Protein AF-A0A8T5Y2X6-F1 (afdb_monomer_lite)

Sequence (1001 aa):
MSNQKEPKMLKPALDYARRGWSVVPLYGIRKTEDGKLICNCKAGAACKSPGKHPWVSWVDYQKRRATQDEIRKWWFDRPASNIGIITGAISGIIVLDVDGAEGAKTLKNGKYLTPPTVISNTGRGWHYIYKHPGGDCRNFAGKIGETILPSVDFRGDGGLIVAPPSRHYTGNWYEWGMAPDMHPVGNAPEWLISKIREHVAKGQSGGGRTLTQNDWASKITQGARDVELTRRAGSLLVKMPPAEVMPMLMAWNQKHCDPPLTETEVQKIVDSIAKKQAAKPADPRAGNATPAKKVTVSETGAQLEDGERLVKELKSRAESKPKDVVKELLADQKAIGALAMVAHQRQNVIELTWAELRDAGVLSRDVQALQRAVNQEKAKLRHIRLANKDEKRELIKVSQVVQNAPCPESAVIPDGWHLAPHCVAKLKTRASRDGGEDEIVLEDVCSAPVVITGRLRDIADGNEHTRIAWLRDGHWQSYTVERKTLANSRSIVELAALGLPVTSSNAAGQVDYLAAFEAANIEHLPRARVTSQLGWVGKDGSQGFLWGRRLLCPDGETVAALDIDDVPPSEWKDHISFRGADSGDEQIADAFCSAGTLDGWRQAVAPLANYPRAMLAVYAALAPPLLAILGAPNFVADWAYGTSTGKTTVLRVAASCWGNPDERADGSALWSWDVTPVWVEQTCRILNGLPLILDDTKRARRPANVAKILYDVTSGRGRGRGSLKGMRRTGTWSTVLLSSGEASAVSFTQDGGTRARVLTLWGAPFGAANEETGQVVQGIENGVKANYGEPGKVLVQWLLKNRPMWPKIKEAYKNAQADYLDRSSGNSIAGRLAAYFAVLQVVADIADVALKLPWDFQDPVAQVWEQLINEAEEGDRAKSALDNVFSWAVANQRQFCGRAPTGLYGPTSNISYAGRWDSGSDWEWIGFFPHKLKEILENQGYESDPVIRVWRERDWIETDAGENKRMTKRVRCEGNLVRMIIVRRDALDINDDIGNNDILD

Radius of gyration: 41.36 Å; chains: 1; bounding box: 95×81×136 Å

Structure (mmCIF, N/CA/C/O backbone):
data_AF-A0A8T5Y2X6-F1
#
_entry.id   AF-A0A8T5Y2X6-F1
#
loop_
_atom_site.group_PDB
_atom_site.id
_atom_site.type_symbol
_atom_site.label_atom_id
_atom_site.label_alt_id
_atom_site.label_comp_id
_atom_site.label_asym_id
_atom_site.label_entity_id
_atom_site.label_seq_id
_atom_site.pdbx_PDB_ins_code
_atom_site.Cartn_x
_atom_site.Cartn_y
_atom_site.Cartn_z
_atom_site.occupancy
_atom_site.B_iso_or_equiv
_atom_site.auth_seq_id
_atom_site.auth_comp_id
_atom_site.auth_asym_id
_atom_site.auth_atom_id
_atom_site.pdbx_PDB_model_num
ATOM 1 N N . MET A 1 1 ? 59.610 35.024 -30.594 1.00 38.53 1 MET A N 1
ATOM 2 C CA . MET A 1 1 ? 58.550 35.131 -31.618 1.00 38.53 1 MET A CA 1
ATOM 3 C C . MET A 1 1 ? 57.465 36.055 -31.093 1.00 38.53 1 MET A C 1
ATOM 5 O O . MET A 1 1 ? 56.918 35.762 -30.047 1.00 38.53 1 MET A O 1
ATOM 9 N N . SER A 1 2 ? 57.258 37.173 -31.798 1.00 38.03 2 SER A N 1
ATOM 10 C CA . SER A 1 2 ? 56.103 38.087 -31.799 1.00 38.03 2 SER A CA 1
ATOM 11 C C . SER A 1 2 ? 55.364 38.368 -30.477 1.00 38.03 2 SER A C 1
ATOM 13 O O . SER A 1 2 ? 54.677 37.520 -29.922 1.00 38.03 2 SER A O 1
ATOM 15 N N . ASN A 1 3 ? 55.450 39.629 -30.052 1.00 44.84 3 ASN A N 1
ATOM 16 C CA . ASN A 1 3 ? 54.777 40.287 -28.932 1.00 44.84 3 ASN A CA 1
ATOM 17 C C . ASN A 1 3 ? 53.230 40.297 -29.103 1.00 44.84 3 ASN A C 1
ATOM 19 O O . ASN A 1 3 ? 52.620 41.354 -29.280 1.00 44.84 3 ASN A O 1
ATOM 23 N N . GLN A 1 4 ? 52.579 39.127 -29.133 1.00 57.06 4 GLN A N 1
ATOM 24 C CA . GLN A 1 4 ? 51.120 39.030 -29.213 1.00 57.06 4 GLN A CA 1
ATOM 25 C C . GLN A 1 4 ? 50.511 39.464 -27.879 1.00 57.06 4 GLN A C 1
ATOM 27 O O . GLN A 1 4 ? 50.611 38.775 -26.867 1.00 57.06 4 GLN A O 1
ATOM 32 N N . LYS A 1 5 ? 49.882 40.641 -27.890 1.00 70.06 5 LYS A N 1
ATOM 33 C CA . LYS A 1 5 ? 49.141 41.204 -26.758 1.00 70.06 5 LYS A CA 1
ATOM 34 C C . LYS A 1 5 ? 48.097 40.188 -26.279 1.00 70.06 5 LYS A C 1
ATOM 36 O O . LYS A 1 5 ? 47.268 39.753 -27.080 1.00 70.06 5 LYS A O 1
ATOM 41 N N . GLU A 1 6 ? 48.136 39.824 -24.996 1.00 78.81 6 GLU A N 1
ATOM 42 C CA . GLU A 1 6 ? 47.193 38.867 -24.405 1.00 78.81 6 GLU A CA 1
ATOM 43 C C . GLU A 1 6 ? 45.737 39.302 -24.685 1.00 78.81 6 GLU A C 1
ATOM 45 O O . GLU A 1 6 ? 45.404 40.481 -24.492 1.00 78.81 6 GLU A O 1
ATOM 50 N N . PRO A 1 7 ? 44.853 38.399 -25.161 1.00 89.06 7 PRO A N 1
ATOM 51 C CA . PRO A 1 7 ? 43.467 38.749 -25.444 1.00 89.06 7 PRO A CA 1
ATOM 52 C C . PRO A 1 7 ? 42.773 39.335 -24.210 1.00 89.06 7 PRO A C 1
ATOM 54 O O . PRO A 1 7 ? 42.723 38.708 -23.155 1.00 89.06 7 PRO A O 1
ATOM 57 N N . LYS A 1 8 ? 42.160 40.517 -24.353 1.00 86.19 8 LYS A N 1
ATOM 58 C CA . LYS A 1 8 ? 41.546 41.274 -23.240 1.00 86.19 8 LYS A CA 1
ATOM 59 C C . LYS A 1 8 ? 40.550 40.454 -22.399 1.00 86.19 8 LYS A C 1
ATOM 61 O O . LYS A 1 8 ? 40.407 40.696 -21.206 1.00 86.19 8 LYS A O 1
ATOM 66 N N . MET A 1 9 ? 39.858 39.502 -23.024 1.00 91.44 9 MET A N 1
ATOM 67 C CA . MET A 1 9 ? 38.830 38.668 -22.389 1.00 91.44 9 MET A CA 1
ATOM 68 C C . MET A 1 9 ? 39.368 37.366 -21.775 1.00 91.44 9 MET A C 1
ATOM 70 O O . MET A 1 9 ? 38.630 36.696 -21.056 1.00 91.44 9 MET A O 1
ATOM 74 N N . LEU A 1 10 ? 40.636 37.013 -22.015 1.00 94.19 10 LEU A N 1
ATOM 75 C CA . LEU A 1 10 ? 41.219 35.751 -21.553 1.00 94.19 10 LEU A CA 1
ATOM 76 C C . LEU A 1 10 ? 41.370 35.710 -20.028 1.00 94.19 10 LEU A C 1
ATOM 78 O O . LEU A 1 10 ? 40.938 34.749 -19.394 1.00 94.19 10 LEU A O 1
ATOM 82 N N . LYS A 1 11 ? 41.935 36.762 -19.425 1.00 93.75 11 LYS A N 1
ATOM 83 C CA . LYS A 1 11 ? 42.131 36.827 -17.970 1.00 93.75 11 LYS A CA 1
ATOM 84 C C . LYS A 1 11 ? 40.803 36.702 -17.193 1.00 93.75 11 LYS A C 1
ATOM 86 O O . LYS A 1 11 ? 40.722 35.798 -16.361 1.00 93.75 11 LYS A O 1
ATOM 91 N N . PRO A 1 12 ? 39.739 37.474 -17.507 1.00 93.56 12 PRO A N 1
ATOM 92 C CA . PRO A 1 12 ? 38.431 37.282 -16.874 1.00 93.56 12 PRO A CA 1
ATOM 93 C C . PRO A 1 12 ? 37.834 35.882 -17.094 1.00 93.56 12 PRO A C 1
ATOM 95 O O . PRO A 1 12 ? 37.286 35.298 -16.163 1.00 93.56 12 PRO A O 1
ATOM 98 N N . ALA A 1 13 ? 37.971 35.302 -18.294 1.00 95.75 13 ALA A N 1
ATOM 99 C CA . ALA A 1 13 ? 37.489 33.946 -18.576 1.00 95.75 13 ALA A CA 1
ATOM 100 C C . ALA A 1 13 ? 38.180 32.890 -17.690 1.00 95.75 13 ALA A C 1
ATOM 102 O O . ALA A 1 13 ? 37.521 32.009 -17.136 1.00 95.75 13 ALA A O 1
ATOM 103 N N . LEU A 1 14 ? 39.497 33.006 -17.499 1.00 95.56 14 LEU A N 1
ATOM 104 C CA . LEU A 1 14 ? 40.260 32.134 -16.603 1.00 95.56 14 LEU A CA 1
ATOM 105 C C . LEU A 1 14 ? 39.910 32.358 -15.124 1.00 95.56 14 LEU A C 1
ATOM 107 O O . LEU A 1 14 ? 39.895 31.395 -14.357 1.00 95.56 14 LEU A O 1
ATOM 111 N N . ASP A 1 15 ? 39.615 33.597 -14.719 1.00 93.94 15 ASP A N 1
ATOM 112 C CA . ASP A 1 15 ? 39.165 33.907 -13.357 1.00 93.94 15 ASP A CA 1
ATOM 113 C C . ASP A 1 15 ? 37.819 33.228 -13.045 1.00 93.94 15 ASP A C 1
ATOM 115 O O . ASP A 1 15 ? 37.661 32.641 -11.973 1.00 93.94 15 ASP A O 1
ATOM 119 N N . TYR A 1 16 ? 36.867 33.225 -13.986 1.00 95.38 16 TYR A N 1
ATOM 120 C CA . TYR A 1 16 ? 35.595 32.508 -13.816 1.00 95.38 16 TYR A CA 1
ATOM 121 C C . TYR A 1 16 ? 35.780 30.993 -13.745 1.00 95.38 16 TYR A C 1
ATOM 123 O O . TYR A 1 16 ? 35.193 30.343 -12.879 1.00 95.38 16 TYR A O 1
ATOM 131 N N . ALA A 1 17 ? 36.646 30.428 -14.587 1.00 94.50 17 ALA A N 1
ATOM 132 C CA . ALA A 1 17 ? 36.958 29.003 -14.534 1.00 94.50 17 ALA A CA 1
ATOM 133 C C . ALA A 1 17 ? 37.581 28.599 -13.185 1.00 94.50 17 ALA A C 1
ATOM 135 O O . ALA A 1 17 ? 37.192 27.585 -12.605 1.00 94.50 17 ALA A O 1
ATOM 136 N N . ARG A 1 18 ? 38.485 29.424 -12.631 1.00 93.25 18 ARG A N 1
ATOM 137 C CA . ARG A 1 18 ? 39.086 29.209 -11.299 1.00 93.25 18 ARG A CA 1
ATOM 138 C C . ARG A 1 18 ? 38.071 29.264 -10.156 1.00 93.25 18 ARG A C 1
ATOM 140 O O . ARG A 1 18 ? 38.260 28.591 -9.151 1.00 93.25 18 ARG A O 1
ATOM 147 N N . ARG A 1 19 ? 36.972 30.002 -10.326 1.00 88.25 19 ARG A N 1
ATOM 148 C CA . ARG A 1 19 ? 35.841 30.044 -9.381 1.00 88.25 19 ARG A CA 1
ATOM 149 C C . ARG A 1 19 ? 34.905 28.838 -9.501 1.00 88.25 19 ARG A C 1
ATOM 151 O O . ARG A 1 19 ? 33.922 28.754 -8.773 1.00 88.25 19 ARG A O 1
ATOM 158 N N . GLY A 1 20 ? 35.198 27.908 -10.409 1.00 92.12 20 GLY A N 1
ATOM 159 C CA . GLY A 1 20 ? 34.380 26.728 -10.649 1.00 92.12 20 GLY A CA 1
ATOM 160 C C . GLY A 1 20 ? 33.184 26.977 -11.565 1.00 92.12 20 GLY A C 1
ATOM 161 O O . GLY A 1 20 ? 32.261 26.169 -11.581 1.00 92.12 20 GLY A O 1
ATOM 162 N N . TRP A 1 21 ? 33.172 28.062 -12.341 1.00 95.62 21 TRP A N 1
ATOM 163 C CA . TRP A 1 21 ? 32.139 28.287 -13.353 1.00 95.62 21 TRP A CA 1
ATOM 164 C C . TRP A 1 21 ? 32.547 27.670 -14.695 1.00 95.62 21 TRP A C 1
ATOM 166 O O . TRP A 1 21 ? 33.705 27.742 -15.103 1.00 95.62 21 TRP A O 1
ATOM 176 N N . SER A 1 22 ? 31.598 27.039 -15.388 1.00 96.94 22 SER A N 1
ATOM 177 C CA . SER A 1 22 ? 31.816 26.445 -16.709 1.00 96.94 22 SER A CA 1
ATOM 178 C C . SER A 1 22 ? 31.787 27.532 -17.784 1.00 96.94 22 SER A C 1
ATOM 180 O O . SER A 1 22 ? 30.741 28.128 -18.055 1.00 96.94 22 SER A O 1
ATOM 182 N N . VAL A 1 23 ? 32.954 27.811 -18.366 1.00 97.19 23 VAL A N 1
ATOM 183 C CA . VAL A 1 23 ? 33.174 28.913 -19.311 1.00 97.19 23 VAL A CA 1
ATOM 184 C C . VAL A 1 23 ? 33.212 28.400 -20.745 1.00 97.19 23 VAL A C 1
ATOM 186 O O . VAL A 1 23 ? 33.890 27.416 -21.037 1.00 97.19 23 VAL A O 1
ATOM 189 N N . VAL A 1 24 ? 32.537 29.110 -21.650 1.00 97.06 24 VAL A N 1
ATOM 190 C CA . VAL A 1 24 ? 32.565 28.855 -23.098 1.00 97.06 24 VAL A CA 1
ATOM 191 C C . VAL A 1 24 ? 32.713 30.156 -23.898 1.00 97.06 24 VAL A C 1
ATOM 193 O O . VAL A 1 24 ? 32.234 31.209 -23.464 1.00 97.06 24 VAL A O 1
ATOM 196 N N . PRO A 1 25 ? 33.359 30.124 -25.076 1.00 97.00 25 PRO A N 1
ATOM 197 C CA . PRO A 1 25 ? 33.578 31.309 -25.886 1.00 97.00 25 PRO A CA 1
ATOM 198 C C . PRO A 1 25 ? 32.353 31.598 -26.766 1.00 97.00 25 PRO A C 1
ATOM 200 O O . PRO A 1 25 ? 31.837 30.736 -27.488 1.00 97.00 25 PRO A O 1
ATOM 203 N N . LEU A 1 26 ? 31.887 32.843 -26.716 1.00 96.69 26 LEU A N 1
ATOM 204 C CA . LEU A 1 26 ? 30.778 33.339 -27.525 1.00 96.69 26 LEU A CA 1
ATOM 205 C C . LEU A 1 26 ? 31.294 34.173 -28.688 1.00 96.69 26 LEU A C 1
ATOM 207 O O . LEU A 1 26 ? 32.368 34.779 -28.621 1.00 96.69 26 LEU A O 1
ATOM 211 N N . TYR A 1 27 ? 30.513 34.239 -29.766 1.00 95.38 27 TYR A N 1
ATOM 212 C CA . TYR A 1 27 ? 30.795 35.223 -30.806 1.00 95.38 27 TYR A CA 1
ATOM 213 C C . TYR A 1 27 ? 30.770 36.620 -30.178 1.00 95.38 27 TYR A C 1
ATOM 215 O O . TYR A 1 27 ? 29.975 36.899 -29.287 1.00 95.38 27 TYR A O 1
ATOM 223 N N . GLY A 1 28 ? 31.673 37.486 -30.617 1.00 92.44 28 GLY A N 1
ATOM 224 C CA . GLY A 1 28 ? 31.774 38.863 -30.152 1.00 92.44 28 GLY A CA 1
ATOM 225 C C . GLY A 1 28 ? 31.080 39.847 -31.081 1.00 92.44 28 GLY A C 1
ATOM 226 O O . GLY A 1 28 ? 30.419 39.475 -32.057 1.00 92.44 28 GLY A O 1
ATOM 227 N N . ILE A 1 29 ? 31.277 41.129 -30.786 1.00 93.50 29 ILE A N 1
ATOM 228 C CA . ILE A 1 29 ? 30.742 42.247 -31.564 1.00 93.50 29 ILE A CA 1
ATOM 229 C C . ILE A 1 29 ? 31.891 42.975 -32.258 1.00 93.50 29 ILE A C 1
ATOM 231 O O . ILE A 1 29 ? 32.850 43.395 -31.609 1.00 93.50 29 ILE A O 1
ATOM 235 N N . ARG A 1 30 ? 31.774 43.154 -33.576 1.00 89.88 30 ARG A N 1
ATOM 236 C CA . ARG A 1 30 ? 32.701 43.949 -34.391 1.00 89.88 30 ARG A CA 1
ATOM 237 C C . ARG A 1 30 ? 32.007 45.196 -34.928 1.00 89.88 30 ARG A C 1
ATOM 239 O O . ARG A 1 30 ? 30.799 45.182 -35.161 1.00 89.88 30 ARG A O 1
ATOM 246 N N . LYS A 1 31 ? 32.780 46.259 -35.130 1.00 90.31 31 LYS A N 1
ATOM 247 C CA . LYS A 1 31 ? 32.323 47.502 -35.758 1.00 90.31 31 LYS A CA 1
ATOM 248 C C . LYS A 1 31 ? 32.592 47.412 -37.263 1.00 90.31 31 LYS A C 1
ATOM 250 O O . LYS A 1 31 ? 33.694 47.024 -37.640 1.00 90.31 31 LYS A O 1
ATOM 255 N N . THR A 1 32 ? 31.592 47.685 -38.094 1.00 86.94 32 THR A N 1
ATOM 256 C CA . THR A 1 32 ? 31.764 47.815 -39.550 1.00 86.94 32 THR A CA 1
ATOM 257 C C . THR A 1 32 ? 32.385 49.169 -39.892 1.00 86.94 32 THR A C 1
ATOM 259 O O . THR A 1 32 ? 32.432 50.054 -39.036 1.00 86.94 32 THR A O 1
ATOM 262 N N . GLU A 1 33 ? 32.837 49.339 -41.134 1.00 84.00 33 GLU A N 1
ATOM 263 C CA . GLU A 1 33 ? 33.393 50.607 -41.636 1.00 84.00 33 GLU A CA 1
ATOM 264 C C . GLU A 1 33 ? 32.396 51.770 -41.464 1.00 84.00 33 GLU A C 1
ATOM 266 O O . GLU A 1 33 ? 32.763 52.809 -40.925 1.00 84.00 33 GLU A O 1
ATOM 271 N N . ASP A 1 34 ? 31.102 51.528 -41.708 1.00 82.38 34 ASP A N 1
ATOM 272 C CA . ASP A 1 34 ? 30.003 52.492 -41.475 1.00 82.38 34 ASP A CA 1
ATOM 273 C C . ASP A 1 34 ? 29.653 52.729 -39.990 1.00 82.38 34 ASP A C 1
ATOM 275 O O . ASP A 1 34 ? 28.626 53.314 -39.646 1.00 82.38 34 ASP A O 1
ATOM 279 N N . GLY A 1 35 ? 30.443 52.183 -39.069 1.00 83.56 35 GLY A N 1
ATOM 280 C CA . GLY A 1 35 ? 30.279 52.365 -37.634 1.00 83.56 35 GLY A CA 1
ATOM 281 C C . GLY A 1 35 ? 29.201 51.516 -36.951 1.00 83.56 35 GLY A C 1
ATOM 282 O O . GLY A 1 35 ? 29.074 51.600 -35.726 1.00 83.56 35 GLY A O 1
ATOM 283 N N . LYS A 1 36 ? 28.479 50.655 -37.681 1.00 85.94 36 LYS A N 1
ATOM 284 C CA . LYS A 1 36 ? 27.461 49.750 -37.117 1.00 85.94 36 LYS A CA 1
ATOM 285 C C . LYS A 1 36 ? 28.102 48.596 -36.343 1.00 85.94 36 LYS A C 1
ATOM 287 O O . LYS A 1 36 ? 29.113 48.027 -36.751 1.00 85.94 36 LYS A O 1
ATOM 292 N N . LEU A 1 37 ? 27.495 48.220 -35.221 1.00 90.50 37 LEU A N 1
ATOM 293 C CA . LEU A 1 37 ? 27.936 47.094 -34.396 1.00 90.50 37 LEU A CA 1
ATOM 294 C C . LEU A 1 37 ? 27.177 45.824 -34.785 1.00 90.50 37 LEU A C 1
ATOM 296 O O . LEU A 1 37 ? 25.957 45.760 -34.659 1.00 90.50 37 LEU A O 1
ATOM 300 N N . ILE A 1 38 ? 27.905 44.807 -35.245 1.00 91.75 38 ILE A N 1
ATOM 301 C CA . ILE A 1 38 ? 27.337 43.533 -35.704 1.00 91.75 38 ILE A CA 1
ATOM 302 C C . ILE A 1 38 ? 28.049 42.344 -35.060 1.00 91.75 38 ILE A C 1
ATOM 304 O O . ILE A 1 38 ? 29.172 42.458 -34.563 1.00 91.75 38 ILE A O 1
ATOM 308 N N . CYS A 1 39 ? 27.416 41.173 -35.092 1.00 93.31 39 CYS A N 1
ATOM 309 C CA . CYS A 1 39 ? 28.054 39.949 -34.621 1.00 93.31 39 CYS A CA 1
ATOM 310 C C . CYS A 1 39 ? 29.241 39.565 -35.520 1.00 93.31 39 CYS A C 1
ATOM 312 O O . CYS A 1 39 ? 29.193 39.745 -36.736 1.00 93.31 39 CYS A O 1
ATOM 314 N N . ASN A 1 40 ? 30.299 38.997 -34.940 1.00 91.44 40 ASN A N 1
ATOM 315 C CA . ASN A 1 40 ? 31.443 38.481 -35.697 1.00 91.44 40 ASN A CA 1
ATOM 316 C C . ASN A 1 40 ? 31.252 37.031 -36.204 1.00 91.44 40 ASN A C 1
ATOM 318 O O . ASN A 1 40 ? 32.211 36.407 -36.666 1.00 91.44 40 ASN A O 1
ATOM 322 N N . CYS A 1 41 ? 30.031 36.488 -36.134 1.00 91.25 41 CYS A N 1
ATOM 323 C CA . CYS A 1 41 ? 29.665 35.221 -36.767 1.00 91.25 41 CYS A CA 1
ATOM 324 C C . CYS A 1 41 ? 29.423 35.387 -38.278 1.00 91.25 41 CYS A C 1
ATOM 326 O O . CYS A 1 41 ? 29.338 36.503 -38.791 1.00 91.25 41 CYS A O 1
ATOM 328 N N . LYS A 1 42 ? 29.270 34.269 -39.004 1.00 88.25 42 LYS A N 1
ATOM 329 C CA . LYS A 1 42 ? 29.047 34.285 -40.464 1.00 88.25 42 LYS A CA 1
ATOM 330 C C . LYS A 1 42 ? 27.789 35.063 -40.878 1.00 88.25 42 LYS A C 1
ATOM 332 O O . LYS A 1 42 ? 27.779 35.653 -41.948 1.00 88.25 42 LYS A O 1
ATOM 337 N N . ALA A 1 43 ? 26.758 35.093 -40.030 1.00 88.56 43 ALA A N 1
ATOM 338 C CA . ALA A 1 43 ? 25.513 35.812 -40.307 1.00 88.56 43 ALA A CA 1
ATOM 339 C C . ALA A 1 43 ? 25.633 37.341 -40.150 1.00 88.56 43 ALA A C 1
ATOM 341 O O . ALA A 1 43 ? 24.766 38.067 -40.629 1.00 88.56 43 ALA A O 1
ATOM 342 N N . GLY A 1 44 ? 26.683 37.846 -39.487 1.00 89.88 44 GLY A N 1
ATOM 343 C CA . GLY A 1 44 ? 26.954 39.280 -39.376 1.00 89.88 44 GLY A CA 1
ATOM 344 C C . GLY A 1 44 ? 25.756 40.095 -38.873 1.00 89.88 44 GLY A C 1
ATOM 345 O O . GLY A 1 44 ? 25.250 39.865 -37.774 1.00 89.88 44 GLY A O 1
ATOM 346 N N . ALA A 1 45 ? 25.305 41.047 -39.696 1.00 85.81 45 ALA A N 1
ATOM 347 C CA . ALA A 1 45 ? 24.157 41.913 -39.420 1.00 85.81 45 ALA A CA 1
ATOM 348 C C . ALA A 1 45 ? 22.815 41.157 -39.325 1.00 85.81 45 ALA A C 1
ATOM 350 O O . ALA A 1 45 ? 21.914 41.614 -38.633 1.00 85.81 45 ALA A O 1
ATOM 351 N N . ALA A 1 46 ? 22.691 39.989 -39.966 1.00 86.88 46 ALA A N 1
ATOM 352 C CA . ALA A 1 46 ? 21.486 39.155 -39.940 1.00 86.88 46 ALA A CA 1
ATOM 353 C C . ALA A 1 46 ? 21.447 38.177 -38.745 1.00 86.88 46 ALA A C 1
ATOM 355 O O . ALA A 1 46 ? 20.580 37.304 -38.666 1.00 86.88 46 ALA A O 1
ATOM 356 N N . CYS A 1 47 ? 22.404 38.273 -37.815 1.00 87.19 47 CYS A N 1
ATOM 357 C CA . CYS A 1 47 ? 22.448 37.411 -36.641 1.00 87.19 47 CYS A CA 1
ATOM 358 C C . CYS A 1 47 ? 21.253 37.680 -35.708 1.00 87.19 47 CYS A C 1
ATOM 360 O O . CYS A 1 47 ? 21.049 38.801 -35.251 1.00 87.19 47 CYS A O 1
ATOM 362 N N . LYS A 1 48 ? 20.499 36.627 -35.366 1.00 85.31 48 LYS A N 1
ATOM 363 C CA . LYS A 1 48 ? 19.327 36.712 -34.475 1.00 85.31 48 LYS A CA 1
ATOM 364 C C . LYS A 1 48 ? 19.677 36.877 -32.989 1.00 85.31 48 LYS A C 1
ATOM 366 O O . LYS A 1 48 ? 18.821 37.273 -32.205 1.00 85.31 48 LYS A O 1
ATOM 371 N N . SER A 1 49 ? 20.916 36.586 -32.583 1.00 87.62 49 SER A N 1
ATOM 372 C CA . SER A 1 49 ? 21.365 36.727 -31.185 1.00 87.62 49 SER A CA 1
ATOM 373 C C . SER A 1 49 ? 22.783 37.309 -31.091 1.00 87.62 49 SER A C 1
ATOM 375 O O . SER A 1 49 ? 23.690 36.646 -30.582 1.00 87.62 49 SER A O 1
ATOM 377 N N . PRO A 1 50 ? 23.014 38.537 -31.593 1.00 90.12 50 PRO A N 1
ATOM 378 C CA . PRO A 1 50 ? 24.356 39.079 -31.761 1.00 90.12 50 PRO A CA 1
ATOM 379 C C . PRO A 1 50 ? 25.150 39.094 -30.455 1.00 90.12 50 PRO A C 1
ATOM 381 O O . PRO A 1 50 ? 24.748 39.721 -29.477 1.00 90.12 50 PRO A O 1
ATOM 384 N N . GLY A 1 51 ? 26.295 38.413 -30.445 1.00 88.88 51 GLY A N 1
ATOM 385 C CA . GLY A 1 51 ? 27.200 38.418 -29.297 1.00 88.88 51 GLY A CA 1
ATOM 386 C C . GLY A 1 51 ? 26.826 37.469 -28.148 1.00 88.88 51 GLY A C 1
ATOM 387 O O . GLY A 1 51 ? 27.502 37.491 -27.120 1.00 88.88 51 GLY A O 1
ATOM 388 N N . LYS A 1 52 ? 25.743 36.683 -28.290 1.00 90.75 52 LYS A N 1
ATOM 389 C CA . LYS A 1 52 ? 25.137 35.879 -27.206 1.00 90.75 52 LYS A CA 1
ATOM 390 C C . LYS A 1 52 ? 25.101 34.369 -27.474 1.00 90.75 52 LYS A C 1
ATOM 392 O O . LYS A 1 52 ? 24.456 33.641 -26.728 1.00 90.75 52 LYS A O 1
ATOM 397 N N . HIS A 1 53 ? 25.745 33.887 -28.537 1.00 91.50 53 HIS A N 1
ATOM 398 C CA . HIS A 1 53 ? 25.744 32.464 -28.887 1.00 91.50 53 HIS A CA 1
ATOM 399 C C . HIS A 1 53 ? 27.171 31.913 -29.040 1.00 91.50 53 HIS A C 1
ATOM 401 O O . HIS A 1 53 ? 28.057 32.642 -29.502 1.00 91.50 53 HIS A O 1
ATOM 407 N N . PRO A 1 54 ? 27.410 30.649 -28.648 1.00 92.69 54 PRO A N 1
ATOM 408 C CA . PRO A 1 54 ? 28.728 30.034 -28.714 1.00 92.69 54 PRO A CA 1
ATOM 409 C C . PRO A 1 54 ? 29.143 29.740 -30.155 1.00 92.69 54 PRO A C 1
ATOM 411 O O . PRO A 1 54 ? 28.302 29.523 -31.032 1.00 92.69 54 PRO A O 1
ATOM 414 N N . TRP A 1 55 ? 30.453 29.750 -30.396 1.00 89.88 55 TRP A N 1
ATOM 415 C CA . TRP A 1 55 ? 31.045 29.325 -31.672 1.00 89.88 55 TRP A CA 1
ATOM 416 C C . TRP A 1 55 ? 31.714 27.951 -31.606 1.00 89.88 55 TRP A C 1
ATOM 418 O O . TRP A 1 55 ? 32.182 27.447 -32.625 1.00 89.88 55 TRP A O 1
ATOM 428 N N . VAL A 1 56 ? 31.708 27.339 -30.423 1.00 90.38 56 VAL A N 1
ATOM 429 C CA . VAL A 1 56 ? 32.060 25.937 -30.185 1.00 90.38 56 VAL A CA 1
ATOM 430 C C . VAL A 1 56 ? 30.800 25.130 -29.874 1.00 90.38 56 VAL A C 1
ATOM 432 O O . VAL A 1 56 ? 29.790 25.686 -29.432 1.00 90.38 56 VAL A O 1
ATOM 435 N N . SER A 1 57 ? 30.857 23.811 -30.070 1.00 87.94 57 SER A N 1
ATOM 436 C CA . SER A 1 57 ? 29.825 22.924 -29.528 1.00 87.94 57 SER A CA 1
ATOM 437 C C . SER A 1 57 ? 29.885 22.990 -28.005 1.00 87.94 57 SER A C 1
ATOM 439 O O . SER A 1 57 ? 30.867 22.577 -27.396 1.00 87.94 57 SER A O 1
ATOM 441 N N . TRP A 1 58 ? 28.855 23.566 -27.391 1.00 87.56 58 TRP A N 1
ATOM 442 C CA . TRP A 1 58 ? 28.838 23.833 -25.954 1.00 87.56 58 TRP A CA 1
ATOM 443 C C . TRP A 1 58 ? 28.099 22.763 -25.136 1.00 87.56 58 TRP A C 1
ATOM 445 O O . TRP A 1 58 ? 28.109 22.824 -23.910 1.00 87.56 58 TRP A O 1
ATOM 455 N N . VAL A 1 59 ? 27.486 21.777 -25.806 1.00 84.94 59 VAL A N 1
ATOM 456 C CA . VAL A 1 59 ? 26.673 20.713 -25.183 1.00 84.94 59 VAL A CA 1
ATOM 457 C C . VAL A 1 59 ? 27.501 19.883 -24.203 1.00 84.94 59 VAL A C 1
ATOM 459 O O . VAL A 1 59 ? 27.044 19.599 -23.098 1.00 84.94 59 VAL A O 1
ATOM 462 N N . ASP A 1 60 ? 28.743 19.557 -24.559 1.00 84.38 60 ASP A N 1
ATOM 463 C CA . ASP A 1 60 ? 29.639 18.797 -23.681 1.00 84.38 60 ASP A CA 1
ATOM 464 C C . ASP A 1 60 ? 30.016 19.597 -22.431 1.00 84.38 60 ASP A C 1
ATOM 466 O O . ASP A 1 60 ? 30.107 19.044 -21.334 1.00 84.38 60 ASP A O 1
ATOM 470 N N . TYR A 1 61 ? 30.138 20.920 -22.563 1.00 88.69 61 TYR A N 1
ATOM 471 C CA . TYR A 1 61 ? 30.492 21.807 -21.456 1.00 88.69 61 TYR A CA 1
ATOM 472 C C . TYR A 1 61 ? 29.333 22.053 -20.468 1.00 88.69 61 TYR A C 1
ATOM 474 O O . TYR A 1 61 ? 29.519 22.671 -19.416 1.00 88.69 61 TYR A O 1
ATOM 482 N N . GLN A 1 62 ? 28.141 21.521 -20.767 1.00 89.00 62 GLN A N 1
ATOM 483 C CA . GLN A 1 62 ? 27.044 21.398 -19.801 1.00 89.00 62 GLN A CA 1
ATOM 484 C C . GLN A 1 62 ? 27.244 20.213 -18.841 1.00 89.00 62 GLN A C 1
ATOM 486 O O . GLN A 1 62 ? 26.618 20.178 -17.785 1.00 89.00 62 GLN A O 1
ATOM 491 N N . LYS A 1 63 ? 28.110 19.249 -19.192 1.00 86.19 63 LYS A N 1
ATOM 492 C CA . LYS A 1 63 ? 28.404 18.040 -18.400 1.00 86.19 63 LYS A CA 1
ATOM 493 C C . LYS A 1 63 ? 29.814 18.030 -17.805 1.00 86.19 63 LYS A C 1
ATOM 495 O O . LYS A 1 63 ? 30.033 17.383 -16.787 1.00 86.19 63 LYS A O 1
ATOM 500 N N . ARG A 1 64 ? 30.767 18.740 -18.417 1.00 93.31 64 ARG A N 1
ATOM 501 C CA . ARG A 1 64 ? 32.143 18.914 -17.919 1.00 93.31 64 ARG A CA 1
ATOM 502 C C . ARG A 1 64 ? 32.570 20.378 -17.989 1.00 93.31 64 ARG A C 1
ATOM 504 O O . ARG A 1 64 ? 32.058 21.128 -18.807 1.00 93.31 64 ARG A O 1
ATOM 511 N N . ARG A 1 65 ? 33.543 20.796 -17.180 1.00 93.94 65 ARG A N 1
ATOM 512 C CA . ARG A 1 65 ? 34.140 22.140 -17.296 1.00 93.94 65 ARG A CA 1
ATOM 513 C C . ARG A 1 65 ? 35.275 22.129 -18.321 1.00 93.94 65 ARG A C 1
ATOM 515 O O . ARG A 1 65 ? 35.949 21.111 -18.485 1.00 93.94 65 ARG A O 1
ATOM 522 N N . ALA A 1 66 ? 35.467 23.250 -19.010 1.00 93.88 66 ALA A N 1
ATOM 523 C CA . ALA A 1 66 ? 36.604 23.433 -19.905 1.00 93.88 66 ALA A CA 1
ATOM 524 C C . ALA A 1 66 ? 37.913 23.530 -19.110 1.00 93.88 66 ALA A C 1
ATOM 526 O O . ALA A 1 66 ? 37.946 24.133 -18.033 1.00 93.88 66 ALA A O 1
ATOM 527 N N . THR A 1 67 ? 38.993 22.956 -19.636 1.00 94.56 67 THR A N 1
ATOM 528 C CA . THR A 1 67 ? 40.328 23.113 -19.046 1.00 94.56 67 THR A CA 1
ATOM 529 C C . THR A 1 67 ? 40.877 24.515 -19.323 1.00 94.56 67 THR A C 1
ATOM 531 O O . THR A 1 67 ? 40.446 25.204 -20.251 1.00 94.56 67 THR A O 1
ATOM 534 N N . GLN A 1 68 ? 41.858 24.963 -18.532 1.00 93.31 68 GLN A N 1
ATOM 535 C CA . GLN A 1 68 ? 42.492 26.267 -18.770 1.00 93.31 68 GLN A CA 1
ATOM 536 C C . GLN A 1 68 ? 43.156 26.347 -20.151 1.00 93.31 68 GLN A C 1
ATOM 538 O O . GLN A 1 68 ? 43.174 27.420 -20.749 1.00 93.31 68 GLN A O 1
ATOM 543 N N . ASP A 1 69 ? 43.654 25.228 -20.678 1.00 93.69 69 ASP A N 1
ATOM 544 C CA . ASP A 1 69 ? 44.292 25.185 -21.994 1.00 93.69 69 ASP A CA 1
ATOM 545 C C . ASP A 1 69 ? 43.272 25.247 -23.133 1.00 93.69 69 ASP A C 1
ATOM 547 O O . ASP A 1 69 ? 43.507 25.951 -24.114 1.00 93.69 69 ASP A O 1
ATOM 551 N N . GLU A 1 70 ? 42.102 24.612 -22.976 1.00 95.12 70 GLU A N 1
ATOM 552 C CA . GLU A 1 70 ? 40.964 24.805 -23.887 1.00 95.12 70 GLU A CA 1
ATOM 553 C C . GLU A 1 70 ? 40.557 26.289 -23.924 1.00 95.12 70 GLU A C 1
ATOM 555 O O . GLU A 1 70 ? 40.430 26.871 -25.003 1.00 95.12 70 GLU A O 1
ATOM 560 N N . ILE A 1 71 ? 40.444 26.932 -22.753 1.00 96.19 71 ILE A N 1
ATOM 561 C CA . ILE A 1 71 ? 40.090 28.355 -22.638 1.00 96.19 71 ILE A CA 1
ATOM 562 C C . ILE A 1 71 ? 41.151 29.251 -23.283 1.00 96.19 71 ILE A C 1
ATOM 564 O O . ILE A 1 71 ? 40.812 30.127 -24.079 1.00 96.19 71 ILE A O 1
ATOM 568 N N . ARG A 1 72 ? 42.439 29.032 -22.995 1.00 95.25 72 ARG A N 1
ATOM 569 C CA . ARG A 1 72 ? 43.532 29.784 -23.632 1.00 95.25 72 ARG A CA 1
ATOM 570 C C . ARG A 1 72 ? 43.463 29.653 -25.144 1.00 95.25 72 ARG A C 1
ATOM 572 O O . ARG A 1 72 ? 43.433 30.670 -25.834 1.00 95.25 72 ARG A O 1
ATOM 579 N N . LYS A 1 73 ? 43.365 28.421 -25.649 1.00 94.94 73 LYS A N 1
ATOM 580 C CA . LYS A 1 73 ? 43.280 28.144 -27.084 1.00 94.94 73 LYS A CA 1
ATOM 581 C C . LYS A 1 73 ? 42.141 28.925 -27.736 1.00 94.94 73 LYS A C 1
ATOM 583 O O . LYS A 1 73 ? 42.367 29.607 -28.727 1.00 94.94 73 LYS A O 1
ATOM 588 N N . TRP A 1 74 ? 40.949 28.926 -27.143 1.00 96.31 74 TRP A N 1
ATOM 589 C CA . TRP A 1 74 ? 39.803 29.629 -27.721 1.00 96.31 74 TRP A CA 1
ATOM 590 C C . TRP A 1 74 ? 39.996 31.137 -27.868 1.00 96.31 74 TRP A C 1
ATOM 592 O O . TRP A 1 74 ? 39.614 31.710 -28.891 1.00 96.31 74 TRP A O 1
ATOM 602 N N . TRP A 1 75 ? 40.571 31.792 -26.861 1.00 95.00 75 TRP A N 1
ATOM 603 C CA . TRP A 1 75 ? 40.784 33.238 -26.909 1.00 95.00 75 TRP A CA 1
ATOM 604 C C . TRP A 1 75 ? 42.021 33.633 -27.715 1.00 95.00 75 TRP A C 1
ATOM 606 O O . TRP A 1 75 ? 42.041 34.744 -28.235 1.00 95.00 75 TRP A O 1
ATOM 616 N N . PHE A 1 76 ? 42.999 32.747 -27.907 1.00 93.19 76 PHE A N 1
ATOM 617 C CA . PHE A 1 76 ? 44.048 32.964 -28.908 1.00 93.19 76 PHE A CA 1
ATOM 618 C C . PHE A 1 76 ? 43.526 32.768 -30.339 1.00 93.19 76 PHE A C 1
ATOM 620 O O . PHE A 1 76 ? 43.820 33.593 -31.202 1.00 93.19 76 PHE A O 1
ATOM 627 N N . ASP A 1 77 ? 42.674 31.766 -30.577 1.00 91.62 77 ASP A N 1
ATOM 628 C CA . ASP A 1 77 ? 42.049 31.522 -31.884 1.00 91.62 77 ASP A CA 1
ATOM 629 C C . ASP A 1 77 ? 41.104 32.669 -32.284 1.00 91.62 77 ASP A C 1
ATOM 631 O O . ASP A 1 77 ? 41.030 33.071 -33.449 1.00 91.62 77 ASP A O 1
ATOM 635 N N . ARG A 1 78 ? 40.346 33.207 -31.317 1.00 91.94 78 ARG A N 1
ATOM 636 C CA . ARG A 1 78 ? 39.404 34.319 -31.523 1.00 91.94 78 ARG A CA 1
ATOM 637 C C . ARG A 1 78 ? 39.469 35.330 -30.368 1.00 91.94 78 ARG A C 1
ATOM 639 O O . ARG A 1 78 ? 38.586 35.320 -29.503 1.00 91.94 78 ARG A O 1
ATOM 646 N N . PRO A 1 79 ? 40.418 36.287 -30.402 1.00 90.56 79 PRO A N 1
ATOM 647 C CA . PRO A 1 79 ? 40.636 37.260 -29.318 1.00 90.56 79 PRO A CA 1
ATOM 648 C C . PRO A 1 79 ? 39.450 38.171 -29.002 1.00 90.56 79 PRO A C 1
ATOM 650 O O . PRO A 1 79 ? 39.310 38.655 -27.881 1.00 90.56 79 PRO A O 1
ATOM 653 N N . ALA A 1 80 ? 38.575 38.392 -29.983 1.00 88.94 80 ALA A N 1
ATOM 654 C CA . ALA A 1 80 ? 37.382 39.223 -29.850 1.00 88.94 80 ALA A CA 1
ATOM 655 C C . ALA A 1 80 ? 36.142 38.448 -29.358 1.00 88.94 80 ALA A C 1
ATOM 657 O O . ALA A 1 80 ? 35.024 38.905 -29.587 1.00 88.94 80 ALA A O 1
ATOM 658 N N . SER A 1 81 ? 36.301 37.265 -28.757 1.00 95.06 81 SER A N 1
ATOM 659 C CA . SER A 1 81 ? 35.179 36.469 -28.239 1.00 95.06 81 SER A CA 1
ATOM 660 C C . SER A 1 81 ? 34.600 37.066 -26.957 1.00 95.06 81 SER A C 1
ATOM 662 O O . SER A 1 81 ? 35.346 37.465 -26.060 1.00 95.06 81 SER A O 1
ATOM 664 N N . ASN A 1 82 ? 33.270 37.077 -26.859 1.00 96.62 82 ASN A N 1
ATOM 665 C CA . ASN A 1 82 ? 32.568 37.328 -25.601 1.00 96.62 82 ASN A CA 1
ATOM 666 C C . ASN A 1 82 ? 32.665 36.088 -24.692 1.00 96.62 82 ASN A C 1
ATOM 668 O O . ASN A 1 82 ? 32.948 34.982 -25.154 1.00 96.62 82 ASN A O 1
ATOM 672 N N . ILE A 1 83 ? 32.406 36.269 -23.400 1.00 97.56 83 ILE A N 1
ATOM 673 C CA . ILE A 1 83 ? 32.488 35.227 -22.374 1.00 97.56 83 ILE A CA 1
ATOM 674 C C . ILE A 1 83 ? 31.081 34.719 -22.057 1.00 97.56 83 ILE A C 1
ATOM 676 O O . ILE A 1 83 ? 30.201 35.501 -21.693 1.00 97.56 83 ILE A O 1
ATOM 680 N N . GLY A 1 84 ? 30.877 33.410 -22.180 1.00 96.69 84 GLY A N 1
ATOM 681 C CA . GLY A 1 84 ? 29.665 32.723 -21.749 1.00 96.69 84 GLY A CA 1
ATOM 682 C C . GLY A 1 84 ? 29.916 31.895 -20.496 1.00 96.69 84 GLY A C 1
ATOM 683 O O . GLY A 1 84 ? 30.947 31.230 -20.401 1.00 96.69 84 GLY A O 1
ATOM 684 N N . ILE A 1 85 ? 28.969 31.912 -19.558 1.00 97.12 85 ILE A N 1
ATOM 685 C CA . ILE A 1 85 ? 28.950 31.015 -18.397 1.00 97.12 85 ILE A CA 1
ATOM 686 C C . ILE A 1 85 ? 27.723 30.121 -18.500 1.00 97.12 85 ILE A C 1
ATOM 688 O O . ILE A 1 85 ? 26.597 30.615 -18.594 1.00 97.12 85 ILE A O 1
ATOM 692 N N . ILE A 1 86 ? 27.942 28.810 -18.474 1.00 96.12 86 ILE A N 1
ATOM 693 C CA . ILE A 1 86 ? 26.865 27.822 -18.442 1.00 96.12 86 ILE A CA 1
ATOM 694 C C . ILE A 1 86 ? 26.311 27.768 -17.019 1.00 96.12 86 ILE A C 1
ATOM 696 O O . ILE A 1 86 ? 27.067 27.587 -16.068 1.00 96.12 86 ILE A O 1
ATOM 700 N N . THR A 1 87 ? 25.006 27.947 -16.858 1.00 94.25 87 THR A N 1
ATOM 701 C CA . THR A 1 87 ? 24.324 27.930 -15.556 1.00 94.25 87 THR A CA 1
ATOM 702 C C . THR A 1 87 ? 23.897 26.508 -15.177 1.00 94.25 87 THR A C 1
ATOM 704 O O . THR A 1 87 ? 23.921 25.593 -16.003 1.00 94.25 87 THR A O 1
ATOM 707 N N . GLY A 1 88 ? 23.510 26.310 -13.919 1.00 92.75 88 GLY A N 1
ATOM 708 C CA . GLY A 1 88 ? 23.098 25.018 -13.375 1.00 92.75 88 GLY A CA 1
ATOM 709 C C . GLY A 1 88 ? 24.124 24.381 -12.449 1.00 92.75 88 GLY A C 1
ATOM 710 O O . GLY A 1 88 ? 25.138 24.991 -12.087 1.00 92.75 88 GLY A O 1
ATOM 711 N N . ALA A 1 89 ? 23.880 23.116 -12.112 1.00 92.50 89 ALA A N 1
ATOM 712 C CA . ALA A 1 89 ? 24.718 22.313 -11.226 1.00 92.50 89 ALA A CA 1
ATOM 713 C C . ALA A 1 89 ? 26.205 22.315 -11.634 1.00 92.50 89 ALA A C 1
ATOM 715 O O . ALA A 1 89 ? 27.078 22.365 -10.769 1.00 92.50 89 ALA A O 1
ATOM 716 N N . ILE A 1 90 ? 26.511 22.365 -12.940 1.00 94.19 90 ILE A N 1
ATOM 717 C CA . ILE A 1 90 ? 27.894 22.383 -13.449 1.00 94.19 90 ILE A CA 1
ATOM 718 C C . ILE A 1 90 ? 28.702 23.595 -12.964 1.00 94.19 90 ILE A C 1
ATOM 720 O O . ILE A 1 90 ? 29.904 23.469 -12.727 1.00 94.19 90 ILE A O 1
ATOM 724 N N . SER A 1 91 ? 28.057 24.746 -12.770 1.00 94.94 91 SER A N 1
ATOM 725 C CA . SER A 1 91 ? 28.681 25.976 -12.258 1.00 94.94 91 SER A CA 1
ATOM 726 C C . SER A 1 91 ? 28.266 26.297 -10.822 1.00 94.94 91 SER A C 1
ATOM 728 O O . SER A 1 91 ? 28.735 27.283 -10.261 1.00 94.94 91 SER A O 1
ATOM 730 N N . GLY A 1 92 ? 27.377 25.494 -10.225 1.00 94.31 92 GLY A N 1
ATOM 731 C CA . GLY A 1 92 ? 26.834 25.729 -8.888 1.00 94.31 92 GLY A CA 1
ATOM 732 C C . GLY A 1 92 ? 25.998 27.008 -8.767 1.00 94.31 92 GLY A C 1
ATOM 733 O O . GLY A 1 92 ? 25.817 27.501 -7.655 1.00 94.31 92 GLY A O 1
ATOM 734 N N . ILE A 1 93 ? 25.490 27.554 -9.880 1.00 95.81 93 ILE A N 1
ATOM 735 C CA . ILE A 1 93 ? 24.733 28.816 -9.905 1.00 95.81 93 ILE A CA 1
ATOM 736 C C . ILE A 1 93 ? 23.448 28.717 -10.729 1.00 95.81 93 ILE A C 1
ATOM 738 O O . ILE A 1 93 ? 23.396 28.002 -11.727 1.00 95.81 93 ILE A O 1
ATOM 742 N N . ILE A 1 94 ? 22.440 29.496 -10.351 1.00 95.06 94 ILE A N 1
ATOM 743 C CA . ILE A 1 94 ? 21.237 29.794 -11.141 1.00 95.06 94 ILE A CA 1
ATOM 744 C C . ILE A 1 94 ? 21.110 31.309 -11.302 1.00 95.06 94 ILE A C 1
ATOM 746 O O . ILE A 1 94 ? 21.661 32.062 -10.497 1.00 95.06 94 ILE A O 1
ATOM 750 N N . VAL A 1 95 ? 20.419 31.776 -12.342 1.00 93.88 95 VAL A N 1
ATOM 751 C CA . VAL A 1 95 ? 20.355 33.213 -12.648 1.00 93.88 95 VAL A CA 1
ATOM 752 C C . VAL A 1 95 ? 18.928 33.657 -12.923 1.00 93.88 95 VAL A C 1
ATOM 754 O O . VAL A 1 95 ? 18.208 33.024 -13.694 1.00 93.88 95 VAL A O 1
ATOM 757 N N . LEU A 1 96 ? 18.547 34.773 -12.308 1.00 92.06 96 LEU A N 1
ATOM 758 C CA . LEU A 1 96 ? 17.343 35.524 -12.631 1.00 92.06 96 LEU A CA 1
ATOM 759 C C . LEU A 1 96 ? 17.730 36.671 -13.577 1.00 92.06 96 LEU A C 1
ATOM 761 O O . LEU A 1 96 ? 18.489 37.562 -13.192 1.00 92.06 96 LEU A O 1
ATOM 765 N N . ASP A 1 97 ? 17.260 36.609 -14.819 1.00 90.62 97 ASP A N 1
ATOM 766 C CA . ASP A 1 97 ? 17.560 37.554 -15.898 1.00 90.62 97 ASP A CA 1
ATOM 767 C C . ASP A 1 97 ? 16.407 38.559 -16.016 1.00 90.62 97 ASP A C 1
ATOM 769 O O . ASP A 1 97 ? 15.309 38.226 -16.454 1.00 90.62 97 ASP A O 1
ATOM 773 N N . VAL A 1 98 ? 16.622 39.771 -15.510 1.00 88.19 98 VAL A N 1
ATOM 774 C CA . VAL A 1 98 ? 15.597 40.810 -15.369 1.00 88.19 98 VAL A CA 1
ATOM 775 C C . VAL A 1 98 ? 15.711 41.795 -16.530 1.00 88.19 98 VAL A C 1
ATOM 777 O O . VAL A 1 98 ? 16.685 42.553 -16.612 1.00 88.19 98 VAL A O 1
ATOM 780 N N . ASP A 1 99 ? 14.692 41.836 -17.392 1.00 83.31 99 ASP A N 1
ATOM 781 C CA . ASP A 1 99 ? 14.663 42.697 -18.577 1.00 83.31 99 ASP A CA 1
ATOM 782 C C . ASP A 1 99 ? 14.269 44.142 -18.222 1.00 83.31 99 ASP A C 1
ATOM 784 O O . ASP A 1 99 ? 13.105 44.553 -18.278 1.00 83.31 99 ASP A O 1
ATOM 788 N N . GLY A 1 100 ? 15.275 44.943 -17.873 1.00 82.94 100 GLY A N 1
ATOM 789 C CA . GLY A 1 100 ? 15.171 46.397 -17.736 1.00 82.94 100 GLY A CA 1
ATOM 790 C C . GLY A 1 100 ? 14.100 46.875 -16.753 1.00 82.94 100 GLY A C 1
ATOM 791 O O . GLY A 1 100 ? 13.787 46.219 -15.759 1.00 82.94 100 GLY A O 1
ATOM 792 N N . ALA A 1 101 ? 13.543 48.060 -17.017 1.00 80.56 101 ALA A N 1
ATOM 793 C CA . ALA A 1 101 ? 12.597 48.712 -16.109 1.00 80.56 101 ALA A CA 1
ATOM 794 C C . ALA A 1 101 ? 11.293 47.914 -15.906 1.00 80.56 101 ALA A C 1
ATOM 796 O O . ALA A 1 101 ? 10.716 47.963 -14.823 1.00 80.56 101 ALA A O 1
ATOM 797 N N . GLU A 1 102 ? 10.840 47.164 -16.914 1.00 79.69 102 GLU A N 1
ATOM 798 C CA . GLU A 1 102 ? 9.614 46.358 -16.828 1.00 79.69 102 GLU A CA 1
ATOM 799 C C . GLU A 1 102 ? 9.803 45.108 -15.956 1.00 79.69 102 GLU A C 1
ATOM 801 O O . GLU A 1 102 ? 8.950 44.806 -15.116 1.00 79.69 102 GLU A O 1
ATOM 806 N N . GLY A 1 103 ? 10.949 44.426 -16.059 1.00 81.62 103 GLY A N 1
ATOM 807 C CA . GLY A 1 103 ? 11.292 43.335 -15.143 1.00 81.62 103 GLY A CA 1
ATOM 808 C C . GLY A 1 103 ? 11.429 43.821 -13.693 1.00 81.62 103 GLY A C 1
ATOM 809 O O . GLY A 1 103 ? 10.890 43.208 -12.770 1.00 81.62 103 GLY A O 1
ATOM 810 N N . ALA A 1 104 ? 12.057 44.983 -13.484 1.00 81.94 104 ALA A N 1
ATOM 811 C CA . ALA A 1 104 ? 12.189 45.586 -12.156 1.00 81.94 104 ALA A CA 1
ATOM 812 C C . ALA A 1 104 ? 10.830 45.976 -11.541 1.00 81.94 104 ALA A C 1
ATOM 814 O O . ALA A 1 104 ? 10.586 45.718 -10.359 1.00 81.94 104 ALA A O 1
ATOM 815 N N . LYS A 1 105 ? 9.911 46.547 -12.337 1.00 84.25 105 LYS A N 1
ATOM 816 C CA . LYS A 1 105 ? 8.524 46.807 -11.907 1.00 84.25 105 LYS A CA 1
ATOM 817 C C . LYS A 1 105 ? 7.799 45.518 -11.537 1.00 84.25 105 LYS A C 1
ATOM 819 O O . LYS A 1 105 ? 7.084 45.505 -10.542 1.00 84.25 105 LYS A O 1
ATOM 824 N N . THR A 1 106 ? 8.001 44.444 -12.297 1.00 84.81 106 THR A N 1
ATOM 825 C CA . THR A 1 106 ? 7.369 43.145 -12.029 1.00 84.81 106 THR A CA 1
ATOM 826 C C . THR A 1 106 ? 7.795 42.585 -10.674 1.00 84.81 106 THR A C 1
ATOM 828 O O . THR A 1 106 ? 6.941 42.187 -9.880 1.00 84.81 106 THR A O 1
ATOM 831 N N . LEU A 1 107 ? 9.093 42.634 -10.355 1.00 83.88 107 LEU A N 1
ATOM 832 C CA . LEU A 1 107 ? 9.595 42.222 -9.041 1.00 83.88 107 LEU A CA 1
ATOM 833 C C . LEU A 1 107 ? 9.039 43.103 -7.913 1.00 83.88 107 LEU A C 1
ATOM 835 O O . LEU A 1 107 ? 8.584 42.586 -6.892 1.00 83.88 107 LEU A O 1
ATOM 839 N N . LYS A 1 108 ? 8.999 44.426 -8.120 1.00 80.88 108 LYS A N 1
ATOM 840 C CA . LYS A 1 108 ? 8.495 45.384 -7.126 1.00 80.88 108 LYS A CA 1
ATOM 841 C C . LYS A 1 108 ? 6.992 45.228 -6.859 1.00 80.88 108 LYS A C 1
ATOM 843 O O . LYS A 1 108 ? 6.587 45.169 -5.701 1.00 80.88 108 LYS A O 1
ATOM 848 N N . ASN A 1 109 ? 6.172 45.130 -7.905 1.00 81.44 109 ASN A N 1
ATOM 849 C CA . ASN A 1 109 ? 4.713 45.026 -7.796 1.00 81.44 109 ASN A CA 1
ATOM 850 C C . ASN A 1 109 ? 4.275 43.687 -7.193 1.00 81.44 109 ASN A C 1
ATOM 852 O O . ASN A 1 109 ? 3.337 43.648 -6.402 1.00 81.44 109 ASN A O 1
ATOM 856 N N . GLY A 1 110 ? 4.977 42.601 -7.528 1.00 71.06 110 GLY A N 1
ATOM 857 C CA . GLY A 1 110 ? 4.746 41.284 -6.935 1.00 71.06 110 GLY A CA 1
ATOM 858 C C . GLY A 1 110 ? 5.323 41.117 -5.527 1.00 71.06 110 GLY A C 1
ATOM 859 O O . GLY A 1 110 ? 5.189 40.039 -4.955 1.00 71.06 110 GLY A O 1
ATOM 860 N N . LYS A 1 111 ? 5.976 42.153 -4.972 1.00 80.38 111 LYS A N 1
ATOM 861 C CA . LYS A 1 111 ? 6.705 42.114 -3.691 1.00 80.38 111 LYS A CA 1
ATOM 862 C C . LYS A 1 111 ? 7.737 40.970 -3.625 1.00 80.38 111 LYS A C 1
ATOM 864 O O . LYS A 1 111 ? 7.998 40.416 -2.559 1.00 80.38 111 LYS A O 1
ATOM 869 N N . TYR A 1 112 ? 8.344 40.621 -4.761 1.00 83.69 112 TYR A N 1
ATOM 870 C CA . TYR A 1 112 ? 9.358 39.571 -4.856 1.00 83.69 112 TYR A CA 1
ATOM 871 C C . TYR A 1 112 ? 10.715 40.107 -4.402 1.00 83.69 112 TYR A C 1
ATOM 873 O O . TYR A 1 112 ? 11.420 40.787 -5.149 1.00 83.69 112 TYR A O 1
ATOM 881 N N . LEU A 1 113 ? 11.085 39.803 -3.160 1.00 80.81 113 LEU A N 1
ATOM 882 C CA . LEU A 1 113 ? 12.361 40.227 -2.589 1.00 80.81 113 LEU A CA 1
ATOM 883 C C . LEU A 1 113 ? 13.532 39.508 -3.273 1.00 80.81 113 LEU A C 1
ATOM 885 O O . LEU A 1 113 ? 13.583 38.277 -3.318 1.00 80.81 113 LEU A O 1
ATOM 889 N N . THR A 1 114 ? 14.498 40.277 -3.770 1.00 82.06 114 THR A N 1
ATOM 890 C CA . THR A 1 114 ? 15.782 39.773 -4.273 1.00 82.06 114 THR A CA 1
ATOM 891 C C . THR A 1 114 ? 16.853 40.017 -3.209 1.00 82.06 114 THR A C 1
ATOM 893 O O . THR A 1 114 ? 17.393 41.126 -3.151 1.00 82.06 114 THR A O 1
ATOM 896 N N . PRO A 1 115 ? 17.148 39.041 -2.329 1.00 80.44 115 PRO A N 1
ATOM 897 C CA . PRO A 1 115 ? 18.175 39.210 -1.308 1.00 80.44 115 PRO A CA 1
ATOM 898 C C . PRO A 1 115 ? 19.546 39.489 -1.952 1.00 80.44 115 PRO A C 1
ATOM 900 O O . PRO A 1 115 ? 19.761 39.082 -3.104 1.00 80.44 115 PRO A O 1
ATOM 903 N N . PRO A 1 116 ? 20.467 40.164 -1.232 1.00 82.62 116 PRO A N 1
ATOM 904 C CA . PRO A 1 116 ? 21.773 40.553 -1.760 1.00 82.62 116 PRO A CA 1
ATOM 905 C C . PRO A 1 116 ? 22.547 39.375 -2.355 1.00 82.62 116 PRO A C 1
ATOM 907 O O . PRO A 1 116 ? 22.701 38.324 -1.730 1.00 82.62 116 PRO A O 1
ATOM 910 N N . THR A 1 117 ? 23.046 39.556 -3.575 1.00 91.31 117 THR A N 1
ATOM 911 C CA . THR A 1 117 ? 23.849 38.558 -4.281 1.00 91.31 117 THR A CA 1
ATOM 912 C C . THR A 1 117 ? 24.739 39.220 -5.337 1.00 91.31 117 THR A C 1
ATOM 914 O O . THR A 1 117 ? 24.731 40.437 -5.495 1.00 91.31 117 THR A O 1
ATOM 917 N N . VAL A 1 118 ? 25.510 38.423 -6.075 1.00 91.56 118 VAL A N 1
ATOM 918 C CA . VAL A 1 118 ? 26.302 38.876 -7.223 1.00 91.56 118 VAL A CA 1
ATOM 919 C C . VAL A 1 118 ? 25.372 39.320 -8.357 1.00 91.56 118 VAL A C 1
ATOM 921 O O . VAL A 1 118 ? 24.484 38.570 -8.769 1.00 91.56 118 VAL A O 1
ATOM 924 N N . ILE A 1 119 ? 25.597 40.526 -8.886 1.00 90.88 119 ILE A N 1
ATOM 925 C CA . ILE A 1 119 ? 24.749 41.142 -9.915 1.00 90.88 119 ILE A CA 1
ATOM 926 C C . ILE A 1 119 ? 25.604 41.607 -11.088 1.00 90.88 119 ILE A C 1
ATOM 928 O O . ILE A 1 119 ? 26.532 42.396 -10.910 1.00 90.88 119 ILE A O 1
ATOM 932 N N . SER A 1 120 ? 25.256 41.178 -12.303 1.00 91.50 120 SER A N 1
ATOM 933 C CA . SER A 1 120 ? 25.823 41.738 -13.534 1.00 91.50 120 SER A CA 1
ATOM 934 C C . SER A 1 120 ? 24.817 42.645 -14.235 1.00 91.50 120 SER A C 1
ATOM 936 O O . SER A 1 120 ? 23.685 42.245 -14.496 1.00 91.50 120 SER A O 1
ATOM 938 N N . ASN A 1 121 ? 25.257 43.851 -14.584 1.00 88.31 121 ASN A N 1
ATOM 939 C CA . ASN A 1 121 ? 24.542 44.765 -15.462 1.00 88.31 121 ASN A CA 1
ATOM 940 C C . ASN A 1 121 ? 24.662 44.253 -16.902 1.00 88.31 121 ASN A C 1
ATOM 942 O O . ASN A 1 121 ? 25.766 44.058 -17.420 1.00 88.31 121 ASN A O 1
ATOM 946 N N . THR A 1 122 ? 23.524 44.026 -17.550 1.00 84.31 122 THR A N 1
ATOM 947 C CA . THR A 1 122 ? 23.454 43.618 -18.954 1.00 84.31 122 THR A CA 1
ATOM 948 C C . THR A 1 122 ? 23.274 44.841 -19.849 1.00 84.31 122 THR A C 1
ATOM 950 O O . THR A 1 122 ? 23.085 45.962 -19.384 1.00 84.31 122 THR A O 1
ATOM 953 N N . GLY A 1 123 ? 23.271 44.647 -21.170 1.00 72.75 123 GLY A N 1
ATOM 954 C CA . GLY A 1 123 ? 23.041 45.753 -22.102 1.00 72.75 123 GLY A CA 1
ATOM 955 C C . GLY A 1 123 ? 21.694 46.478 -21.932 1.00 72.75 123 GLY A C 1
ATOM 956 O O . GLY A 1 123 ? 21.564 47.577 -22.475 1.00 72.75 123 GLY A O 1
ATOM 957 N N . ARG A 1 124 ? 20.707 45.875 -21.244 1.00 75.69 124 ARG A N 1
ATOM 958 C CA . ARG A 1 124 ? 19.349 46.424 -21.043 1.00 75.69 124 ARG A CA 1
ATOM 959 C C . ARG A 1 124 ? 18.707 46.106 -19.677 1.00 75.69 124 ARG A C 1
ATOM 961 O O . ARG A 1 124 ? 17.572 46.515 -19.474 1.00 75.69 124 ARG A O 1
ATOM 968 N N . GLY A 1 125 ? 19.379 45.399 -18.770 1.00 86.69 125 GLY A N 1
ATOM 969 C CA . GLY A 1 125 ? 18.788 44.856 -17.539 1.00 86.69 125 GLY A CA 1
ATOM 970 C C . GLY A 1 125 ? 19.832 44.296 -16.569 1.00 86.69 125 GLY A C 1
ATOM 971 O O . GLY A 1 125 ? 20.976 44.752 -16.578 1.00 86.69 125 GLY A O 1
ATOM 972 N N . TRP A 1 126 ? 19.465 43.296 -15.762 1.00 90.88 126 TRP A N 1
ATOM 973 C CA . TRP A 1 126 ? 20.327 42.749 -14.703 1.00 90.88 126 TRP A CA 1
ATOM 974 C C . TRP A 1 126 ? 20.253 41.226 -14.604 1.00 90.88 126 TRP A C 1
ATOM 976 O O . TRP A 1 126 ? 19.176 40.645 -14.657 1.00 90.88 126 TRP A O 1
ATOM 986 N N . HIS A 1 127 ? 21.396 40.585 -14.375 1.00 93.44 127 HIS A N 1
ATOM 987 C CA . HIS A 1 127 ? 21.477 39.191 -13.951 1.00 93.44 127 HIS A CA 1
ATOM 988 C C . HIS A 1 127 ? 21.687 39.131 -12.436 1.00 93.44 127 HIS A C 1
ATOM 990 O O . HIS A 1 127 ? 22.752 39.533 -11.966 1.00 93.44 127 HIS A O 1
ATOM 996 N N . TYR A 1 128 ? 20.732 38.579 -11.688 1.00 93.56 128 TYR A N 1
ATOM 997 C CA . TYR A 1 128 ? 20.919 38.222 -10.277 1.00 93.56 128 TYR A CA 1
ATOM 998 C C . TYR A 1 128 ? 21.365 36.765 -10.195 1.00 93.56 128 TYR A C 1
ATOM 1000 O O . TYR A 1 128 ? 20.623 35.860 -10.581 1.00 93.56 128 TYR A O 1
ATOM 1008 N N . ILE A 1 129 ? 22.589 36.532 -9.728 1.00 94.62 129 ILE A N 1
ATOM 1009 C CA . ILE A 1 129 ? 23.215 35.208 -9.722 1.00 94.62 129 ILE A CA 1
ATOM 1010 C C . ILE A 1 129 ? 23.099 34.622 -8.319 1.00 94.62 129 ILE A C 1
ATOM 1012 O O . ILE A 1 129 ? 23.653 35.191 -7.390 1.00 94.62 129 ILE A O 1
ATOM 1016 N N . TYR A 1 130 ? 22.430 33.485 -8.155 1.00 95.38 130 TYR A N 1
ATOM 1017 C CA . TYR A 1 130 ? 22.264 32.794 -6.873 1.00 95.38 130 TYR A CA 1
ATOM 1018 C C . TYR A 1 130 ? 22.945 31.426 -6.883 1.00 95.38 130 TYR A C 1
ATOM 1020 O O . TYR A 1 130 ? 23.196 30.850 -7.943 1.00 95.38 130 TYR A O 1
ATOM 1028 N N . LYS A 1 131 ? 23.229 30.881 -5.698 1.00 94.06 131 LYS A N 1
ATOM 1029 C CA . LYS A 1 131 ? 23.703 29.505 -5.543 1.00 94.06 131 LYS A CA 1
ATOM 1030 C C . LYS A 1 131 ? 22.636 28.544 -6.047 1.00 94.06 131 LYS A C 1
ATOM 1032 O O . LYS A 1 131 ? 21.446 28.729 -5.796 1.00 94.06 131 LYS A O 1
ATOM 1037 N N . HIS A 1 132 ? 23.079 27.501 -6.732 1.00 94.12 132 HIS A N 1
ATOM 1038 C CA . HIS A 1 132 ? 22.208 26.415 -7.142 1.00 94.12 132 HIS A CA 1
ATOM 1039 C C . HIS A 1 132 ? 21.664 25.688 -5.896 1.00 94.12 132 HIS A C 1
ATOM 1041 O O . HIS A 1 132 ? 22.469 25.179 -5.116 1.00 94.12 132 HIS A O 1
ATOM 1047 N N . PRO A 1 133 ? 20.335 25.604 -5.689 1.00 88.00 133 PRO A N 1
ATOM 1048 C CA . PRO A 1 133 ? 19.748 25.069 -4.453 1.00 88.00 133 PRO A CA 1
ATOM 1049 C C . PRO A 1 133 ? 19.822 23.534 -4.338 1.00 88.00 133 PRO A C 1
ATOM 1051 O O . PRO A 1 133 ? 19.425 22.970 -3.323 1.00 88.00 133 PRO A O 1
ATOM 1054 N N . GLY A 1 134 ? 20.323 22.857 -5.374 1.00 81.06 134 GLY A N 1
ATOM 1055 C CA . GLY A 1 134 ? 20.272 21.399 -5.499 1.00 81.06 134 GLY A CA 1
ATOM 1056 C C . GLY A 1 134 ? 18.938 20.930 -6.089 1.00 81.06 134 GLY A C 1
ATOM 1057 O O . GLY A 1 134 ? 17.999 21.712 -6.232 1.00 81.06 134 GLY A O 1
ATOM 1058 N N . GLY A 1 135 ? 18.858 19.656 -6.475 1.00 79.94 135 GLY A N 1
ATOM 1059 C CA . GLY A 1 135 ? 17.682 19.111 -7.161 1.00 79.94 135 GLY A CA 1
ATOM 1060 C C . GLY A 1 135 ? 17.551 19.562 -8.623 1.00 79.94 135 GLY A C 1
ATOM 1061 O O . GLY A 1 135 ? 18.504 20.056 -9.218 1.00 79.94 135 GLY A O 1
ATOM 1062 N N . ASP A 1 136 ? 16.373 19.344 -9.211 1.00 78.19 136 ASP A N 1
ATOM 1063 C CA . ASP A 1 136 ? 16.076 19.649 -10.617 1.00 78.19 136 ASP A CA 1
ATOM 1064 C C . ASP A 1 136 ? 15.799 21.150 -10.793 1.00 78.19 136 ASP A C 1
ATOM 1066 O O . ASP A 1 136 ? 14.767 21.648 -10.347 1.00 78.19 136 ASP A O 1
ATOM 1070 N N . CYS A 1 137 ? 16.722 21.871 -11.431 1.00 84.00 137 CYS A N 1
ATOM 1071 C CA . CYS A 1 137 ? 16.573 23.286 -11.761 1.00 84.00 137 CYS A CA 1
ATOM 1072 C C . CYS A 1 137 ? 16.649 23.493 -13.277 1.00 84.00 137 CYS A C 1
ATOM 1074 O O . CYS A 1 137 ? 17.288 24.440 -13.730 1.00 84.00 137 CYS A O 1
ATOM 1076 N N . ARG A 1 138 ? 16.034 22.617 -14.085 1.00 83.44 138 ARG A N 1
ATOM 1077 C CA . ARG A 1 138 ? 16.048 22.705 -15.560 1.00 83.44 138 ARG A CA 1
ATOM 1078 C C . ARG A 1 138 ? 15.770 24.119 -16.088 1.00 83.44 138 ARG A C 1
ATOM 1080 O O . ARG A 1 138 ? 14.833 24.782 -15.660 1.00 83.44 138 ARG A O 1
ATOM 1087 N N . ASN A 1 139 ? 16.572 24.574 -17.052 1.00 78.38 139 ASN A N 1
ATOM 1088 C CA . ASN A 1 139 ? 16.395 25.877 -17.696 1.00 78.38 139 ASN A CA 1
ATOM 1089 C C . ASN A 1 139 ? 15.087 25.940 -18.512 1.00 78.38 139 ASN A C 1
ATOM 1091 O O . ASN A 1 139 ? 14.862 25.085 -19.370 1.00 78.38 139 ASN A O 1
ATOM 1095 N N . PHE A 1 140 ? 14.280 26.992 -18.327 1.00 70.06 140 PHE A N 1
ATOM 1096 C CA . PHE A 1 140 ? 13.031 27.191 -19.084 1.00 70.06 140 PHE A CA 1
ATOM 1097 C C . PHE A 1 140 ? 12.869 28.566 -19.758 1.00 70.06 140 PHE A C 1
ATOM 1099 O O . PHE A 1 140 ? 11.869 28.793 -20.431 1.00 70.06 140 PHE A O 1
ATOM 1106 N N . ALA A 1 141 ? 13.876 29.444 -19.711 1.00 55.62 141 ALA A N 1
ATOM 1107 C CA . ALA A 1 141 ? 13.869 30.684 -20.495 1.00 55.62 141 ALA A CA 1
ATOM 1108 C C . ALA A 1 141 ? 13.970 30.433 -22.016 1.00 55.62 141 ALA A C 1
ATOM 1110 O O . ALA A 1 141 ? 14.825 29.664 -22.473 1.00 55.62 141 ALA A O 1
ATOM 1111 N N . GLY A 1 142 ? 13.153 31.144 -22.806 1.00 47.66 142 GLY A N 1
ATOM 1112 C CA . GLY A 1 142 ? 13.237 31.185 -24.276 1.00 47.66 142 GLY A CA 1
ATOM 1113 C C . GLY A 1 142 ? 12.146 30.439 -25.061 1.00 47.66 142 GLY A C 1
ATOM 1114 O O . GLY A 1 142 ? 12.263 30.323 -26.282 1.00 47.66 142 GLY A O 1
ATOM 1115 N N . LYS A 1 143 ? 11.080 29.954 -24.410 1.00 40.09 143 LYS A N 1
ATOM 1116 C CA . LYS A 1 143 ? 9.843 29.506 -25.081 1.00 40.09 143 LYS A CA 1
ATOM 1117 C C . LYS A 1 143 ? 8.784 30.608 -24.990 1.00 40.09 143 LYS A C 1
ATOM 1119 O O . LYS A 1 143 ? 8.611 31.209 -23.935 1.00 40.09 143 LYS A O 1
ATOM 1124 N N . ILE A 1 144 ? 8.078 30.884 -26.091 1.00 33.28 144 ILE A N 1
ATOM 1125 C CA . ILE A 1 144 ? 7.007 31.896 -26.127 1.00 33.28 144 ILE A CA 1
ATOM 1126 C C . ILE A 1 144 ? 5.956 31.533 -25.065 1.00 33.28 144 ILE A C 1
ATOM 1128 O O . ILE A 1 144 ? 5.29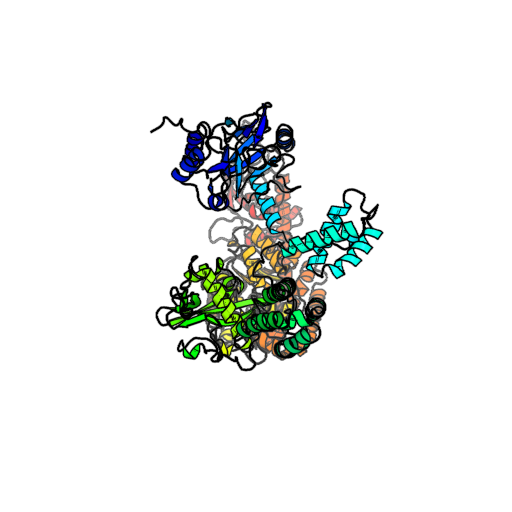8 30.504 -25.192 1.00 33.28 144 ILE A O 1
ATOM 1132 N N . GLY A 1 145 ? 5.822 32.373 -24.033 1.00 41.53 145 GLY A N 1
ATOM 1133 C CA . GLY A 1 145 ? 4.827 32.229 -22.963 1.00 41.53 145 GLY A CA 1
ATOM 1134 C C . GLY A 1 145 ? 5.297 31.569 -21.657 1.00 41.53 145 GLY A C 1
ATOM 1135 O O . GLY A 1 145 ? 4.476 31.426 -20.757 1.00 41.53 145 GLY A O 1
ATOM 1136 N N . GLU A 1 146 ? 6.575 31.191 -21.512 1.00 54.09 146 GLU A N 1
ATOM 1137 C CA . GLU A 1 146 ? 7.108 30.538 -20.295 1.00 54.09 146 GLU A CA 1
ATOM 1138 C C . GLU A 1 146 ? 8.255 31.347 -19.650 1.00 54.09 146 GLU A C 1
ATOM 1140 O O . GLU A 1 146 ? 9.367 30.850 -19.483 1.00 54.09 146 GLU A O 1
ATOM 1145 N N . THR A 1 147 ? 8.013 32.610 -19.292 1.00 64.50 147 THR A N 1
ATOM 1146 C CA . THR A 1 147 ? 8.925 33.368 -18.412 1.00 64.50 147 THR A CA 1
ATOM 1147 C C . THR A 1 147 ? 8.598 33.062 -16.942 1.00 64.50 147 THR A C 1
ATOM 1149 O O . THR A 1 147 ? 7.473 32.659 -16.631 1.00 64.50 147 THR A O 1
ATOM 1152 N N . ILE A 1 148 ? 9.557 33.202 -16.013 1.00 73.19 148 ILE A N 1
ATOM 1153 C CA . ILE A 1 148 ? 9.278 32.903 -14.591 1.00 73.19 148 ILE A CA 1
ATOM 1154 C C . ILE A 1 148 ? 8.321 33.936 -13.988 1.00 73.19 148 ILE A C 1
ATOM 1156 O O . ILE A 1 148 ? 7.453 33.591 -13.186 1.00 73.19 148 ILE A O 1
ATOM 1160 N N . LEU A 1 149 ? 8.454 35.186 -14.434 1.00 79.94 149 LEU A N 1
ATOM 1161 C CA . LEU A 1 149 ? 7.513 36.288 -14.254 1.00 79.94 149 LEU A CA 1
ATOM 1162 C C . LEU A 1 149 ? 7.500 37.122 -15.553 1.00 79.94 149 LEU A C 1
ATOM 1164 O O . LEU A 1 149 ? 8.411 36.980 -16.373 1.00 79.94 149 LEU A O 1
ATOM 1168 N N . PRO A 1 150 ? 6.501 37.985 -15.797 1.00 79.94 150 PRO A N 1
ATOM 1169 C CA . PRO A 1 150 ? 6.532 38.903 -16.938 1.00 79.94 150 PRO A CA 1
ATOM 1170 C C . PRO A 1 150 ? 7.851 39.695 -17.002 1.00 79.94 150 PRO A C 1
ATOM 1172 O O . PRO A 1 150 ? 8.264 40.289 -16.011 1.00 79.94 150 PRO A O 1
ATOM 1175 N N . SER A 1 151 ? 8.536 39.679 -18.150 1.00 81.06 151 SER A N 1
ATOM 1176 C CA . SER A 1 151 ? 9.832 40.364 -18.348 1.00 81.06 151 SER A CA 1
ATOM 1177 C C . SER A 1 151 ? 10.946 39.950 -17.363 1.00 81.06 151 SER A C 1
ATOM 1179 O O . SER A 1 151 ? 11.874 40.720 -17.102 1.00 81.06 151 SER A O 1
ATOM 1181 N N . VAL A 1 152 ? 10.855 38.743 -16.793 1.00 84.44 152 VAL A N 1
ATOM 1182 C CA . VAL A 1 152 ? 11.899 38.131 -15.964 1.00 84.44 152 VAL A CA 1
ATOM 1183 C C . VAL A 1 152 ? 12.076 36.673 -16.379 1.00 84.44 152 VAL A C 1
ATOM 1185 O O . VAL A 1 152 ? 11.148 35.865 -16.293 1.00 84.44 152 VAL A O 1
ATOM 1188 N N . ASP A 1 153 ? 13.287 36.329 -16.796 1.00 86.25 153 ASP A N 1
ATOM 1189 C CA . ASP A 1 153 ? 13.679 35.008 -17.271 1.00 86.25 153 ASP A CA 1
ATOM 1190 C C . ASP A 1 153 ? 14.471 34.231 -16.210 1.00 86.25 153 ASP A C 1
ATOM 1192 O O . ASP A 1 153 ? 15.164 34.795 -15.363 1.00 86.25 153 ASP A O 1
ATOM 1196 N N . PHE A 1 154 ? 14.392 32.900 -16.270 1.00 90.25 154 PHE A N 1
ATOM 1197 C CA . PHE A 1 154 ? 15.145 32.005 -15.393 1.00 90.25 154 PHE A CA 1
ATOM 1198 C C . PHE A 1 154 ? 16.175 31.181 -16.171 1.00 90.25 154 PHE A C 1
ATOM 1200 O O . PHE A 1 154 ? 15.831 30.472 -17.124 1.00 90.25 154 PHE A O 1
ATOM 1207 N N . ARG A 1 155 ? 17.436 31.229 -15.724 1.00 91.50 155 ARG A N 1
ATOM 1208 C CA . ARG A 1 155 ? 18.537 30.413 -16.246 1.00 91.50 155 ARG A CA 1
ATOM 1209 C C . ARG A 1 155 ? 18.973 29.372 -15.221 1.00 91.50 155 ARG A C 1
ATOM 1211 O O . ARG A 1 155 ? 19.586 29.695 -14.203 1.00 91.50 155 ARG A O 1
ATOM 1218 N N . GLY A 1 156 ? 18.653 28.121 -15.528 1.00 89.69 156 GLY A N 1
ATOM 1219 C CA . GLY A 1 156 ? 18.908 26.951 -14.690 1.00 89.69 156 GLY A CA 1
ATOM 1220 C C . GLY A 1 156 ? 19.870 25.954 -15.340 1.00 89.69 156 GLY A C 1
ATOM 1221 O O . GLY A 1 156 ? 20.767 26.358 -16.084 1.00 89.69 156 GLY A O 1
ATOM 1222 N N . ASP A 1 157 ? 19.678 24.657 -15.105 1.00 88.44 157 ASP A N 1
ATOM 1223 C CA . ASP A 1 157 ? 20.488 23.582 -15.686 1.00 88.44 157 ASP A CA 1
ATOM 1224 C C . ASP A 1 157 ? 20.460 23.601 -17.214 1.00 88.44 157 ASP A C 1
ATOM 1226 O O . ASP A 1 157 ? 19.393 23.596 -17.836 1.00 88.44 157 ASP A O 1
ATOM 1230 N N . GLY A 1 158 ? 21.653 23.635 -17.815 1.00 85.31 158 GLY A N 1
ATOM 1231 C CA . GLY A 1 158 ? 21.831 23.728 -19.265 1.00 85.31 158 GLY A CA 1
ATOM 1232 C C . GLY A 1 158 ? 21.551 25.121 -19.841 1.00 85.31 158 GLY A C 1
ATOM 1233 O O . GLY A 1 158 ? 21.493 25.267 -21.060 1.00 85.31 158 GLY A O 1
ATOM 1234 N N . GLY A 1 159 ? 21.363 26.140 -18.995 1.00 89.69 159 GLY A N 1
ATOM 1235 C CA . GLY A 1 159 ? 21.256 27.543 -19.400 1.00 89.69 159 GLY A CA 1
ATOM 1236 C C . GLY A 1 159 ? 22.619 28.197 -19.657 1.00 89.69 159 GLY A C 1
ATOM 1237 O O . GLY A 1 159 ? 23.673 27.621 -19.391 1.00 89.69 159 GLY A O 1
ATOM 1238 N N . LEU A 1 160 ? 22.607 29.415 -20.202 1.00 92.44 160 LEU A N 1
ATOM 1239 C CA . LEU A 1 160 ? 23.809 30.179 -20.545 1.00 92.44 160 LEU A CA 1
ATOM 1240 C C . LEU A 1 160 ? 23.557 31.672 -20.311 1.00 92.44 160 LEU A C 1
ATOM 1242 O O . LEU A 1 160 ? 22.534 32.194 -20.759 1.00 92.44 160 LEU A O 1
ATOM 1246 N N . ILE A 1 161 ? 24.510 32.358 -19.680 1.00 94.12 161 ILE A N 1
ATOM 1247 C CA . ILE A 1 161 ? 24.535 33.824 -19.571 1.00 94.12 161 ILE A CA 1
ATOM 1248 C C . ILE A 1 161 ? 25.789 34.409 -20.225 1.00 94.12 161 ILE A C 1
ATOM 1250 O O . ILE A 1 161 ? 26.826 33.751 -20.317 1.00 94.12 161 ILE A O 1
ATOM 1254 N N . VAL A 1 162 ? 25.703 35.669 -20.653 1.00 95.00 162 VAL A N 1
ATOM 1255 C CA . VAL A 1 162 ? 26.865 36.458 -21.089 1.00 95.00 162 VAL A CA 1
ATOM 1256 C C . VAL A 1 162 ? 27.471 37.155 -19.870 1.00 95.00 162 VAL A C 1
ATOM 1258 O O . VAL A 1 162 ? 26.750 37.824 -19.131 1.00 95.00 162 VAL A O 1
ATOM 1261 N N . ALA A 1 163 ? 28.778 36.997 -19.661 1.00 94.50 163 ALA A N 1
ATOM 1262 C CA . ALA A 1 163 ? 29.478 37.471 -18.467 1.00 94.50 163 ALA A CA 1
ATOM 1263 C C . ALA A 1 163 ? 30.296 38.753 -18.724 1.00 94.50 163 ALA A C 1
ATOM 1265 O O . ALA A 1 163 ? 30.841 38.918 -19.823 1.00 94.50 163 ALA A O 1
ATOM 1266 N N . PRO A 1 164 ? 30.459 39.646 -17.732 1.00 94.19 164 PRO A N 1
ATOM 1267 C CA . PRO A 1 164 ? 31.396 40.767 -17.814 1.00 94.19 164 PRO A CA 1
ATOM 1268 C C . PRO A 1 164 ? 32.845 40.316 -18.089 1.00 94.19 164 PRO A C 1
ATOM 1270 O O . PRO A 1 164 ? 33.239 39.253 -17.614 1.00 94.19 164 PRO A O 1
ATOM 1273 N N . PRO A 1 165 ? 33.678 41.085 -18.811 1.00 93.44 165 PRO A N 1
ATOM 1274 C CA . PRO A 1 165 ? 33.385 42.362 -19.449 1.00 93.44 165 PRO A CA 1
ATOM 1275 C C . PRO A 1 165 ? 32.997 42.199 -20.933 1.00 93.44 165 PRO A C 1
ATOM 1277 O O . PRO A 1 165 ? 33.561 42.861 -21.796 1.00 93.44 165 PRO A O 1
ATOM 1280 N N . SER A 1 166 ? 32.079 41.287 -21.276 1.00 94.50 166 SER A N 1
ATOM 1281 C CA . SER A 1 166 ? 31.626 41.083 -22.668 1.00 94.50 166 SER A CA 1
ATOM 1282 C C . SER A 1 166 ? 30.939 42.314 -23.268 1.00 94.50 166 SER A C 1
ATOM 1284 O O . SER A 1 166 ? 30.455 43.185 -22.550 1.00 94.50 166 SER A O 1
ATOM 1286 N N . ARG A 1 167 ? 30.830 42.381 -24.600 1.00 91.69 167 ARG A N 1
ATOM 1287 C CA . ARG A 1 167 ? 30.205 43.512 -25.306 1.00 91.69 167 ARG A CA 1
ATOM 1288 C C . ARG A 1 167 ? 28.828 43.165 -25.871 1.00 91.69 167 ARG A C 1
ATOM 1290 O O . ARG A 1 167 ? 28.679 42.165 -26.574 1.00 91.69 167 ARG A O 1
ATOM 1297 N N . HIS A 1 168 ? 27.837 44.019 -25.625 1.00 89.94 168 HIS A N 1
ATOM 1298 C CA . HIS A 1 168 ? 26.506 43.930 -26.224 1.00 89.94 168 HIS A CA 1
ATOM 1299 C C . HIS A 1 168 ? 26.463 44.619 -27.599 1.00 89.94 168 HIS A C 1
ATOM 1301 O O . HIS A 1 168 ? 27.219 45.553 -27.869 1.00 89.94 168 HIS A O 1
ATOM 1307 N N . TYR A 1 169 ? 25.555 44.198 -28.485 1.00 85.50 169 TYR A N 1
ATOM 1308 C CA . TYR A 1 169 ? 25.454 44.759 -29.843 1.00 85.50 169 TYR A CA 1
ATOM 1309 C C . TYR A 1 169 ? 25.015 46.228 -29.877 1.00 85.50 169 TYR A C 1
ATOM 1311 O O . TYR A 1 169 ? 25.260 46.915 -30.859 1.00 85.50 169 TYR A O 1
ATOM 1319 N N . THR A 1 170 ? 24.408 46.726 -28.795 1.00 83.88 170 THR A N 1
ATOM 1320 C CA . THR A 1 170 ? 24.078 48.152 -28.634 1.00 83.88 170 THR A CA 1
ATOM 1321 C C . THR A 1 170 ? 25.304 49.015 -28.334 1.00 83.88 170 THR A C 1
ATOM 1323 O O . THR A 1 170 ? 25.197 50.232 -28.342 1.00 83.88 170 THR A O 1
ATOM 1326 N N . GLY A 1 171 ? 26.463 48.408 -28.061 1.00 82.19 171 GLY A N 1
ATOM 1327 C CA . GLY A 1 171 ? 27.699 49.106 -27.704 1.00 82.19 171 GLY A CA 1
ATOM 1328 C C . GLY A 1 171 ? 28.011 49.105 -26.212 1.00 82.19 171 GLY A C 1
ATOM 1329 O O . GLY A 1 171 ? 29.183 49.257 -25.874 1.00 82.19 171 GLY A O 1
ATOM 1330 N N . ASN A 1 172 ? 27.013 48.843 -25.363 1.00 87.44 172 ASN A N 1
ATOM 1331 C CA . ASN A 1 172 ? 27.166 48.729 -23.912 1.00 87.44 172 ASN A CA 1
ATOM 1332 C C . ASN A 1 172 ? 28.023 47.516 -23.531 1.00 87.44 172 ASN A C 1
ATOM 1334 O O . ASN A 1 172 ? 27.981 46.471 -24.193 1.00 87.44 172 ASN A O 1
ATOM 1338 N N . TRP A 1 173 ? 28.771 47.649 -22.441 1.00 88.94 173 TRP A N 1
ATOM 1339 C CA . TRP A 1 173 ? 29.537 46.561 -21.847 1.00 88.94 173 TRP A CA 1
ATOM 1340 C C . TRP A 1 173 ? 28.709 45.861 -20.773 1.00 88.94 173 TRP A C 1
ATOM 1342 O O . TRP A 1 173 ? 27.906 46.486 -20.087 1.00 88.94 173 TRP A O 1
ATOM 1352 N N . TYR A 1 174 ? 28.885 44.548 -20.662 1.00 90.62 174 TYR A N 1
ATOM 1353 C CA . TYR A 1 174 ? 28.448 43.811 -19.487 1.00 90.62 174 TYR A CA 1
ATOM 1354 C C . TYR A 1 174 ? 29.399 44.165 -18.353 1.00 90.62 174 TYR A C 1
ATOM 1356 O O . TYR A 1 174 ? 30.610 43.999 -18.495 1.00 90.62 174 TYR A O 1
ATOM 1364 N N . GLU A 1 175 ? 28.861 44.634 -17.238 1.00 91.31 175 GLU A N 1
ATOM 1365 C CA . GLU A 1 175 ? 29.645 45.095 -16.092 1.00 91.31 175 GLU A CA 1
ATOM 1366 C C . GLU A 1 175 ? 29.133 44.436 -14.814 1.00 91.31 175 GLU A C 1
ATOM 1368 O O . GLU A 1 175 ? 28.008 43.932 -14.762 1.00 91.31 175 GLU A O 1
ATOM 1373 N N . TRP A 1 176 ? 29.968 44.382 -13.782 1.00 91.62 176 TRP A N 1
ATOM 1374 C CA . TRP A 1 176 ? 29.525 43.934 -12.467 1.00 91.62 176 TRP A CA 1
ATOM 1375 C C . TRP A 1 176 ? 28.870 45.109 -11.738 1.00 91.62 176 TRP A C 1
ATOM 1377 O O . TRP A 1 176 ? 29.521 46.120 -11.504 1.00 91.62 176 TRP A O 1
ATOM 1387 N N . GLY A 1 177 ? 27.592 44.970 -11.381 1.00 85.62 177 GLY A N 1
ATOM 1388 C CA . GLY A 1 177 ? 26.931 45.864 -10.424 1.00 85.62 177 GLY A CA 1
ATOM 1389 C C . GLY A 1 177 ? 27.300 45.496 -8.984 1.00 85.62 177 GLY A C 1
ATOM 1390 O O . GLY A 1 177 ? 27.560 46.367 -8.164 1.00 85.62 177 GLY A O 1
ATOM 1391 N N . MET A 1 178 ? 27.405 44.193 -8.707 1.00 86.88 178 MET A N 1
ATOM 1392 C CA . MET A 1 178 ? 28.012 43.629 -7.499 1.00 86.88 178 MET A CA 1
ATOM 1393 C C . MET A 1 178 ? 28.891 42.455 -7.920 1.00 86.88 178 MET A C 1
ATOM 1395 O O . MET A 1 178 ? 28.385 41.440 -8.399 1.00 86.88 178 MET A O 1
ATOM 1399 N N . ALA A 1 179 ? 30.205 42.620 -7.808 1.00 86.12 179 ALA A N 1
ATOM 1400 C CA . ALA A 1 179 ? 31.177 41.682 -8.354 1.00 86.12 179 ALA A CA 1
ATOM 1401 C C . ALA A 1 179 ? 31.405 40.462 -7.430 1.00 86.12 179 ALA A C 1
ATOM 1403 O O . ALA A 1 179 ? 31.304 40.587 -6.208 1.00 86.12 179 ALA A O 1
ATOM 1404 N N . PRO A 1 180 ? 31.721 39.274 -7.985 1.00 84.88 180 PRO A N 1
ATOM 1405 C CA . PRO A 1 180 ? 31.885 38.034 -7.213 1.00 84.88 180 PRO A CA 1
ATOM 1406 C C . PRO A 1 180 ? 33.160 37.972 -6.349 1.00 84.88 180 PRO A C 1
ATOM 1408 O O . PRO A 1 180 ? 33.371 37.002 -5.624 1.00 84.88 180 PRO A O 1
ATOM 1411 N N . ASP A 1 181 ? 34.070 38.935 -6.470 1.00 79.94 181 ASP A N 1
ATOM 1412 C CA . ASP A 1 181 ? 35.187 39.189 -5.547 1.00 79.94 181 ASP A CA 1
ATOM 1413 C C . ASP A 1 181 ? 34.785 40.054 -4.345 1.00 79.94 181 ASP A C 1
ATOM 1415 O O . ASP A 1 181 ? 35.351 39.879 -3.271 1.00 79.94 181 ASP A O 1
ATOM 1419 N N . MET A 1 182 ? 33.800 40.938 -4.509 1.00 77.88 182 MET A N 1
ATOM 1420 C CA . MET A 1 182 ? 33.347 41.872 -3.473 1.00 77.88 182 MET A CA 1
ATOM 1421 C C . MET A 1 182 ? 32.126 41.374 -2.692 1.00 77.88 182 MET A C 1
ATOM 1423 O O . MET A 1 182 ? 31.879 41.840 -1.582 1.00 77.88 182 MET A O 1
ATOM 1427 N N . HIS A 1 183 ? 31.350 40.441 -3.250 1.00 79.62 183 HIS A N 1
ATOM 1428 C CA . HIS A 1 183 ? 30.167 39.882 -2.599 1.00 79.62 183 HIS A CA 1
ATOM 1429 C C . HIS A 1 183 ? 30.038 38.375 -2.877 1.00 79.62 183 HIS A C 1
ATOM 1431 O O . HIS A 1 183 ? 30.228 37.945 -4.020 1.00 79.62 183 HIS A O 1
ATOM 1437 N N . PRO A 1 184 ? 29.686 37.543 -1.879 1.00 85.62 184 PRO A N 1
ATOM 1438 C CA . PRO A 1 184 ? 29.438 36.127 -2.115 1.00 85.62 184 PRO A CA 1
ATOM 1439 C C . PRO A 1 184 ? 28.186 35.917 -2.975 1.00 85.62 184 PRO A C 1
ATOM 1441 O O . PRO A 1 184 ? 27.229 36.693 -2.922 1.00 85.62 184 PRO A O 1
ATOM 1444 N N . VAL A 1 185 ? 28.163 34.819 -3.735 1.00 90.81 185 VAL A N 1
ATOM 1445 C CA . VAL A 1 185 ? 26.932 34.347 -4.384 1.00 90.81 185 VAL A CA 1
ATOM 1446 C C . VAL A 1 185 ? 25.953 33.932 -3.278 1.00 90.81 185 VAL A C 1
ATOM 1448 O O . VAL A 1 185 ? 26.241 33.016 -2.507 1.00 90.81 185 VAL A O 1
ATOM 1451 N N . GLY A 1 186 ? 24.827 34.633 -3.170 1.00 88.56 186 GLY A N 1
ATOM 1452 C CA . GLY A 1 186 ? 23.804 34.417 -2.150 1.00 88.56 186 GLY A CA 1
ATOM 1453 C C . GLY A 1 186 ? 22.932 33.193 -2.430 1.00 88.56 186 GLY A C 1
ATOM 1454 O O . GLY A 1 186 ? 22.916 32.657 -3.539 1.00 88.56 186 GLY A O 1
ATOM 1455 N N . ASN A 1 187 ? 22.184 32.747 -1.422 1.00 92.75 187 ASN A N 1
ATOM 1456 C CA . ASN A 1 187 ? 21.169 31.707 -1.603 1.00 92.75 187 ASN A CA 1
ATOM 1457 C C . ASN A 1 187 ? 19.974 32.266 -2.384 1.00 92.75 187 ASN A C 1
ATOM 1459 O O . ASN A 1 187 ? 19.619 33.436 -2.231 1.00 92.75 187 ASN A O 1
ATOM 1463 N N . ALA A 1 188 ? 19.352 31.427 -3.212 1.00 89.25 188 ALA A N 1
ATOM 1464 C CA . ALA A 1 188 ? 18.144 31.811 -3.928 1.00 89.25 188 ALA A CA 1
ATOM 1465 C C . ALA A 1 188 ? 16.992 32.082 -2.941 1.00 89.25 188 ALA A C 1
ATOM 1467 O O . ALA A 1 188 ? 16.845 31.329 -1.976 1.00 89.25 188 ALA A O 1
ATOM 1468 N N . PRO A 1 189 ? 16.173 33.127 -3.155 1.00 89.25 189 PRO A N 1
ATOM 1469 C CA . PRO A 1 189 ? 15.026 33.391 -2.295 1.00 89.25 189 PRO A CA 1
ATOM 1470 C C . PRO A 1 189 ? 13.965 32.292 -2.421 1.00 89.25 189 PRO A C 1
ATOM 1472 O O . PRO A 1 189 ? 13.783 31.711 -3.492 1.00 89.25 189 PRO A O 1
ATOM 1475 N N . GLU A 1 190 ? 13.209 32.055 -1.347 1.00 87.12 190 GLU A N 1
ATOM 1476 C CA . GLU A 1 190 ? 12.234 30.955 -1.288 1.00 87.12 190 GLU A CA 1
ATOM 1477 C C . GLU A 1 190 ? 11.162 31.053 -2.382 1.00 87.12 190 GLU A C 1
ATOM 1479 O O . GLU A 1 190 ? 10.775 30.046 -2.970 1.00 87.12 190 GLU A O 1
ATOM 1484 N N . TRP A 1 191 ? 10.734 32.268 -2.748 1.00 90.44 191 TRP A N 1
ATOM 1485 C CA . TRP A 1 191 ? 9.772 32.453 -3.840 1.00 90.44 191 TRP A CA 1
ATOM 1486 C C . TRP A 1 191 ? 10.321 31.950 -5.185 1.00 90.44 191 TRP A C 1
ATOM 1488 O O . TRP A 1 191 ? 9.572 31.378 -5.978 1.00 90.44 191 TRP A O 1
ATOM 1498 N N . LEU A 1 192 ? 11.624 32.127 -5.435 1.00 87.19 192 LEU A N 1
ATOM 1499 C CA . LEU A 1 192 ? 12.283 31.671 -6.656 1.00 87.19 192 LEU A CA 1
ATOM 1500 C C . LEU A 1 192 ? 12.391 30.143 -6.646 1.00 87.19 192 LEU A C 1
ATOM 1502 O O . LEU A 1 192 ? 12.055 29.505 -7.641 1.00 87.19 192 LEU A O 1
ATOM 1506 N N . ILE A 1 193 ? 12.766 29.547 -5.509 1.00 86.88 193 ILE A N 1
ATOM 1507 C CA . ILE A 1 193 ? 12.808 28.086 -5.321 1.00 86.88 193 ILE A CA 1
ATOM 1508 C C . ILE A 1 193 ? 11.418 27.472 -5.531 1.00 86.88 193 ILE A C 1
ATOM 1510 O O . ILE A 1 193 ? 11.278 26.484 -6.254 1.00 86.88 193 ILE A O 1
ATOM 1514 N N . SER A 1 194 ? 10.381 28.080 -4.956 1.00 83.31 194 SER A N 1
ATOM 1515 C CA . SER A 1 194 ? 8.992 27.658 -5.124 1.00 83.31 194 SER A CA 1
ATOM 1516 C C . SER A 1 194 ? 8.562 27.705 -6.594 1.00 83.31 194 SER A C 1
ATOM 1518 O O . SER A 1 194 ? 8.074 26.709 -7.126 1.00 83.31 194 SER A O 1
ATOM 1520 N N . LYS A 1 195 ? 8.853 28.800 -7.312 1.00 83.38 195 LYS A N 1
ATOM 1521 C CA . LYS A 1 195 ? 8.547 28.922 -8.748 1.00 83.38 195 LYS A CA 1
ATOM 1522 C C . LYS A 1 195 ? 9.304 27.911 -9.611 1.00 83.38 195 LYS A C 1
ATOM 1524 O O . LYS A 1 195 ? 8.724 27.376 -10.556 1.00 83.38 195 LYS A O 1
ATOM 1529 N N . ILE A 1 196 ? 10.559 27.603 -9.275 1.00 82.19 196 ILE A N 1
ATOM 1530 C CA . ILE A 1 196 ? 11.335 26.545 -9.940 1.00 82.19 196 ILE A CA 1
ATOM 1531 C C . ILE A 1 196 ? 10.659 25.185 -9.718 1.00 82.19 196 ILE A C 1
ATOM 1533 O O . ILE A 1 196 ? 10.412 24.468 -10.686 1.00 82.19 196 ILE A O 1
ATOM 1537 N N . ARG A 1 197 ? 10.275 24.851 -8.479 1.00 80.81 197 ARG A N 1
ATOM 1538 C CA . ARG A 1 197 ? 9.573 23.594 -8.152 1.00 80.81 197 ARG A CA 1
ATOM 1539 C C . ARG A 1 197 ? 8.211 23.491 -8.839 1.00 80.81 197 ARG A C 1
ATOM 1541 O O . ARG A 1 197 ? 7.896 22.444 -9.402 1.00 80.81 197 ARG A O 1
ATOM 1548 N N . GLU A 1 198 ? 7.429 24.570 -8.852 1.00 77.81 198 GLU A N 1
ATOM 1549 C CA . GLU A 1 198 ? 6.159 24.653 -9.586 1.00 77.81 198 GLU A CA 1
ATOM 1550 C C . GLU A 1 198 ? 6.365 24.392 -11.082 1.00 77.81 198 GLU A C 1
ATOM 1552 O O . GLU A 1 198 ? 5.604 23.639 -11.693 1.00 77.81 198 GLU A O 1
ATOM 1557 N N . HIS A 1 199 ? 7.387 25.006 -11.687 1.00 70.69 199 HIS A N 1
ATOM 1558 C CA . HIS A 1 199 ? 7.681 24.817 -13.103 1.00 70.69 199 HIS A CA 1
ATOM 1559 C C . HIS A 1 199 ? 8.150 23.386 -13.393 1.00 70.69 199 HIS A C 1
ATOM 1561 O O . HIS A 1 199 ? 7.701 22.786 -14.366 1.00 70.69 199 HIS A O 1
ATOM 1567 N N . VAL A 1 200 ? 8.981 22.790 -12.535 1.00 64.88 200 VAL A N 1
ATOM 1568 C CA . VAL A 1 200 ? 9.410 21.386 -12.661 1.00 64.88 200 VAL A CA 1
ATOM 1569 C C . VAL A 1 200 ? 8.220 20.430 -12.534 1.00 64.88 200 VAL A C 1
ATOM 1571 O O . VAL A 1 200 ? 8.098 19.501 -13.335 1.00 64.88 200 VAL A O 1
ATOM 1574 N N . ALA A 1 201 ? 7.284 20.694 -11.618 1.00 60.16 201 ALA A N 1
ATOM 1575 C CA . ALA A 1 201 ? 6.047 19.924 -11.483 1.00 60.16 201 ALA A CA 1
ATOM 1576 C C . ALA A 1 201 ? 5.134 20.050 -12.724 1.00 60.16 201 ALA A C 1
ATOM 1578 O O . ALA A 1 201 ? 4.551 19.061 -13.177 1.00 60.16 201 ALA A O 1
ATOM 1579 N N . LYS A 1 202 ? 5.061 21.244 -13.332 1.00 56.28 202 LYS A N 1
ATOM 1580 C CA . LYS A 1 202 ? 4.342 21.495 -14.599 1.00 56.28 202 LYS A CA 1
ATOM 1581 C C . LYS A 1 202 ? 5.049 20.875 -15.816 1.00 56.28 202 LYS A C 1
ATOM 1583 O O . LYS A 1 202 ? 4.399 20.364 -16.721 1.00 56.28 202 LYS A O 1
ATOM 1588 N N . GLY A 1 203 ? 6.380 20.849 -15.834 1.00 42.62 203 GLY A N 1
ATOM 1589 C CA . GLY A 1 203 ? 7.186 20.228 -16.892 1.00 42.62 203 GLY A CA 1
ATOM 1590 C C . GLY A 1 203 ? 7.156 18.696 -16.867 1.00 42.62 203 GLY A C 1
ATOM 1591 O O . GLY A 1 203 ? 7.346 18.057 -17.901 1.00 42.62 203 GLY A O 1
ATOM 1592 N N . GLN A 1 204 ? 6.865 18.090 -15.712 1.00 37.03 204 GLN A N 1
ATOM 1593 C CA . GLN A 1 204 ? 6.636 16.646 -15.580 1.00 37.03 204 GLN A CA 1
ATOM 1594 C C . GLN A 1 204 ? 5.247 16.200 -16.085 1.00 37.03 204 GLN A C 1
ATOM 1596 O O . GLN A 1 204 ? 5.025 15.005 -16.267 1.00 37.03 204 GLN A O 1
ATOM 1601 N N . SER A 1 205 ? 4.332 17.134 -16.383 1.00 34.28 205 SER A N 1
ATOM 1602 C CA . SER A 1 205 ? 2.997 16.874 -16.958 1.00 34.28 205 SER A CA 1
ATOM 1603 C C . SER A 1 205 ? 2.922 17.088 -18.485 1.00 34.28 205 SER A C 1
ATOM 1605 O O . SER A 1 205 ? 1.839 17.157 -19.061 1.00 34.28 205 SER A O 1
ATOM 1607 N N . GLY A 1 206 ? 4.066 17.129 -19.179 1.00 28.67 206 GLY A N 1
ATOM 1608 C CA . GLY A 1 206 ? 4.176 17.320 -20.632 1.00 28.67 206 GLY A CA 1
ATOM 1609 C C . GLY A 1 206 ? 3.779 16.119 -21.507 1.00 28.67 206 GLY A C 1
ATOM 1610 O O . GLY A 1 206 ? 4.544 15.727 -22.385 1.00 28.67 206 GLY A O 1
ATOM 1611 N N . GLY A 1 207 ? 2.592 15.547 -21.301 1.00 28.64 207 GLY A N 1
ATOM 1612 C CA . GLY A 1 207 ? 1.846 14.837 -22.344 1.00 28.64 207 GLY A CA 1
ATOM 1613 C C . GLY A 1 207 ? 0.804 15.797 -22.920 1.00 28.64 207 GLY A C 1
ATOM 1614 O O . GLY A 1 207 ? 0.088 16.437 -22.157 1.00 28.64 207 GLY A O 1
ATOM 1615 N N . GLY A 1 208 ? 0.750 15.964 -24.244 1.00 32.34 208 GLY A N 1
ATOM 1616 C CA . GLY A 1 208 ? -0.097 16.968 -24.902 1.00 32.34 208 GLY A CA 1
ATOM 1617 C C . GLY A 1 208 ? -1.541 17.002 -24.377 1.00 32.34 208 GLY A C 1
ATOM 1618 O O . GLY A 1 208 ? -2.199 15.969 -24.268 1.00 32.34 208 GLY A O 1
ATOM 1619 N N . ARG A 1 209 ? -2.039 18.204 -24.055 1.00 38.00 209 ARG A N 1
ATOM 1620 C CA . ARG A 1 209 ? -3.418 18.435 -23.597 1.00 38.00 209 ARG A CA 1
ATOM 1621 C C . ARG A 1 209 ? -4.405 17.879 -24.633 1.00 38.00 209 ARG A C 1
ATOM 1623 O O . ARG A 1 209 ? -4.409 18.329 -25.778 1.00 38.00 209 ARG A O 1
ATOM 1630 N N . THR A 1 210 ? -5.235 16.913 -24.236 1.00 40.22 210 THR A N 1
ATOM 1631 C CA . THR A 1 210 ? -6.307 16.376 -25.090 1.00 40.22 210 THR A CA 1
ATOM 1632 C C . THR A 1 210 ? -7.440 17.400 -25.173 1.00 40.22 210 THR A C 1
ATOM 1634 O O . THR A 1 210 ? -7.884 17.912 -24.148 1.00 40.22 210 THR A O 1
ATOM 1637 N N . LEU A 1 211 ? -7.865 17.720 -26.397 1.00 45.62 211 LEU A N 1
ATOM 1638 C CA . LEU A 1 211 ? -9.013 18.581 -26.697 1.00 45.62 211 LEU A CA 1
ATOM 1639 C C . LEU A 1 211 ? -10.291 18.029 -26.043 1.00 45.62 211 LEU A C 1
ATOM 1641 O O . LEU A 1 211 ? -10.653 16.881 -26.294 1.00 45.62 211 LEU A O 1
ATOM 1645 N N . THR A 1 212 ? -10.969 18.835 -25.228 1.00 48.19 212 THR A N 1
ATOM 1646 C CA . THR A 1 212 ? -12.263 18.502 -24.607 1.00 48.19 212 THR A CA 1
ATOM 1647 C C . THR A 1 212 ? -13.419 18.787 -25.566 1.00 48.19 212 THR A C 1
ATOM 1649 O O . THR A 1 212 ? -13.250 19.529 -26.528 1.00 48.19 212 THR A O 1
ATOM 1652 N N . GLN A 1 213 ? -14.614 18.242 -25.314 1.00 49.94 213 GLN A N 1
ATOM 1653 C CA . GLN A 1 213 ? -15.795 18.445 -26.171 1.00 49.94 213 GLN A CA 1
ATOM 1654 C C . GLN A 1 213 ? -16.217 19.929 -26.270 1.00 49.94 213 GLN A C 1
ATOM 1656 O O . GLN A 1 213 ? -16.624 20.376 -27.340 1.00 49.94 213 GLN A O 1
ATOM 1661 N N . ASN A 1 214 ? -16.007 20.717 -25.206 1.00 48.69 214 ASN A N 1
ATOM 1662 C CA . ASN A 1 214 ? -16.266 22.163 -25.190 1.00 48.69 214 ASN A CA 1
ATOM 1663 C C . ASN A 1 214 ? -15.266 22.973 -26.034 1.00 48.69 214 ASN A C 1
ATOM 1665 O O . ASN A 1 214 ? -15.618 24.040 -26.530 1.00 48.69 214 ASN A O 1
ATOM 1669 N N . ASP A 1 215 ? -14.056 22.456 -26.280 1.00 51.75 215 ASP A N 1
ATOM 1670 C CA . ASP A 1 215 ? -13.072 23.119 -27.148 1.00 51.75 215 ASP A CA 1
ATOM 1671 C C . ASP A 1 215 ? -13.488 23.090 -28.635 1.00 51.75 215 ASP A C 1
ATOM 1673 O O . ASP A 1 215 ? -12.901 23.796 -29.453 1.00 51.75 215 ASP A O 1
ATOM 1677 N N . TRP A 1 216 ? -14.479 22.280 -29.032 1.00 53.09 216 TRP A N 1
ATOM 1678 C CA . TRP A 1 216 ? -14.909 22.141 -30.433 1.00 53.09 216 TRP A CA 1
ATOM 1679 C C . TRP A 1 216 ? -15.985 23.143 -30.878 1.00 53.09 216 TRP A C 1
ATOM 1681 O O . TRP A 1 216 ? -16.301 23.173 -32.066 1.00 53.09 216 TRP A O 1
ATOM 1691 N N . ALA A 1 217 ? -16.528 23.967 -29.974 1.00 53.31 217 ALA A N 1
ATOM 1692 C CA . ALA A 1 217 ? -17.713 24.791 -30.244 1.00 53.31 217 ALA A CA 1
ATOM 1693 C C . ALA A 1 217 ? -17.440 26.281 -30.566 1.00 53.31 217 ALA A C 1
ATOM 1695 O O . ALA A 1 217 ? -18.337 26.968 -31.053 1.00 53.31 217 ALA A O 1
ATOM 1696 N N . SER A 1 218 ? -16.231 26.801 -30.332 1.00 55.25 218 SER A N 1
ATOM 1697 C CA . SER A 1 218 ? -15.939 28.249 -30.371 1.00 55.25 218 SER A CA 1
ATOM 1698 C C . SER A 1 218 ? -15.603 28.784 -31.776 1.00 55.25 218 SER A C 1
ATOM 1700 O O . SER A 1 218 ? -14.862 28.136 -32.515 1.00 55.25 218 SER A O 1
ATOM 1702 N N . LYS A 1 219 ? -16.087 29.987 -32.138 1.00 66.56 219 LYS A N 1
ATOM 1703 C CA . LYS A 1 219 ? -15.641 30.730 -33.341 1.00 66.56 219 LYS A CA 1
ATOM 1704 C C . LYS A 1 219 ? -14.289 31.410 -33.092 1.00 66.56 219 LYS A C 1
ATOM 1706 O O . LYS A 1 219 ? -14.088 32.000 -32.033 1.00 66.56 219 LYS A O 1
ATOM 1711 N N . ILE A 1 220 ? -13.384 31.358 -34.068 1.00 72.75 220 ILE A N 1
ATOM 1712 C CA . ILE A 1 220 ? -12.011 31.872 -33.970 1.00 72.75 220 ILE A CA 1
ATOM 1713 C C . ILE A 1 220 ? -11.774 32.968 -35.002 1.00 72.75 220 ILE A C 1
ATOM 1715 O O . ILE A 1 220 ? -11.908 32.748 -36.204 1.00 72.75 220 ILE A O 1
ATOM 1719 N N . THR A 1 221 ? -11.374 34.138 -34.514 1.00 68.94 221 THR A N 1
ATOM 1720 C CA . THR A 1 221 ? -11.113 35.339 -35.310 1.00 68.94 221 THR A CA 1
ATOM 1721 C C . THR A 1 221 ? -9.683 35.381 -35.865 1.00 68.94 221 THR A C 1
ATOM 1723 O O . THR A 1 221 ? -8.782 34.636 -35.452 1.00 68.94 221 THR A O 1
ATOM 1726 N N . GLN A 1 222 ? -9.469 36.265 -36.840 1.00 55.47 222 GLN A N 1
ATOM 1727 C CA . GLN A 1 222 ? -8.190 36.471 -37.515 1.00 55.47 222 GLN A CA 1
ATOM 1728 C C . GLN A 1 222 ? -7.046 36.769 -36.518 1.00 55.47 222 GLN A C 1
ATOM 1730 O O . GLN A 1 222 ? -7.127 37.696 -35.719 1.00 55.47 222 GLN A O 1
ATOM 1735 N N . GLY A 1 223 ? -5.976 35.963 -36.566 1.00 54.66 223 GLY A N 1
ATOM 1736 C CA . GLY A 1 223 ? -4.788 36.071 -35.697 1.00 54.66 223 GLY A CA 1
ATOM 1737 C C . GLY A 1 223 ? -4.531 34.849 -34.802 1.00 54.66 223 GLY A C 1
ATOM 1738 O O . GLY A 1 223 ? -3.377 34.529 -34.532 1.00 54.66 223 GLY A O 1
ATOM 1739 N N . ALA A 1 224 ? -5.578 34.111 -34.411 1.00 60.00 224 ALA A N 1
ATOM 1740 C CA . ALA A 1 224 ? -5.454 32.887 -33.601 1.00 60.00 224 ALA A CA 1
ATOM 1741 C C . ALA A 1 224 ? -5.663 31.584 -34.405 1.00 60.00 224 ALA A C 1
ATOM 1743 O O . ALA A 1 224 ? -5.321 30.495 -33.940 1.00 60.00 224 ALA A O 1
ATOM 1744 N N . ARG A 1 225 ? -6.192 31.699 -35.631 1.00 73.44 225 ARG A N 1
ATOM 1745 C CA . ARG A 1 225 ? -6.564 30.576 -36.511 1.00 73.44 225 ARG A CA 1
ATOM 1746 C C . ARG A 1 225 ? -5.404 29.640 -36.866 1.00 73.44 225 ARG A C 1
ATOM 1748 O O . ARG A 1 225 ? -5.560 28.430 -36.746 1.00 73.44 225 ARG A O 1
ATOM 1755 N N . ASP A 1 226 ? -4.233 30.175 -37.219 1.00 68.94 226 ASP A N 1
ATOM 1756 C CA . ASP A 1 226 ? -3.070 29.366 -37.619 1.00 68.94 226 ASP A CA 1
ATOM 1757 C C . ASP A 1 226 ? -2.531 28.539 -36.453 1.00 68.94 226 ASP A C 1
ATOM 1759 O O . ASP A 1 226 ? -2.187 27.368 -36.611 1.00 68.94 226 ASP A O 1
ATOM 1763 N N . VAL A 1 227 ? -2.501 29.134 -35.258 1.00 65.44 227 VAL A N 1
ATOM 1764 C CA . VAL A 1 227 ? -2.056 28.476 -34.024 1.00 65.44 227 VAL A CA 1
ATOM 1765 C C . VAL A 1 227 ? -3.017 27.355 -33.649 1.00 65.44 227 VAL A C 1
ATOM 1767 O O . VAL A 1 227 ? -2.579 26.250 -33.326 1.00 65.44 227 VAL A O 1
ATOM 1770 N N . GLU A 1 228 ? -4.322 27.607 -33.738 1.00 72.50 228 GLU A N 1
ATOM 1771 C CA . GLU A 1 228 ? -5.320 26.610 -33.374 1.00 72.50 228 GLU A CA 1
ATOM 1772 C C . GLU A 1 228 ? -5.397 25.463 -34.392 1.00 72.50 228 GLU A C 1
ATOM 1774 O O . GLU A 1 228 ? -5.425 24.297 -33.993 1.00 72.50 228 GLU A O 1
ATOM 1779 N N . LEU A 1 229 ? -5.355 25.757 -35.696 1.00 78.31 229 LEU A N 1
ATOM 1780 C CA . LEU A 1 229 ? -5.304 24.727 -36.737 1.00 78.31 229 LEU A CA 1
ATOM 1781 C C . LEU A 1 229 ? -4.004 23.923 -36.659 1.00 78.31 229 LEU A C 1
ATOM 1783 O O . LEU A 1 229 ? -4.045 22.702 -36.776 1.00 78.31 229 LEU A O 1
ATOM 1787 N N . THR A 1 230 ? -2.877 24.557 -36.324 1.00 73.88 230 THR A N 1
ATOM 1788 C CA . THR A 1 230 ? -1.614 23.859 -36.029 1.00 73.88 230 THR A CA 1
ATOM 1789 C C . THR A 1 230 ? -1.764 22.922 -34.830 1.00 73.88 230 THR A C 1
ATOM 1791 O O . THR A 1 230 ? -1.360 21.761 -34.877 1.00 73.88 230 THR A O 1
ATOM 1794 N N . ARG A 1 231 ? -2.393 23.376 -33.744 1.00 67.62 231 ARG A N 1
ATOM 1795 C CA . ARG A 1 231 ? -2.604 22.553 -32.546 1.00 67.62 231 ARG A CA 1
ATOM 1796 C C . ARG A 1 231 ? -3.514 21.353 -32.822 1.00 67.62 231 ARG A C 1
ATOM 1798 O O . ARG A 1 231 ? -3.219 20.242 -32.375 1.00 67.62 231 ARG A O 1
ATOM 1805 N N . ARG A 1 232 ? -4.595 21.560 -33.578 1.00 76.56 232 ARG A N 1
ATOM 1806 C CA . ARG A 1 232 ? -5.551 20.510 -33.968 1.00 76.56 232 ARG A CA 1
ATOM 1807 C C . ARG A 1 232 ? -4.934 19.515 -34.941 1.00 76.56 232 ARG A C 1
ATOM 1809 O O . ARG A 1 232 ? -5.040 18.315 -34.697 1.00 76.56 232 ARG A O 1
ATOM 1816 N N . ALA A 1 233 ? -4.215 19.995 -35.957 1.00 79.56 233 ALA A N 1
ATOM 1817 C CA . ALA A 1 233 ? -3.443 19.150 -36.862 1.00 79.56 233 ALA A CA 1
ATOM 1818 C C . ALA A 1 233 ? -2.455 18.283 -36.073 1.00 79.56 233 ALA A C 1
ATOM 1820 O O . ALA A 1 233 ? -2.439 17.072 -36.248 1.00 79.56 233 ALA A O 1
ATOM 1821 N N . GLY A 1 234 ? -1.718 18.858 -35.117 1.00 65.88 234 GLY A N 1
ATOM 1822 C CA . GLY A 1 234 ? -0.813 18.100 -34.250 1.00 65.88 234 GLY A CA 1
ATOM 1823 C C . GLY A 1 234 ? -1.497 17.034 -33.392 1.00 65.88 234 GLY A C 1
ATOM 1824 O O . GLY A 1 234 ? -0.940 15.953 -33.232 1.00 65.88 234 GLY A O 1
ATOM 1825 N N . SER A 1 235 ? -2.700 17.294 -32.871 1.00 74.25 235 SER A N 1
ATOM 1826 C CA . SER A 1 235 ? -3.463 16.305 -32.095 1.00 74.25 235 SER A CA 1
ATOM 1827 C C . SER A 1 235 ? -4.035 15.171 -32.952 1.00 74.25 235 SER A C 1
ATOM 1829 O O . SER A 1 235 ? -4.167 14.056 -32.447 1.00 74.25 235 SER A O 1
ATOM 1831 N N . LEU A 1 236 ? -4.431 15.451 -34.196 1.00 72.94 236 LEU A N 1
ATOM 1832 C CA . LEU A 1 236 ? -5.024 14.460 -35.099 1.00 72.94 236 LEU A CA 1
ATOM 1833 C C . LEU A 1 236 ? -3.946 13.624 -35.793 1.00 72.94 236 LEU A C 1
ATOM 1835 O O . LEU A 1 236 ? -4.071 12.406 -35.836 1.00 72.94 236 LEU A O 1
ATOM 1839 N N . LEU A 1 237 ? -2.835 14.240 -36.206 1.00 75.62 237 LEU A N 1
ATOM 1840 C CA . LEU A 1 237 ? -1.702 13.566 -36.854 1.00 75.62 237 LEU A CA 1
ATOM 1841 C C . LEU A 1 237 ? -1.003 12.520 -35.968 1.00 75.62 237 LEU A C 1
ATOM 1843 O O . LEU A 1 237 ? -0.297 11.657 -36.474 1.00 75.62 237 LEU A O 1
ATOM 1847 N N . VAL A 1 238 ? -1.221 12.559 -34.647 1.00 64.56 238 VAL A N 1
ATOM 1848 C CA . VAL A 1 238 ? -0.779 11.497 -33.719 1.00 64.56 238 VAL A CA 1
ATOM 1849 C C . VAL A 1 238 ? -1.615 10.217 -33.865 1.00 64.56 238 VAL A C 1
ATOM 1851 O O . VAL A 1 238 ? -1.149 9.140 -33.507 1.00 64.56 238 VAL A O 1
ATOM 1854 N N . LYS A 1 239 ? -2.856 10.329 -34.347 1.00 66.75 239 LYS A N 1
ATOM 1855 C CA . LYS A 1 239 ? -3.852 9.247 -34.359 1.00 66.75 239 LYS A CA 1
ATOM 1856 C C . LYS A 1 239 ? -4.176 8.735 -35.762 1.00 66.75 239 LYS A C 1
ATOM 1858 O O . LYS A 1 239 ? -4.647 7.612 -35.878 1.00 66.75 239 LYS A O 1
ATOM 1863 N N . MET A 1 240 ? -3.969 9.550 -36.796 1.00 77.12 240 MET A N 1
ATOM 1864 C CA . MET A 1 240 ? -4.352 9.240 -38.177 1.00 77.12 240 MET A CA 1
ATOM 1865 C C . MET A 1 240 ? -3.414 9.931 -39.185 1.00 77.12 240 MET A C 1
ATOM 1867 O O . MET A 1 240 ? -2.807 10.956 -38.853 1.00 77.12 240 MET A O 1
ATOM 1871 N N . PRO A 1 241 ? -3.259 9.383 -40.403 1.00 78.69 241 PRO A N 1
ATOM 1872 C CA . PRO A 1 241 ? -2.323 9.906 -41.393 1.00 78.69 241 PRO A CA 1
ATOM 1873 C C . PRO A 1 241 ? -2.744 11.284 -41.944 1.00 78.69 241 PRO A C 1
ATOM 1875 O O . PRO A 1 241 ? -3.933 11.608 -41.961 1.00 78.69 241 PRO A O 1
ATOM 1878 N N . PRO A 1 242 ? -1.796 12.093 -42.468 1.00 81.19 242 PRO A N 1
ATOM 1879 C CA . PRO A 1 242 ? -2.069 13.437 -42.994 1.00 81.19 242 PRO A CA 1
ATOM 1880 C C . PRO A 1 242 ? -3.221 13.524 -44.000 1.00 81.19 242 PRO A C 1
ATOM 1882 O O . PRO A 1 242 ? -3.984 14.486 -43.968 1.00 81.19 242 PRO A O 1
ATOM 1885 N N . ALA A 1 243 ? -3.370 12.502 -44.849 1.00 79.12 243 ALA A N 1
ATOM 1886 C CA . ALA A 1 243 ? -4.425 12.427 -45.857 1.00 79.12 243 ALA A CA 1
ATOM 1887 C C . ALA A 1 243 ? -5.841 12.357 -45.252 1.00 79.12 243 ALA A C 1
ATOM 1889 O O . ALA A 1 243 ? -6.775 12.884 -45.845 1.00 79.12 243 ALA A O 1
ATOM 1890 N N . GLU A 1 244 ? -5.997 11.763 -44.065 1.00 76.06 244 GLU A N 1
ATOM 1891 C CA . GLU A 1 244 ? -7.277 11.697 -43.342 1.00 76.06 244 GLU A CA 1
ATOM 1892 C C . GLU A 1 244 ? -7.509 12.943 -42.476 1.00 76.06 244 GLU A C 1
ATOM 1894 O O . GLU A 1 244 ? -8.637 13.420 -42.348 1.00 76.06 244 GLU A O 1
ATOM 1899 N N . VAL A 1 245 ? -6.435 13.529 -41.930 1.00 85.56 245 VAL A N 1
ATOM 1900 C CA . VAL A 1 245 ? -6.517 14.774 -41.147 1.00 85.56 245 VAL A CA 1
ATOM 1901 C C . VAL A 1 245 ? -6.980 15.945 -42.008 1.00 85.56 245 VAL A C 1
ATOM 1903 O O . VAL A 1 245 ? -7.768 16.767 -41.543 1.00 85.56 245 VAL A O 1
ATOM 1906 N N . MET A 1 246 ? -6.497 16.029 -43.249 1.00 88.62 246 MET A N 1
ATOM 1907 C CA . MET A 1 246 ? -6.734 17.163 -44.140 1.00 88.62 246 MET A CA 1
ATOM 1908 C C . MET A 1 246 ? -8.228 17.497 -44.347 1.00 88.62 246 MET A C 1
ATOM 1910 O O . MET A 1 246 ? -8.617 18.627 -44.034 1.00 88.62 246 MET A O 1
ATOM 1914 N N . PRO A 1 247 ? -9.105 16.565 -44.776 1.00 83.06 247 PRO A N 1
ATOM 1915 C CA . PRO A 1 247 ? -10.528 16.863 -44.954 1.00 83.06 247 PRO A CA 1
ATOM 1916 C C . PRO A 1 247 ? -11.231 17.232 -43.638 1.00 83.06 247 PRO A C 1
ATOM 1918 O O . PRO A 1 247 ? -12.078 18.125 -43.623 1.00 83.06 247 PRO A O 1
ATOM 1921 N N . MET A 1 248 ? -10.850 16.618 -42.511 1.00 81.81 248 MET A N 1
ATOM 1922 C CA . MET A 1 248 ? -11.428 16.933 -41.197 1.00 81.81 248 MET A CA 1
ATOM 1923 C C . MET A 1 248 ? -11.050 18.339 -40.722 1.00 81.81 248 MET A C 1
ATOM 1925 O O . MET A 1 248 ? -11.890 19.075 -40.198 1.00 81.81 248 MET A O 1
ATOM 1929 N N . LEU A 1 249 ? -9.786 18.725 -40.912 1.00 88.56 249 LEU A N 1
ATOM 1930 C CA . LEU A 1 249 ? -9.302 20.047 -40.537 1.00 88.56 249 LEU A CA 1
ATOM 1931 C C . LEU A 1 249 ? -9.913 21.135 -41.421 1.00 88.56 249 LEU A C 1
ATOM 1933 O O . LEU A 1 249 ? -10.250 22.203 -40.914 1.00 88.56 249 LEU A O 1
ATOM 1937 N N . MET A 1 250 ? -10.101 20.850 -42.713 1.00 91.19 250 MET A N 1
ATOM 1938 C CA . MET A 1 250 ? -10.745 21.759 -43.662 1.00 91.19 250 MET A CA 1
ATOM 1939 C C . MET A 1 250 ? -12.221 21.982 -43.338 1.00 91.19 250 MET A C 1
ATOM 1941 O O . MET A 1 250 ? -12.654 23.132 -43.265 1.00 91.19 250 MET A O 1
ATOM 1945 N N . ALA A 1 251 ? -12.969 20.913 -43.051 1.00 83.50 251 ALA A N 1
ATOM 1946 C CA . ALA A 1 251 ? -14.364 21.017 -42.628 1.00 83.50 251 ALA A CA 1
ATOM 1947 C C . ALA A 1 251 ? -14.509 21.828 -41.328 1.00 83.50 251 ALA A C 1
ATOM 1949 O O . ALA A 1 251 ? -15.425 22.641 -41.186 1.00 83.50 251 ALA A O 1
ATOM 1950 N N . TRP A 1 252 ? -13.579 21.654 -40.383 1.00 85.62 252 TRP A N 1
ATOM 1951 C CA . TRP A 1 252 ? -13.582 22.421 -39.139 1.00 85.62 252 TRP A CA 1
ATOM 1952 C C . TRP A 1 252 ? -13.202 23.895 -39.357 1.00 85.62 252 TRP A C 1
ATOM 1954 O O . TRP A 1 252 ? -13.901 24.783 -38.875 1.00 85.62 252 TRP A O 1
ATOM 1964 N N . ASN A 1 253 ? -12.145 24.168 -40.127 1.00 89.69 253 ASN A N 1
ATOM 1965 C CA . ASN A 1 253 ? -11.701 25.516 -40.494 1.00 89.69 253 ASN A CA 1
ATOM 1966 C C . ASN A 1 253 ? -12.821 26.325 -41.172 1.00 89.69 253 ASN A C 1
ATOM 1968 O O . ASN A 1 253 ? -13.068 27.462 -40.781 1.00 89.69 253 ASN A O 1
ATOM 1972 N N . GLN A 1 254 ? -13.556 25.724 -42.116 1.00 85.56 254 GLN A N 1
ATOM 1973 C CA . GLN A 1 254 ? -14.692 26.374 -42.786 1.00 85.56 254 GLN A CA 1
ATOM 1974 C C . GLN A 1 254 ? -15.832 26.738 -41.829 1.00 85.56 254 GLN A C 1
ATOM 1976 O O . GLN A 1 254 ? -16.509 27.743 -42.024 1.00 85.56 254 GLN A O 1
ATOM 1981 N N . LYS A 1 255 ? -16.057 25.921 -40.797 1.00 80.50 255 LYS A N 1
ATOM 1982 C CA . LYS A 1 255 ? -17.170 26.098 -39.861 1.00 80.50 255 LYS A CA 1
ATOM 1983 C C . LYS A 1 255 ? -16.835 27.029 -38.689 1.00 80.50 255 LYS A C 1
ATOM 1985 O O . LYS A 1 255 ? -17.745 27.645 -38.133 1.00 80.50 255 LYS A O 1
ATOM 1990 N N . HIS A 1 256 ? -15.562 27.125 -38.298 1.00 80.38 256 HIS A N 1
ATOM 1991 C CA . HIS A 1 256 ? -15.160 27.744 -37.030 1.00 80.38 256 HIS A CA 1
ATOM 1992 C C . HIS A 1 256 ? -14.142 28.888 -37.144 1.00 80.38 256 HIS A C 1
ATOM 1994 O O . HIS A 1 256 ? -13.993 29.624 -36.169 1.00 80.38 256 HIS A O 1
ATOM 2000 N N . CYS A 1 257 ? -13.469 29.092 -38.280 1.00 81.88 257 CYS A N 1
ATOM 2001 C CA . CYS A 1 257 ? -12.546 30.217 -38.475 1.00 81.88 257 CYS A CA 1
ATOM 2002 C C . CYS A 1 257 ? -13.185 31.338 -39.307 1.00 81.88 257 CYS A C 1
ATOM 2004 O O . CYS A 1 257 ? -13.859 31.063 -40.295 1.00 81.88 257 CYS A O 1
ATOM 2006 N N . ASP A 1 258 ? -12.941 32.597 -38.930 1.00 76.25 258 ASP A N 1
ATOM 2007 C CA . ASP A 1 258 ? -13.474 33.776 -39.624 1.00 76.25 258 ASP A CA 1
ATOM 2008 C C . ASP A 1 258 ? -12.383 34.851 -39.875 1.00 76.25 258 ASP A C 1
ATOM 2010 O O . ASP A 1 258 ? -11.889 35.456 -38.913 1.00 76.25 258 ASP A O 1
ATOM 2014 N N . PRO A 1 259 ? -11.958 35.077 -41.138 1.00 78.31 259 PRO A N 1
ATOM 2015 C CA . PRO A 1 259 ? -12.263 34.252 -42.309 1.00 78.31 259 PRO A CA 1
ATOM 2016 C C . PRO A 1 259 ? -11.516 32.898 -42.256 1.00 78.31 259 PRO A C 1
ATOM 2018 O O . PRO A 1 259 ? -10.423 32.826 -41.667 1.00 78.31 259 PRO A O 1
ATOM 2021 N N . PRO A 1 260 ? -12.042 31.831 -42.890 1.00 86.12 260 PRO A N 1
ATOM 2022 C CA . PRO A 1 260 ? -11.359 30.540 -42.978 1.00 86.12 260 PRO A CA 1
ATOM 2023 C C . PRO A 1 260 ? -9.992 30.643 -43.667 1.00 86.12 260 PRO A C 1
ATOM 2025 O O . PRO A 1 260 ? -9.788 31.482 -44.546 1.00 86.12 260 PRO A O 1
ATOM 2028 N N . LEU A 1 261 ? -9.052 29.773 -43.289 1.00 87.00 261 LEU A N 1
ATOM 2029 C CA . LEU A 1 261 ? -7.811 29.584 -44.051 1.00 87.00 261 LEU A CA 1
ATOM 2030 C C . LEU A 1 261 ? -8.083 28.877 -45.385 1.00 87.00 261 LEU A C 1
ATOM 2032 O O . LEU A 1 261 ? -9.022 28.090 -45.504 1.00 87.00 261 LEU A O 1
ATOM 2036 N N . THR A 1 262 ? -7.242 29.128 -46.382 1.00 88.38 262 THR A N 1
ATOM 2037 C CA . THR A 1 262 ? -7.306 28.433 -47.674 1.00 88.38 262 THR A CA 1
ATOM 2038 C C . THR A 1 262 ? -6.786 26.997 -47.565 1.00 88.38 262 THR A C 1
ATOM 2040 O O . THR A 1 262 ? -6.018 26.658 -46.662 1.00 88.38 262 THR A O 1
ATOM 2043 N N . GLU A 1 263 ? -7.164 26.137 -48.513 1.00 87.31 263 GLU A N 1
ATOM 2044 C CA . GLU A 1 263 ? -6.709 24.739 -48.564 1.00 87.31 263 GLU A CA 1
ATOM 2045 C C . GLU A 1 263 ? -5.187 24.616 -48.573 1.00 87.31 263 GLU A C 1
ATOM 2047 O O . GLU A 1 263 ? -4.608 23.827 -47.832 1.00 87.31 263 GLU A O 1
ATOM 2052 N N . THR A 1 264 ? -4.518 25.472 -49.337 1.00 85.25 264 THR A N 1
ATOM 2053 C CA . THR A 1 264 ? -3.060 25.519 -49.427 1.00 85.25 264 THR A CA 1
ATOM 2054 C C . THR A 1 264 ? -2.398 25.944 -48.115 1.00 85.25 264 THR A C 1
ATOM 2056 O O . THR A 1 264 ? -1.290 25.496 -47.820 1.00 85.25 264 THR A O 1
ATOM 2059 N N . GLU A 1 265 ? -3.038 26.798 -47.314 1.00 84.94 265 GLU A N 1
ATOM 2060 C CA . GLU A 1 265 ? -2.539 27.199 -45.991 1.00 84.94 265 GLU A CA 1
ATOM 2061 C C . GLU A 1 265 ? -2.712 26.076 -44.964 1.00 84.94 265 GLU A C 1
ATOM 2063 O O . GLU A 1 265 ? -1.773 25.767 -44.227 1.00 84.94 265 GLU A O 1
ATOM 2068 N N . VAL A 1 266 ? -3.864 25.401 -44.965 1.00 87.06 266 VAL A N 1
ATOM 2069 C CA . VAL A 1 266 ? -4.121 24.255 -44.082 1.00 87.06 266 VAL A CA 1
ATOM 2070 C C . VAL A 1 266 ? -3.217 23.068 -44.436 1.00 87.06 266 VAL A C 1
ATOM 2072 O O . VAL A 1 266 ? -2.628 22.467 -43.535 1.00 87.06 266 VAL A O 1
ATOM 2075 N N . GLN A 1 267 ? -3.002 22.791 -45.726 1.00 86.69 267 GLN A N 1
ATOM 2076 C CA . GLN A 1 267 ? -2.086 21.742 -46.185 1.00 86.69 267 GLN A CA 1
ATOM 2077 C C . GLN A 1 267 ? -0.657 22.018 -45.711 1.00 86.69 267 GLN A C 1
ATOM 2079 O O . GLN A 1 267 ? 0.002 21.132 -45.173 1.00 86.69 267 GLN A O 1
ATOM 2084 N N . LYS A 1 268 ? -0.189 23.272 -45.809 1.00 85.94 268 LYS A N 1
ATOM 2085 C CA . LYS A 1 268 ? 1.131 23.667 -45.290 1.00 85.94 268 LYS A CA 1
ATOM 2086 C C . LYS A 1 268 ? 1.256 23.439 -43.785 1.00 85.94 268 LYS A C 1
ATOM 2088 O O . LYS A 1 268 ? 2.333 23.053 -43.330 1.00 85.94 268 LYS A O 1
ATOM 2093 N N . ILE A 1 269 ? 0.195 23.675 -43.011 1.00 82.88 269 ILE A N 1
ATOM 2094 C CA . ILE A 1 269 ? 0.178 23.407 -41.566 1.00 82.88 269 ILE A CA 1
ATOM 2095 C C . ILE A 1 269 ? 0.307 21.900 -41.305 1.00 82.88 269 ILE A C 1
ATOM 2097 O O . ILE A 1 269 ? 1.175 21.488 -40.532 1.00 82.88 269 ILE A O 1
ATOM 2101 N N . VAL A 1 270 ? -0.507 21.083 -41.977 1.00 86.19 270 VAL A N 1
ATOM 2102 C CA . VAL A 1 270 ? -0.496 19.617 -41.850 1.00 86.19 270 VAL A CA 1
ATOM 2103 C C . VAL A 1 270 ? 0.870 19.045 -42.246 1.00 86.19 270 VAL A C 1
ATOM 2105 O O . VAL A 1 270 ? 1.481 18.320 -41.459 1.00 86.19 270 VAL A O 1
ATOM 2108 N N . ASP A 1 271 ? 1.408 19.450 -43.396 1.00 82.44 271 ASP A N 1
ATOM 2109 C CA . ASP A 1 271 ? 2.705 18.996 -43.903 1.00 82.44 271 ASP A CA 1
ATOM 2110 C C . ASP A 1 271 ? 3.856 19.426 -42.992 1.00 82.44 271 ASP A C 1
ATOM 2112 O O . ASP A 1 271 ? 4.754 18.638 -42.696 1.00 82.44 271 ASP A O 1
ATOM 2116 N N . SER A 1 272 ? 3.837 20.670 -42.504 1.00 73.56 272 SER A N 1
ATOM 2117 C CA . SER A 1 272 ? 4.855 21.205 -41.592 1.00 73.56 272 SER A CA 1
ATOM 2118 C C . SER A 1 272 ? 4.927 20.407 -40.289 1.00 73.56 272 SER A C 1
ATOM 2120 O O . SER A 1 272 ? 6.019 20.102 -39.797 1.00 73.56 272 SER A O 1
ATOM 2122 N N . ILE A 1 273 ? 3.773 20.022 -39.736 1.00 74.62 273 ILE A N 1
ATOM 2123 C CA . ILE A 1 273 ? 3.706 19.238 -38.501 1.00 74.62 273 ILE A CA 1
ATOM 2124 C C . ILE A 1 273 ? 4.055 17.776 -38.751 1.00 74.62 273 ILE A C 1
ATOM 2126 O O . ILE A 1 273 ? 4.853 17.229 -37.989 1.00 74.62 273 ILE A O 1
ATOM 2130 N N . ALA A 1 274 ? 3.541 17.167 -39.819 1.00 75.81 274 ALA A N 1
ATOM 2131 C CA . ALA A 1 274 ? 3.881 15.798 -40.200 1.00 75.81 274 ALA A CA 1
ATOM 2132 C C . ALA A 1 274 ? 5.396 15.652 -40.421 1.00 75.81 274 ALA A C 1
ATOM 2134 O O . ALA A 1 274 ? 6.028 14.732 -39.904 1.00 75.81 274 ALA A O 1
ATOM 2135 N N . LYS A 1 275 ? 6.019 16.635 -41.085 1.00 72.50 275 LYS A N 1
ATOM 2136 C CA . LYS A 1 275 ? 7.468 16.685 -41.317 1.00 72.50 275 LYS A CA 1
ATOM 2137 C C . LYS A 1 275 ? 8.261 16.901 -40.023 1.00 72.50 275 LYS A C 1
ATOM 2139 O O . LYS A 1 275 ? 9.318 16.302 -39.859 1.00 72.50 275 LYS A O 1
ATOM 2144 N N . LYS A 1 276 ? 7.754 17.701 -39.073 1.00 61.97 276 LYS A N 1
ATOM 2145 C CA . LYS A 1 276 ? 8.354 17.857 -37.729 1.00 61.97 276 LYS A CA 1
ATOM 2146 C C . LYS A 1 276 ? 8.212 16.608 -36.855 1.00 61.97 276 LYS A C 1
ATOM 2148 O O . LYS A 1 276 ? 9.119 16.328 -36.077 1.00 61.97 276 LYS A O 1
ATOM 2153 N N . GLN A 1 277 ? 7.104 15.876 -36.959 1.00 60.47 277 GLN A N 1
ATOM 2154 C CA . GLN A 1 277 ? 6.909 14.604 -36.256 1.00 60.47 277 GLN A CA 1
ATOM 2155 C C . GLN A 1 277 ? 7.815 13.511 -36.834 1.00 60.47 277 GLN A C 1
ATOM 2157 O O . GLN A 1 277 ? 8.443 12.794 -36.063 1.00 60.47 277 GLN A O 1
ATOM 2162 N N . ALA A 1 278 ? 7.984 13.470 -38.159 1.00 54.69 278 ALA A N 1
ATOM 2163 C CA . ALA A 1 278 ? 8.927 12.577 -38.835 1.00 54.69 278 ALA A CA 1
ATOM 2164 C C . ALA A 1 278 ? 10.411 12.913 -38.564 1.00 54.69 278 ALA A C 1
ATOM 2166 O O . ALA A 1 278 ? 11.270 12.050 -38.712 1.00 54.69 278 ALA A O 1
ATOM 2167 N N . ALA A 1 279 ? 10.725 14.155 -38.170 1.00 43.66 279 ALA A N 1
ATOM 2168 C CA . ALA A 1 279 ? 12.091 14.628 -37.918 1.00 43.66 279 ALA A CA 1
ATOM 2169 C C . ALA A 1 279 ? 12.549 14.546 -36.445 1.00 43.66 279 ALA A C 1
ATOM 2171 O O . ALA A 1 279 ? 13.695 14.893 -36.149 1.00 43.66 279 ALA A O 1
ATOM 2172 N N . LYS A 1 280 ? 11.696 14.115 -35.502 1.00 35.91 280 LYS A N 1
ATOM 2173 C CA . LYS A 1 280 ? 12.153 13.790 -34.139 1.00 35.91 280 LYS A CA 1
ATOM 2174 C C . LYS A 1 280 ? 12.925 12.459 -34.169 1.00 35.91 280 LYS A C 1
ATOM 2176 O O . LYS A 1 280 ? 12.399 11.498 -34.726 1.00 35.91 280 LYS A O 1
ATOM 2181 N N . PRO A 1 281 ? 14.120 12.354 -33.552 1.00 31.72 281 PRO A N 1
ATOM 2182 C CA . PRO A 1 281 ? 14.739 11.054 -33.323 1.00 31.72 281 PRO A CA 1
ATOM 2183 C C . PRO A 1 281 ? 13.812 10.230 -32.426 1.00 31.72 281 PRO A C 1
ATOM 2185 O O . PRO A 1 281 ? 13.302 10.746 -31.428 1.00 31.72 281 PRO A O 1
ATOM 2188 N N . ALA A 1 282 ? 13.567 8.981 -32.807 1.00 28.36 282 ALA A N 1
ATOM 2189 C CA . ALA A 1 282 ? 12.689 8.084 -32.074 1.00 28.36 282 ALA A CA 1
ATOM 2190 C C . ALA A 1 282 ? 13.184 7.869 -30.631 1.00 28.36 282 ALA A C 1
ATOM 2192 O O . ALA A 1 282 ? 14.350 7.551 -30.400 1.00 28.36 282 ALA A O 1
ATOM 2193 N N . ASP A 1 283 ? 12.271 8.022 -29.671 1.00 30.44 283 ASP A N 1
ATOM 2194 C CA . ASP A 1 283 ? 12.348 7.354 -28.372 1.00 30.44 283 ASP A CA 1
ATOM 2195 C C . ASP A 1 283 ? 12.182 5.840 -28.625 1.00 30.44 283 ASP A C 1
ATOM 2197 O O . ASP A 1 283 ? 11.178 5.454 -29.231 1.00 30.44 283 ASP A O 1
ATOM 2201 N N . PRO A 1 284 ? 13.119 4.966 -28.212 1.00 31.12 284 PRO A N 1
ATOM 2202 C CA . PRO A 1 284 ? 13.044 3.535 -28.507 1.00 31.12 284 PRO A CA 1
ATOM 2203 C C . PRO A 1 284 ? 11.903 2.779 -27.796 1.00 31.12 284 PRO A C 1
ATOM 2205 O O . PRO A 1 284 ? 11.811 1.565 -27.961 1.00 31.12 284 PRO A O 1
ATOM 2208 N N . ARG A 1 285 ? 11.058 3.425 -26.968 1.00 33.94 285 ARG A N 1
ATOM 2209 C CA . ARG A 1 285 ? 10.155 2.729 -26.020 1.00 33.94 285 ARG A CA 1
ATOM 2210 C C . ARG A 1 285 ? 8.652 3.025 -26.102 1.00 33.94 285 ARG A C 1
ATOM 2212 O O . ARG A 1 285 ? 7.950 2.852 -25.109 1.00 33.94 285 ARG A O 1
ATOM 2219 N N . ALA A 1 286 ? 8.099 3.382 -27.256 1.00 30.14 286 ALA A N 1
ATOM 2220 C CA . ALA A 1 286 ? 6.640 3.410 -27.410 1.00 30.14 286 ALA A CA 1
ATOM 2221 C C . ALA A 1 286 ? 6.206 2.732 -28.710 1.00 30.14 286 ALA A C 1
ATOM 2223 O O . ALA A 1 286 ? 6.060 3.367 -29.752 1.00 30.14 286 ALA A O 1
ATOM 2224 N N . GLY A 1 287 ? 5.995 1.417 -28.637 1.00 30.17 287 GLY A N 1
ATOM 2225 C CA . GLY A 1 287 ? 5.308 0.673 -29.680 1.00 30.17 287 GLY A CA 1
ATOM 2226 C C . GLY A 1 287 ? 3.837 1.075 -29.730 1.00 30.17 287 GLY A C 1
ATOM 2227 O O . GLY A 1 287 ? 3.068 0.709 -28.849 1.00 30.17 287 GLY A O 1
ATOM 2228 N N . ASN A 1 288 ? 3.445 1.783 -30.786 1.00 28.00 288 ASN A N 1
ATOM 2229 C CA . ASN A 1 288 ? 2.138 1.577 -31.389 1.00 28.00 288 ASN A CA 1
ATOM 2230 C C . ASN A 1 288 ? 2.375 0.785 -32.667 1.00 28.00 288 ASN A C 1
ATOM 2232 O O . ASN A 1 288 ? 3.031 1.260 -33.596 1.00 28.00 288 ASN A O 1
ATOM 2236 N N . ALA A 1 289 ? 1.851 -0.436 -32.678 1.00 32.84 289 ALA A N 1
ATOM 2237 C CA . ALA A 1 289 ? 1.726 -1.258 -33.862 1.00 32.84 289 ALA A CA 1
ATOM 2238 C C . ALA A 1 289 ? 0.955 -0.475 -34.936 1.00 32.84 289 ALA A C 1
ATOM 2240 O O . ALA A 1 289 ? -0.269 -0.421 -34.944 1.00 32.84 289 ALA A O 1
ATOM 2241 N N . THR A 1 290 ? 1.696 0.143 -35.847 1.00 25.05 290 THR A N 1
ATOM 2242 C CA . THR A 1 290 ? 1.270 0.225 -37.243 1.00 25.05 290 THR A CA 1
ATOM 2243 C C . THR A 1 290 ? 1.779 -1.078 -37.853 1.00 25.05 290 THR A C 1
ATOM 2245 O O . THR A 1 290 ? 2.901 -1.469 -37.505 1.00 25.05 290 THR A O 1
ATOM 2248 N N . PRO A 1 291 ? 0.995 -1.803 -38.671 1.00 25.08 291 PRO A N 1
ATOM 2249 C CA . PRO A 1 291 ? 1.449 -3.066 -39.233 1.00 25.08 291 PRO A CA 1
ATOM 2250 C C . PRO A 1 291 ? 2.810 -2.812 -39.856 1.00 25.08 291 PRO A C 1
ATOM 2252 O O . PRO A 1 291 ? 2.993 -1.764 -40.486 1.00 25.08 291 PRO A O 1
ATOM 2255 N N . ALA A 1 292 ? 3.761 -3.729 -39.662 1.00 24.28 292 ALA A N 1
ATOM 2256 C CA . ALA A 1 292 ? 4.964 -3.723 -40.469 1.00 24.28 292 ALA A CA 1
ATOM 2257 C C . ALA A 1 292 ? 4.514 -3.417 -41.898 1.00 24.28 292 ALA A C 1
ATOM 2259 O O . ALA A 1 292 ? 3.689 -4.160 -42.446 1.00 24.28 292 ALA A O 1
ATOM 2260 N N . LYS A 1 293 ? 4.993 -2.313 -42.489 1.00 27.62 293 LYS A N 1
ATOM 2261 C CA . LYS A 1 293 ? 5.026 -2.244 -43.941 1.00 27.62 293 LYS A CA 1
ATOM 2262 C C . LYS A 1 293 ? 5.944 -3.399 -44.302 1.00 27.62 293 LYS A C 1
ATOM 2264 O O . LYS A 1 293 ? 7.163 -3.269 -44.340 1.00 27.62 293 LYS A O 1
ATOM 2269 N N . LYS A 1 294 ? 5.331 -4.570 -44.483 1.00 27.33 294 LYS A N 1
ATOM 2270 C CA . LYS A 1 294 ? 5.799 -5.586 -45.388 1.00 27.33 294 LYS A CA 1
ATOM 2271 C C . LYS A 1 294 ? 5.968 -4.816 -46.683 1.00 27.33 294 LYS A C 1
ATOM 2273 O O . LYS A 1 294 ? 5.043 -4.743 -47.486 1.00 27.33 294 LYS A O 1
ATOM 2278 N N . VAL A 1 295 ? 7.164 -4.288 -46.907 1.00 29.97 295 VAL A N 1
ATOM 2279 C CA . VAL A 1 295 ? 7.693 -4.266 -48.258 1.00 29.97 295 VAL A CA 1
ATOM 2280 C C . VAL A 1 295 ? 7.904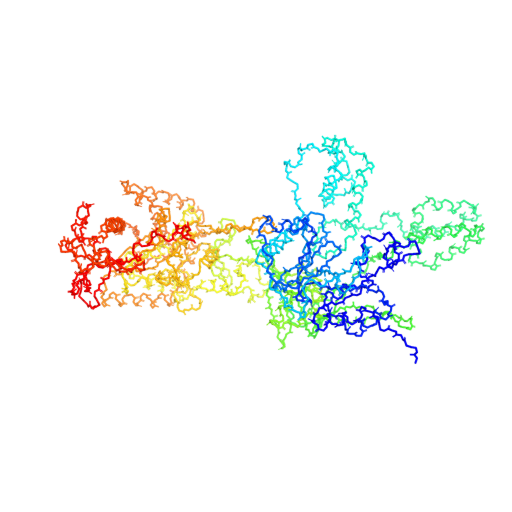 -5.741 -48.585 1.00 29.97 295 VAL A C 1
ATOM 2282 O O . VAL A 1 295 ? 8.990 -6.300 -48.516 1.00 29.97 295 VAL A O 1
ATOM 2285 N N . THR A 1 296 ? 6.780 -6.415 -48.830 1.00 29.08 296 THR A N 1
ATOM 2286 C CA . THR A 1 296 ? 6.768 -7.524 -49.753 1.00 29.08 296 THR A CA 1
ATOM 2287 C C . THR A 1 296 ? 7.289 -6.945 -51.057 1.00 29.08 296 THR A C 1
ATOM 2289 O O . THR A 1 296 ? 7.098 -5.765 -51.352 1.00 29.08 296 THR A O 1
ATOM 2292 N N . VAL A 1 297 ? 7.896 -7.800 -51.859 1.00 35.41 297 VAL A N 1
ATOM 2293 C CA . VAL A 1 297 ? 8.331 -7.579 -53.248 1.00 35.41 297 VAL A CA 1
ATOM 2294 C C . VAL A 1 297 ? 7.233 -6.957 -54.153 1.00 35.41 297 VAL A C 1
ATOM 2296 O O . VAL A 1 297 ? 7.440 -6.712 -55.331 1.00 35.41 297 VAL A O 1
ATOM 2299 N N . SER A 1 298 ? 6.044 -6.672 -53.616 1.00 39.75 298 SER A N 1
ATOM 2300 C CA . SER A 1 298 ? 4.843 -6.246 -54.314 1.00 39.75 298 SER A CA 1
ATOM 2301 C C . SER A 1 298 ? 4.709 -4.739 -54.571 1.00 39.75 298 SER A C 1
ATOM 2303 O O . SER A 1 298 ? 4.004 -4.400 -55.514 1.00 39.75 298 SER A O 1
ATOM 2305 N N . GLU A 1 299 ? 5.362 -3.819 -53.838 1.00 38.84 299 GLU A N 1
ATOM 2306 C CA . GLU A 1 299 ? 5.104 -2.372 -54.060 1.00 38.84 299 GLU A CA 1
ATOM 2307 C C . GLU A 1 299 ? 5.736 -1.807 -55.356 1.00 38.84 299 GLU A C 1
ATOM 2309 O O . GLU A 1 299 ? 5.279 -0.776 -55.841 1.00 38.84 299 GLU A O 1
ATOM 2314 N N . THR A 1 300 ? 6.700 -2.490 -55.989 1.00 46.34 300 THR A N 1
ATOM 2315 C CA . THR A 1 300 ? 7.105 -2.214 -57.391 1.00 46.34 300 THR A CA 1
ATOM 2316 C C . THR A 1 300 ? 6.583 -3.255 -58.383 1.00 46.34 300 THR A C 1
ATOM 2318 O O . THR A 1 300 ? 6.745 -3.088 -59.589 1.00 46.34 300 THR A O 1
ATOM 2321 N N . GLY A 1 301 ? 5.948 -4.331 -57.902 1.00 44.41 301 GLY A N 1
ATOM 2322 C CA . GLY A 1 301 ? 5.475 -5.449 -58.721 1.00 44.41 301 GLY A CA 1
ATOM 2323 C C . GLY A 1 301 ? 6.551 -6.102 -59.595 1.00 44.41 301 GLY A C 1
ATOM 2324 O O . GLY A 1 301 ? 6.190 -6.791 -60.544 1.00 44.41 301 GLY A O 1
ATOM 2325 N N . ALA A 1 302 ? 7.830 -5.847 -59.319 1.00 55.81 302 ALA A N 1
ATOM 2326 C CA . ALA A 1 302 ? 8.957 -6.325 -60.097 1.00 55.81 302 ALA A CA 1
ATOM 2327 C C . ALA A 1 302 ? 9.593 -7.506 -59.366 1.00 55.81 302 ALA A C 1
ATOM 2329 O O . ALA A 1 302 ? 9.879 -7.415 -58.173 1.00 55.81 302 ALA A O 1
ATOM 2330 N N . GLN A 1 303 ? 9.786 -8.617 -60.067 1.00 60.94 303 GLN A N 1
ATOM 2331 C CA . GLN A 1 303 ? 10.530 -9.766 -59.563 1.00 60.94 303 GLN A CA 1
ATOM 2332 C C . GLN A 1 303 ? 11.935 -9.798 -60.178 1.00 60.94 303 GLN A C 1
ATOM 2334 O O . GLN A 1 303 ? 12.175 -9.236 -61.248 1.00 60.94 303 GLN A O 1
ATOM 2339 N N . LEU A 1 304 ? 12.885 -10.467 -59.512 1.00 67.75 304 LEU A N 1
ATOM 2340 C CA . LEU A 1 304 ? 14.230 -10.666 -60.072 1.00 67.75 304 LEU A CA 1
ATOM 2341 C C . LEU A 1 304 ? 14.152 -11.402 -61.423 1.00 67.75 304 LEU A C 1
ATOM 2343 O O . LEU A 1 304 ? 14.871 -11.051 -62.353 1.00 67.75 304 LEU A O 1
ATOM 2347 N N . GLU A 1 305 ? 13.221 -12.350 -61.544 1.00 73.00 305 GLU A N 1
ATOM 2348 C CA . GLU A 1 305 ? 12.935 -13.096 -62.775 1.00 73.00 305 GLU A CA 1
ATOM 2349 C C . GLU A 1 305 ? 12.445 -12.185 -63.915 1.00 73.00 305 GLU A C 1
ATOM 2351 O O . GLU A 1 305 ? 12.900 -12.335 -65.050 1.00 73.00 305 GLU A O 1
ATOM 2356 N N . ASP A 1 306 ? 11.601 -11.187 -63.619 1.00 76.12 306 ASP A N 1
ATOM 2357 C CA . ASP A 1 306 ? 11.147 -10.191 -64.603 1.00 76.12 306 ASP A CA 1
ATOM 2358 C C . ASP A 1 306 ? 12.318 -9.349 -65.119 1.00 76.12 306 ASP A C 1
ATOM 2360 O O . ASP A 1 306 ? 12.413 -9.058 -66.312 1.00 76.12 306 ASP A O 1
ATOM 2364 N N . GLY A 1 307 ? 13.238 -8.976 -64.225 1.00 80.00 307 GLY A N 1
ATOM 2365 C CA . GLY A 1 307 ? 14.433 -8.218 -64.581 1.00 80.00 307 GLY A CA 1
ATOM 2366 C C . GLY A 1 307 ? 15.416 -9.036 -65.415 1.00 80.00 307 GLY A C 1
ATOM 2367 O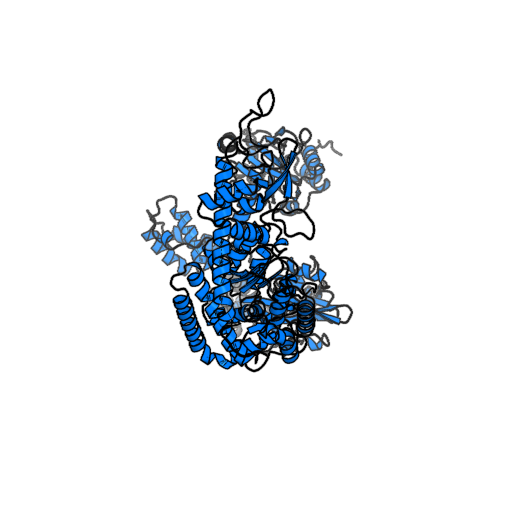 O . GLY A 1 307 ? 15.965 -8.528 -66.389 1.00 80.00 307 GLY A O 1
ATOM 2368 N N . GLU A 1 308 ? 15.618 -10.310 -65.080 1.00 80.56 308 GLU A N 1
ATOM 2369 C CA . GLU A 1 308 ? 16.474 -11.220 -65.849 1.00 80.56 308 GLU A CA 1
ATOM 2370 C C . GLU A 1 308 ? 15.892 -11.526 -67.233 1.00 80.56 308 GLU A C 1
ATOM 2372 O O . GLU A 1 308 ? 16.636 -11.606 -68.215 1.00 80.56 308 GLU A O 1
ATOM 2377 N N . ARG A 1 309 ? 14.564 -11.654 -67.336 1.00 83.81 309 ARG A N 1
ATOM 2378 C CA . ARG A 1 309 ? 13.866 -11.767 -68.619 1.00 83.81 309 ARG A CA 1
ATOM 2379 C C . ARG A 1 309 ? 14.034 -10.498 -69.449 1.00 83.81 309 ARG A C 1
ATOM 2381 O O . ARG A 1 309 ? 14.392 -10.585 -70.620 1.00 83.81 309 ARG A O 1
ATOM 2388 N N . LEU A 1 310 ? 13.847 -9.333 -68.831 1.00 85.81 310 LEU A N 1
ATOM 2389 C CA . LEU A 1 310 ? 14.001 -8.047 -69.499 1.00 85.81 310 LEU A CA 1
ATOM 2390 C C . LEU A 1 310 ? 15.432 -7.863 -70.019 1.00 85.81 310 LEU A C 1
ATOM 2392 O O . LEU A 1 310 ? 15.599 -7.552 -71.191 1.00 85.81 310 LEU A O 1
ATOM 2396 N N . VAL A 1 311 ? 16.459 -8.146 -69.209 1.00 86.00 311 VAL A N 1
ATOM 2397 C CA . VAL A 1 311 ? 17.870 -8.102 -69.638 1.00 86.00 311 VAL A CA 1
ATOM 2398 C C . VAL A 1 311 ? 18.122 -8.964 -70.880 1.00 86.00 311 VAL A C 1
ATOM 2400 O O . VAL A 1 311 ? 18.764 -8.496 -71.817 1.00 86.00 311 VAL A O 1
ATOM 2403 N N . LYS A 1 312 ? 17.564 -10.181 -70.943 1.00 84.00 312 LYS A N 1
ATOM 2404 C CA . LYS A 1 312 ? 17.704 -11.067 -72.114 1.00 84.00 312 LYS A CA 1
ATOM 2405 C C . LYS A 1 312 ? 17.015 -10.525 -73.372 1.00 84.00 312 LYS A C 1
ATOM 2407 O O . LYS A 1 312 ? 17.494 -10.759 -74.477 1.00 84.00 312 LYS A O 1
ATOM 2412 N N . GLU A 1 313 ? 15.900 -9.814 -73.218 1.00 83.31 313 GLU A N 1
ATOM 2413 C CA . GLU A 1 313 ? 15.118 -9.245 -74.325 1.00 83.31 313 GLU A CA 1
ATOM 2414 C C . GLU A 1 313 ? 15.635 -7.862 -74.781 1.00 83.31 313 GLU A C 1
ATOM 2416 O O . GLU A 1 313 ? 15.326 -7.411 -75.885 1.00 83.31 313 GLU A O 1
ATOM 2421 N N . LEU A 1 314 ? 16.435 -7.171 -73.958 1.00 84.25 314 LEU A N 1
ATOM 2422 C CA . LEU A 1 314 ? 16.874 -5.797 -74.224 1.00 84.25 314 LEU A CA 1
ATOM 2423 C C . LEU A 1 314 ? 17.764 -5.667 -75.459 1.00 84.25 314 LEU A C 1
ATOM 2425 O O . LEU A 1 314 ? 17.624 -4.695 -76.201 1.00 84.25 314 LEU A O 1
ATOM 2429 N N . LYS A 1 315 ? 18.635 -6.647 -75.710 1.00 78.56 315 LYS A N 1
ATOM 2430 C CA . LYS A 1 315 ? 19.536 -6.630 -76.866 1.00 78.56 315 LYS A CA 1
ATOM 2431 C C . LYS A 1 315 ? 18.767 -6.658 -78.192 1.00 78.56 315 LYS A C 1
ATOM 2433 O O . LYS A 1 315 ? 18.960 -5.781 -79.028 1.00 78.56 315 LYS A O 1
ATOM 2438 N N . SER A 1 316 ? 17.821 -7.584 -78.351 1.00 79.44 316 SER A N 1
ATOM 2439 C CA . SER A 1 316 ? 17.025 -7.707 -79.585 1.00 79.44 316 SER A CA 1
ATOM 2440 C C . SER A 1 316 ? 16.074 -6.519 -79.803 1.00 79.44 316 SER A C 1
ATOM 2442 O O . SER A 1 316 ? 15.842 -6.083 -80.936 1.00 79.44 316 SER A O 1
ATOM 2444 N N . ARG A 1 317 ? 15.547 -5.928 -78.720 1.00 83.88 317 ARG A N 1
ATOM 2445 C CA . ARG A 1 317 ? 14.752 -4.687 -78.787 1.00 83.88 317 ARG A CA 1
ATOM 2446 C C . ARG A 1 317 ? 15.605 -3.479 -79.179 1.00 83.88 317 ARG A C 1
ATOM 2448 O O . ARG A 1 317 ? 15.144 -2.634 -79.945 1.00 83.88 317 ARG A O 1
ATOM 2455 N N . ALA A 1 318 ? 16.841 -3.407 -78.692 1.00 81.00 318 ALA A N 1
ATOM 2456 C CA . ALA A 1 318 ? 17.768 -2.335 -79.034 1.00 81.00 318 ALA A CA 1
ATOM 2457 C C . ALA A 1 318 ? 18.261 -2.424 -80.485 1.00 81.00 318 ALA A C 1
ATOM 2459 O O . ALA A 1 318 ? 18.323 -1.396 -81.146 1.00 81.00 318 ALA A O 1
ATOM 2460 N N . GLU A 1 319 ? 18.513 -3.626 -81.012 1.00 80.44 319 GLU A N 1
ATOM 2461 C CA . GLU A 1 319 ? 18.929 -3.831 -82.410 1.00 80.44 319 GLU A CA 1
ATOM 2462 C C . GLU A 1 319 ? 17.833 -3.440 -83.423 1.00 80.44 319 GLU A C 1
ATOM 2464 O O . GLU A 1 319 ? 18.133 -2.979 -84.523 1.00 80.44 319 GLU A O 1
ATOM 2469 N N . SER A 1 320 ? 16.553 -3.574 -83.054 1.00 80.38 320 SER A N 1
ATOM 2470 C CA . SER A 1 320 ? 15.418 -3.239 -83.930 1.00 80.38 320 SER A CA 1
ATOM 2471 C C . SER A 1 320 ? 14.954 -1.779 -83.828 1.00 80.38 320 SER A C 1
ATOM 2473 O O . SER A 1 320 ? 14.550 -1.199 -84.838 1.00 80.38 320 SER A O 1
ATOM 2475 N N . LYS A 1 321 ? 14.998 -1.162 -82.635 1.00 81.06 321 LYS A N 1
ATOM 2476 C CA . LYS A 1 321 ? 14.594 0.242 -82.399 1.00 81.06 321 LYS A CA 1
ATOM 2477 C C . LYS A 1 321 ? 15.496 0.950 -81.369 1.00 81.06 321 LYS A C 1
ATOM 2479 O O . LYS A 1 321 ? 15.042 1.302 -80.275 1.00 81.06 321 LYS A O 1
ATOM 2484 N N . PRO A 1 322 ? 16.759 1.255 -81.716 1.00 75.62 322 PRO A N 1
ATOM 2485 C CA . PRO A 1 322 ? 17.750 1.762 -80.758 1.00 75.62 322 PRO A CA 1
ATOM 2486 C C . PRO A 1 322 ? 17.419 3.148 -80.181 1.00 75.62 322 PRO A C 1
ATOM 2488 O O . PRO A 1 322 ? 17.842 3.482 -79.077 1.00 75.62 322 PRO A O 1
ATOM 2491 N N . LYS A 1 323 ? 16.640 3.968 -80.900 1.00 71.31 323 LYS A N 1
ATOM 2492 C CA . LYS A 1 323 ? 16.257 5.320 -80.451 1.00 71.31 323 LYS A CA 1
ATOM 2493 C C . LYS A 1 323 ? 15.086 5.332 -79.463 1.00 71.31 323 LYS A C 1
ATOM 2495 O O . LYS A 1 323 ? 14.984 6.266 -78.671 1.00 71.31 323 LYS A O 1
ATOM 2500 N N . ASP A 1 324 ? 14.235 4.307 -79.493 1.00 78.00 324 ASP A N 1
ATOM 2501 C CA . ASP A 1 324 ? 12.984 4.280 -78.725 1.00 78.00 324 ASP A CA 1
ATOM 2502 C C . ASP A 1 324 ? 13.073 3.380 -77.487 1.00 78.00 324 ASP A C 1
ATOM 2504 O O . ASP A 1 324 ? 12.435 3.676 -76.477 1.00 78.00 324 ASP A O 1
ATOM 2508 N N . VAL A 1 325 ? 13.926 2.345 -77.511 1.00 84.25 325 VAL A N 1
ATOM 2509 C CA . VAL A 1 325 ? 14.026 1.338 -76.438 1.00 84.25 325 VAL A CA 1
ATOM 2510 C C . VAL A 1 325 ? 14.291 1.953 -75.058 1.00 84.25 325 VAL A C 1
ATOM 2512 O O . VAL A 1 325 ? 13.630 1.607 -74.084 1.00 84.25 325 VAL A O 1
ATOM 2515 N N . VAL A 1 326 ? 15.195 2.934 -74.960 1.00 83.38 326 VAL A N 1
ATOM 2516 C CA . VAL A 1 326 ? 15.491 3.607 -73.684 1.00 83.38 326 VAL A CA 1
ATOM 2517 C C . VAL A 1 326 ? 14.340 4.505 -73.241 1.00 83.38 326 VAL A C 1
ATOM 2519 O O . VAL A 1 326 ? 14.056 4.596 -72.049 1.00 83.38 326 VAL A O 1
ATOM 2522 N N . LYS A 1 327 ? 13.662 5.162 -74.184 1.00 84.06 327 LYS A N 1
ATOM 2523 C CA . LYS A 1 327 ? 12.548 6.064 -73.886 1.00 84.06 327 LYS A CA 1
ATOM 2524 C C . LYS A 1 327 ? 11.332 5.289 -73.373 1.00 84.06 327 LYS A C 1
ATOM 2526 O O . LYS A 1 327 ? 10.689 5.747 -72.433 1.00 84.06 327 LYS A O 1
ATOM 2531 N N . GLU A 1 328 ? 11.066 4.114 -73.943 1.00 86.00 328 GLU A N 1
ATOM 2532 C CA . GLU A 1 328 ? 10.045 3.176 -73.462 1.00 86.00 328 GLU A CA 1
ATOM 2533 C C . GLU A 1 328 ? 10.369 2.679 -72.045 1.00 86.00 328 GLU A C 1
ATOM 2535 O O . GLU A 1 328 ? 9.520 2.755 -71.161 1.00 86.00 328 GLU A O 1
ATOM 2540 N N . LEU A 1 329 ? 11.611 2.250 -71.794 1.00 84.38 329 LEU A N 1
ATOM 2541 C CA . LEU A 1 329 ? 12.034 1.765 -70.473 1.00 84.38 329 LEU A CA 1
ATOM 2542 C C . LEU A 1 329 ? 12.003 2.855 -69.405 1.00 84.38 329 LEU A C 1
ATOM 2544 O O . LEU A 1 329 ? 11.618 2.591 -68.274 1.00 84.38 329 LEU A O 1
ATOM 2548 N N . LEU A 1 330 ? 12.394 4.083 -69.751 1.00 83.88 330 LEU A N 1
ATOM 2549 C CA . LEU A 1 330 ? 12.355 5.211 -68.821 1.00 83.88 330 LEU A CA 1
ATOM 2550 C C . LEU A 1 330 ? 10.921 5.626 -68.450 1.00 83.88 330 LEU A C 1
ATOM 2552 O O . LEU A 1 330 ? 10.717 6.214 -67.388 1.00 83.88 330 LEU A O 1
ATOM 2556 N N . ALA A 1 331 ? 9.942 5.331 -69.309 1.00 82.12 331 ALA A N 1
ATOM 2557 C CA . ALA A 1 331 ? 8.525 5.558 -69.038 1.00 82.12 331 ALA A CA 1
ATOM 2558 C C . ALA A 1 331 ? 7.884 4.417 -68.225 1.00 82.12 331 ALA A C 1
ATOM 2560 O O . ALA A 1 331 ? 6.868 4.639 -67.563 1.00 82.12 331 ALA A O 1
ATOM 2561 N N . ASP A 1 332 ? 8.479 3.221 -68.237 1.00 84.50 332 ASP A N 1
ATOM 2562 C CA . ASP A 1 332 ? 8.004 2.055 -67.498 1.00 84.50 332 ASP A CA 1
ATOM 2563 C C . ASP A 1 332 ? 8.720 1.917 -66.145 1.00 84.50 332 ASP A C 1
ATOM 2565 O O . ASP A 1 332 ? 9.793 1.325 -66.005 1.00 84.50 332 ASP A O 1
ATOM 2569 N N . GLN A 1 333 ? 8.077 2.439 -65.101 1.00 78.88 333 GLN A N 1
ATOM 2570 C CA . GLN A 1 333 ? 8.570 2.318 -63.727 1.00 78.88 333 GLN A CA 1
ATOM 2571 C C . GLN A 1 333 ? 8.720 0.868 -63.256 1.00 78.88 333 GLN A C 1
ATOM 2573 O O . GLN A 1 333 ? 9.580 0.579 -62.422 1.00 78.88 333 GLN A O 1
ATOM 2578 N N . LYS A 1 334 ? 7.932 -0.061 -63.805 1.00 77.94 334 LYS A N 1
ATOM 2579 C CA . LYS A 1 334 ? 8.018 -1.483 -63.475 1.00 77.94 334 LYS A CA 1
ATOM 2580 C C . LYS A 1 334 ? 9.292 -2.092 -64.064 1.00 77.94 334 LYS A C 1
ATOM 2582 O O . LYS A 1 334 ? 9.999 -2.820 -63.369 1.00 77.94 334 LYS A O 1
ATOM 2587 N N . ALA A 1 335 ? 9.636 -1.716 -65.296 1.00 81.88 335 ALA A N 1
ATOM 2588 C CA . ALA A 1 335 ? 10.884 -2.106 -65.949 1.00 81.88 335 ALA A CA 1
ATOM 2589 C C . ALA A 1 335 ? 12.122 -1.525 -65.243 1.00 81.88 335 ALA A C 1
ATOM 2591 O O . ALA A 1 335 ? 13.089 -2.252 -65.007 1.00 81.88 335 ALA A O 1
ATOM 2592 N N . ILE A 1 336 ? 12.089 -0.247 -64.836 1.00 86.12 336 ILE A N 1
ATOM 2593 C CA . ILE A 1 336 ? 13.174 0.361 -64.042 1.00 86.12 336 ILE A CA 1
ATOM 2594 C C . ILE A 1 336 ? 13.330 -0.375 -62.706 1.00 86.12 336 ILE A C 1
ATOM 2596 O O . ILE A 1 336 ? 14.454 -0.697 -62.317 1.00 86.12 336 ILE A O 1
ATOM 2600 N N . GLY A 1 337 ? 12.221 -0.682 -62.024 1.00 76.75 337 GLY A N 1
ATOM 2601 C CA . GLY A 1 337 ? 12.223 -1.457 -60.783 1.00 76.75 337 GLY A CA 1
ATOM 2602 C C . GLY A 1 337 ? 12.832 -2.853 -60.953 1.00 76.75 337 GLY A C 1
ATOM 2603 O O . GLY A 1 337 ? 13.664 -3.263 -60.144 1.00 76.75 337 GLY A O 1
ATOM 2604 N N . ALA A 1 338 ? 12.493 -3.553 -62.038 1.00 83.12 338 ALA A N 1
ATOM 2605 C CA . ALA A 1 338 ? 13.025 -4.878 -62.353 1.00 83.12 338 ALA A CA 1
ATOM 2606 C C . ALA A 1 338 ? 14.531 -4.848 -62.676 1.00 83.12 338 ALA A C 1
ATOM 2608 O O . ALA A 1 338 ? 15.303 -5.639 -62.129 1.00 83.12 338 ALA A O 1
ATOM 2609 N N . LEU A 1 339 ? 14.987 -3.883 -63.484 1.00 86.69 339 LEU A N 1
ATOM 2610 C CA . LEU A 1 339 ? 16.416 -3.680 -63.757 1.00 86.69 339 LEU A CA 1
ATOM 2611 C C . LEU A 1 339 ? 17.189 -3.263 -62.500 1.00 86.69 339 LEU A C 1
ATOM 2613 O O . LEU A 1 339 ? 18.333 -3.675 -62.321 1.00 86.69 339 LEU A O 1
ATOM 2617 N N . ALA A 1 340 ? 16.574 -2.492 -61.600 1.00 84.50 340 ALA A N 1
ATOM 2618 C CA . ALA A 1 340 ? 17.172 -2.120 -60.321 1.00 84.50 340 ALA A CA 1
ATOM 2619 C C . ALA A 1 340 ? 17.355 -3.322 -59.388 1.00 84.50 340 ALA A C 1
ATOM 2621 O O . ALA A 1 340 ? 18.363 -3.384 -58.682 1.00 84.50 340 ALA A O 1
ATOM 2622 N N . MET A 1 341 ? 16.445 -4.300 -59.422 1.00 76.00 341 MET A N 1
ATOM 2623 C CA . MET A 1 341 ? 16.615 -5.567 -58.705 1.00 76.00 341 MET A CA 1
ATOM 2624 C C . MET A 1 341 ? 17.782 -6.388 -59.253 1.00 76.00 341 MET A C 1
ATOM 2626 O O . MET A 1 341 ? 18.601 -6.861 -58.464 1.00 76.00 341 MET A O 1
ATOM 2630 N N . VAL A 1 342 ? 17.918 -6.497 -60.580 1.00 82.44 342 VAL A N 1
ATOM 2631 C CA . VAL A 1 342 ? 19.078 -7.162 -61.204 1.00 82.44 342 VAL A CA 1
ATOM 2632 C C . VAL A 1 342 ? 20.364 -6.414 -60.870 1.00 82.44 342 VAL A C 1
ATOM 2634 O O . VAL A 1 342 ? 21.336 -7.029 -60.454 1.00 82.44 342 VAL A O 1
ATOM 2637 N N . ALA A 1 343 ? 20.370 -5.084 -60.948 1.00 83.75 343 ALA A N 1
ATOM 2638 C CA . ALA A 1 343 ? 21.525 -4.277 -60.568 1.00 83.75 343 ALA A CA 1
ATOM 2639 C C . ALA A 1 343 ? 21.878 -4.413 -59.077 1.00 83.75 343 ALA A C 1
ATOM 2641 O O . ALA A 1 343 ? 23.037 -4.261 -58.697 1.00 83.75 343 ALA A O 1
ATOM 2642 N N . HIS A 1 344 ? 20.900 -4.662 -58.206 1.00 77.69 344 HIS A N 1
ATOM 2643 C CA . HIS A 1 344 ? 21.136 -4.881 -56.782 1.00 77.69 344 HIS A CA 1
ATOM 2644 C C . HIS A 1 344 ? 21.721 -6.269 -56.490 1.00 77.69 344 HIS A C 1
ATOM 2646 O O . HIS A 1 344 ? 22.647 -6.363 -55.691 1.00 77.69 344 HIS A O 1
ATOM 2652 N N . GLN A 1 345 ? 21.213 -7.312 -57.152 1.00 68.31 345 GLN A N 1
ATOM 2653 C CA . GLN A 1 345 ? 21.535 -8.714 -56.852 1.00 68.31 345 GLN A CA 1
ATOM 2654 C C . GLN A 1 345 ? 22.631 -9.315 -57.757 1.00 68.31 345 GLN A C 1
ATOM 2656 O O . GLN A 1 345 ? 23.345 -10.220 -57.340 1.00 68.31 345 GLN A O 1
ATOM 2661 N N . ARG A 1 346 ? 22.785 -8.826 -58.995 1.00 79.38 346 ARG A N 1
ATOM 2662 C CA . ARG A 1 346 ? 23.710 -9.333 -60.029 1.00 79.38 346 ARG A CA 1
ATOM 2663 C C . ARG A 1 346 ? 24.371 -8.188 -60.812 1.00 79.38 346 ARG A C 1
ATOM 2665 O O . ARG A 1 346 ? 24.074 -7.941 -61.982 1.00 79.38 346 ARG A O 1
ATOM 2672 N N . GLN A 1 347 ? 25.293 -7.473 -60.165 1.00 79.31 347 GLN A N 1
ATOM 2673 C CA . GLN A 1 347 ? 25.950 -6.294 -60.753 1.00 79.31 347 GLN A CA 1
ATOM 2674 C C . GLN A 1 347 ? 26.705 -6.600 -62.061 1.00 79.31 347 GLN A C 1
ATOM 2676 O O . GLN A 1 347 ? 26.722 -5.787 -62.976 1.00 79.31 347 GLN A O 1
ATOM 2681 N N . ASN A 1 348 ? 27.308 -7.778 -62.178 1.00 70.81 348 ASN A N 1
ATOM 2682 C CA . ASN A 1 348 ? 27.989 -8.213 -63.397 1.00 70.81 348 ASN A CA 1
ATOM 2683 C C . ASN A 1 348 ? 27.038 -8.303 -64.605 1.00 70.81 348 ASN A C 1
ATOM 2685 O O . ASN A 1 348 ? 27.391 -7.859 -65.694 1.00 70.81 348 ASN A O 1
ATOM 2689 N N . VAL A 1 349 ? 25.824 -8.825 -64.404 1.00 79.50 349 VAL A N 1
ATOM 2690 C CA . VAL A 1 349 ? 24.812 -8.981 -65.462 1.00 79.50 349 VAL A CA 1
ATOM 2691 C C . VAL A 1 349 ? 24.347 -7.618 -65.978 1.00 79.50 349 VAL A C 1
ATOM 2693 O O . VAL A 1 349 ? 24.235 -7.417 -67.188 1.00 79.50 349 VAL A O 1
ATOM 2696 N N . ILE A 1 350 ? 24.129 -6.652 -65.081 1.00 85.94 350 ILE A N 1
ATOM 2697 C CA . ILE A 1 350 ? 23.652 -5.328 -65.493 1.00 85.94 350 ILE A CA 1
ATOM 2698 C C . ILE A 1 350 ? 24.734 -4.509 -66.221 1.00 85.94 350 ILE A C 1
ATOM 2700 O O . ILE A 1 350 ? 24.419 -3.801 -67.172 1.00 85.94 350 ILE A O 1
ATOM 2704 N N . GLU A 1 351 ? 26.011 -4.627 -65.839 1.00 83.94 351 GLU A N 1
ATOM 2705 C CA . GLU A 1 351 ? 27.108 -3.921 -66.526 1.00 83.94 351 GLU A CA 1
ATOM 2706 C C . GLU A 1 351 ? 27.313 -4.430 -67.961 1.00 83.94 351 GLU A C 1
ATOM 2708 O O . GLU A 1 351 ? 27.500 -3.629 -68.881 1.00 83.94 351 GLU A O 1
ATOM 2713 N N . LEU A 1 352 ? 27.197 -5.748 -68.166 1.00 83.06 352 LEU A N 1
ATOM 2714 C CA . LEU A 1 352 ? 27.168 -6.365 -69.497 1.00 83.06 352 LEU A CA 1
ATOM 2715 C C . LEU A 1 352 ? 26.002 -5.825 -70.333 1.00 83.06 352 LEU A C 1
ATOM 2717 O O . LEU A 1 352 ? 26.205 -5.413 -71.472 1.00 83.06 352 LEU A O 1
ATOM 2721 N N . THR A 1 353 ? 24.814 -5.713 -69.736 1.00 87.25 353 THR A N 1
ATOM 2722 C CA . THR A 1 353 ? 23.619 -5.173 -70.410 1.00 87.25 353 THR A CA 1
ATOM 2723 C C . THR A 1 353 ? 23.851 -3.742 -70.914 1.00 87.25 353 THR A C 1
ATOM 2725 O O . THR A 1 353 ? 23.453 -3.388 -72.023 1.00 87.25 353 THR A O 1
ATOM 2728 N N . TRP A 1 354 ? 24.536 -2.894 -70.136 1.00 91.69 354 TRP A N 1
ATOM 2729 C CA . TRP A 1 354 ? 24.870 -1.531 -70.568 1.00 91.69 354 TRP A CA 1
ATOM 2730 C C . TRP A 1 354 ? 25.835 -1.493 -71.749 1.00 91.69 354 TRP A C 1
ATOM 2732 O O . TRP A 1 354 ? 25.742 -0.576 -72.567 1.00 91.69 354 TRP A O 1
ATOM 2742 N N . ALA A 1 355 ? 26.769 -2.442 -71.824 1.00 84.25 355 ALA A N 1
ATOM 2743 C CA . ALA A 1 355 ? 27.667 -2.577 -72.965 1.00 84.25 355 ALA A CA 1
ATOM 2744 C C . ALA A 1 355 ? 26.900 -3.032 -74.214 1.00 84.25 355 ALA A C 1
ATOM 2746 O O . ALA A 1 355 ? 26.992 -2.371 -75.243 1.00 84.25 355 ALA A O 1
ATOM 2747 N N . GLU A 1 356 ? 26.046 -4.048 -74.086 1.00 86.44 356 GLU A N 1
ATOM 2748 C CA . GLU A 1 356 ? 25.249 -4.576 -75.199 1.00 86.44 356 GLU A CA 1
ATOM 2749 C C . GLU A 1 356 ? 24.297 -3.534 -75.803 1.00 86.44 356 GLU A C 1
ATOM 2751 O O . GLU A 1 356 ? 24.148 -3.470 -77.021 1.00 86.44 356 GLU A O 1
ATOM 2756 N N . LEU A 1 357 ? 23.695 -2.661 -74.985 1.00 87.69 357 LEU A N 1
ATOM 2757 C CA . LEU A 1 357 ? 22.867 -1.561 -75.497 1.00 87.69 357 LEU A CA 1
ATOM 2758 C C . LEU A 1 357 ? 23.679 -0.549 -76.320 1.00 87.69 357 LEU A C 1
ATOM 2760 O O . LEU A 1 357 ? 23.176 -0.022 -77.312 1.00 87.69 357 LEU A O 1
ATOM 2764 N N . ARG A 1 358 ? 24.928 -0.266 -75.926 1.00 87.69 358 ARG A N 1
ATOM 2765 C CA . ARG A 1 358 ? 25.811 0.628 -76.694 1.00 87.69 358 ARG A CA 1
ATOM 2766 C C . ARG A 1 358 ? 26.209 -0.007 -78.023 1.00 87.69 358 ARG A C 1
ATOM 2768 O O . ARG A 1 358 ? 26.146 0.671 -79.045 1.00 87.69 358 ARG A O 1
ATOM 2775 N N . ASP A 1 359 ? 26.543 -1.295 -78.011 1.00 84.75 359 ASP A N 1
ATOM 2776 C CA . ASP A 1 359 ? 26.914 -2.048 -79.214 1.00 84.75 359 ASP A CA 1
ATOM 2777 C C . ASP A 1 359 ? 25.740 -2.165 -80.202 1.00 84.75 359 ASP A C 1
ATOM 2779 O O . ASP A 1 359 ? 25.940 -2.118 -81.413 1.00 84.75 359 ASP A O 1
ATOM 2783 N N . ALA A 1 360 ? 24.503 -2.205 -79.696 1.00 83.50 360 ALA A N 1
ATOM 2784 C CA . ALA A 1 360 ? 23.274 -2.174 -80.492 1.00 83.50 360 ALA A CA 1
ATOM 2785 C C . ALA A 1 360 ? 22.905 -0.777 -81.051 1.00 83.50 360 ALA A C 1
ATOM 2787 O O . ALA A 1 360 ? 21.848 -0.611 -81.660 1.00 83.50 360 ALA A O 1
ATOM 2788 N N . GLY A 1 361 ? 23.749 0.247 -80.864 1.00 81.44 361 GLY A N 1
ATOM 2789 C CA . GLY A 1 361 ? 23.570 1.576 -81.463 1.00 81.44 361 GLY A CA 1
ATOM 2790 C C . GLY A 1 361 ? 22.748 2.575 -80.637 1.00 81.44 361 GLY A C 1
ATOM 2791 O O . GLY A 1 361 ? 22.360 3.626 -81.158 1.00 81.44 361 GLY A O 1
ATOM 2792 N N . VAL A 1 362 ? 22.486 2.296 -79.354 1.00 87.75 362 VAL A N 1
ATOM 2793 C CA . VAL A 1 362 ? 21.857 3.255 -78.428 1.00 87.75 362 VAL A CA 1
ATOM 2794 C C . VAL A 1 362 ? 22.870 4.338 -78.034 1.00 87.75 362 VAL A C 1
ATOM 2796 O O . VAL A 1 362 ? 23.999 4.043 -77.642 1.00 87.75 362 VAL A O 1
ATOM 2799 N N . LEU A 1 363 ? 22.474 5.615 -78.092 1.00 87.56 363 LEU A N 1
ATOM 2800 C CA . LEU A 1 363 ? 23.372 6.727 -77.760 1.00 87.56 363 LEU A CA 1
ATOM 2801 C C . LEU A 1 363 ? 23.838 6.652 -76.298 1.00 87.56 363 LEU A C 1
ATOM 2803 O O . LEU A 1 363 ? 23.034 6.495 -75.377 1.00 87.56 363 LEU A O 1
ATOM 2807 N N . SER A 1 364 ? 25.130 6.895 -76.058 1.00 85.62 364 SER A N 1
ATOM 2808 C CA . SER A 1 364 ? 25.730 6.845 -74.714 1.00 85.62 364 SER A CA 1
ATOM 2809 C C . SER A 1 364 ? 25.013 7.724 -73.684 1.00 85.62 364 SER A C 1
ATOM 2811 O O . SER A 1 364 ? 24.905 7.346 -72.518 1.00 85.62 364 SER A O 1
ATOM 2813 N N . ARG A 1 365 ? 24.481 8.880 -74.106 1.00 84.94 365 ARG A N 1
ATOM 2814 C CA . ARG A 1 365 ? 23.713 9.785 -73.232 1.00 84.94 365 ARG A CA 1
ATOM 2815 C C . ARG A 1 365 ? 22.408 9.160 -72.722 1.00 84.94 365 ARG A C 1
ATOM 2817 O O . ARG A 1 365 ? 22.006 9.437 -71.594 1.00 84.94 365 ARG A O 1
ATOM 2824 N N . ASP A 1 366 ? 21.780 8.310 -73.532 1.00 85.81 366 ASP A N 1
ATOM 2825 C CA . ASP A 1 366 ? 20.499 7.675 -73.228 1.00 85.81 366 ASP A CA 1
ATOM 2826 C C . ASP A 1 366 ? 20.731 6.457 -72.320 1.00 85.81 366 ASP A C 1
ATOM 2828 O O . ASP A 1 366 ? 20.064 6.313 -71.296 1.00 85.81 366 ASP A O 1
ATOM 2832 N N . VAL A 1 367 ? 21.787 5.672 -72.575 1.00 86.94 367 VAL A N 1
ATOM 2833 C CA . VAL A 1 367 ? 22.235 4.611 -71.650 1.00 86.94 367 VAL A CA 1
ATOM 2834 C C . VAL A 1 367 ? 22.580 5.187 -70.269 1.00 86.94 367 VAL A C 1
ATOM 2836 O O . VAL A 1 367 ? 22.162 4.643 -69.250 1.00 86.94 367 VAL A O 1
ATOM 2839 N N . GLN A 1 368 ? 23.259 6.338 -70.207 1.00 87.12 368 GLN A N 1
ATOM 2840 C CA . GLN A 1 368 ? 23.538 7.032 -68.940 1.00 87.12 368 GLN A CA 1
ATOM 2841 C C . GLN A 1 368 ? 22.272 7.559 -68.243 1.00 87.12 368 GLN A C 1
ATOM 2843 O O . GLN A 1 368 ? 22.239 7.670 -67.014 1.00 87.12 368 GLN A O 1
ATOM 2848 N N . ALA A 1 369 ? 21.228 7.928 -68.990 1.00 85.88 369 ALA A N 1
ATOM 2849 C CA . ALA A 1 369 ? 19.945 8.316 -68.409 1.00 85.88 369 ALA A CA 1
ATOM 2850 C C . ALA A 1 369 ? 19.243 7.109 -67.764 1.00 85.88 369 ALA A C 1
ATOM 2852 O O . ALA A 1 369 ? 18.834 7.198 -66.605 1.00 85.88 369 ALA A O 1
ATOM 2853 N N . LEU A 1 370 ? 19.205 5.967 -68.459 1.00 88.81 370 LEU A N 1
ATOM 2854 C CA . LEU A 1 370 ? 18.660 4.714 -67.930 1.00 88.81 370 LEU A CA 1
ATOM 2855 C C . LEU A 1 370 ? 19.442 4.218 -66.707 1.00 88.81 370 LEU A C 1
ATOM 2857 O O . LEU A 1 370 ? 18.846 3.903 -65.680 1.00 88.81 370 LEU A O 1
ATOM 2861 N N . GLN A 1 371 ? 20.775 4.246 -66.763 1.00 91.06 371 GLN A N 1
ATOM 2862 C CA . GLN A 1 371 ? 21.636 3.842 -65.650 1.00 91.06 371 GLN A CA 1
ATOM 2863 C C . GLN A 1 371 ? 21.408 4.708 -64.402 1.00 91.06 371 GLN A C 1
ATOM 2865 O O . GLN A 1 371 ? 21.410 4.196 -63.282 1.00 91.06 371 GLN A O 1
ATOM 2870 N N . ARG A 1 372 ? 21.168 6.017 -64.567 1.00 86.19 372 ARG A N 1
ATOM 2871 C CA . ARG A 1 372 ? 20.822 6.911 -63.449 1.00 86.19 372 ARG A CA 1
ATOM 2872 C C . ARG A 1 372 ? 19.469 6.564 -62.833 1.00 86.19 372 ARG A C 1
ATOM 2874 O O . ARG A 1 372 ? 19.395 6.483 -61.609 1.00 86.19 372 ARG A O 1
ATOM 2881 N N . ALA A 1 373 ? 18.446 6.315 -63.650 1.00 86.00 373 ALA A N 1
ATOM 2882 C CA . ALA A 1 373 ? 17.123 5.915 -63.167 1.00 86.00 373 ALA A CA 1
ATOM 2883 C C . ALA A 1 373 ? 17.179 4.581 -62.397 1.00 86.00 373 ALA A C 1
ATOM 2885 O O . ALA A 1 373 ? 16.695 4.489 -61.269 1.00 86.00 373 ALA A O 1
ATOM 2886 N N . VAL A 1 374 ? 17.873 3.583 -62.950 1.00 86.94 374 VAL A N 1
ATOM 2887 C CA . VAL A 1 374 ? 18.076 2.273 -62.312 1.00 86.94 374 VAL A CA 1
ATOM 2888 C C . VAL A 1 374 ? 18.876 2.396 -61.011 1.00 86.94 374 VAL A C 1
ATOM 2890 O O . VAL A 1 374 ? 18.513 1.788 -60.007 1.00 86.94 374 VAL A O 1
ATOM 2893 N N . ASN A 1 375 ? 19.926 3.223 -60.972 1.00 81.19 375 ASN A N 1
ATOM 2894 C CA . ASN A 1 375 ? 20.709 3.449 -59.752 1.00 81.19 375 ASN A CA 1
ATOM 2895 C C . ASN A 1 375 ? 19.924 4.191 -58.659 1.00 81.19 375 ASN A C 1
ATOM 2897 O O . ASN A 1 375 ? 20.137 3.932 -57.471 1.00 81.19 375 ASN A O 1
ATOM 2901 N N . GLN A 1 376 ? 19.019 5.093 -59.043 1.00 79.62 376 GLN A N 1
ATOM 2902 C CA . GLN A 1 376 ? 18.145 5.803 -58.113 1.00 79.62 376 GLN A CA 1
ATOM 2903 C C . GLN A 1 376 ? 17.132 4.852 -57.456 1.00 79.62 376 GLN A C 1
ATOM 2905 O O . GLN A 1 376 ? 16.926 4.939 -56.246 1.00 79.62 376 GLN A O 1
ATOM 2910 N N . GLU A 1 377 ? 16.574 3.897 -58.207 1.00 80.38 377 GLU A N 1
ATOM 2911 C CA . GLU A 1 377 ? 15.722 2.837 -57.647 1.00 80.38 377 GLU A CA 1
ATOM 2912 C C . GLU A 1 377 ? 16.524 1.802 -56.844 1.00 80.38 377 GLU A C 1
ATOM 2914 O O . GLU A 1 377 ? 16.146 1.456 -55.726 1.00 80.38 377 GLU A O 1
ATOM 2919 N N . LYS A 1 378 ? 17.705 1.388 -57.323 1.00 77.88 378 LYS A N 1
ATOM 2920 C CA . LYS A 1 378 ? 18.618 0.491 -56.591 1.00 77.88 378 LYS A CA 1
ATOM 2921 C C . LYS A 1 378 ? 19.010 1.059 -55.226 1.00 77.88 378 LYS A C 1
ATOM 2923 O O . LYS A 1 378 ? 19.177 0.308 -54.266 1.00 77.88 378 LYS A O 1
ATOM 2928 N N . ALA A 1 379 ? 19.150 2.381 -55.101 1.00 67.69 379 ALA A N 1
ATOM 2929 C CA . ALA A 1 379 ? 19.451 3.027 -53.825 1.00 67.69 379 ALA A CA 1
ATOM 2930 C C . ALA A 1 379 ? 18.368 2.784 -52.757 1.00 67.69 379 ALA A C 1
ATOM 2932 O O . ALA A 1 379 ? 18.699 2.735 -51.573 1.00 67.69 379 ALA A O 1
ATOM 2933 N N . LYS A 1 380 ? 17.110 2.563 -53.162 1.00 69.25 380 LYS A N 1
ATOM 2934 C CA . LYS A 1 380 ? 15.999 2.234 -52.256 1.00 69.25 380 LYS A CA 1
ATOM 2935 C C . LYS A 1 380 ? 16.047 0.786 -51.752 1.00 69.25 380 LYS A C 1
ATOM 2937 O O . LYS A 1 380 ? 15.475 0.491 -50.709 1.00 69.25 380 LYS A O 1
ATOM 2942 N N . LEU A 1 381 ? 16.771 -0.097 -52.444 1.00 59.03 381 LEU A N 1
ATOM 2943 C CA . LEU A 1 381 ? 16.911 -1.520 -52.104 1.00 59.03 381 LEU A CA 1
ATOM 2944 C C . LEU A 1 381 ? 18.048 -1.801 -51.101 1.00 59.03 381 LEU A C 1
ATOM 2946 O O . LEU A 1 381 ? 18.188 -2.921 -50.626 1.00 59.03 381 LEU A O 1
ATOM 2950 N N . ARG A 1 382 ? 18.840 -0.788 -50.716 1.00 50.88 382 ARG A N 1
ATOM 2951 C CA . ARG A 1 382 ? 20.065 -0.923 -49.891 1.00 50.88 382 ARG A CA 1
ATOM 2952 C C . ARG A 1 382 ? 19.878 -1.537 -48.493 1.00 50.88 382 ARG A C 1
ATOM 2954 O O . ARG A 1 382 ? 20.872 -1.915 -47.884 1.00 50.88 382 ARG A O 1
ATOM 2961 N N . HIS A 1 383 ? 18.646 -1.636 -47.991 1.00 42.19 383 HIS A N 1
ATOM 2962 C CA . HIS A 1 383 ? 18.329 -2.197 -46.669 1.00 42.19 383 HIS A CA 1
ATOM 2963 C C . HIS A 1 383 ? 17.367 -3.395 -46.723 1.00 42.19 383 HIS A C 1
ATOM 2965 O O . HIS A 1 383 ? 16.859 -3.814 -45.687 1.00 42.19 383 HIS A O 1
ATOM 2971 N N . ILE A 1 384 ? 17.095 -3.938 -47.914 1.00 42.00 384 ILE A N 1
ATOM 2972 C CA . ILE A 1 384 ? 16.135 -5.027 -48.109 1.00 42.00 384 ILE A CA 1
ATOM 2973 C C . ILE A 1 384 ? 16.886 -6.242 -48.655 1.00 42.00 384 ILE A C 1
ATOM 2975 O O . ILE A 1 384 ? 17.275 -6.267 -49.818 1.00 42.00 384 ILE A O 1
ATOM 2979 N N . ARG A 1 385 ? 17.052 -7.273 -47.823 1.00 42.84 385 ARG A N 1
ATOM 2980 C CA . ARG A 1 385 ? 17.414 -8.623 -48.270 1.00 42.84 385 ARG A CA 1
ATOM 2981 C C . ARG A 1 385 ? 16.156 -9.485 -48.216 1.00 42.84 385 ARG A C 1
ATOM 2983 O O . ARG A 1 385 ? 15.497 -9.542 -47.180 1.00 42.84 385 ARG A O 1
ATOM 2990 N N . LEU A 1 386 ? 15.816 -10.146 -49.319 1.00 38.72 386 LEU A N 1
ATOM 2991 C CA . LEU A 1 386 ? 14.807 -11.203 -49.301 1.00 38.72 386 LEU A CA 1
ATOM 2992 C C . LEU A 1 386 ? 15.418 -12.432 -48.630 1.00 38.72 386 LEU A C 1
ATOM 2994 O O . LEU A 1 386 ? 16.460 -12.914 -49.068 1.00 38.72 386 LEU A O 1
ATOM 2998 N N . ALA A 1 387 ? 14.790 -12.897 -47.551 1.00 32.34 387 ALA A N 1
ATOM 2999 C CA . ALA A 1 387 ? 15.132 -14.171 -46.935 1.00 32.34 387 ALA A CA 1
ATOM 3000 C C . ALA A 1 387 ? 14.783 -15.300 -47.913 1.00 32.34 387 ALA A C 1
ATOM 3002 O O . ALA A 1 387 ? 13.666 -15.337 -48.442 1.00 32.34 387 ALA A O 1
ATOM 3003 N N . ASN A 1 388 ? 15.724 -16.212 -48.159 1.00 36.38 388 ASN A N 1
ATOM 3004 C CA . ASN A 1 388 ? 15.416 -17.424 -48.913 1.00 36.38 388 ASN A CA 1
ATOM 3005 C C . ASN A 1 388 ? 14.478 -18.308 -48.083 1.00 36.38 388 ASN A C 1
ATOM 3007 O O . ASN A 1 388 ? 14.568 -18.348 -46.857 1.00 36.38 388 ASN A O 1
ATOM 3011 N N . LYS A 1 389 ? 13.595 -19.053 -48.758 1.00 33.62 389 LYS A N 1
ATOM 3012 C CA . LYS A 1 389 ? 12.651 -19.993 -48.123 1.00 33.62 389 LYS A CA 1
ATOM 3013 C C . LYS A 1 389 ? 13.358 -21.072 -47.274 1.00 33.62 389 LYS A C 1
ATOM 3015 O O . LYS A 1 389 ? 12.720 -21.651 -46.401 1.00 33.62 389 LYS A O 1
ATOM 3020 N N . ASP A 1 390 ? 14.664 -21.247 -47.489 1.00 37.19 390 ASP A N 1
ATOM 3021 C CA . ASP A 1 390 ? 15.536 -22.221 -46.825 1.00 37.19 390 ASP A CA 1
ATOM 3022 C C . ASP A 1 390 ? 16.483 -21.611 -45.766 1.00 37.19 390 ASP A C 1
ATOM 3024 O O . ASP A 1 390 ? 17.245 -22.337 -45.135 1.00 37.19 390 ASP A O 1
ATOM 3028 N N . GLU A 1 391 ? 16.433 -20.299 -45.492 1.00 41.19 391 GLU A N 1
ATOM 3029 C CA . GLU A 1 391 ? 17.175 -19.694 -44.369 1.00 41.19 391 GLU A CA 1
ATOM 3030 C C . GLU A 1 391 ? 16.415 -19.864 -43.040 1.00 41.19 391 GLU A C 1
ATOM 3032 O O . GLU A 1 391 ? 16.025 -18.896 -42.389 1.00 41.19 391 GLU A O 1
ATOM 3037 N N . LYS A 1 392 ? 16.211 -21.107 -42.593 1.00 39.66 392 LYS A N 1
ATOM 3038 C CA . LYS A 1 392 ? 16.033 -21.370 -41.158 1.00 39.66 392 LYS A CA 1
ATOM 3039 C C . LYS A 1 392 ? 17.414 -21.627 -40.572 1.00 39.66 392 LYS A C 1
ATOM 3041 O O . LYS A 1 392 ? 17.934 -22.732 -40.684 1.00 39.66 392 LYS A O 1
ATOM 3046 N N . ARG A 1 393 ? 18.019 -20.608 -39.957 1.00 48.72 393 ARG A N 1
ATOM 3047 C CA . ARG A 1 393 ? 19.135 -20.854 -39.036 1.00 48.72 393 ARG A CA 1
ATOM 3048 C C . ARG A 1 393 ? 18.574 -21.635 -37.853 1.00 48.72 393 ARG A C 1
ATOM 3050 O O . ARG A 1 393 ? 17.582 -21.221 -37.258 1.00 48.72 393 ARG A O 1
ATOM 3057 N N . GLU A 1 394 ? 19.161 -22.787 -37.563 1.00 56.28 394 GLU A N 1
ATOM 3058 C CA . GLU A 1 394 ? 18.811 -23.558 -36.377 1.00 56.28 394 GLU A CA 1
ATOM 3059 C C . GLU A 1 394 ? 19.195 -22.727 -35.145 1.00 56.28 394 GLU A C 1
ATOM 3061 O O . GLU A 1 394 ? 20.357 -22.359 -34.968 1.00 56.28 394 GLU A O 1
ATOM 3066 N N . LEU A 1 395 ? 18.198 -22.326 -34.352 1.00 74.44 395 LEU A N 1
ATOM 3067 C CA . LEU A 1 395 ? 18.411 -21.483 -33.178 1.00 74.44 395 LEU A CA 1
ATOM 3068 C C . LEU A 1 395 ? 19.110 -22.301 -32.089 1.00 74.44 395 LEU A C 1
ATOM 3070 O O . LEU A 1 395 ? 18.662 -23.394 -31.738 1.00 74.44 395 LEU A O 1
ATOM 3074 N N . ILE A 1 396 ? 20.193 -21.757 -31.536 1.00 84.38 396 ILE A N 1
ATOM 3075 C CA . ILE A 1 396 ? 20.959 -22.414 -30.474 1.00 84.38 396 ILE A CA 1
ATOM 3076 C C . ILE A 1 396 ? 20.167 -22.309 -29.173 1.00 84.38 396 ILE A C 1
ATOM 3078 O O . ILE A 1 396 ? 19.811 -21.211 -28.739 1.00 84.38 396 ILE A O 1
ATOM 3082 N N . LYS A 1 397 ? 19.899 -23.445 -28.529 1.00 90.69 397 LYS A N 1
ATOM 3083 C CA . LYS A 1 397 ? 19.234 -23.469 -27.222 1.00 90.69 397 LYS A CA 1
ATOM 3084 C C . LYS A 1 397 ? 20.197 -23.024 -26.130 1.00 90.69 397 LYS A C 1
ATOM 3086 O O . LYS A 1 397 ? 21.374 -23.375 -26.149 1.00 90.69 397 LYS A O 1
ATOM 3091 N N . VAL A 1 398 ? 19.688 -22.328 -25.118 1.00 91.25 398 VAL A N 1
ATOM 3092 C CA . VAL A 1 398 ? 20.488 -21.915 -23.953 1.00 91.25 398 VAL A CA 1
ATOM 3093 C C . VAL A 1 398 ? 21.119 -23.128 -23.262 1.00 91.25 398 VAL A C 1
ATOM 3095 O O . VAL A 1 398 ? 22.309 -23.110 -22.952 1.00 91.25 398 VAL A O 1
ATOM 3098 N N . SER A 1 399 ? 20.353 -24.212 -23.103 1.00 89.69 399 SER A N 1
ATOM 3099 C CA . SER A 1 399 ? 20.796 -25.456 -22.458 1.00 89.69 399 SER A CA 1
ATOM 3100 C C . SER A 1 399 ? 21.943 -26.170 -23.181 1.00 89.69 399 SER A C 1
ATOM 3102 O O . SER A 1 399 ? 22.646 -26.964 -22.561 1.00 89.69 399 SER A O 1
ATOM 3104 N N . GLN A 1 400 ? 22.168 -25.882 -24.468 1.00 87.50 400 GLN A N 1
ATOM 3105 C CA . GLN A 1 400 ? 23.295 -26.434 -25.228 1.00 87.50 400 GLN A CA 1
ATOM 3106 C C . GLN A 1 400 ? 24.622 -25.745 -24.891 1.00 87.50 400 GLN A C 1
ATOM 3108 O O . GLN A 1 400 ? 25.677 -26.335 -25.107 1.00 87.50 400 GLN A O 1
ATOM 3113 N N . VAL A 1 401 ? 24.582 -24.508 -24.382 1.00 87.81 401 VAL A N 1
ATOM 3114 C CA . VAL A 1 401 ? 25.783 -23.683 -24.170 1.00 87.81 401 VAL A CA 1
ATOM 3115 C C . VAL A 1 401 ? 26.058 -23.420 -22.694 1.00 87.81 401 VAL A C 1
ATOM 3117 O O . VAL A 1 401 ? 27.215 -23.364 -22.280 1.00 87.81 401 VAL A O 1
ATOM 3120 N N . VAL A 1 402 ? 25.009 -23.290 -21.880 1.00 86.94 402 VAL A N 1
ATOM 3121 C CA . VAL A 1 402 ? 25.123 -23.083 -20.436 1.00 86.94 402 VAL A CA 1
ATOM 3122 C C . VAL A 1 402 ? 24.346 -24.180 -19.715 1.00 86.94 402 VAL A C 1
ATOM 3124 O O . VAL A 1 402 ? 23.115 -24.200 -19.715 1.00 86.94 402 VAL A O 1
ATOM 3127 N N . GLN A 1 403 ? 25.080 -25.111 -19.104 1.00 81.94 403 GLN A N 1
ATOM 3128 C CA . GLN A 1 403 ? 24.493 -26.225 -18.361 1.00 81.94 403 GLN A CA 1
ATOM 3129 C C . GLN A 1 403 ? 23.713 -25.723 -17.140 1.00 81.94 403 GLN A C 1
ATOM 3131 O O . GLN A 1 403 ? 24.118 -24.766 -16.478 1.00 81.94 403 GLN A O 1
ATOM 3136 N N . ASN A 1 404 ? 22.601 -26.397 -16.832 1.00 84.50 404 ASN A N 1
ATOM 3137 C CA . ASN A 1 404 ? 21.736 -26.105 -15.683 1.00 84.50 404 ASN A CA 1
ATOM 3138 C C . ASN A 1 404 ? 21.210 -24.657 -15.637 1.00 84.50 404 ASN A C 1
ATOM 3140 O O . ASN A 1 404 ? 20.911 -24.148 -14.559 1.00 84.50 404 ASN A O 1
ATOM 3144 N N . ALA A 1 405 ? 21.116 -23.973 -16.785 1.00 87.69 405 ALA A N 1
ATOM 3145 C CA . ALA A 1 405 ? 20.516 -22.646 -16.843 1.00 87.69 405 ALA A CA 1
ATOM 3146 C C . ALA A 1 405 ? 19.041 -22.713 -16.391 1.00 87.69 405 ALA A C 1
ATOM 3148 O O . ALA A 1 405 ? 18.292 -23.537 -16.920 1.00 87.69 405 ALA A O 1
ATOM 3149 N N . PRO A 1 406 ? 18.595 -21.856 -15.452 1.00 87.81 406 PRO A N 1
ATOM 3150 C CA . PRO A 1 406 ? 17.261 -21.918 -14.850 1.00 87.81 406 PRO A CA 1
ATOM 3151 C C . PRO A 1 406 ? 16.183 -21.304 -15.761 1.00 87.81 406 PRO A C 1
ATOM 3153 O O . PRO A 1 406 ? 15.371 -20.489 -15.333 1.00 87.81 406 PRO A O 1
ATOM 3156 N N . CYS A 1 407 ? 16.182 -21.660 -17.042 1.00 87.19 407 CYS A N 1
ATOM 3157 C CA . CYS A 1 407 ? 15.204 -21.231 -18.035 1.00 87.19 407 CYS A CA 1
ATOM 3158 C C . CYS A 1 407 ? 14.579 -22.456 -18.727 1.00 87.19 407 CYS A C 1
ATOM 3160 O O . CYS A 1 407 ? 15.137 -23.550 -18.650 1.00 87.19 407 CYS A O 1
ATOM 3162 N N . PRO A 1 408 ? 13.435 -22.304 -19.418 1.00 86.94 408 PRO A N 1
ATOM 3163 C CA . PRO A 1 408 ? 12.818 -23.406 -20.157 1.00 86.94 408 PRO A CA 1
ATOM 3164 C C . PRO A 1 408 ? 13.801 -24.096 -21.111 1.00 86.94 408 PRO A C 1
ATOM 3166 O O . PRO A 1 408 ? 14.594 -23.423 -21.765 1.00 86.94 408 PRO A O 1
ATOM 3169 N N . GLU A 1 409 ? 13.706 -25.419 -21.271 1.00 87.50 409 GLU A N 1
ATOM 3170 C CA . GLU A 1 409 ? 14.554 -26.173 -22.218 1.00 87.50 409 GLU A CA 1
ATOM 3171 C C . GLU A 1 409 ? 14.386 -25.728 -23.680 1.00 87.50 409 GLU A C 1
ATOM 3173 O O . GLU A 1 409 ? 15.246 -25.970 -24.528 1.00 87.50 409 GLU A O 1
ATOM 3178 N N . SER A 1 410 ? 13.255 -25.096 -23.989 1.00 88.88 410 SER A N 1
ATOM 3179 C CA . SER A 1 410 ? 12.944 -24.496 -25.285 1.00 88.88 410 SER A CA 1
ATOM 3180 C C . SER A 1 410 ? 13.535 -23.097 -25.471 1.00 88.88 410 SER A C 1
ATOM 3182 O O . SER A 1 410 ? 13.417 -22.553 -26.565 1.00 88.88 410 SER A O 1
ATOM 3184 N N . ALA A 1 411 ? 14.169 -22.512 -24.449 1.00 91.69 411 ALA A N 1
ATOM 3185 C CA . ALA A 1 411 ? 14.754 -21.184 -24.548 1.00 91.69 411 ALA A CA 1
ATOM 3186 C C . ALA A 1 411 ? 15.967 -21.171 -25.491 1.00 91.69 411 ALA A C 1
ATOM 3188 O O . ALA A 1 411 ? 16.855 -22.024 -25.413 1.00 91.69 411 ALA A O 1
ATOM 3189 N N . VAL A 1 412 ? 16.017 -20.166 -26.356 1.00 93.81 412 VAL A N 1
ATOM 3190 C CA . VAL A 1 412 ? 17.027 -19.958 -27.392 1.00 93.81 412 VAL A CA 1
ATOM 3191 C C . VAL A 1 412 ? 17.838 -18.691 -27.145 1.00 93.81 412 VAL A C 1
ATOM 3193 O O . VAL A 1 412 ? 17.362 -17.716 -26.555 1.00 93.81 412 VAL A O 1
ATOM 3196 N N . ILE A 1 413 ? 19.080 -18.706 -27.620 1.00 91.88 413 ILE A N 1
ATOM 3197 C CA . ILE A 1 413 ? 19.948 -17.531 -27.666 1.00 91.88 413 ILE A CA 1
ATOM 3198 C C . ILE A 1 413 ? 19.449 -16.621 -28.802 1.00 91.88 413 ILE A C 1
ATOM 3200 O O . ILE A 1 413 ? 19.268 -17.106 -29.921 1.00 91.88 413 ILE A O 1
ATOM 3204 N N . PRO A 1 414 ? 19.213 -15.320 -28.556 1.00 91.88 414 PRO A N 1
ATOM 3205 C CA . PRO A 1 414 ? 18.729 -14.410 -29.592 1.00 91.88 414 PRO A CA 1
ATOM 3206 C C . PRO A 1 414 ? 19.733 -14.205 -30.728 1.00 91.88 414 PRO A C 1
ATOM 3208 O O . PRO A 1 414 ? 20.944 -14.154 -30.503 1.00 91.88 414 PRO A O 1
ATOM 3211 N N . ASP A 1 415 ? 19.227 -13.977 -31.939 1.00 85.25 415 ASP A N 1
ATOM 3212 C CA . ASP A 1 415 ? 20.063 -13.652 -33.096 1.00 85.25 415 ASP A CA 1
ATOM 3213 C C . ASP A 1 415 ? 20.946 -12.420 -32.839 1.00 85.25 415 ASP A C 1
ATOM 3215 O O . ASP A 1 415 ? 20.492 -11.389 -32.335 1.00 85.25 415 ASP A O 1
ATOM 3219 N N . GLY A 1 416 ? 22.222 -12.511 -33.221 1.00 84.69 416 GLY A N 1
ATOM 3220 C CA . GLY A 1 416 ? 23.201 -11.437 -33.012 1.00 84.69 416 GLY A CA 1
ATOM 3221 C C . GLY A 1 416 ? 23.800 -11.392 -31.602 1.00 84.69 416 GLY A C 1
ATOM 3222 O O . GLY A 1 416 ? 24.577 -10.481 -31.306 1.00 84.69 416 GLY A O 1
ATOM 3223 N N . TRP A 1 417 ? 23.489 -12.375 -30.755 1.00 90.94 417 TRP A N 1
ATOM 3224 C CA . TRP A 1 417 ? 24.029 -12.494 -29.406 1.00 90.94 417 TRP A CA 1
ATOM 3225 C C . TRP A 1 417 ? 24.802 -13.791 -29.207 1.00 90.94 417 TRP A C 1
ATOM 3227 O O . TRP A 1 417 ? 24.524 -14.821 -29.817 1.00 90.94 417 TRP A O 1
ATOM 3237 N N . HIS A 1 418 ? 25.783 -13.715 -28.321 1.00 86.06 418 HIS A N 1
ATOM 3238 C CA . HIS A 1 418 ? 26.563 -14.835 -27.839 1.00 86.06 418 HIS A CA 1
ATOM 3239 C C . HIS A 1 418 ? 26.352 -14.957 -26.330 1.00 86.06 418 HIS A C 1
ATOM 3241 O O . HIS A 1 418 ? 26.494 -13.978 -25.595 1.00 86.06 418 HIS A O 1
ATOM 3247 N N . LEU A 1 419 ? 26.001 -16.156 -25.879 1.00 90.94 419 LEU A N 1
ATOM 3248 C CA . LEU A 1 419 ? 25.872 -16.504 -24.470 1.00 90.94 419 LEU A CA 1
ATOM 3249 C C . LEU A 1 419 ? 26.839 -17.650 -24.193 1.00 90.94 419 LEU A C 1
ATOM 3251 O O . LEU A 1 419 ? 26.807 -18.646 -24.907 1.00 90.94 419 LEU A O 1
ATOM 3255 N N . ALA A 1 420 ? 27.663 -17.519 -23.160 1.00 84.69 420 ALA A N 1
ATOM 3256 C CA . ALA A 1 420 ? 28.615 -18.530 -22.719 1.00 84.69 420 ALA A CA 1
ATOM 3257 C C . ALA A 1 420 ? 28.642 -18.607 -21.183 1.00 84.69 420 ALA A C 1
ATOM 3259 O O . ALA A 1 420 ? 28.223 -17.658 -20.518 1.00 84.69 420 ALA A O 1
ATOM 3260 N N . PRO A 1 421 ? 29.189 -19.682 -20.578 1.00 82.62 421 PRO A N 1
ATOM 3261 C CA . PRO A 1 421 ? 29.257 -19.826 -19.118 1.00 82.62 421 PRO A CA 1
ATOM 3262 C C . PRO A 1 421 ? 29.970 -18.687 -18.370 1.00 82.62 421 PRO A C 1
ATOM 3264 O O . PRO A 1 421 ? 29.817 -18.568 -17.159 1.00 82.62 421 PRO A O 1
ATOM 3267 N N . HIS A 1 422 ? 30.746 -17.858 -19.071 1.00 82.25 422 HIS A N 1
ATOM 3268 C CA . HIS A 1 422 ? 31.518 -16.752 -18.504 1.00 82.25 422 HIS A CA 1
ATOM 3269 C C . HIS A 1 422 ? 31.155 -15.377 -19.086 1.00 82.25 422 HIS A C 1
ATOM 3271 O O . HIS A 1 422 ? 31.707 -14.378 -18.629 1.00 82.25 422 HIS A O 1
ATOM 3277 N N . CYS A 1 423 ? 30.258 -15.284 -20.077 1.00 85.62 423 CYS A N 1
ATOM 3278 C CA . CYS A 1 423 ? 29.888 -13.986 -20.639 1.00 85.62 423 CYS A CA 1
ATOM 3279 C C . CYS A 1 423 ? 28.557 -13.966 -21.405 1.00 85.62 423 CYS A C 1
ATOM 3281 O O . CYS A 1 423 ? 28.035 -14.980 -21.868 1.00 85.62 423 CYS A O 1
ATOM 3283 N N . VAL A 1 424 ? 28.050 -12.749 -21.576 1.00 92.00 424 VAL A N 1
ATOM 3284 C CA . VAL A 1 424 ? 27.112 -12.357 -22.628 1.00 92.00 424 VAL A CA 1
ATOM 3285 C C . VAL A 1 424 ? 27.835 -11.348 -23.508 1.00 92.00 424 VAL A C 1
ATOM 3287 O O . VAL A 1 424 ? 28.358 -10.360 -22.987 1.00 92.00 424 VAL A O 1
ATOM 3290 N N . ALA A 1 425 ? 27.827 -11.554 -24.822 1.00 83.69 425 ALA A N 1
ATOM 3291 C CA . ALA A 1 425 ? 28.465 -10.663 -25.783 1.00 83.69 425 ALA A CA 1
ATOM 3292 C C . ALA A 1 425 ? 27.579 -10.410 -27.010 1.00 83.69 425 ALA A C 1
ATOM 3294 O O . ALA A 1 425 ? 26.756 -11.241 -27.398 1.00 83.69 425 ALA A O 1
ATOM 3295 N N . LYS A 1 426 ? 27.754 -9.248 -27.640 1.00 87.88 426 LYS A N 1
ATOM 3296 C CA . LYS A 1 426 ? 27.078 -8.878 -28.886 1.00 87.88 426 LYS A CA 1
ATOM 3297 C C . LYS A 1 426 ? 27.966 -9.229 -30.075 1.00 87.88 426 LYS A C 1
ATOM 3299 O O . LYS A 1 426 ? 29.141 -8.864 -30.097 1.00 87.88 426 LYS A O 1
ATOM 3304 N N . LEU A 1 427 ? 27.404 -9.910 -31.070 1.00 79.62 427 LEU A N 1
ATOM 3305 C CA . LEU A 1 427 ? 28.104 -10.229 -32.313 1.00 79.62 427 LEU A CA 1
ATOM 3306 C C . LEU A 1 427 ? 28.177 -8.969 -33.183 1.00 79.62 427 LEU A C 1
ATOM 3308 O O . LEU A 1 427 ? 27.151 -8.384 -33.541 1.00 79.62 427 LEU A O 1
ATOM 3312 N N . LYS A 1 428 ? 29.391 -8.546 -33.534 1.00 75.62 428 LYS A N 1
ATOM 3313 C CA . LYS A 1 428 ? 29.656 -7.435 -34.453 1.00 75.62 428 LYS A CA 1
ATOM 3314 C C . LYS A 1 428 ? 30.470 -7.917 -35.639 1.00 75.62 428 LYS A C 1
ATOM 3316 O O . LYS A 1 428 ? 31.324 -8.779 -35.508 1.00 75.62 428 LYS A O 1
ATOM 3321 N N . THR A 1 429 ? 30.236 -7.309 -36.790 1.00 72.19 429 THR A N 1
ATOM 3322 C CA . THR A 1 429 ? 31.019 -7.556 -37.999 1.00 72.19 429 THR A CA 1
ATOM 3323 C C . THR A 1 429 ? 32.010 -6.414 -38.180 1.00 72.19 429 THR A C 1
ATOM 3325 O O . THR A 1 429 ? 31.629 -5.239 -38.151 1.00 72.19 429 THR A O 1
ATOM 3328 N N . ARG A 1 430 ? 33.289 -6.745 -38.334 1.00 55.78 430 ARG A N 1
ATOM 3329 C CA . ARG A 1 430 ? 34.378 -5.804 -38.568 1.00 55.78 430 ARG A CA 1
ATOM 3330 C C . ARG A 1 430 ? 34.934 -6.035 -39.964 1.00 55.78 430 ARG A C 1
ATOM 3332 O O . ARG A 1 430 ? 35.398 -7.124 -40.272 1.00 55.78 430 ARG A O 1
ATOM 3339 N N . ALA A 1 431 ? 34.940 -4.982 -40.776 1.00 59.06 431 ALA A N 1
ATOM 3340 C CA . ALA A 1 431 ? 35.514 -5.049 -42.112 1.00 59.06 431 ALA A CA 1
ATOM 3341 C C . ALA A 1 431 ? 36.991 -5.463 -42.055 1.00 59.06 431 ALA A C 1
ATOM 3343 O O . ALA A 1 431 ? 37.778 -4.867 -41.304 1.00 59.06 431 ALA A O 1
ATOM 3344 N N . SER A 1 432 ? 37.352 -6.470 -42.851 1.00 53.03 432 SER A N 1
ATOM 3345 C CA . SER A 1 432 ? 38.738 -6.913 -42.984 1.00 53.03 432 SER A CA 1
ATOM 3346 C C . SER A 1 432 ? 39.602 -5.776 -43.530 1.00 53.03 432 SER A C 1
ATOM 3348 O O . SER A 1 432 ? 39.229 -5.097 -44.489 1.00 53.03 432 SER A O 1
ATOM 3350 N N . ARG A 1 433 ? 40.768 -5.546 -42.915 1.00 48.91 433 ARG A N 1
ATOM 3351 C CA . ARG A 1 433 ? 41.693 -4.474 -43.327 1.00 48.91 433 ARG A CA 1
ATOM 3352 C C . ARG A 1 433 ? 42.403 -4.772 -44.649 1.00 48.91 433 ARG A C 1
ATOM 3354 O O . ARG A 1 433 ? 42.840 -3.830 -45.305 1.00 48.91 433 ARG A O 1
ATOM 3361 N N . ASP A 1 434 ? 42.428 -6.040 -45.054 1.00 50.25 434 ASP A N 1
ATOM 3362 C CA . ASP A 1 434 ? 43.221 -6.530 -46.185 1.00 50.25 434 ASP A CA 1
ATOM 3363 C C . ASP A 1 434 ? 42.343 -6.995 -47.365 1.00 50.25 434 ASP A C 1
ATOM 3365 O O . ASP A 1 434 ? 42.824 -7.640 -48.292 1.00 50.25 434 ASP A O 1
ATOM 3369 N N . GLY A 1 435 ? 41.042 -6.673 -47.346 1.00 46.47 435 GLY A N 1
ATOM 3370 C CA . GLY A 1 435 ? 40.092 -7.064 -48.396 1.00 46.47 435 GLY A CA 1
ATOM 3371 C C . GLY A 1 435 ? 39.613 -8.522 -48.329 1.00 46.47 435 GLY A C 1
ATOM 3372 O O . GLY A 1 435 ? 39.043 -9.007 -49.303 1.00 46.47 435 GLY A O 1
ATOM 3373 N N . GLY A 1 436 ? 39.844 -9.214 -47.205 1.00 49.25 436 GLY A N 1
ATOM 3374 C CA . GLY A 1 436 ? 39.291 -10.546 -46.918 1.00 49.25 436 GLY A CA 1
ATOM 3375 C C . GLY A 1 436 ? 37.852 -10.512 -46.382 1.00 49.25 436 GLY A C 1
ATOM 3376 O O . GLY A 1 436 ? 37.229 -9.452 -46.324 1.00 49.25 436 GLY A O 1
ATOM 3377 N N . GLU A 1 437 ? 37.325 -11.670 -45.970 1.00 47.44 437 GLU A N 1
ATOM 3378 C CA . GLU A 1 437 ? 35.991 -11.774 -45.355 1.00 47.44 437 GLU A CA 1
ATOM 3379 C C . GLU A 1 437 ? 35.904 -10.968 -44.050 1.00 47.44 437 GLU A C 1
ATOM 3381 O O . GLU A 1 437 ? 36.870 -10.902 -43.285 1.00 47.44 437 GLU A O 1
ATOM 3386 N N . ASP A 1 438 ? 34.751 -10.337 -43.804 1.00 57.72 438 ASP A N 1
ATOM 3387 C CA . ASP A 1 438 ? 34.537 -9.558 -42.589 1.00 57.72 438 ASP A CA 1
ATOM 3388 C C . ASP A 1 438 ? 34.679 -10.438 -41.334 1.00 57.72 438 ASP A C 1
ATOM 3390 O O . ASP A 1 438 ? 34.104 -11.521 -41.229 1.00 57.72 438 ASP A O 1
ATOM 3394 N N . GLU A 1 439 ? 35.413 -9.939 -40.343 1.00 57.66 439 GLU A N 1
ATOM 3395 C CA . GLU A 1 439 ? 35.685 -10.637 -39.091 1.00 57.66 439 GLU A CA 1
ATOM 3396 C C . GLU A 1 439 ? 34.497 -10.489 -38.128 1.00 57.66 439 GLU A C 1
ATOM 3398 O O . GLU A 1 439 ? 34.006 -9.381 -37.888 1.00 57.66 439 GLU A O 1
ATOM 3403 N N . ILE A 1 440 ? 34.037 -11.594 -37.537 1.00 66.38 440 ILE A N 1
ATOM 3404 C CA . ILE A 1 440 ? 33.061 -11.548 -36.442 1.00 66.38 440 ILE A CA 1
ATOM 3405 C C . ILE A 1 440 ? 33.812 -11.279 -35.138 1.00 66.38 440 ILE A C 1
ATOM 3407 O O . ILE A 1 440 ? 34.646 -12.071 -34.711 1.00 66.38 440 ILE A O 1
ATOM 3411 N N . VAL A 1 441 ? 33.484 -10.168 -34.488 1.00 67.88 441 VAL A N 1
ATOM 3412 C CA . VAL A 1 441 ? 34.057 -9.726 -33.217 1.00 67.88 441 VAL A CA 1
ATOM 3413 C C . VAL A 1 441 ? 32.984 -9.778 -32.133 1.00 67.88 441 VAL A C 1
ATOM 3415 O O . VAL A 1 441 ? 31.841 -9.375 -32.356 1.00 67.88 441 VAL A O 1
ATOM 3418 N N . LEU A 1 442 ? 33.364 -10.250 -30.947 1.00 73.88 442 LEU A N 1
ATOM 3419 C CA . LEU A 1 442 ? 32.521 -10.239 -29.755 1.00 73.88 442 LEU A CA 1
ATOM 3420 C C . LEU A 1 442 ? 32.747 -8.948 -28.968 1.00 73.88 442 LEU A C 1
ATOM 3422 O O . LEU A 1 442 ? 33.875 -8.600 -28.626 1.00 73.88 442 LEU A O 1
ATOM 3426 N N . GLU A 1 443 ? 31.667 -8.226 -28.692 1.00 81.81 443 GLU A N 1
ATOM 3427 C CA . GLU A 1 443 ? 31.666 -7.113 -27.746 1.00 81.81 443 GLU A CA 1
ATOM 3428 C C . GLU A 1 443 ? 31.051 -7.583 -26.429 1.00 81.81 443 GLU A C 1
ATOM 3430 O O . GLU A 1 443 ? 29.844 -7.821 -26.366 1.00 81.81 443 GLU A O 1
ATOM 3435 N N . ASP A 1 444 ? 31.870 -7.715 -25.387 1.00 82.06 444 ASP A N 1
ATOM 3436 C CA . ASP A 1 444 ? 31.410 -8.159 -24.072 1.00 82.06 444 ASP A CA 1
ATOM 3437 C C . ASP A 1 444 ? 30.411 -7.172 -23.458 1.00 82.06 444 ASP A C 1
ATOM 3439 O O . ASP A 1 444 ? 30.635 -5.962 -23.385 1.00 82.06 444 ASP A O 1
ATOM 3443 N N . VAL A 1 445 ? 29.293 -7.715 -22.982 1.00 90.06 445 VAL A N 1
ATOM 3444 C CA . VAL A 1 445 ? 28.169 -6.971 -22.403 1.00 90.06 445 VAL A CA 1
ATOM 3445 C C . VAL A 1 445 ? 27.978 -7.304 -20.926 1.00 90.06 445 VAL A C 1
ATOM 3447 O O . VAL A 1 445 ? 27.742 -6.413 -20.106 1.00 90.06 445 VAL A O 1
ATOM 3450 N N . CYS A 1 446 ? 28.102 -8.575 -20.557 1.00 91.62 446 CYS A N 1
ATOM 3451 C CA . CYS A 1 446 ? 28.090 -9.014 -19.167 1.00 91.62 446 CYS A CA 1
ATOM 3452 C C . CYS A 1 446 ? 29.180 -10.063 -18.965 1.00 91.62 446 CYS A C 1
ATOM 3454 O O . CYS A 1 446 ? 29.348 -10.941 -19.804 1.00 91.62 446 CYS A O 1
ATOM 3456 N N . SER A 1 447 ? 29.897 -10.001 -17.846 1.00 89.88 447 SER A N 1
ATOM 3457 C CA . SER A 1 447 ? 30.943 -10.971 -17.489 1.00 89.88 447 SER A CA 1
ATOM 3458 C C . SER A 1 447 ? 30.385 -12.219 -16.786 1.00 89.88 447 SER A C 1
ATOM 3460 O O . SER A 1 447 ? 31.081 -12.857 -16.001 1.00 89.88 447 SER A O 1
ATOM 3462 N N . ALA A 1 448 ? 29.096 -12.495 -16.971 1.00 91.06 448 ALA A N 1
ATOM 3463 C CA . ALA A 1 448 ? 28.392 -13.667 -16.474 1.00 91.06 448 ALA A CA 1
ATOM 3464 C C . ALA A 1 448 ? 27.222 -13.976 -17.420 1.00 91.06 448 ALA A C 1
ATOM 3466 O O . ALA A 1 448 ? 26.679 -13.045 -18.025 1.00 91.06 448 ALA A O 1
ATOM 3467 N N . PRO A 1 449 ? 26.807 -15.246 -17.556 1.00 93.38 449 PRO A N 1
ATOM 3468 C CA . PRO A 1 449 ? 25.580 -15.582 -18.255 1.00 93.38 449 PRO A CA 1
ATOM 3469 C C . PRO A 1 449 ? 24.388 -15.028 -17.473 1.00 93.38 449 PRO A C 1
ATOM 3471 O O . PRO A 1 449 ? 24.289 -15.212 -16.260 1.00 93.38 449 PRO A O 1
ATOM 3474 N N . VAL A 1 450 ? 23.479 -14.366 -18.185 1.00 95.50 450 VAL A N 1
ATOM 3475 C CA . VAL A 1 450 ? 22.229 -13.824 -17.640 1.00 95.50 450 VAL A CA 1
ATOM 3476 C C . VAL A 1 450 ? 21.083 -14.316 -18.516 1.00 95.50 450 VAL A C 1
ATOM 3478 O O . VAL A 1 450 ? 21.196 -14.309 -19.741 1.00 95.50 450 VAL A O 1
ATOM 3481 N N . VAL A 1 451 ? 19.983 -14.756 -17.915 1.00 95.81 451 VAL A N 1
ATOM 3482 C CA . VAL A 1 451 ? 18.803 -15.271 -18.625 1.00 95.81 451 VAL A CA 1
ATOM 3483 C C . VAL A 1 451 ? 17.519 -14.754 -17.985 1.00 95.81 451 VAL A C 1
ATOM 3485 O O . VAL A 1 451 ? 17.488 -14.439 -16.795 1.00 95.81 451 VAL A O 1
ATOM 3488 N N . ILE A 1 452 ? 16.443 -14.686 -18.768 1.00 96.06 452 ILE A N 1
ATOM 3489 C CA . ILE A 1 452 ? 15.089 -14.485 -18.238 1.00 96.06 452 ILE A CA 1
ATOM 3490 C C . ILE A 1 452 ? 14.486 -15.859 -17.969 1.00 96.06 452 ILE A C 1
ATOM 3492 O O . ILE A 1 452 ? 14.493 -16.725 -18.844 1.00 96.06 452 ILE A O 1
ATOM 3496 N N . THR A 1 453 ? 13.961 -16.056 -16.765 1.00 93.25 453 THR A N 1
ATOM 3497 C CA . THR A 1 453 ? 13.449 -17.356 -16.313 1.00 93.25 453 THR A CA 1
ATOM 3498 C C . THR A 1 453 ? 11.925 -17.410 -16.313 1.00 93.25 453 THR A C 1
ATOM 3500 O O . THR A 1 453 ? 11.347 -18.481 -16.479 1.00 93.25 453 THR A O 1
ATOM 3503 N N . GLY A 1 454 ? 11.259 -16.258 -16.211 1.00 92.06 454 GLY A N 1
ATOM 3504 C CA . GLY A 1 454 ? 9.806 -16.169 -16.269 1.00 92.06 454 GLY A CA 1
ATOM 3505 C C . GLY A 1 454 ? 9.285 -14.737 -16.163 1.00 92.06 454 GLY A C 1
ATOM 3506 O O . GLY A 1 454 ? 10.036 -13.787 -15.933 1.00 92.06 454 GLY A O 1
ATOM 3507 N N . ARG A 1 455 ? 7.976 -14.575 -16.361 1.00 92.56 455 ARG A N 1
ATOM 3508 C CA . ARG A 1 455 ? 7.272 -13.293 -16.240 1.00 92.56 455 ARG A CA 1
ATOM 3509 C C . ARG A 1 455 ? 6.108 -13.392 -15.269 1.00 92.56 455 ARG A C 1
ATOM 3511 O O . ARG A 1 455 ? 5.413 -14.401 -15.226 1.00 92.56 455 ARG A O 1
ATOM 3518 N N . LEU A 1 456 ? 5.859 -12.321 -14.536 1.00 91.62 456 LEU A N 1
ATOM 3519 C CA . LEU A 1 456 ? 4.750 -12.227 -13.602 1.00 91.62 456 LEU A CA 1
ATOM 3520 C C . LEU A 1 456 ? 3.910 -11.001 -13.944 1.00 91.62 456 LEU A C 1
ATOM 3522 O O . LEU A 1 456 ? 4.433 -9.988 -14.412 1.00 91.62 456 LEU A O 1
ATOM 3526 N N . ARG A 1 457 ? 2.605 -11.083 -13.696 1.00 90.50 457 ARG A N 1
ATOM 3527 C CA . ARG A 1 457 ? 1.686 -9.963 -13.900 1.00 90.50 457 ARG A CA 1
ATOM 3528 C C . ARG A 1 457 ? 0.864 -9.710 -12.647 1.00 90.50 457 ARG A C 1
ATOM 3530 O O . ARG A 1 457 ? 0.209 -10.626 -12.153 1.00 90.50 457 ARG A O 1
ATOM 3537 N N . ASP A 1 458 ? 0.883 -8.469 -12.176 1.00 87.38 458 ASP A N 1
ATOM 3538 C CA . ASP A 1 458 ? 0.016 -8.014 -11.097 1.00 87.38 458 ASP A CA 1
ATOM 3539 C C . ASP A 1 458 ? -1.438 -7.983 -11.598 1.00 87.38 458 ASP A C 1
ATOM 3541 O O . ASP A 1 458 ? -1.751 -7.377 -12.627 1.00 87.38 458 ASP A O 1
ATOM 3545 N N . ILE A 1 459 ? -2.336 -8.690 -10.916 1.00 86.06 459 ILE A N 1
ATOM 3546 C CA . ILE A 1 459 ? -3.752 -8.797 -11.304 1.00 86.06 459 ILE A CA 1
ATOM 3547 C C . ILE A 1 459 ? -4.594 -7.588 -10.871 1.00 86.06 459 ILE A C 1
ATOM 3549 O O . ILE A 1 459 ? -5.691 -7.395 -11.398 1.00 86.06 459 ILE A O 1
ATOM 3553 N N . ALA A 1 460 ? -4.112 -6.783 -9.924 1.00 75.00 460 ALA A N 1
ATOM 3554 C CA . ALA A 1 460 ? -4.793 -5.608 -9.398 1.00 75.00 460 ALA A CA 1
ATOM 3555 C C . ALA A 1 460 ? -4.557 -4.363 -10.268 1.00 75.00 460 ALA A C 1
ATOM 3557 O O . ALA A 1 460 ? -5.502 -3.592 -10.498 1.00 75.00 460 ALA A O 1
ATOM 3558 N N . ASP A 1 461 ? -3.328 -4.160 -10.758 1.00 75.44 461 ASP A N 1
ATOM 3559 C CA . ASP A 1 461 ? -2.955 -2.989 -11.568 1.00 75.44 461 ASP A CA 1
ATOM 3560 C C . ASP A 1 461 ? -2.398 -3.300 -12.970 1.00 75.44 461 ASP A C 1
ATOM 3562 O O . ASP A 1 461 ? -2.348 -2.405 -13.819 1.00 75.44 461 ASP A O 1
ATOM 3566 N N . GLY A 1 462 ? -2.076 -4.562 -13.262 1.00 82.44 462 GLY A N 1
ATOM 3567 C CA . GLY A 1 462 ? -1.586 -4.999 -14.565 1.00 82.44 462 GLY A CA 1
ATOM 3568 C C . GLY A 1 462 ? -0.087 -4.805 -14.788 1.00 82.44 462 GLY A C 1
ATOM 3569 O O . GLY A 1 462 ? 0.362 -5.099 -15.899 1.00 82.44 462 GLY A O 1
ATOM 3570 N N . ASN A 1 463 ? 0.668 -4.323 -13.794 1.00 85.62 463 ASN A N 1
ATOM 3571 C CA . ASN A 1 463 ? 2.116 -4.163 -13.889 1.00 85.62 463 ASN A CA 1
ATOM 3572 C C . ASN A 1 463 ? 2.810 -5.511 -14.112 1.00 85.62 463 ASN A C 1
ATOM 3574 O O . ASN A 1 463 ? 2.405 -6.548 -13.585 1.00 85.62 463 ASN A O 1
ATOM 3578 N N . GLU A 1 464 ? 3.878 -5.493 -14.904 1.00 91.31 464 GLU A N 1
ATOM 3579 C CA . GLU A 1 464 ? 4.654 -6.688 -15.220 1.00 91.31 464 GLU A CA 1
ATOM 3580 C C . GLU A 1 464 ? 5.972 -6.705 -14.455 1.00 91.31 464 GLU A C 1
ATOM 3582 O O . GLU A 1 464 ? 6.683 -5.698 -14.359 1.00 91.31 464 GLU A O 1
ATOM 3587 N N . HIS A 1 465 ? 6.317 -7.892 -13.980 1.00 92.44 465 HIS A N 1
ATOM 3588 C CA . HIS A 1 465 ? 7.602 -8.205 -13.388 1.00 92.44 465 HIS A CA 1
ATOM 3589 C C . HIS A 1 465 ? 8.279 -9.294 -14.212 1.00 92.44 465 HIS A C 1
ATOM 3591 O O . HIS A 1 465 ? 7.629 -10.132 -14.844 1.00 92.44 465 HIS A O 1
ATOM 3597 N N . THR A 1 466 ? 9.601 -9.289 -14.196 1.00 93.44 466 THR A N 1
ATOM 3598 C CA . THR A 1 466 ? 10.420 -10.251 -14.920 1.00 93.44 466 THR A CA 1
ATOM 3599 C C . THR A 1 466 ? 11.383 -10.879 -13.935 1.00 93.44 466 THR A C 1
ATOM 3601 O O . THR A 1 466 ? 12.092 -10.170 -13.219 1.00 93.44 466 THR A O 1
ATOM 3604 N N . ARG A 1 467 ? 11.421 -12.210 -13.920 1.00 93.69 467 ARG A N 1
ATOM 3605 C CA . ARG A 1 467 ? 12.420 -12.950 -13.165 1.00 93.69 467 ARG A CA 1
ATOM 3606 C C . ARG A 1 467 ? 13.643 -13.168 -14.036 1.00 93.69 467 ARG A C 1
ATOM 3608 O O . ARG A 1 467 ? 13.542 -13.732 -15.128 1.00 93.69 467 ARG A O 1
ATOM 3615 N N . ILE A 1 468 ? 14.783 -12.689 -13.560 1.00 95.12 468 ILE A N 1
ATOM 3616 C CA . ILE A 1 468 ? 16.081 -12.895 -14.197 1.00 95.12 468 ILE A CA 1
ATOM 3617 C C . ILE A 1 468 ? 16.934 -13.800 -13.323 1.00 95.12 468 ILE A C 1
ATOM 3619 O O . ILE A 1 468 ? 16.761 -13.833 -12.104 1.00 95.12 468 ILE A O 1
ATOM 3623 N N . ALA A 1 469 ? 17.866 -14.508 -13.946 1.00 94.38 469 ALA A N 1
ATOM 3624 C CA . ALA A 1 469 ? 18.884 -15.261 -13.243 1.00 94.38 469 ALA A CA 1
ATOM 3625 C C . ALA A 1 469 ? 20.254 -15.042 -13.872 1.00 94.38 469 ALA A C 1
ATOM 3627 O O . ALA A 1 469 ? 20.366 -14.887 -15.089 1.00 94.38 469 ALA A O 1
ATOM 3628 N N . TRP A 1 470 ? 21.289 -15.046 -13.042 1.00 94.56 470 TRP A N 1
ATOM 3629 C CA . TRP A 1 470 ? 22.677 -14.971 -13.476 1.00 94.56 470 TRP A CA 1
ATOM 3630 C C . TRP A 1 470 ? 23.547 -15.924 -12.666 1.00 94.56 470 TRP A C 1
ATOM 3632 O O . TRP A 1 470 ? 23.228 -16.266 -11.526 1.00 94.56 470 TRP A O 1
ATOM 3642 N N . LEU A 1 471 ? 24.648 -16.368 -13.268 1.00 92.00 471 LEU A N 1
ATOM 3643 C CA . LEU A 1 471 ? 25.615 -17.224 -12.591 1.00 92.00 471 LEU A CA 1
ATOM 3644 C C . LEU A 1 471 ? 26.624 -16.359 -11.830 1.00 92.00 471 LEU A C 1
ATOM 3646 O O . LEU A 1 471 ? 27.281 -15.495 -12.415 1.00 92.00 471 LEU A O 1
ATOM 3650 N N . ARG A 1 472 ? 26.768 -16.601 -10.527 1.00 88.75 472 ARG A N 1
ATOM 3651 C CA . ARG A 1 472 ? 27.738 -15.920 -9.667 1.00 88.75 472 ARG A CA 1
ATOM 3652 C C . ARG A 1 472 ? 28.323 -16.919 -8.676 1.00 88.75 472 ARG A C 1
ATOM 3654 O O . ARG A 1 472 ? 27.587 -17.689 -8.073 1.00 88.75 472 ARG A O 1
ATOM 3661 N N . ASP A 1 473 ? 29.648 -16.937 -8.542 1.00 87.50 473 ASP A N 1
ATOM 3662 C CA . ASP A 1 473 ? 30.359 -17.803 -7.588 1.00 87.50 473 ASP A CA 1
ATOM 3663 C C . ASP A 1 473 ? 29.938 -19.288 -7.681 1.00 87.50 473 ASP A C 1
ATOM 3665 O O . ASP A 1 473 ? 29.751 -19.981 -6.682 1.00 87.50 473 ASP A O 1
ATOM 3669 N N . GLY A 1 474 ? 29.739 -19.771 -8.915 1.00 85.06 474 GLY A N 1
ATOM 3670 C CA . GLY A 1 474 ? 29.357 -21.157 -9.216 1.00 85.06 474 GLY A CA 1
ATOM 3671 C C . GLY A 1 474 ? 27.876 -21.499 -9.018 1.00 85.06 474 GLY A C 1
ATOM 3672 O O . GLY A 1 474 ? 27.486 -22.622 -9.322 1.00 85.06 474 GLY A O 1
ATOM 3673 N N . HIS A 1 475 ? 27.047 -20.555 -8.566 1.00 89.31 475 HIS A N 1
ATOM 3674 C CA . HIS A 1 475 ? 25.633 -20.786 -8.275 1.00 89.31 475 HIS A CA 1
ATOM 3675 C C . HIS A 1 475 ? 24.745 -19.817 -9.056 1.00 89.31 475 HIS A C 1
ATOM 3677 O O . HIS A 1 475 ? 25.080 -18.649 -9.263 1.00 89.31 475 HIS A O 1
ATOM 3683 N N . TRP A 1 476 ? 23.597 -20.309 -9.518 1.00 91.44 476 TRP A N 1
ATOM 3684 C CA . TRP A 1 476 ? 22.588 -19.451 -10.122 1.00 91.44 476 TRP A CA 1
ATOM 3685 C C . TRP A 1 476 ? 21.861 -18.676 -9.034 1.00 91.44 476 TRP A C 1
ATOM 3687 O O . TRP A 1 476 ? 21.312 -19.260 -8.104 1.00 91.44 476 TRP A O 1
ATOM 3697 N N . GLN A 1 477 ? 21.840 -17.359 -9.178 1.00 90.88 477 GLN A N 1
ATOM 3698 C CA . GLN A 1 477 ? 21.031 -16.467 -8.362 1.00 90.88 477 GLN A CA 1
ATOM 3699 C C . GLN A 1 477 ? 19.901 -15.932 -9.223 1.00 90.88 477 GLN A C 1
ATOM 3701 O O . GLN A 1 477 ? 20.096 -15.681 -10.413 1.00 90.88 477 GLN A O 1
ATOM 3706 N N . SER A 1 478 ? 18.719 -15.760 -8.640 1.00 90.88 478 SER A N 1
ATOM 3707 C CA . SER A 1 478 ? 17.556 -15.271 -9.370 1.00 90.88 478 SER A CA 1
ATOM 3708 C C . SER A 1 478 ? 16.786 -14.253 -8.562 1.00 90.88 478 SER A C 1
ATOM 3710 O O . SER A 1 478 ? 16.578 -14.458 -7.371 1.00 90.88 478 SER A O 1
ATOM 3712 N N . TYR A 1 479 ? 16.319 -13.212 -9.236 1.00 90.75 479 TYR A N 1
ATOM 3713 C CA . TYR A 1 479 ? 15.535 -12.155 -8.623 1.00 90.75 479 TYR A CA 1
ATOM 3714 C C . TYR A 1 479 ? 14.429 -11.724 -9.572 1.00 90.75 479 TYR A C 1
ATOM 3716 O O . TYR A 1 479 ? 14.631 -11.617 -10.788 1.00 90.75 479 TYR A O 1
ATOM 3724 N N . THR A 1 480 ? 13.259 -11.455 -9.007 1.00 90.69 480 THR A N 1
ATOM 3725 C CA . THR A 1 480 ? 12.146 -10.869 -9.741 1.00 90.69 480 THR A CA 1
ATOM 3726 C C . THR A 1 480 ? 12.137 -9.363 -9.543 1.00 90.69 480 THR A C 1
ATOM 3728 O O . THR A 1 480 ? 12.127 -8.864 -8.422 1.00 90.69 480 THR A O 1
ATOM 3731 N N . VAL A 1 481 ? 12.133 -8.630 -10.653 1.00 91.56 481 VAL A N 1
ATOM 3732 C CA . VAL A 1 481 ? 12.191 -7.166 -10.666 1.00 91.56 481 VAL A CA 1
ATOM 3733 C C . VAL A 1 481 ? 11.079 -6.605 -11.535 1.00 91.56 481 VAL A C 1
ATOM 3735 O O . VAL A 1 481 ? 10.565 -7.285 -12.425 1.00 91.56 481 VAL A O 1
ATOM 3738 N N . GLU A 1 482 ? 10.712 -5.343 -11.324 1.00 91.94 482 GLU A N 1
ATOM 3739 C CA . GLU A 1 482 ? 9.794 -4.668 -12.237 1.00 91.94 482 GLU A CA 1
ATOM 3740 C C . GLU A 1 482 ? 10.348 -4.685 -13.669 1.00 91.94 482 GLU A C 1
ATOM 3742 O O . GLU A 1 482 ? 11.507 -4.332 -13.912 1.00 91.94 482 GLU A O 1
ATOM 3747 N N . ARG A 1 483 ? 9.503 -5.005 -14.655 1.00 94.44 483 ARG A N 1
ATOM 3748 C CA . ARG A 1 483 ? 9.918 -5.058 -16.065 1.00 94.44 483 ARG A CA 1
ATOM 3749 C C . ARG A 1 483 ? 10.525 -3.729 -16.541 1.00 94.44 483 ARG A C 1
ATOM 3751 O O . ARG A 1 483 ? 11.440 -3.708 -17.365 1.00 94.44 483 ARG A O 1
ATOM 3758 N N . LYS A 1 484 ? 10.069 -2.597 -15.981 1.00 93.38 484 LYS A N 1
ATOM 3759 C CA . LYS A 1 484 ? 10.610 -1.255 -16.274 1.00 93.38 484 LYS A CA 1
ATOM 3760 C C . LYS A 1 484 ? 12.090 -1.109 -15.890 1.00 93.38 484 LYS A C 1
ATOM 3762 O O . LYS A 1 484 ? 12.794 -0.336 -16.540 1.00 93.38 484 LYS A O 1
ATOM 3767 N N . THR A 1 485 ? 12.547 -1.833 -14.866 1.00 94.12 485 THR A N 1
ATOM 3768 C CA . THR A 1 485 ? 13.929 -1.796 -14.375 1.00 94.12 485 THR A CA 1
ATOM 3769 C C . THR A 1 485 ? 14.869 -2.376 -15.420 1.00 94.12 485 THR A C 1
ATOM 3771 O O . THR A 1 485 ? 15.844 -1.720 -15.784 1.00 94.12 485 THR A O 1
ATOM 3774 N N . LEU A 1 486 ? 14.510 -3.537 -15.983 1.00 95.12 486 LEU A N 1
ATOM 3775 C CA . LEU A 1 486 ? 15.255 -4.198 -17.062 1.00 95.12 486 LEU A CA 1
ATOM 3776 C C . LEU A 1 486 ? 15.176 -3.445 -18.383 1.00 95.12 486 LEU A C 1
ATOM 3778 O O . LEU A 1 486 ? 16.072 -3.543 -19.212 1.00 95.12 486 LEU A O 1
ATOM 3782 N N . ALA A 1 487 ? 14.115 -2.666 -18.579 1.00 92.06 487 ALA A N 1
ATOM 3783 C CA . ALA A 1 487 ? 13.986 -1.848 -19.765 1.00 92.06 487 ALA A CA 1
ATOM 3784 C C . ALA A 1 487 ? 14.907 -0.625 -19.736 1.00 92.06 487 ALA A C 1
ATOM 3786 O O . ALA A 1 487 ? 15.062 -0.023 -20.786 1.00 92.06 487 ALA A O 1
ATOM 3787 N N . ASN A 1 488 ? 15.494 -0.209 -18.603 1.00 95.44 488 ASN A N 1
ATOM 3788 C CA . ASN A 1 488 ? 16.162 1.090 -18.457 1.00 95.44 488 ASN A CA 1
ATOM 3789 C C . ASN A 1 488 ? 17.595 0.989 -17.906 1.00 95.44 488 ASN A C 1
ATOM 3791 O O . ASN A 1 488 ? 17.823 0.589 -16.770 1.00 95.44 488 ASN A O 1
ATOM 3795 N N . SER A 1 489 ? 18.564 1.484 -18.686 1.00 95.25 489 SER A N 1
ATOM 3796 C CA . SER A 1 489 ? 19.999 1.409 -18.379 1.00 95.25 489 SER A CA 1
ATOM 3797 C C . SER A 1 489 ? 20.434 2.160 -17.119 1.00 95.25 489 SER A C 1
ATOM 3799 O O . SER A 1 489 ? 21.548 1.954 -16.663 1.00 95.25 489 SER A O 1
ATOM 3801 N N . ARG A 1 490 ? 19.607 3.052 -16.559 1.00 93.56 490 ARG A N 1
ATOM 3802 C CA . ARG A 1 490 ? 19.900 3.696 -15.267 1.00 93.56 490 ARG A CA 1
ATOM 3803 C C . ARG A 1 490 ? 19.455 2.836 -14.092 1.00 93.56 490 ARG A C 1
ATOM 3805 O O . ARG A 1 490 ? 20.220 2.680 -13.155 1.00 93.56 490 ARG A O 1
ATOM 3812 N N . SER A 1 491 ? 18.245 2.287 -14.157 1.00 94.12 491 SER A N 1
ATOM 3813 C CA . SER A 1 491 ? 17.664 1.495 -13.068 1.00 94.12 491 SER A CA 1
ATOM 3814 C C . SER A 1 491 ? 18.223 0.077 -13.014 1.00 94.12 491 SER A C 1
ATOM 3816 O O . SER A 1 491 ? 18.383 -0.458 -11.931 1.00 94.12 491 SER A O 1
ATOM 3818 N N . ILE A 1 492 ? 18.596 -0.532 -14.149 1.00 95.75 492 ILE A N 1
ATOM 3819 C CA . ILE A 1 492 ? 19.216 -1.870 -14.141 1.00 95.75 492 ILE A CA 1
ATOM 3820 C C . ILE A 1 492 ? 20.531 -1.900 -13.342 1.00 95.75 492 ILE A C 1
ATOM 3822 O O . ILE A 1 492 ? 20.895 -2.940 -12.810 1.00 95.75 492 ILE A O 1
ATOM 3826 N N . VAL A 1 493 ? 21.216 -0.756 -13.202 1.00 96.56 493 VAL A N 1
ATOM 3827 C CA . VAL A 1 493 ? 22.445 -0.627 -12.399 1.00 96.56 493 VAL A CA 1
ATOM 3828 C C . VAL A 1 493 ? 22.183 -0.883 -10.911 1.00 96.56 493 VAL A C 1
ATOM 3830 O O . VAL A 1 493 ? 23.087 -1.324 -10.211 1.00 96.56 493 VAL A O 1
ATOM 3833 N N . GLU A 1 494 ? 20.955 -0.684 -10.424 1.00 94.12 494 GLU A N 1
ATOM 3834 C CA . GLU A 1 494 ? 20.572 -0.988 -9.036 1.00 94.12 494 GLU A CA 1
ATOM 3835 C C . GLU A 1 494 ? 20.727 -2.487 -8.720 1.00 94.12 494 GLU A C 1
ATOM 3837 O O . GLU A 1 494 ? 21.025 -2.849 -7.585 1.00 94.12 494 GLU A O 1
ATOM 3842 N N . LEU A 1 495 ? 20.644 -3.360 -9.734 1.00 95.19 495 LEU A N 1
ATOM 3843 C CA . LEU A 1 495 ? 20.836 -4.807 -9.579 1.00 95.19 495 LEU A CA 1
ATOM 3844 C C . LEU A 1 495 ? 22.290 -5.196 -9.279 1.00 95.19 495 LEU A C 1
ATOM 3846 O O . LEU A 1 495 ? 22.542 -6.324 -8.857 1.00 95.19 495 LEU A O 1
ATOM 3850 N N . ALA A 1 496 ? 23.242 -4.268 -9.419 1.00 95.19 496 ALA A N 1
ATOM 3851 C CA . ALA A 1 496 ? 24.606 -4.470 -8.939 1.00 95.19 496 ALA A CA 1
ATOM 3852 C C . ALA A 1 496 ? 24.647 -4.724 -7.423 1.00 95.19 496 ALA A C 1
ATOM 3854 O O . ALA A 1 496 ? 25.480 -5.500 -6.962 1.00 95.19 496 ALA A O 1
ATOM 3855 N N . ALA A 1 497 ? 23.718 -4.134 -6.655 1.00 92.56 497 ALA A N 1
ATOM 3856 C CA . ALA A 1 497 ? 23.598 -4.377 -5.216 1.00 92.56 497 ALA A CA 1
ATOM 3857 C C . ALA A 1 497 ? 23.214 -5.831 -4.885 1.00 92.56 497 ALA A C 1
ATOM 3859 O O . ALA A 1 497 ? 23.506 -6.302 -3.791 1.00 92.56 497 ALA A O 1
ATOM 3860 N N . LEU A 1 498 ? 22.598 -6.543 -5.836 1.00 90.81 498 LEU A N 1
ATOM 3861 C CA . LEU A 1 498 ? 22.228 -7.956 -5.716 1.00 90.81 498 LEU A CA 1
ATOM 3862 C C . LEU A 1 498 ? 23.311 -8.898 -6.268 1.00 90.81 498 LEU A C 1
ATOM 3864 O O . LEU A 1 498 ? 23.164 -10.109 -6.172 1.00 90.81 498 LEU A O 1
ATOM 3868 N N . GLY A 1 499 ? 24.398 -8.366 -6.841 1.00 92.44 499 GLY A N 1
ATOM 3869 C CA . GLY A 1 499 ? 25.512 -9.157 -7.374 1.00 92.44 499 GLY A CA 1
ATOM 3870 C C . GLY A 1 499 ? 25.510 -9.364 -8.893 1.00 92.44 499 GLY A C 1
ATOM 3871 O O . GLY A 1 499 ? 26.413 -10.032 -9.405 1.00 92.44 499 GLY A O 1
ATOM 3872 N N . LEU A 1 500 ? 24.562 -8.775 -9.636 1.00 95.00 500 LEU A N 1
ATOM 3873 C CA . LEU A 1 500 ? 24.600 -8.779 -11.103 1.00 95.00 500 LEU A CA 1
ATOM 3874 C C . LEU A 1 500 ? 25.821 -7.967 -11.598 1.00 95.00 500 LEU A C 1
ATOM 3876 O O . LEU A 1 500 ? 25.977 -6.820 -11.173 1.00 95.00 500 LEU A O 1
ATOM 3880 N N . PRO A 1 501 ? 26.671 -8.479 -12.519 1.00 94.06 501 PRO A N 1
ATOM 3881 C CA . PRO A 1 501 ? 27.822 -7.743 -13.068 1.00 94.06 501 PRO A CA 1
ATOM 3882 C C . PRO A 1 501 ? 27.433 -6.594 -14.021 1.00 94.06 501 PRO A C 1
ATOM 3884 O O . PRO A 1 501 ? 27.733 -6.604 -15.220 1.00 94.06 501 PRO A O 1
ATOM 3887 N N . VAL A 1 502 ? 26.739 -5.585 -13.502 1.00 95.50 502 VAL A N 1
ATOM 3888 C CA . VAL A 1 502 ? 26.236 -4.424 -14.240 1.00 95.50 502 VAL A CA 1
ATOM 3889 C C . VAL A 1 502 ? 26.835 -3.128 -13.700 1.00 95.50 502 VAL A C 1
ATOM 3891 O O . VAL A 1 502 ? 26.976 -2.919 -12.500 1.00 95.50 502 VAL A O 1
ATOM 3894 N N . THR A 1 503 ? 27.203 -2.235 -14.608 1.00 94.88 503 THR A N 1
ATOM 3895 C CA . THR A 1 503 ? 27.746 -0.908 -14.327 1.00 94.88 503 THR A CA 1
ATOM 3896 C C . THR A 1 503 ? 27.144 0.095 -15.306 1.00 94.88 503 THR A C 1
ATOM 3898 O O . THR A 1 503 ? 26.524 -0.263 -16.308 1.00 94.88 503 THR A O 1
ATOM 3901 N N . SER A 1 504 ? 27.375 1.385 -15.076 1.00 94.62 504 SER A N 1
ATOM 3902 C CA . SER A 1 504 ? 26.954 2.423 -16.022 1.00 94.62 504 SER A CA 1
ATOM 3903 C C . SER A 1 504 ? 27.583 2.281 -17.418 1.00 94.62 504 SER A C 1
ATOM 3905 O O . SER A 1 504 ? 27.011 2.799 -18.377 1.00 94.62 504 SER A O 1
ATOM 3907 N N . SER A 1 505 ? 28.722 1.586 -17.556 1.00 92.62 505 SER A N 1
A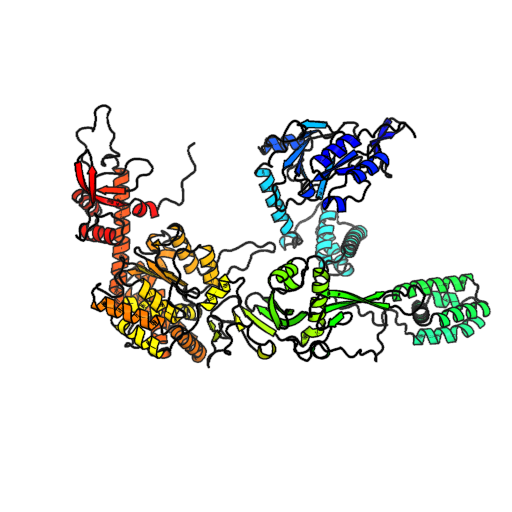TOM 3908 C CA . SER A 1 505 ? 29.401 1.397 -18.843 1.00 92.62 505 SER A CA 1
ATOM 3909 C C . SER A 1 505 ? 28.824 0.253 -19.678 1.00 92.62 505 SER A C 1
ATOM 3911 O O . SER A 1 505 ? 28.852 0.351 -20.902 1.00 92.62 505 SER A O 1
ATOM 3913 N N . ASN A 1 506 ? 28.277 -0.798 -19.056 1.00 92.31 506 ASN A N 1
ATOM 3914 C CA . ASN A 1 506 ? 27.744 -1.968 -19.769 1.00 92.31 506 ASN A CA 1
ATOM 3915 C C . ASN A 1 506 ? 26.205 -2.094 -19.722 1.00 92.31 506 ASN A C 1
ATOM 3917 O O . ASN A 1 506 ? 25.628 -2.885 -20.471 1.00 92.31 506 ASN A O 1
ATOM 3921 N N . ALA A 1 507 ? 25.520 -1.277 -18.912 1.00 95.50 507 ALA A N 1
ATOM 3922 C CA . ALA A 1 507 ? 24.071 -1.345 -18.719 1.00 95.50 507 ALA A CA 1
ATOM 3923 C C . ALA A 1 507 ? 23.255 -1.218 -20.014 1.00 95.50 507 ALA A C 1
ATOM 3925 O O . ALA A 1 507 ? 22.223 -1.866 -20.154 1.00 95.50 507 ALA A O 1
ATOM 3926 N N . ALA A 1 508 ? 23.690 -0.396 -20.975 1.00 94.75 508 ALA A N 1
ATOM 3927 C CA . ALA A 1 508 ? 22.996 -0.271 -22.259 1.00 94.75 508 ALA A CA 1
ATOM 3928 C C . ALA A 1 508 ? 22.987 -1.597 -23.037 1.00 94.75 508 ALA A C 1
ATOM 3930 O O . ALA A 1 508 ? 21.936 -2.017 -23.511 1.00 94.75 508 ALA A O 1
ATOM 3931 N N . GLY A 1 509 ? 24.128 -2.290 -23.088 1.00 94.38 509 GLY A N 1
ATOM 3932 C CA . GLY A 1 509 ? 24.229 -3.594 -23.736 1.00 94.38 509 GLY A CA 1
ATOM 3933 C C . GLY A 1 509 ? 23.378 -4.655 -23.041 1.00 94.38 509 GLY A C 1
ATOM 3934 O O . GLY A 1 509 ? 22.732 -5.448 -23.716 1.00 94.38 509 GLY A O 1
ATOM 3935 N N . GLN A 1 510 ? 23.329 -4.657 -21.704 1.00 97.31 510 GLN A N 1
ATOM 3936 C CA . GLN A 1 510 ? 22.523 -5.635 -20.962 1.00 97.31 510 GLN A CA 1
ATOM 3937 C C . GLN A 1 510 ? 21.021 -5.416 -21.162 1.00 97.31 510 GLN A C 1
ATOM 3939 O O . GLN A 1 510 ? 20.283 -6.384 -21.317 1.00 97.31 510 GLN A O 1
ATOM 3944 N N . VAL A 1 511 ? 20.569 -4.158 -21.222 1.00 97.81 511 VAL A N 1
ATOM 3945 C CA . VAL A 1 511 ? 19.178 -3.825 -21.572 1.00 97.81 511 VAL A CA 1
ATOM 3946 C C . VAL A 1 511 ? 18.840 -4.316 -22.981 1.00 97.81 511 VAL A C 1
ATOM 3948 O O . VAL A 1 511 ? 17.803 -4.950 -23.167 1.00 97.81 511 VAL A O 1
ATOM 3951 N N . ASP A 1 512 ? 19.719 -4.071 -23.959 1.00 96.56 512 ASP A N 1
ATOM 3952 C CA . ASP A 1 512 ? 19.535 -4.551 -25.335 1.00 96.56 512 ASP A CA 1
ATOM 3953 C C . ASP A 1 512 ? 19.453 -6.086 -25.390 1.00 96.56 512 ASP A C 1
ATOM 3955 O O . ASP A 1 512 ? 18.584 -6.640 -26.067 1.00 96.56 512 ASP A O 1
ATOM 3959 N N . TYR A 1 513 ? 20.341 -6.770 -24.662 1.00 97.25 513 TYR A N 1
ATOM 3960 C CA . TYR A 1 513 ? 20.376 -8.228 -24.583 1.00 97.25 513 TYR A CA 1
ATOM 3961 C C . TYR A 1 513 ? 19.100 -8.794 -23.969 1.00 97.25 513 TYR A C 1
ATOM 3963 O O . TYR A 1 513 ? 18.465 -9.653 -24.570 1.00 97.25 513 TYR A O 1
ATOM 3971 N N . LEU A 1 514 ? 18.702 -8.309 -22.790 1.00 97.31 514 LEU A N 1
ATOM 3972 C CA . LEU A 1 514 ? 17.524 -8.815 -22.087 1.00 97.31 514 LEU A CA 1
ATOM 3973 C C . LEU A 1 514 ? 16.244 -8.558 -22.886 1.00 97.31 514 LEU A C 1
ATOM 3975 O O . LEU A 1 514 ? 15.369 -9.419 -22.914 1.00 97.31 514 LEU A O 1
ATOM 3979 N N . ALA A 1 515 ? 16.150 -7.429 -23.596 1.00 96.94 515 ALA A N 1
ATOM 3980 C CA . ALA A 1 515 ? 15.041 -7.167 -24.510 1.00 96.94 515 ALA A CA 1
ATOM 3981 C C . ALA A 1 515 ? 15.013 -8.159 -25.688 1.00 96.94 515 ALA A C 1
ATOM 3983 O O . ALA A 1 515 ? 13.947 -8.672 -26.034 1.00 96.94 515 ALA A O 1
ATOM 3984 N N . ALA A 1 516 ? 16.171 -8.466 -26.285 1.00 95.31 516 ALA A N 1
ATOM 3985 C CA . ALA A 1 516 ? 16.279 -9.468 -27.347 1.00 95.31 516 ALA A CA 1
ATOM 3986 C C . ALA A 1 516 ? 15.965 -10.885 -26.834 1.00 95.31 516 ALA A C 1
ATOM 3988 O O . ALA A 1 516 ? 15.259 -11.642 -27.501 1.00 95.31 516 ALA A O 1
ATOM 3989 N N . PHE A 1 517 ? 16.434 -11.220 -25.629 1.00 96.19 517 PHE A N 1
ATOM 3990 C CA . PHE A 1 517 ? 16.168 -12.489 -24.956 1.00 96.19 517 PHE A CA 1
ATOM 3991 C C . PHE A 1 517 ? 14.683 -12.667 -24.668 1.00 96.19 517 PHE A C 1
ATOM 3993 O O . PHE A 1 517 ? 14.125 -13.717 -24.980 1.00 96.19 517 PHE A O 1
ATOM 4000 N N . GLU A 1 518 ? 14.027 -11.642 -24.121 1.00 95.88 518 GLU A N 1
ATOM 4001 C CA . GLU A 1 518 ? 12.588 -11.661 -23.864 1.00 95.88 518 GLU A CA 1
ATOM 4002 C C . GLU A 1 518 ? 11.805 -11.882 -25.163 1.00 95.88 518 GLU A C 1
ATOM 4004 O O . GLU A 1 518 ? 10.921 -12.734 -25.202 1.00 95.88 518 GLU A O 1
ATOM 4009 N N . ALA A 1 519 ? 12.151 -11.156 -26.232 1.00 94.19 519 ALA A N 1
ATOM 4010 C CA . ALA A 1 519 ? 11.465 -11.240 -27.518 1.00 94.19 519 ALA A CA 1
ATOM 4011 C C . ALA A 1 519 ? 11.610 -12.619 -28.182 1.00 94.19 519 ALA A C 1
ATOM 4013 O O . ALA A 1 519 ? 10.615 -13.172 -28.647 1.00 94.19 519 ALA A O 1
ATOM 4014 N N . ALA A 1 520 ? 12.819 -13.189 -28.191 1.00 92.81 520 ALA A N 1
ATOM 4015 C CA . ALA A 1 520 ? 13.083 -14.500 -28.786 1.00 92.81 520 ALA A CA 1
ATOM 4016 C C . ALA A 1 520 ? 12.399 -15.648 -28.024 1.00 92.81 520 ALA A C 1
ATOM 4018 O O . ALA A 1 520 ? 12.062 -16.670 -28.614 1.00 92.81 520 ALA A O 1
ATOM 4019 N N . ASN A 1 521 ? 12.168 -15.470 -26.720 1.00 94.69 521 ASN A N 1
ATOM 4020 C CA . ASN A 1 521 ? 11.674 -16.522 -25.831 1.00 94.69 521 ASN A CA 1
ATOM 4021 C C . ASN A 1 521 ? 10.246 -16.282 -25.321 1.00 94.69 521 ASN A C 1
ATOM 4023 O O . ASN A 1 521 ? 9.759 -17.020 -24.465 1.00 94.69 521 ASN A O 1
ATOM 4027 N N . ILE A 1 522 ? 9.545 -15.267 -25.832 1.00 92.00 522 ILE A N 1
ATOM 4028 C CA . ILE A 1 522 ? 8.284 -14.766 -25.265 1.00 92.00 522 ILE A CA 1
ATOM 4029 C C . ILE A 1 522 ? 7.176 -15.828 -25.163 1.00 92.00 522 ILE A C 1
ATOM 4031 O O . ILE A 1 522 ? 6.318 -15.735 -24.283 1.00 92.00 522 ILE A O 1
ATOM 4035 N N . GLU A 1 523 ? 7.162 -16.825 -26.044 1.00 89.50 523 GLU A N 1
ATOM 4036 C CA . GLU A 1 523 ? 6.174 -17.913 -26.039 1.00 89.50 523 GLU A CA 1
ATOM 4037 C C . GLU A 1 523 ? 6.582 -19.080 -25.131 1.00 89.50 523 GLU A C 1
ATOM 4039 O O . GLU A 1 523 ? 5.729 -19.838 -24.679 1.00 89.50 523 GLU A O 1
ATOM 4044 N N . HIS A 1 524 ? 7.873 -19.192 -24.817 1.00 87.25 524 HIS A N 1
ATOM 4045 C CA . HIS A 1 524 ? 8.441 -20.260 -23.996 1.00 87.25 524 HIS A CA 1
ATOM 4046 C C . HIS A 1 524 ? 8.544 -19.881 -22.515 1.00 87.25 524 HIS A C 1
ATOM 4048 O O . HIS A 1 524 ? 8.515 -20.758 -21.657 1.00 87.25 524 HIS A O 1
ATOM 4054 N N . LEU A 1 525 ? 8.642 -18.583 -22.205 1.00 91.38 525 LEU A N 1
ATOM 4055 C CA . LEU A 1 525 ? 8.773 -18.084 -20.836 1.00 91.38 525 LEU A CA 1
ATOM 4056 C C . LEU A 1 525 ? 7.496 -18.325 -20.005 1.00 91.38 525 LEU A C 1
ATOM 4058 O O . LEU A 1 525 ? 6.445 -17.764 -20.362 1.00 91.38 525 LEU A O 1
ATOM 4062 N N . PRO A 1 526 ? 7.592 -19.052 -18.870 1.00 90.19 526 PRO A N 1
ATOM 4063 C CA . PRO A 1 526 ? 6.491 -19.268 -17.944 1.00 90.19 526 PRO A CA 1
ATOM 4064 C C . PRO A 1 526 ? 5.898 -17.961 -17.433 1.00 90.19 526 PRO A C 1
ATOM 4066 O O . PRO A 1 526 ? 6.562 -16.917 -17.389 1.00 90.19 526 PRO A O 1
ATOM 4069 N N . ARG A 1 527 ? 4.620 -18.028 -17.055 1.00 88.69 527 ARG A N 1
ATOM 4070 C CA . ARG A 1 527 ? 3.856 -16.884 -16.568 1.00 88.69 527 ARG A CA 1
ATOM 4071 C C . ARG A 1 527 ? 3.220 -17.201 -15.229 1.00 88.69 527 ARG A C 1
ATOM 4073 O O . ARG A 1 527 ? 2.596 -18.247 -15.096 1.00 88.69 527 ARG A O 1
ATOM 4080 N N . ALA A 1 528 ? 3.315 -16.259 -14.304 1.00 87.69 528 ALA A N 1
ATOM 4081 C CA . ALA A 1 528 ? 2.594 -16.296 -13.044 1.00 87.69 528 ALA A CA 1
ATOM 4082 C C . ALA A 1 528 ? 1.767 -15.029 -12.828 1.00 87.69 528 ALA A C 1
ATOM 4084 O O . ALA A 1 528 ? 1.929 -14.016 -13.521 1.00 87.69 528 ALA A O 1
ATOM 4085 N N . ARG A 1 529 ? 0.880 -15.083 -11.838 1.00 88.12 529 ARG A N 1
ATOM 4086 C CA . ARG A 1 529 ? 0.085 -13.945 -11.385 1.00 88.12 529 ARG A CA 1
ATOM 4087 C C . ARG A 1 529 ? 0.518 -13.565 -9.975 1.00 88.12 529 ARG A C 1
ATOM 4089 O O . ARG A 1 529 ? 0.836 -14.430 -9.168 1.00 88.12 529 ARG A O 1
ATOM 4096 N N . VAL A 1 530 ? 0.527 -12.272 -9.689 1.00 89.38 530 VAL A N 1
ATOM 4097 C CA . VAL A 1 530 ? 0.806 -11.735 -8.351 1.00 89.38 530 VAL A CA 1
ATOM 4098 C C . VAL A 1 530 ? -0.204 -10.652 -8.002 1.00 89.38 530 VAL A C 1
ATOM 4100 O O . VAL A 1 530 ? -0.939 -10.185 -8.873 1.00 89.38 530 VAL A O 1
ATOM 4103 N N . THR A 1 531 ? -0.267 -10.260 -6.739 1.00 88.81 531 THR A N 1
ATOM 4104 C CA . THR A 1 531 ? -1.074 -9.129 -6.274 1.00 88.81 531 THR A CA 1
ATOM 4105 C C . THR A 1 531 ? -0.398 -8.465 -5.084 1.00 88.81 531 THR A C 1
ATOM 4107 O O . THR A 1 531 ? 0.165 -9.138 -4.229 1.00 88.81 531 THR A O 1
ATOM 4110 N N . SER A 1 532 ? -0.511 -7.146 -5.002 1.00 88.62 532 SER A N 1
ATOM 4111 C CA . SER A 1 532 ? -0.082 -6.342 -3.848 1.00 88.62 532 SER A CA 1
ATOM 4112 C C . SER A 1 532 ? -1.152 -6.229 -2.749 1.00 88.62 532 SER A C 1
ATOM 4114 O O . SER A 1 532 ? -1.058 -5.386 -1.860 1.00 88.62 532 SER A O 1
ATOM 4116 N N . GLN A 1 533 ? -2.210 -7.043 -2.818 1.00 90.12 533 GLN A N 1
ATOM 4117 C CA . GLN A 1 533 ? -3.311 -7.067 -1.849 1.00 90.12 533 GLN A CA 1
ATOM 4118 C C . GLN A 1 533 ? -3.636 -8.499 -1.443 1.00 90.12 533 GLN A C 1
ATOM 4120 O O . GLN A 1 533 ? -3.770 -9.366 -2.309 1.00 90.12 533 GLN A O 1
ATOM 4125 N N . LEU A 1 534 ? -3.814 -8.706 -0.141 1.00 93.50 534 LEU A N 1
ATOM 4126 C CA . LEU A 1 534 ? -4.393 -9.905 0.448 1.00 93.50 534 LEU A CA 1
ATOM 4127 C C . LEU A 1 534 ? -5.928 -9.853 0.392 1.00 93.50 534 LEU A C 1
ATOM 4129 O O . LEU A 1 534 ? -6.528 -8.834 0.041 1.00 93.50 534 LEU A O 1
ATOM 4133 N N . GLY A 1 535 ? -6.557 -10.966 0.760 1.00 94.88 535 GLY A N 1
ATOM 4134 C CA . GLY A 1 535 ? -8.003 -11.141 0.807 1.00 94.88 535 GLY A CA 1
ATOM 4135 C C . GLY A 1 535 ? -8.609 -11.635 -0.504 1.00 94.88 535 GLY A C 1
ATOM 4136 O O . GLY A 1 535 ? -8.010 -12.444 -1.208 1.00 94.88 535 GLY A O 1
ATOM 4137 N N . TRP A 1 536 ? -9.836 -11.219 -0.825 1.00 93.56 536 TRP A N 1
ATOM 4138 C CA . TRP A 1 536 ? -10.586 -11.770 -1.964 1.00 93.56 536 TRP A CA 1
ATOM 4139 C C . TRP A 1 536 ? -9.904 -11.505 -3.313 1.00 93.56 536 TRP A C 1
ATOM 4141 O O . TRP A 1 536 ? -9.675 -10.358 -3.696 1.00 93.56 536 TRP A O 1
ATOM 4151 N N . VAL A 1 537 ? -9.672 -12.570 -4.086 1.00 89.88 537 VAL A N 1
ATOM 4152 C CA . VAL A 1 537 ? -9.013 -12.499 -5.395 1.00 89.88 537 VAL A CA 1
ATOM 4153 C C . VAL A 1 537 ? -10.001 -12.719 -6.541 1.00 89.88 537 VAL A C 1
ATOM 4155 O O . VAL A 1 537 ? -10.821 -13.641 -6.545 1.00 89.88 537 VAL A O 1
ATOM 4158 N N . GLY A 1 538 ? -9.883 -11.886 -7.576 1.00 83.06 538 GLY A N 1
ATOM 4159 C CA . GLY A 1 538 ? -10.745 -11.923 -8.755 1.00 83.06 538 GLY A CA 1
ATOM 4160 C C . GLY A 1 538 ? -12.080 -11.206 -8.548 1.00 83.06 538 GLY A C 1
ATOM 4161 O O . GLY A 1 538 ? -12.408 -10.738 -7.459 1.00 83.06 538 GLY A O 1
ATOM 4162 N N . LYS A 1 539 ? -12.871 -11.101 -9.623 1.00 75.19 539 LYS A N 1
ATOM 4163 C CA . LYS A 1 539 ? -14.190 -10.460 -9.564 1.00 75.19 539 LYS A CA 1
ATOM 4164 C C . LYS A 1 539 ? -15.068 -11.235 -8.577 1.00 75.19 539 LYS A C 1
ATOM 4166 O O . LYS A 1 539 ? -15.245 -12.444 -8.739 1.00 75.19 539 LYS A O 1
ATOM 4171 N N . ASP A 1 540 ? -15.540 -10.549 -7.540 1.00 75.81 540 ASP A N 1
ATOM 4172 C CA . ASP A 1 540 ? -16.359 -11.097 -6.454 1.00 75.81 540 ASP A CA 1
ATOM 4173 C C . ASP A 1 540 ? -15.690 -12.250 -5.663 1.00 75.81 540 ASP A C 1
ATOM 4175 O O . ASP A 1 540 ? -16.383 -13.106 -5.115 1.00 75.81 540 ASP A O 1
ATOM 4179 N N . GLY A 1 541 ? -14.353 -12.344 -5.637 1.00 82.50 541 GLY A N 1
ATOM 4180 C CA . GLY A 1 541 ? -13.632 -13.422 -4.935 1.00 82.50 541 GLY A CA 1
ATOM 4181 C C . GLY A 1 541 ? -13.658 -14.783 -5.650 1.00 82.50 541 GLY A C 1
ATOM 4182 O O . GLY A 1 541 ? -13.503 -15.822 -5.017 1.00 82.50 541 GLY A O 1
ATOM 4183 N N . SER A 1 542 ? -13.925 -14.801 -6.961 1.00 83.62 542 SER A N 1
ATOM 4184 C CA . SER A 1 542 ? -14.067 -16.029 -7.767 1.00 83.62 542 SER A CA 1
ATOM 4185 C C . SER A 1 542 ? -12.793 -16.866 -7.915 1.00 83.62 542 SER A C 1
ATOM 4187 O O . SER A 1 542 ? -12.893 -18.035 -8.275 1.00 83.62 542 SER A O 1
ATOM 4189 N N . GLN A 1 543 ? -11.613 -16.293 -7.670 1.00 85.62 543 GLN A N 1
ATOM 4190 C CA . GLN A 1 543 ? -10.336 -17.003 -7.803 1.00 85.62 543 GLN A CA 1
ATOM 4191 C C . GLN A 1 543 ? -9.807 -17.540 -6.469 1.00 85.62 543 GLN A C 1
ATOM 4193 O O . GLN A 1 543 ? -8.840 -18.291 -6.475 1.00 85.62 543 GLN A O 1
ATOM 4198 N N . GLY A 1 544 ? -10.431 -17.180 -5.344 1.00 91.50 544 GLY A N 1
ATOM 4199 C CA . GLY A 1 544 ? -10.007 -17.594 -4.009 1.00 91.50 544 GLY A CA 1
ATOM 4200 C C . GLY A 1 544 ? -9.795 -16.410 -3.074 1.00 91.50 544 GLY A C 1
ATOM 4201 O O . GLY A 1 544 ? -10.268 -15.296 -3.324 1.00 91.50 544 GLY A O 1
ATOM 4202 N N . PHE A 1 545 ? -9.074 -16.668 -1.989 1.00 94.12 545 PHE A N 1
ATOM 4203 C CA . PHE A 1 545 ? -8.738 -15.676 -0.974 1.00 94.12 545 PHE A CA 1
ATOM 4204 C C . PHE A 1 545 ? -7.259 -15.796 -0.616 1.00 94.12 545 PHE A C 1
ATOM 4206 O O . PHE A 1 545 ? -6.813 -16.855 -0.189 1.00 94.12 545 PHE A O 1
ATOM 4213 N N . LEU A 1 546 ? -6.488 -14.735 -0.817 1.00 93.62 546 LEU A N 1
ATOM 4214 C CA . LEU A 1 546 ? -5.061 -14.724 -0.539 1.00 93.62 546 LEU A CA 1
ATOM 4215 C C . LEU A 1 546 ? -4.819 -14.408 0.940 1.00 93.62 546 LEU A C 1
ATOM 4217 O O . LEU A 1 546 ? -5.179 -13.335 1.421 1.00 93.62 546 LEU A O 1
ATOM 4221 N N . TRP A 1 547 ? -4.218 -15.348 1.655 1.00 93.69 547 TRP A N 1
ATOM 4222 C CA . TRP A 1 547 ? -3.900 -15.257 3.073 1.00 93.69 547 TRP A CA 1
ATOM 4223 C C . TRP A 1 547 ? -2.390 -15.432 3.252 1.00 93.69 547 TRP A C 1
ATOM 4225 O O . TRP A 1 547 ? -1.836 -16.497 2.970 1.00 93.69 547 TRP A O 1
ATOM 4235 N N . GLY A 1 548 ? -1.722 -14.337 3.624 1.00 91.50 548 GLY A N 1
ATOM 4236 C CA . GLY A 1 548 ? -0.269 -14.222 3.548 1.00 91.50 548 GLY A CA 1
ATOM 4237 C C . GLY A 1 548 ? 0.215 -14.530 2.137 1.00 91.50 548 GLY A C 1
ATOM 4238 O O . GLY A 1 548 ? -0.163 -13.859 1.176 1.00 91.50 548 GLY A O 1
ATOM 4239 N N . ARG A 1 549 ? 0.996 -15.596 1.991 1.00 86.62 549 ARG A N 1
ATOM 4240 C CA . ARG A 1 549 ? 1.497 -16.035 0.683 1.00 86.62 549 ARG A CA 1
ATOM 4241 C C . ARG A 1 549 ? 0.759 -17.237 0.088 1.00 86.62 549 ARG A C 1
ATOM 4243 O O . ARG A 1 549 ? 1.165 -17.772 -0.937 1.00 86.62 549 ARG A O 1
ATOM 4250 N N . ARG A 1 550 ? -0.349 -17.662 0.707 1.00 86.94 550 ARG A N 1
ATOM 4251 C CA . ARG A 1 550 ? -1.136 -18.824 0.270 1.00 86.94 550 ARG A CA 1
ATOM 4252 C C . ARG A 1 550 ? -2.491 -18.405 -0.276 1.00 86.94 550 ARG A C 1
ATOM 4254 O O . ARG A 1 550 ? -3.252 -17.700 0.386 1.00 86.94 550 ARG A O 1
ATOM 4261 N N . LEU A 1 551 ? -2.829 -18.876 -1.473 1.00 90.06 551 LEU A N 1
ATOM 4262 C CA . LEU A 1 551 ? -4.175 -18.728 -2.018 1.00 90.06 551 LEU A CA 1
ATOM 4263 C C . LEU A 1 551 ? -5.068 -19.856 -1.490 1.00 90.06 551 LEU A C 1
ATOM 4265 O O . LEU A 1 551 ? -4.859 -21.030 -1.796 1.00 90.06 551 LEU A O 1
ATOM 4269 N N . LEU A 1 552 ? -6.085 -19.485 -0.717 1.00 91.94 552 LEU A N 1
ATOM 4270 C CA . LEU A 1 552 ? -7.115 -20.388 -0.221 1.00 91.94 552 LEU A CA 1
ATOM 4271 C C . LEU A 1 552 ? -8.154 -20.658 -1.315 1.00 91.94 552 LEU A C 1
ATOM 4273 O O . LEU A 1 552 ? -8.675 -19.733 -1.952 1.00 91.94 552 LEU A O 1
ATOM 4277 N N . CYS A 1 553 ? -8.482 -21.935 -1.496 1.00 89.44 553 CYS A N 1
ATOM 4278 C CA . CYS A 1 553 ? -9.454 -22.453 -2.456 1.00 89.44 553 CYS A CA 1
ATOM 4279 C C . CYS A 1 553 ? -10.520 -23.307 -1.732 1.00 89.44 553 CYS A C 1
ATOM 4281 O O . CYS A 1 553 ? -10.304 -23.700 -0.587 1.00 89.44 553 CYS A O 1
ATOM 4283 N N . PRO A 1 554 ? -11.671 -23.627 -2.362 1.00 85.81 554 PRO A N 1
ATOM 4284 C CA . PRO A 1 554 ? -12.735 -24.403 -1.710 1.00 85.81 554 PRO A CA 1
ATOM 4285 C C . PRO A 1 554 ? -12.287 -25.748 -1.111 1.00 85.81 554 PRO A C 1
ATOM 4287 O O . PRO A 1 554 ? -12.772 -26.131 -0.049 1.00 85.81 554 PRO A O 1
ATOM 4290 N N . ASP A 1 555 ? -11.360 -26.441 -1.780 1.00 81.38 555 ASP A N 1
ATOM 4291 C CA . ASP A 1 555 ? -10.924 -27.799 -1.425 1.00 81.38 555 ASP A CA 1
ATOM 4292 C C . ASP A 1 555 ? -9.497 -27.851 -0.842 1.00 81.38 555 ASP A C 1
ATOM 4294 O O . ASP A 1 555 ? -8.915 -28.927 -0.722 1.00 81.38 555 ASP A O 1
ATOM 4298 N N . GLY A 1 556 ? -8.907 -26.701 -0.490 1.00 78.69 556 GLY A N 1
ATOM 4299 C CA . GLY A 1 556 ? -7.552 -26.642 0.061 1.00 78.69 556 GLY A CA 1
ATOM 4300 C C . GLY A 1 556 ? -6.867 -25.291 -0.129 1.00 78.69 556 GLY A C 1
ATOM 4301 O O . GLY A 1 556 ? -7.487 -24.232 -0.046 1.00 78.69 556 GLY A O 1
ATOM 4302 N N . GLU A 1 557 ? -5.566 -25.323 -0.373 1.00 77.38 557 GLU A N 1
ATOM 4303 C CA . GLU A 1 557 ? -4.729 -24.156 -0.657 1.00 77.38 557 GLU A CA 1
ATOM 4304 C C . GLU A 1 557 ? -3.765 -24.499 -1.801 1.00 77.38 557 GLU A C 1
ATOM 4306 O O . GLU A 1 557 ? -3.386 -25.662 -1.968 1.00 77.38 557 GLU A O 1
ATOM 4311 N N . THR A 1 558 ? -3.395 -23.523 -2.635 1.00 66.19 558 THR A N 1
ATOM 4312 C CA . THR A 1 558 ? -2.394 -23.762 -3.689 1.00 66.19 558 THR A CA 1
ATOM 4313 C C . THR A 1 558 ? -1.000 -23.974 -3.077 1.00 66.19 558 THR A C 1
ATOM 4315 O O . THR A 1 558 ? -0.626 -23.271 -2.146 1.00 66.19 558 THR A O 1
ATOM 4318 N N . VAL A 1 559 ? -0.259 -24.939 -3.636 1.00 55.91 559 VAL A N 1
ATOM 4319 C CA . VAL A 1 559 ? 1.019 -25.565 -3.218 1.00 55.91 559 VAL A CA 1
ATOM 4320 C C . VAL A 1 559 ? 2.027 -24.731 -2.380 1.00 55.91 559 VAL A C 1
ATOM 4322 O O . VAL A 1 559 ? 2.398 -23.620 -2.738 1.00 55.91 559 VAL A O 1
ATOM 4325 N N . ALA A 1 560 ? 2.521 -25.411 -1.331 1.00 46.06 560 ALA A N 1
ATOM 4326 C CA . ALA A 1 560 ? 3.564 -25.239 -0.294 1.00 46.06 560 ALA A CA 1
ATOM 4327 C C . ALA A 1 560 ? 4.631 -24.118 -0.274 1.00 46.06 560 ALA A C 1
ATOM 4329 O O . ALA A 1 560 ? 5.170 -23.875 0.809 1.00 46.06 560 ALA A O 1
ATOM 4330 N N . ALA A 1 561 ? 5.016 -23.491 -1.383 1.00 50.06 561 ALA A N 1
ATOM 4331 C CA . ALA A 1 561 ? 6.149 -22.561 -1.352 1.00 50.06 561 ALA A CA 1
ATOM 4332 C C . ALA A 1 561 ? 5.722 -21.201 -0.791 1.00 50.06 561 ALA A C 1
ATOM 4334 O O . ALA A 1 561 ? 4.689 -20.665 -1.186 1.00 50.06 561 ALA A O 1
ATOM 4335 N N . LEU A 1 562 ? 6.514 -20.669 0.144 1.00 55.94 562 LEU A N 1
ATOM 4336 C CA . LEU A 1 562 ? 6.242 -19.383 0.775 1.00 55.94 562 LEU A CA 1
ATOM 4337 C C . LEU A 1 562 ? 6.352 -18.265 -0.266 1.00 55.94 562 LEU A C 1
ATOM 4339 O O . LEU A 1 562 ? 5.422 -17.489 -0.368 1.00 55.94 562 LEU A O 1
ATOM 4343 N N . ASP A 1 563 ? 7.391 -18.205 -1.101 1.00 69.50 563 ASP A N 1
ATOM 4344 C CA . ASP A 1 563 ? 7.516 -17.184 -2.151 1.00 69.50 563 ASP A CA 1
ATOM 4345 C C . ASP A 1 563 ? 7.377 -17.774 -3.563 1.00 69.50 563 ASP A C 1
ATOM 4347 O O . ASP A 1 563 ? 7.886 -18.855 -3.860 1.00 69.50 563 ASP A O 1
ATOM 4351 N N . ILE A 1 564 ? 6.785 -17.017 -4.490 1.00 73.62 564 ILE A N 1
ATOM 4352 C CA . ILE A 1 564 ? 6.895 -17.307 -5.925 1.00 73.62 564 ILE A CA 1
ATOM 4353 C C . ILE A 1 564 ? 8.356 -17.306 -6.398 1.00 73.62 564 ILE A C 1
ATOM 4355 O O . ILE A 1 564 ? 8.703 -17.978 -7.376 1.00 73.62 564 ILE A O 1
ATOM 4359 N N . ASP A 1 565 ? 9.218 -16.566 -5.699 1.00 77.56 565 ASP A N 1
ATOM 4360 C CA . ASP A 1 565 ? 10.656 -16.595 -5.901 1.00 77.56 565 ASP A CA 1
ATOM 4361 C C . ASP A 1 565 ? 11.304 -17.916 -5.434 1.00 77.56 565 ASP A C 1
ATOM 4363 O O . ASP A 1 565 ? 12.346 -18.292 -5.963 1.00 77.56 565 ASP A O 1
ATOM 4367 N N . ASP A 1 566 ? 10.642 -18.725 -4.610 1.00 78.56 566 ASP A N 1
ATOM 4368 C CA . ASP A 1 566 ? 11.105 -20.075 -4.253 1.00 78.56 566 ASP A CA 1
ATOM 4369 C C . ASP A 1 566 ? 10.547 -21.161 -5.187 1.00 78.56 566 ASP A C 1
ATOM 4371 O O . ASP A 1 566 ? 11.092 -22.263 -5.269 1.00 78.56 566 ASP A O 1
ATOM 4375 N N . VAL A 1 567 ? 9.479 -20.859 -5.935 1.00 77.12 567 VAL A N 1
ATOM 4376 C CA . VAL A 1 567 ? 8.867 -21.796 -6.888 1.00 77.12 567 VAL A CA 1
ATOM 4377 C C . VAL A 1 567 ? 9.628 -21.786 -8.218 1.00 77.12 567 VAL A C 1
ATOM 4379 O O . VAL A 1 567 ? 9.758 -20.720 -8.840 1.00 77.12 567 VAL A O 1
ATOM 4382 N N . PRO A 1 568 ? 10.067 -22.952 -8.733 1.00 80.81 568 PRO A N 1
ATOM 4383 C CA . PRO A 1 568 ? 10.611 -23.056 -10.081 1.00 80.81 568 PRO A CA 1
ATOM 4384 C C . PRO A 1 568 ? 9.608 -22.530 -11.123 1.00 80.81 568 PRO A C 1
ATOM 4386 O O . PRO A 1 568 ? 8.446 -22.940 -11.105 1.00 80.81 568 PRO A O 1
ATOM 4389 N N . PRO A 1 569 ? 10.015 -21.683 -12.090 1.00 84.00 569 PRO A N 1
ATOM 4390 C CA . PRO A 1 569 ? 9.085 -21.123 -13.075 1.00 84.00 569 PRO A CA 1
ATOM 4391 C C . PRO A 1 569 ? 8.261 -22.150 -13.865 1.00 84.00 569 PRO A C 1
ATOM 4393 O O . PRO A 1 569 ? 7.151 -21.850 -14.300 1.00 84.00 569 PRO A O 1
ATOM 4396 N N . SER A 1 570 ? 8.761 -23.378 -14.025 1.00 78.00 570 SER A N 1
ATOM 4397 C CA . SER A 1 570 ? 8.033 -24.503 -14.631 1.00 78.00 570 SER A CA 1
ATOM 4398 C C . SER A 1 570 ? 6.752 -24.900 -13.885 1.00 78.00 570 SER A C 1
ATOM 4400 O O . SER A 1 570 ? 5.856 -25.489 -14.491 1.00 78.00 570 SER A O 1
ATOM 4402 N N . GLU A 1 571 ? 6.650 -24.569 -12.598 1.00 78.81 571 GLU A N 1
ATOM 4403 C CA . GLU A 1 571 ? 5.557 -24.954 -11.699 1.00 78.81 571 GLU A CA 1
ATOM 4404 C C . GLU A 1 571 ? 4.548 -23.823 -11.443 1.00 78.81 571 GLU A C 1
ATOM 4406 O O . GLU A 1 571 ? 3.538 -24.034 -10.782 1.00 78.81 571 GLU A O 1
ATOM 4411 N N . TRP A 1 572 ? 4.740 -22.636 -12.026 1.00 81.06 572 TRP A N 1
ATOM 4412 C CA . TRP A 1 572 ? 3.889 -21.453 -11.811 1.00 81.06 572 TRP A CA 1
ATOM 4413 C C . TRP A 1 572 ? 2.430 -21.559 -12.292 1.00 81.06 572 TRP A C 1
ATOM 4415 O O . TRP A 1 572 ? 1.688 -20.575 -12.223 1.00 81.06 572 TRP A O 1
ATOM 4425 N N . LYS A 1 573 ? 1.994 -22.708 -12.818 1.00 70.19 573 LYS A N 1
ATOM 4426 C CA . LYS A 1 573 ? 0.655 -22.861 -13.404 1.00 70.19 573 LYS A CA 1
ATOM 4427 C C . LYS A 1 573 ? -0.424 -22.469 -12.395 1.00 70.19 573 LYS A C 1
ATOM 4429 O O . LYS A 1 573 ? -0.473 -22.989 -11.289 1.00 70.19 573 LYS A O 1
ATOM 4434 N N . ASP A 1 574 ? -1.261 -21.518 -12.803 1.00 66.56 574 ASP A N 1
ATOM 4435 C CA . ASP A 1 574 ? -2.381 -20.964 -12.036 1.00 66.56 574 ASP A CA 1
ATOM 4436 C C . ASP A 1 574 ? -2.031 -20.303 -10.689 1.00 66.56 574 ASP A C 1
ATOM 4438 O O . ASP A 1 574 ? -2.933 -19.788 -10.027 1.00 66.56 574 ASP A O 1
ATOM 4442 N N . HIS A 1 575 ? -0.744 -20.187 -10.345 1.00 72.94 575 HIS A N 1
ATOM 4443 C CA . HIS A 1 575 ? -0.266 -19.623 -9.086 1.00 72.94 575 HIS A CA 1
ATOM 4444 C C . HIS A 1 575 ? -0.585 -18.124 -8.962 1.00 72.94 575 HIS A C 1
ATOM 4446 O O . HIS A 1 575 ? -0.404 -17.349 -9.913 1.00 72.94 575 HIS A O 1
ATOM 4452 N N . ILE A 1 576 ? -1.062 -17.725 -7.778 1.00 84.69 576 ILE A N 1
ATOM 4453 C CA . ILE A 1 576 ? -1.261 -16.331 -7.373 1.00 84.69 576 ILE A CA 1
ATOM 4454 C C . ILE A 1 576 ? -0.600 -16.147 -6.007 1.00 84.69 576 ILE A C 1
ATOM 4456 O O . ILE A 1 576 ? -1.072 -16.721 -5.031 1.00 84.69 576 ILE A O 1
ATOM 4460 N N . SER A 1 577 ? 0.452 -15.331 -5.948 1.00 86.50 577 SER A N 1
ATOM 4461 C CA . SER A 1 577 ? 1.136 -14.973 -4.697 1.00 86.50 577 SER A CA 1
ATOM 4462 C C . SER A 1 577 ? 0.976 -13.494 -4.378 1.00 86.50 577 SER A C 1
ATOM 4464 O O . SER A 1 577 ? 0.731 -12.667 -5.266 1.00 86.50 577 SER A O 1
ATOM 4466 N N . PHE A 1 578 ? 1.176 -13.159 -3.108 1.00 90.12 578 PHE A N 1
ATOM 4467 C CA . PHE A 1 578 ? 1.441 -11.789 -2.711 1.00 90.12 578 PHE A CA 1
ATOM 4468 C C . PHE A 1 578 ? 2.781 -11.318 -3.292 1.00 90.12 578 PHE A C 1
ATOM 4470 O O . PHE A 1 578 ? 3.703 -12.120 -3.468 1.00 90.12 578 PHE A O 1
ATOM 4477 N N . ARG A 1 579 ? 2.854 -10.030 -3.633 1.00 89.00 579 ARG A N 1
ATOM 4478 C CA . ARG A 1 579 ? 4.098 -9.320 -3.930 1.00 89.00 579 ARG A CA 1
ATOM 4479 C C . ARG A 1 579 ? 3.952 -7.859 -3.521 1.00 89.00 579 ARG A C 1
ATOM 4481 O O . ARG A 1 579 ? 3.153 -7.123 -4.106 1.00 89.00 579 ARG A O 1
ATOM 4488 N N . GLY A 1 580 ? 4.722 -7.470 -2.520 1.00 87.50 580 GLY A N 1
ATOM 4489 C CA . GLY A 1 580 ? 4.816 -6.115 -2.006 1.00 87.50 580 GLY A CA 1
ATOM 4490 C C . GLY A 1 580 ? 5.614 -5.190 -2.923 1.00 87.50 580 GLY A C 1
ATOM 4491 O O . GLY A 1 580 ? 6.325 -5.630 -3.830 1.00 87.50 580 GLY A O 1
ATOM 4492 N N . ALA A 1 581 ? 5.499 -3.880 -2.699 1.00 81.56 581 ALA A N 1
ATOM 4493 C CA . ALA A 1 581 ? 6.344 -2.905 -3.389 1.00 81.56 581 ALA A CA 1
ATOM 4494 C C . ALA A 1 581 ? 7.772 -2.862 -2.815 1.00 81.56 581 ALA A C 1
ATOM 4496 O O . ALA A 1 581 ? 8.710 -2.484 -3.520 1.00 81.56 581 ALA A O 1
ATOM 4497 N N . ASP A 1 582 ? 7.927 -3.227 -1.542 1.00 81.56 582 ASP A N 1
ATOM 4498 C CA . ASP A 1 582 ? 9.191 -3.301 -0.818 1.00 81.56 582 ASP A CA 1
ATOM 4499 C C . ASP A 1 582 ? 9.138 -4.367 0.294 1.00 81.56 582 ASP A C 1
ATOM 4501 O O . ASP A 1 582 ? 8.122 -5.030 0.498 1.00 81.56 582 ASP A O 1
ATOM 4505 N N . SER A 1 583 ? 10.243 -4.533 1.026 1.00 83.31 583 SER A N 1
ATOM 4506 C CA . SER A 1 583 ? 10.359 -5.528 2.099 1.00 83.31 583 SER A CA 1
ATOM 4507 C C . SER A 1 583 ? 9.405 -5.301 3.277 1.00 83.31 583 SER A C 1
ATOM 4509 O O . SER A 1 583 ? 9.126 -6.245 4.007 1.00 83.31 583 SER A O 1
ATOM 4511 N N . GLY A 1 584 ? 8.930 -4.071 3.496 1.00 86.31 584 GLY A N 1
ATOM 4512 C CA . GLY A 1 584 ? 7.962 -3.773 4.551 1.00 86.31 584 GLY A CA 1
ATOM 4513 C C . GLY A 1 584 ? 6.570 -4.296 4.204 1.00 86.31 584 GLY A C 1
ATOM 4514 O O . GLY A 1 584 ? 5.892 -4.853 5.065 1.00 86.31 584 GLY A O 1
ATOM 4515 N N . ASP A 1 585 ? 6.170 -4.182 2.936 1.00 90.38 585 ASP A N 1
ATOM 4516 C CA . ASP A 1 585 ? 4.935 -4.797 2.440 1.00 90.38 585 ASP A CA 1
ATOM 4517 C C . ASP A 1 585 ? 5.005 -6.333 2.535 1.00 90.38 585 ASP A C 1
ATOM 4519 O O . ASP A 1 585 ? 4.041 -6.965 2.971 1.00 90.38 585 ASP A O 1
ATOM 4523 N N . GLU A 1 586 ? 6.146 -6.934 2.171 1.00 88.81 586 GLU A N 1
ATOM 4524 C CA . GLU A 1 586 ? 6.364 -8.388 2.287 1.00 88.81 586 GLU A CA 1
ATOM 4525 C C . GLU A 1 586 ? 6.264 -8.864 3.746 1.00 88.81 586 GLU A C 1
ATOM 4527 O O . GLU A 1 586 ? 5.580 -9.847 4.033 1.00 88.81 586 GLU A O 1
ATOM 4532 N N . GLN A 1 587 ? 6.846 -8.113 4.688 1.00 90.62 587 GLN A N 1
ATOM 4533 C CA . GLN A 1 587 ? 6.772 -8.408 6.123 1.00 90.62 587 GLN A CA 1
ATOM 4534 C C . GLN A 1 587 ? 5.325 -8.441 6.645 1.00 90.62 587 GLN A C 1
ATOM 4536 O O . GLN A 1 587 ? 4.992 -9.267 7.495 1.00 90.62 587 GLN A O 1
ATOM 4541 N N . ILE A 1 588 ? 4.446 -7.570 6.132 1.00 92.62 588 ILE A N 1
ATOM 4542 C CA . ILE A 1 588 ? 3.020 -7.583 6.496 1.00 92.62 588 ILE A CA 1
ATOM 4543 C C . ILE A 1 588 ? 2.359 -8.881 6.027 1.00 92.62 588 ILE A C 1
ATOM 4545 O O . ILE A 1 588 ? 1.568 -9.449 6.774 1.00 92.62 588 ILE A O 1
ATOM 4549 N N . ALA A 1 589 ? 2.663 -9.364 4.820 1.00 91.88 589 ALA A N 1
ATOM 4550 C CA . ALA A 1 589 ? 2.101 -10.619 4.327 1.00 91.88 589 ALA A CA 1
ATOM 4551 C C . ALA A 1 589 ? 2.632 -11.838 5.094 1.00 91.88 589 ALA A C 1
ATOM 4553 O O . ALA A 1 589 ? 1.858 -12.748 5.394 1.00 91.88 589 ALA A O 1
ATOM 4554 N N . ASP A 1 590 ? 3.910 -11.828 5.477 1.00 90.38 590 ASP A N 1
ATOM 4555 C CA . ASP A 1 590 ? 4.549 -12.903 6.248 1.00 90.38 590 ASP A CA 1
ATOM 4556 C C . ASP A 1 590 ? 3.932 -13.099 7.640 1.00 90.38 590 ASP A C 1
ATOM 4558 O O . ASP A 1 590 ? 3.959 -14.204 8.190 1.00 90.38 590 ASP A O 1
ATOM 4562 N N . ALA A 1 591 ? 3.302 -12.056 8.189 1.00 93.19 591 ALA A N 1
ATOM 4563 C CA . ALA A 1 591 ? 2.596 -12.141 9.461 1.00 93.19 591 ALA A CA 1
ATOM 4564 C C . ALA A 1 591 ? 1.366 -13.065 9.435 1.00 93.19 591 ALA A C 1
ATOM 4566 O O . ALA A 1 591 ? 0.967 -13.609 10.469 1.00 93.19 591 ALA A O 1
ATOM 4567 N N . PHE A 1 592 ? 0.771 -13.274 8.259 1.00 94.75 592 PHE A N 1
ATOM 4568 C CA . PHE A 1 592 ? -0.416 -14.105 8.058 1.00 94.75 592 PHE A CA 1
ATOM 4569 C C . PHE A 1 592 ? -0.005 -15.534 7.699 1.00 94.75 592 PHE A C 1
ATOM 4571 O O . PHE A 1 592 ? -0.077 -15.967 6.549 1.00 94.75 592 PHE A O 1
ATOM 4578 N N . CYS A 1 593 ? 0.458 -16.258 8.715 1.00 92.44 593 CYS A N 1
ATOM 4579 C CA . CYS A 1 593 ? 0.901 -17.645 8.640 1.00 92.44 593 CYS A CA 1
ATOM 4580 C C . CYS A 1 593 ? 0.267 -18.496 9.755 1.00 92.44 593 CYS A C 1
ATOM 4582 O O . CYS A 1 593 ? -0.409 -17.979 10.644 1.00 92.44 593 CYS A O 1
ATOM 4584 N N . SER A 1 594 ? 0.458 -19.817 9.704 1.00 94.00 594 SER A N 1
ATOM 4585 C CA . SER A 1 594 ? -0.096 -20.759 10.686 1.00 94.00 594 SER A CA 1
ATOM 4586 C C . SER A 1 594 ? 0.996 -21.512 11.430 1.00 94.00 594 SER A C 1
ATOM 4588 O O . SER A 1 594 ? 1.968 -21.962 10.819 1.00 94.00 594 SER A O 1
ATOM 4590 N N . ALA A 1 595 ? 0.766 -21.754 12.716 1.00 95.19 595 ALA A N 1
ATOM 4591 C CA . ALA A 1 595 ? 1.513 -22.712 13.522 1.00 95.19 595 ALA A CA 1
ATOM 4592 C C . ALA A 1 595 ? 0.546 -23.517 14.397 1.00 95.19 595 ALA A C 1
ATOM 4594 O O . ALA A 1 595 ? -0.530 -23.034 14.745 1.00 95.19 595 ALA A O 1
ATOM 4595 N N . GLY A 1 596 ? 0.926 -24.742 14.759 1.00 97.12 596 GLY A N 1
ATOM 4596 C CA . GLY A 1 596 ? 0.080 -25.626 15.560 1.00 97.12 596 GLY A CA 1
ATOM 4597 C C . GLY A 1 596 ? -1.127 -26.160 14.785 1.00 97.12 596 GLY A C 1
ATOM 4598 O O . GLY A 1 596 ? -1.032 -26.450 13.594 1.00 97.12 596 GLY A O 1
ATOM 4599 N N . THR A 1 597 ? -2.251 -26.354 15.476 1.00 97.75 597 THR A N 1
ATOM 4600 C CA . THR A 1 597 ? -3.460 -26.969 14.901 1.00 97.75 597 THR A CA 1
ATOM 4601 C C . THR A 1 597 ? -4.725 -26.207 15.279 1.00 97.75 597 THR A C 1
ATOM 4603 O O . THR A 1 597 ? -4.770 -25.532 16.308 1.00 97.75 597 THR A O 1
ATOM 4606 N N . LEU A 1 598 ? -5.791 -26.370 14.487 1.00 97.62 598 LEU A N 1
ATOM 4607 C CA . LEU A 1 598 ? -7.105 -25.814 14.821 1.00 97.62 598 LEU A CA 1
ATOM 4608 C C . LEU A 1 598 ? -7.633 -26.352 16.159 1.00 97.62 598 LEU A C 1
ATOM 4610 O O . LEU A 1 598 ? -8.194 -25.589 16.937 1.00 97.62 598 LEU A O 1
ATOM 4614 N N . ASP A 1 599 ? -7.441 -27.641 16.450 1.00 98.31 599 ASP A N 1
ATOM 4615 C CA . ASP A 1 599 ? -7.891 -28.238 17.714 1.00 98.31 599 ASP A CA 1
ATOM 4616 C C . ASP A 1 599 ? -7.105 -27.706 18.915 1.00 98.31 599 ASP A C 1
ATOM 4618 O O . ASP A 1 599 ? -7.702 -27.397 19.946 1.00 98.31 599 ASP A O 1
ATOM 4622 N N . GLY A 1 600 ? -5.790 -27.518 18.772 1.00 98.38 600 GLY A N 1
ATOM 4623 C CA . GLY A 1 600 ? -4.980 -26.850 19.790 1.00 98.38 600 GLY A CA 1
ATOM 4624 C C . GLY A 1 600 ? -5.425 -25.403 20.021 1.00 98.38 600 GLY A C 1
ATOM 4625 O O . GLY A 1 600 ? -5.521 -24.965 21.166 1.00 98.38 600 GLY A O 1
ATOM 4626 N N . TRP A 1 601 ? -5.786 -24.681 18.953 1.00 98.56 601 TRP A N 1
ATOM 4627 C CA . TRP A 1 601 ? -6.363 -23.340 19.072 1.00 98.56 601 TRP A CA 1
ATOM 4628 C C . TRP A 1 601 ? -7.720 -23.364 19.790 1.00 98.56 601 TRP A C 1
ATOM 4630 O O . TRP A 1 601 ? -7.916 -22.593 20.725 1.00 98.56 601 TRP A O 1
ATOM 4640 N N . ARG A 1 602 ? -8.631 -24.286 19.434 1.00 98.56 602 ARG A N 1
ATOM 4641 C CA . ARG A 1 602 ? -9.934 -24.465 20.111 1.00 98.56 602 ARG A CA 1
ATOM 4642 C C . ARG A 1 602 ? -9.760 -24.710 21.608 1.00 98.56 602 ARG A C 1
ATOM 4644 O O . ARG A 1 602 ? -10.454 -24.092 22.406 1.00 98.56 602 ARG A O 1
ATOM 4651 N N . GLN A 1 603 ? -8.826 -25.578 21.994 1.00 98.19 603 GLN A N 1
ATOM 4652 C CA . GLN A 1 603 ? -8.518 -25.835 23.404 1.00 98.19 603 GLN A CA 1
ATOM 4653 C C . GLN A 1 603 ? -8.000 -24.577 24.109 1.00 98.19 603 GLN A C 1
ATOM 4655 O O . GLN A 1 603 ? -8.427 -24.287 25.224 1.00 98.19 603 GLN A O 1
ATOM 4660 N N . ALA A 1 604 ? -7.127 -23.810 23.450 1.00 98.12 604 ALA A N 1
ATOM 4661 C CA . ALA A 1 604 ? -6.581 -22.574 23.999 1.00 98.12 604 ALA A CA 1
ATOM 4662 C C . ALA A 1 604 ? -7.660 -21.511 24.251 1.00 98.12 604 ALA A C 1
ATOM 4664 O O . ALA A 1 604 ? -7.613 -20.832 25.273 1.00 98.12 604 ALA A O 1
ATOM 4665 N N . VAL A 1 605 ? -8.635 -21.371 23.345 1.00 97.94 605 VAL A N 1
ATOM 4666 C CA . VAL A 1 605 ? -9.695 -20.356 23.463 1.00 97.94 605 VAL A CA 1
ATOM 4667 C C . VAL A 1 605 ? -10.940 -20.836 24.211 1.00 97.94 605 VAL A C 1
ATOM 4669 O O . VAL A 1 605 ? -11.792 -20.013 24.528 1.00 97.94 605 VAL A O 1
ATOM 4672 N N . ALA A 1 606 ? -11.058 -22.124 24.547 1.00 97.50 606 ALA A N 1
ATOM 4673 C CA . ALA A 1 606 ? -12.214 -22.672 25.264 1.00 97.50 606 ALA A CA 1
ATOM 4674 C C . ALA A 1 606 ? -12.612 -21.897 26.541 1.00 97.50 606 ALA A C 1
ATOM 4676 O O . ALA A 1 606 ? -13.810 -21.680 26.738 1.00 97.50 606 ALA A O 1
ATOM 4677 N N . PRO A 1 607 ? -11.676 -21.389 27.373 1.00 96.56 607 PRO A N 1
ATOM 4678 C CA . PRO A 1 607 ? -12.043 -20.603 28.552 1.00 96.56 607 PRO A CA 1
ATOM 4679 C C . PRO A 1 607 ? -12.807 -19.305 28.245 1.00 96.56 607 PRO A C 1
ATOM 4681 O O . PRO A 1 607 ? -13.473 -18.778 29.135 1.00 96.56 607 PRO A O 1
ATOM 4684 N N . LEU A 1 608 ? -12.757 -18.791 27.006 1.00 95.25 608 LEU A N 1
ATOM 4685 C CA . LEU A 1 608 ? -13.491 -17.586 26.593 1.00 95.25 608 LEU A CA 1
ATOM 4686 C C . LEU A 1 608 ? -15.013 -17.734 26.693 1.00 95.25 608 LEU A C 1
ATOM 4688 O O . LEU A 1 608 ? -15.695 -16.714 26.755 1.00 95.25 608 LEU A O 1
ATOM 4692 N N . ALA A 1 609 ? -15.537 -18.962 26.783 1.00 92.69 609 ALA A N 1
ATOM 4693 C CA . ALA A 1 609 ? -16.953 -19.228 27.044 1.00 92.69 609 ALA A CA 1
ATOM 4694 C C . ALA A 1 609 ? -17.478 -18.490 28.294 1.00 92.69 609 ALA A C 1
ATOM 4696 O O . ALA A 1 609 ? -18.639 -18.097 28.347 1.00 92.69 609 ALA A O 1
ATOM 4697 N N . ASN A 1 610 ? -16.604 -18.260 29.281 1.00 92.50 610 ASN A N 1
ATOM 4698 C CA . ASN A 1 610 ? -16.933 -17.559 30.525 1.00 92.50 610 ASN A CA 1
ATOM 4699 C C . ASN A 1 610 ? -16.716 -16.038 30.447 1.00 92.50 610 ASN A C 1
ATOM 4701 O O . ASN A 1 610 ? -16.995 -15.323 31.409 1.00 92.50 610 ASN A O 1
ATOM 4705 N N . TYR A 1 611 ? -16.207 -15.530 29.321 1.00 93.50 611 TYR A N 1
ATOM 4706 C CA . TYR A 1 611 ? -15.785 -14.139 29.158 1.00 93.50 611 TYR A CA 1
ATOM 4707 C C . TYR A 1 611 ? -16.326 -13.543 27.851 1.00 93.50 611 TYR A C 1
ATOM 4709 O O . TYR A 1 611 ? -15.568 -13.333 26.898 1.00 93.50 611 TYR A O 1
ATOM 4717 N N . PRO A 1 612 ? -17.626 -13.202 27.790 1.00 91.56 612 PRO A N 1
ATOM 4718 C CA . PRO A 1 612 ? -18.277 -12.782 26.547 1.00 91.56 612 PRO A CA 1
ATOM 4719 C C . PRO A 1 612 ? -17.623 -11.559 25.884 1.00 91.56 612 PRO A C 1
ATOM 4721 O O . PRO A 1 612 ? -17.482 -11.508 24.664 1.00 91.56 612 PRO A O 1
ATOM 4724 N N . ARG A 1 613 ? -17.121 -10.600 26.681 1.00 91.38 613 ARG A N 1
ATOM 4725 C CA . ARG A 1 613 ? -16.391 -9.418 26.176 1.00 91.38 613 ARG A CA 1
ATOM 4726 C C . ARG A 1 613 ? -15.077 -9.783 25.481 1.00 91.38 613 ARG A C 1
ATOM 4728 O O . ARG A 1 613 ? -14.712 -9.130 24.506 1.00 91.38 613 ARG A O 1
ATOM 4735 N N . ALA A 1 614 ? -14.360 -10.792 25.976 1.00 94.88 614 ALA A N 1
ATOM 4736 C CA . ALA A 1 614 ? -13.143 -11.293 25.341 1.00 94.88 614 ALA A CA 1
ATOM 4737 C C . ALA A 1 614 ? -13.471 -12.164 24.116 1.00 94.88 614 ALA A C 1
ATOM 4739 O O . ALA A 1 614 ? -12.804 -12.054 23.089 1.00 94.88 614 ALA A O 1
ATOM 4740 N N . MET A 1 615 ? -14.538 -12.968 24.187 1.00 95.19 615 MET A N 1
ATOM 4741 C CA . MET A 1 615 ? -15.020 -13.805 23.082 1.00 95.19 615 MET A CA 1
ATOM 4742 C C . MET A 1 615 ? -15.357 -12.984 21.825 1.00 95.19 615 MET A C 1
ATOM 4744 O O . MET A 1 615 ? -15.049 -13.413 20.712 1.00 95.19 615 MET A O 1
ATOM 4748 N N . LEU A 1 616 ? -15.908 -11.772 21.981 1.00 95.62 616 LEU A N 1
ATOM 4749 C CA . LEU A 1 616 ? -16.197 -10.864 20.861 1.00 95.62 616 LEU A CA 1
ATOM 4750 C C . LEU A 1 616 ? -14.984 -10.556 19.970 1.00 95.62 616 LEU A C 1
ATOM 4752 O O . LEU A 1 616 ? -15.166 -10.239 18.794 1.00 95.62 616 LEU A O 1
ATOM 4756 N N . ALA A 1 617 ? -13.757 -10.680 20.479 1.00 97.19 617 ALA A N 1
ATOM 4757 C CA . ALA A 1 617 ? -12.553 -10.459 19.685 1.00 97.19 617 ALA A CA 1
ATOM 4758 C C . ALA A 1 617 ? -12.346 -11.510 18.598 1.00 97.19 617 ALA A C 1
ATOM 4760 O O . ALA A 1 617 ? -11.874 -11.168 17.516 1.00 97.19 617 ALA A O 1
ATOM 4761 N N . VAL A 1 618 ? -12.760 -12.757 18.844 1.00 98.25 618 VAL A N 1
ATOM 4762 C CA . VAL A 1 618 ? -12.738 -13.820 17.830 1.00 98.25 618 VAL A CA 1
ATOM 4763 C C . VAL A 1 618 ? -13.655 -13.432 16.671 1.00 98.25 618 VAL A C 1
ATOM 4765 O O . VAL A 1 618 ? -13.230 -13.402 15.519 1.00 98.25 618 VAL A O 1
ATOM 4768 N N . TYR A 1 619 ? -14.898 -13.046 16.965 1.00 98.00 619 TYR A N 1
ATOM 4769 C CA . TYR A 1 619 ? -15.865 -12.677 15.930 1.00 98.00 619 TYR A CA 1
ATOM 4770 C C . TYR A 1 619 ? -15.486 -11.379 15.207 1.00 98.00 619 TYR A C 1
ATOM 4772 O O . TYR A 1 619 ? -15.571 -11.311 13.983 1.00 98.00 619 TYR A O 1
ATOM 4780 N N . ALA A 1 620 ? -15.001 -10.366 15.929 1.00 98.25 620 ALA A N 1
ATOM 4781 C CA . ALA A 1 620 ? -14.529 -9.124 15.321 1.00 98.25 620 ALA A CA 1
ATOM 4782 C C . ALA A 1 620 ? -13.328 -9.362 14.389 1.00 98.25 620 ALA A C 1
ATOM 4784 O O . ALA A 1 620 ? -13.276 -8.786 13.302 1.00 98.25 620 ALA A O 1
ATOM 4785 N N . ALA A 1 621 ? -12.398 -10.247 14.768 1.00 98.50 621 ALA A N 1
ATOM 4786 C CA . ALA A 1 621 ? -11.262 -10.619 13.929 1.00 98.50 621 ALA A CA 1
ATOM 4787 C C . ALA A 1 621 ? -11.688 -11.398 12.679 1.00 98.50 621 ALA A C 1
ATOM 4789 O O . ALA A 1 621 ? -11.090 -11.220 11.622 1.00 98.50 621 ALA A O 1
ATOM 4790 N N . LEU A 1 622 ? -12.716 -12.245 12.776 1.00 98.62 622 LEU A N 1
ATOM 4791 C CA . LEU A 1 622 ? -13.225 -13.075 11.678 1.00 98.62 622 LEU A CA 1
ATOM 4792 C C . LEU A 1 622 ? -14.225 -12.357 10.751 1.00 98.62 622 LEU A C 1
ATOM 4794 O O . LEU A 1 622 ? -14.555 -12.876 9.687 1.00 98.62 622 LEU A O 1
ATOM 4798 N N . ALA A 1 623 ? -14.690 -11.161 11.113 1.00 98.44 623 ALA A N 1
ATOM 4799 C CA . ALA A 1 623 ? -15.634 -10.366 10.325 1.00 98.44 623 ALA A CA 1
ATOM 4800 C C . ALA A 1 623 ? -15.132 -9.844 8.954 1.00 98.44 623 ALA A C 1
ATOM 4802 O O . ALA A 1 623 ? -15.936 -9.827 8.014 1.00 98.44 623 ALA A O 1
ATOM 4803 N N . PRO A 1 624 ? -13.862 -9.417 8.772 1.00 98.12 624 PRO A N 1
ATOM 4804 C CA . PRO A 1 624 ? -13.402 -8.740 7.554 1.00 98.12 624 PRO A CA 1
ATOM 4805 C C . PRO A 1 624 ? -13.696 -9.450 6.215 1.00 98.12 624 PRO A C 1
ATOM 4807 O O . PRO A 1 624 ? -14.159 -8.762 5.298 1.00 98.12 624 PRO A O 1
ATOM 4810 N N . PRO A 1 625 ? -13.531 -10.784 6.063 1.00 97.25 625 PRO A N 1
ATOM 4811 C CA . PRO A 1 625 ? -13.892 -11.482 4.827 1.00 97.25 625 PRO A CA 1
ATOM 4812 C C . PRO A 1 625 ? -15.383 -11.387 4.490 1.00 97.25 625 PRO A C 1
ATOM 4814 O O . PRO A 1 625 ? -15.748 -11.385 3.313 1.00 97.25 625 PRO A O 1
ATOM 4817 N N . LEU A 1 626 ? -16.253 -11.298 5.502 1.00 97.38 626 LEU A N 1
ATOM 4818 C CA . LEU A 1 626 ? -17.700 -11.251 5.316 1.00 97.38 626 LEU A CA 1
ATOM 4819 C C . LEU A 1 626 ? -18.207 -9.853 4.972 1.00 97.38 626 LEU A C 1
ATOM 4821 O O . LEU A 1 626 ? -19.215 -9.752 4.281 1.00 97.38 626 LEU A O 1
ATOM 4825 N N . LEU A 1 627 ? -17.525 -8.778 5.375 1.00 96.94 627 LEU A N 1
ATOM 4826 C CA . LEU A 1 627 ? -17.989 -7.404 5.132 1.00 96.94 627 LEU A CA 1
ATOM 4827 C C . LEU A 1 627 ? -18.338 -7.148 3.655 1.00 96.94 627 LEU A C 1
ATOM 4829 O O . LEU A 1 627 ? -19.425 -6.653 3.348 1.00 96.94 627 LEU A O 1
ATOM 4833 N N . ALA A 1 628 ? -17.474 -7.581 2.730 1.00 92.56 628 ALA A N 1
ATOM 4834 C CA . ALA A 1 628 ? -17.710 -7.464 1.290 1.00 92.56 628 ALA A CA 1
ATOM 4835 C C . ALA A 1 628 ? -18.883 -8.334 0.793 1.00 92.56 628 ALA A C 1
ATOM 4837 O O . ALA A 1 628 ? -19.633 -7.911 -0.088 1.00 92.56 628 ALA A O 1
ATOM 4838 N N . ILE A 1 629 ? -19.076 -9.526 1.374 1.00 94.50 629 ILE A N 1
ATOM 4839 C CA . ILE A 1 629 ? -20.189 -10.439 1.054 1.00 94.50 629 ILE A CA 1
ATOM 4840 C C . ILE A 1 629 ? -21.521 -9.818 1.501 1.00 94.50 629 ILE A C 1
ATOM 4842 O O . ILE A 1 629 ? -22.493 -9.765 0.739 1.00 94.50 629 ILE A O 1
ATOM 4846 N N . LEU A 1 630 ? -21.551 -9.308 2.731 1.00 95.94 630 LEU A N 1
ATOM 4847 C CA . LEU A 1 630 ? -22.721 -8.697 3.357 1.00 95.94 630 LEU A CA 1
ATOM 4848 C C . LEU A 1 630 ? -23.053 -7.329 2.744 1.00 95.94 630 LEU A C 1
ATOM 4850 O O . LEU A 1 630 ? -24.217 -6.929 2.700 1.00 95.94 630 LEU A O 1
ATOM 4854 N N . GLY A 1 631 ? -22.051 -6.624 2.211 1.00 93.00 631 GLY A N 1
ATOM 4855 C CA . GLY A 1 631 ? -22.154 -5.196 1.907 1.00 93.00 631 GLY A CA 1
ATOM 4856 C C . GLY A 1 631 ? -22.229 -4.350 3.180 1.00 93.00 631 GLY A C 1
ATOM 4857 O O . GLY A 1 631 ? -22.894 -3.316 3.181 1.00 93.00 631 GLY A O 1
ATOM 4858 N N . ALA A 1 632 ? -21.605 -4.827 4.258 1.00 94.88 632 ALA A N 1
ATOM 4859 C CA . ALA A 1 632 ? -21.559 -4.159 5.550 1.00 94.88 632 ALA A CA 1
ATOM 4860 C C . ALA A 1 632 ? -20.412 -3.127 5.594 1.00 94.88 632 ALA A C 1
ATOM 4862 O O . ALA A 1 632 ? -19.401 -3.302 4.908 1.00 94.88 632 ALA A O 1
ATOM 4863 N N . PRO A 1 633 ? -20.552 -2.041 6.373 1.00 93.31 633 PRO A N 1
ATOM 4864 C CA . PRO A 1 633 ? -19.503 -1.036 6.528 1.00 93.31 633 PRO A CA 1
ATOM 4865 C C . PRO A 1 633 ? -18.313 -1.543 7.356 1.00 93.31 633 PRO A C 1
ATOM 4867 O O . PRO A 1 633 ? -18.456 -2.415 8.212 1.00 93.31 633 PRO A O 1
ATOM 4870 N N . ASN A 1 634 ? -17.150 -0.919 7.152 1.00 96.19 634 ASN A N 1
ATOM 4871 C CA . ASN A 1 634 ? -16.008 -1.054 8.057 1.00 96.19 634 ASN A CA 1
ATOM 4872 C C . ASN A 1 634 ? -16.348 -0.462 9.429 1.00 96.19 634 ASN A C 1
ATOM 4874 O O . ASN A 1 634 ? -17.056 0.545 9.520 1.00 96.19 634 ASN A O 1
ATOM 4878 N N . PHE A 1 635 ? -15.773 -1.034 10.482 1.00 96.06 635 PHE A N 1
ATOM 4879 C CA . PHE A 1 635 ? -15.946 -0.552 11.849 1.00 96.06 635 PHE A CA 1
ATOM 4880 C C . PHE A 1 635 ? -14.702 -0.801 12.697 1.00 96.06 635 PHE A C 1
ATOM 4882 O O . PHE A 1 635 ? -13.742 -1.437 12.254 1.00 96.06 635 PHE A O 1
ATOM 4889 N N . VAL A 1 636 ? -14.716 -0.262 13.912 1.00 96.81 636 VAL A N 1
ATOM 4890 C CA . VAL A 1 636 ? -13.668 -0.468 14.913 1.00 96.81 636 VAL A CA 1
ATOM 4891 C C . VAL A 1 636 ? -14.261 -1.206 16.101 1.00 96.81 636 VAL A C 1
ATOM 4893 O O . VAL A 1 636 ? -15.320 -0.812 16.577 1.00 96.81 636 VAL A O 1
ATOM 4896 N N . ALA A 1 637 ? -13.584 -2.238 16.591 1.00 96.12 637 ALA A N 1
ATOM 4897 C CA . ALA A 1 637 ? -13.854 -2.841 17.891 1.00 96.12 637 ALA A CA 1
ATOM 4898 C C . ALA A 1 637 ? -12.748 -2.401 18.859 1.00 96.12 637 ALA A C 1
ATOM 4900 O O . ALA A 1 637 ? -11.577 -2.702 18.638 1.00 96.12 637 ALA A O 1
ATOM 4901 N N . ASP A 1 638 ? -13.105 -1.637 19.887 1.00 94.69 638 ASP A N 1
ATOM 4902 C CA . ASP A 1 638 ? -12.158 -0.954 20.773 1.00 94.69 638 ASP A CA 1
ATOM 4903 C C . ASP A 1 638 ? -12.332 -1.418 22.221 1.00 94.69 638 ASP A C 1
ATOM 4905 O O . ASP A 1 638 ? -13.338 -1.103 22.852 1.00 94.69 638 ASP A O 1
ATOM 4909 N N . TRP A 1 639 ? -11.359 -2.157 22.757 1.00 93.69 639 TRP A N 1
ATOM 4910 C CA . TRP A 1 639 ? -11.344 -2.561 24.164 1.00 93.69 639 TRP A CA 1
ATOM 4911 C C . TRP A 1 639 ? -10.710 -1.463 25.013 1.00 93.69 639 TRP A C 1
ATOM 4913 O O . TRP A 1 639 ? -9.496 -1.246 24.965 1.00 93.69 639 TRP A O 1
ATOM 4923 N N . ALA A 1 640 ? -11.534 -0.800 25.822 1.00 86.62 640 ALA A N 1
ATOM 4924 C CA . ALA A 1 640 ? -11.149 0.379 26.587 1.00 86.62 640 ALA A CA 1
ATOM 4925 C C . ALA A 1 640 ? -11.340 0.145 28.088 1.00 86.62 640 ALA A C 1
ATOM 4927 O O . ALA A 1 640 ? -12.468 0.074 28.577 1.00 86.62 640 ALA A O 1
ATOM 4928 N N . TYR A 1 641 ? -10.242 0.001 28.833 1.00 84.69 641 TYR A N 1
ATOM 4929 C CA . TYR A 1 641 ? -10.308 -0.175 30.288 1.00 84.69 641 TYR A CA 1
ATOM 4930 C C . TYR A 1 641 ? -8.957 0.016 30.985 1.00 84.69 641 TYR A C 1
ATOM 4932 O O . TYR A 1 641 ? -7.915 0.027 30.333 1.00 84.69 641 TYR A O 1
ATOM 4940 N N . GLY A 1 642 ? -8.949 0.070 32.322 1.00 71.06 642 GLY A N 1
ATOM 4941 C CA . GLY A 1 642 ? -7.737 0.236 33.135 1.00 71.06 642 GLY A CA 1
ATOM 4942 C C . GLY A 1 642 ? -6.615 -0.765 32.818 1.00 71.06 642 GLY A C 1
ATOM 4943 O O . GLY A 1 642 ? -6.848 -1.837 32.248 1.00 71.06 642 GLY A O 1
ATOM 4944 N N . THR A 1 643 ? -5.374 -0.404 33.139 1.00 75.50 643 THR A N 1
ATOM 4945 C CA . THR A 1 643 ? -4.161 -1.200 32.877 1.00 75.50 643 THR A CA 1
ATOM 4946 C C . THR A 1 643 ? -4.241 -2.606 33.490 1.00 75.50 643 THR A C 1
ATOM 4948 O O . THR A 1 643 ? -4.938 -2.824 34.476 1.00 75.50 643 THR A O 1
ATOM 4951 N N . SER A 1 644 ? -3.514 -3.569 32.911 1.00 78.75 644 SER A N 1
ATOM 4952 C CA . SER A 1 644 ? -3.344 -4.928 33.466 1.00 78.75 644 SER A CA 1
ATOM 4953 C C . SER A 1 644 ? -4.629 -5.760 33.601 1.00 78.75 644 SER A C 1
ATOM 4955 O O . SER A 1 644 ? -4.769 -6.569 34.509 1.00 78.75 644 SER A O 1
ATOM 4957 N N . THR A 1 645 ? -5.569 -5.581 32.672 1.00 82.56 645 THR A N 1
ATOM 4958 C CA . THR A 1 645 ? -6.893 -6.240 32.673 1.00 82.56 645 THR A CA 1
ATOM 4959 C C . THR A 1 645 ? -7.067 -7.284 31.562 1.00 82.56 645 THR A C 1
ATOM 4961 O O . THR A 1 645 ? -8.151 -7.833 31.396 1.00 82.56 645 THR A O 1
ATOM 4964 N N . GLY A 1 646 ? -6.008 -7.563 30.789 1.00 88.75 646 GLY A N 1
ATOM 4965 C CA . GLY A 1 646 ? -6.011 -8.555 29.702 1.00 88.75 646 GLY A CA 1
ATOM 4966 C C . GLY A 1 646 ? -6.378 -8.017 28.313 1.00 88.75 646 GLY A C 1
ATOM 4967 O O . GLY A 1 646 ? -6.587 -8.798 27.395 1.00 88.75 646 GLY A O 1
ATOM 4968 N N . LYS A 1 647 ? -6.430 -6.694 28.103 1.00 93.12 647 LYS A N 1
ATOM 4969 C CA . LYS A 1 647 ? -6.752 -6.100 26.785 1.00 93.12 647 LYS A CA 1
ATOM 4970 C C . LYS A 1 647 ? -5.806 -6.552 25.665 1.00 93.12 647 LYS A C 1
ATOM 4972 O O . LYS A 1 647 ? -6.269 -6.979 24.614 1.00 93.12 647 LYS A O 1
ATOM 4977 N N . THR A 1 648 ? -4.495 -6.529 25.908 1.00 94.25 648 THR A N 1
ATOM 4978 C CA . THR A 1 648 ? -3.507 -7.035 24.942 1.00 94.25 648 THR A CA 1
ATOM 4979 C C . THR A 1 648 ? -3.722 -8.526 24.670 1.00 94.25 648 THR A C 1
ATOM 4981 O O . THR A 1 648 ? -3.661 -8.951 23.523 1.00 94.25 648 THR A O 1
ATOM 4984 N N . THR A 1 649 ? -4.064 -9.325 25.689 1.00 96.44 649 THR A N 1
ATOM 4985 C CA . THR A 1 649 ? -4.394 -10.751 25.525 1.00 96.44 649 THR A CA 1
ATOM 4986 C C . THR A 1 649 ? -5.578 -10.965 24.587 1.00 96.44 649 THR A C 1
ATOM 4988 O O . THR A 1 649 ? -5.536 -11.852 23.739 1.00 96.44 649 THR A O 1
ATOM 4991 N N . VAL A 1 650 ? -6.615 -10.131 24.684 1.00 96.94 650 VAL A N 1
ATOM 4992 C CA . VAL A 1 650 ? -7.759 -10.168 23.764 1.00 96.94 650 VAL A CA 1
ATOM 4993 C C . VAL A 1 650 ? -7.323 -9.902 22.320 1.00 96.94 650 VAL A C 1
ATOM 4995 O O . VAL A 1 650 ? -7.747 -10.608 21.406 1.00 96.94 650 VAL A O 1
ATOM 4998 N N . LEU A 1 651 ? -6.424 -8.939 22.103 1.00 98.31 651 LEU A N 1
ATOM 4999 C CA . LEU A 1 651 ? -5.878 -8.682 20.769 1.00 98.31 651 LEU A CA 1
ATOM 5000 C C . LEU A 1 651 ? -4.972 -9.816 20.268 1.00 98.31 651 LEU A C 1
ATOM 5002 O O . LEU A 1 651 ? -4.980 -10.109 19.075 1.00 98.31 651 LEU A O 1
ATOM 5006 N N . ARG A 1 652 ? -4.255 -10.515 21.157 1.00 98.44 652 ARG A N 1
ATOM 5007 C CA . ARG A 1 652 ? -3.507 -11.740 20.813 1.00 98.44 652 ARG A CA 1
ATOM 5008 C C . ARG A 1 652 ? -4.446 -12.864 20.374 1.00 98.44 652 ARG A C 1
ATOM 5010 O O . ARG A 1 652 ? -4.177 -13.525 19.376 1.00 98.44 652 ARG A O 1
ATOM 5017 N N . VAL A 1 653 ? -5.577 -13.048 21.060 1.00 98.56 653 VAL A N 1
ATOM 5018 C CA . VAL A 1 653 ? -6.628 -13.988 20.631 1.00 98.56 653 VAL A CA 1
ATOM 5019 C C . VAL A 1 653 ? -7.138 -13.617 19.234 1.00 98.56 653 VAL A C 1
ATOM 5021 O O . VAL A 1 653 ? -7.186 -14.477 18.354 1.00 98.56 653 VAL A O 1
ATOM 5024 N N . ALA A 1 654 ? -7.449 -12.343 18.988 1.00 98.62 654 ALA A N 1
ATOM 5025 C CA . ALA A 1 654 ? -7.868 -11.876 17.668 1.00 98.62 654 ALA A CA 1
ATOM 5026 C C . ALA A 1 654 ? -6.812 -12.137 16.580 1.00 98.62 654 ALA A C 1
ATOM 5028 O O . ALA A 1 654 ? -7.130 -12.704 15.534 1.00 98.62 654 ALA A O 1
ATOM 5029 N N . ALA A 1 655 ? -5.552 -11.776 16.835 1.00 98.56 655 ALA A N 1
ATOM 5030 C CA . ALA A 1 655 ? -4.446 -11.988 15.905 1.00 98.56 655 ALA A CA 1
ATOM 5031 C C . ALA A 1 655 ? -4.246 -13.477 15.594 1.00 98.56 655 ALA A C 1
ATOM 5033 O O . ALA A 1 655 ? -4.081 -13.845 14.432 1.00 98.56 655 ALA A O 1
ATOM 5034 N N . SER A 1 656 ? -4.386 -14.345 16.603 1.00 98.62 656 SER A N 1
ATOM 5035 C CA . SER A 1 656 ? -4.227 -15.795 16.448 1.00 98.62 656 SER A CA 1
ATOM 5036 C C . SER A 1 656 ? -5.240 -16.439 15.500 1.00 98.62 656 SER A C 1
ATOM 5038 O O . SER A 1 656 ? -4.997 -17.534 14.997 1.00 98.62 656 SER A O 1
ATOM 5040 N N . CYS A 1 657 ? -6.355 -15.765 15.197 1.00 98.62 657 CYS A N 1
ATOM 5041 C CA . CYS A 1 657 ? -7.296 -16.235 14.182 1.00 98.62 657 CYS A CA 1
ATOM 5042 C C . CYS A 1 657 ? -6.671 -16.249 12.778 1.00 98.62 657 CYS A C 1
ATOM 5044 O O . CYS A 1 657 ? -7.113 -17.018 11.929 1.00 98.62 657 CYS A O 1
ATOM 5046 N N . TRP A 1 658 ? -5.658 -15.414 12.531 1.00 98.12 658 TRP A N 1
ATOM 5047 C CA . TRP A 1 658 ? -5.130 -15.138 11.195 1.00 98.12 658 TRP A CA 1
ATOM 5048 C C . TRP A 1 658 ? -3.618 -15.267 11.059 1.00 98.12 658 TRP A C 1
ATOM 5050 O O . TRP A 1 658 ? -3.147 -15.511 9.953 1.00 98.12 658 TRP A O 1
ATOM 5060 N N . GLY A 1 659 ? -2.854 -15.078 12.127 1.00 97.19 659 GLY A N 1
ATOM 5061 C CA . GLY A 1 659 ? -1.406 -14.963 12.036 1.00 97.19 659 GLY A CA 1
ATOM 5062 C C . GLY A 1 659 ? -0.727 -15.051 13.388 1.00 97.19 659 GLY A C 1
ATOM 5063 O O . GLY A 1 659 ? -1.367 -15.354 14.396 1.00 97.19 659 GLY A O 1
ATOM 5064 N N . ASN A 1 660 ? 0.576 -14.782 13.409 1.00 96.44 660 ASN A N 1
ATOM 5065 C CA . ASN A 1 660 ? 1.356 -14.838 14.638 1.00 96.44 660 ASN A CA 1
ATOM 5066 C C . ASN A 1 660 ? 0.866 -13.764 15.632 1.00 96.44 660 ASN A C 1
ATOM 5068 O O . ASN A 1 660 ? 0.935 -12.572 15.316 1.00 96.44 660 ASN A O 1
ATOM 5072 N N . PRO A 1 661 ? 0.378 -14.148 16.826 1.00 97.31 661 PRO A N 1
ATOM 5073 C CA . PRO A 1 661 ? -0.153 -13.198 17.795 1.00 97.31 661 PRO A CA 1
ATOM 5074 C C . PRO A 1 661 ? 0.922 -12.560 18.684 1.00 97.31 661 PRO A C 1
ATOM 5076 O O . PRO A 1 661 ? 0.581 -11.756 19.548 1.00 97.31 661 PRO A O 1
ATOM 5079 N N . ASP A 1 662 ? 2.195 -12.941 18.553 1.00 94.56 662 ASP A N 1
ATOM 5080 C CA . ASP A 1 662 ? 3.269 -12.392 19.376 1.00 94.56 662 ASP A CA 1
ATOM 5081 C C . ASP A 1 662 ? 3.727 -11.024 18.861 1.00 94.56 662 ASP A C 1
ATOM 5083 O O . ASP A 1 662 ? 4.502 -10.940 17.910 1.00 94.56 662 ASP A O 1
ATOM 5087 N N . GLU A 1 663 ? 3.323 -9.952 19.547 1.00 90.81 663 GLU A N 1
ATOM 5088 C CA . GLU A 1 663 ? 3.636 -8.568 19.174 1.00 90.81 663 GLU A CA 1
ATOM 5089 C C . GLU A 1 663 ? 5.135 -8.223 19.162 1.00 90.81 663 GLU A C 1
ATOM 5091 O O . GLU A 1 663 ? 5.523 -7.140 18.724 1.00 90.81 663 GLU A O 1
ATOM 5096 N N . ARG A 1 664 ? 5.985 -9.122 19.672 1.00 88.31 664 ARG A N 1
ATOM 5097 C CA . ARG A 1 664 ? 7.445 -8.965 19.708 1.00 88.31 664 ARG A CA 1
ATOM 5098 C C . ARG A 1 664 ? 8.151 -9.605 18.515 1.00 88.31 664 ARG A C 1
ATOM 5100 O O . ARG A 1 664 ? 9.352 -9.403 18.366 1.00 88.31 664 ARG A O 1
ATOM 5107 N N . ALA A 1 665 ? 7.447 -10.409 17.720 1.00 89.56 665 ALA A N 1
ATOM 5108 C CA . ALA A 1 665 ? 8.015 -11.074 16.557 1.00 89.56 665 ALA A CA 1
ATOM 5109 C C . ALA A 1 665 ? 8.008 -10.150 15.329 1.00 89.56 665 ALA A C 1
ATOM 5111 O O . ALA A 1 665 ? 7.057 -9.400 15.113 1.00 89.56 665 ALA A O 1
ATOM 5112 N N . ASP A 1 666 ? 9.029 -10.266 14.475 1.00 81.06 666 ASP A N 1
ATOM 5113 C CA . ASP A 1 666 ? 9.124 -9.482 13.234 1.00 81.06 666 ASP A CA 1
ATOM 5114 C C . ASP A 1 666 ? 7.943 -9.745 12.279 1.00 81.06 666 ASP A C 1
ATOM 5116 O O . ASP A 1 666 ? 7.540 -8.856 11.537 1.00 81.06 666 ASP A O 1
ATOM 5120 N N . GLY A 1 667 ? 7.352 -10.942 12.318 1.00 85.31 667 GLY A N 1
ATOM 5121 C CA . GLY A 1 667 ? 6.158 -11.319 11.554 1.00 85.31 667 GLY A CA 1
ATOM 5122 C C . GLY A 1 667 ? 4.879 -11.315 12.392 1.00 85.31 667 GLY A C 1
ATOM 5123 O O . GLY A 1 667 ? 4.102 -12.256 12.297 1.00 85.31 667 GLY A O 1
ATOM 5124 N N . SER A 1 668 ? 4.687 -10.341 13.283 1.00 94.75 668 SER A N 1
ATOM 5125 C CA . SER A 1 668 ? 3.469 -10.241 14.099 1.00 94.75 668 SER A CA 1
ATOM 5126 C C . SER A 1 668 ? 2.265 -9.740 13.293 1.00 94.75 668 SER A C 1
ATOM 5128 O O . SER A 1 668 ? 2.378 -8.761 12.558 1.00 94.75 668 SER A O 1
ATOM 5130 N N . ALA A 1 669 ? 1.091 -10.350 13.496 1.00 96.62 669 ALA A N 1
ATOM 5131 C CA . ALA A 1 669 ? -0.205 -9.846 13.018 1.00 96.62 669 ALA A CA 1
ATOM 5132 C C . ALA A 1 669 ? -0.864 -8.849 14.004 1.00 96.62 669 ALA A C 1
ATOM 5134 O O . ALA A 1 669 ? -1.993 -8.401 13.796 1.00 96.62 669 ALA A O 1
ATOM 5135 N N . LEU A 1 670 ? -0.160 -8.522 15.092 1.00 97.25 670 LEU A N 1
ATOM 5136 C CA . LEU A 1 670 ? -0.520 -7.558 16.129 1.00 97.25 670 LEU A CA 1
ATOM 5137 C C . LEU A 1 670 ? 0.542 -6.453 16.188 1.00 97.25 670 LEU A C 1
ATOM 5139 O O . LEU A 1 670 ? 1.701 -6.725 16.508 1.00 97.25 670 LEU A O 1
ATOM 5143 N N . TRP A 1 671 ? 0.150 -5.208 15.918 1.00 96.44 671 TRP A N 1
ATOM 5144 C CA . TRP A 1 671 ? 1.056 -4.055 15.940 1.00 96.44 671 TRP A CA 1
ATOM 5145 C C . TRP A 1 671 ? 0.720 -3.090 17.076 1.00 96.44 671 TRP A C 1
ATOM 5147 O O . TRP A 1 671 ? -0.351 -3.142 17.664 1.00 96.44 671 TRP A O 1
ATOM 5157 N N . SER A 1 672 ? 1.646 -2.185 17.384 1.00 95.31 672 SER A N 1
ATOM 5158 C CA . SER A 1 672 ? 1.444 -1.072 18.322 1.00 95.31 672 SER A CA 1
ATOM 5159 C C . SER A 1 672 ? 0.778 0.119 17.623 1.00 95.31 672 SER A C 1
ATOM 5161 O O . SER A 1 672 ? 0.975 0.322 16.425 1.00 95.31 672 SER A O 1
ATOM 5163 N N . TRP A 1 673 ? 0.083 0.984 18.368 1.00 95.25 673 TRP A N 1
ATOM 5164 C CA . TRP A 1 673 ? -0.367 2.291 17.860 1.00 95.25 673 TRP A CA 1
ATOM 5165 C C . TRP A 1 673 ? 0.768 3.284 17.524 1.00 95.25 673 TRP A C 1
ATOM 5167 O O . TRP A 1 673 ? 0.484 4.355 16.977 1.00 95.25 673 TRP A O 1
ATOM 5177 N N . ASP A 1 674 ? 2.044 2.962 17.785 1.00 94.31 674 ASP A N 1
ATOM 5178 C CA . ASP A 1 674 ? 3.206 3.745 17.309 1.00 94.31 674 ASP A CA 1
ATOM 5179 C C . ASP A 1 674 ? 3.439 3.565 15.798 1.00 94.31 674 ASP A C 1
ATOM 5181 O O . ASP A 1 674 ? 4.442 3.031 15.326 1.00 94.31 674 ASP A O 1
ATOM 5185 N N . VAL A 1 675 ? 2.461 4.018 15.020 1.00 93.69 675 VAL A N 1
ATOM 5186 C CA . VAL A 1 675 ? 2.440 3.949 13.564 1.00 93.69 675 VAL A CA 1
ATOM 5187 C C . VAL A 1 675 ? 2.068 5.302 12.977 1.00 93.69 675 VAL A C 1
ATOM 5189 O O . VAL A 1 675 ? 1.428 6.152 13.603 1.00 93.69 675 VAL A O 1
ATOM 5192 N N . THR A 1 676 ? 2.481 5.533 11.731 1.00 94.50 676 THR A N 1
ATOM 5193 C CA . THR A 1 676 ? 2.059 6.737 11.010 1.00 94.50 676 THR A CA 1
ATOM 5194 C C . THR A 1 676 ? 0.710 6.501 10.330 1.00 94.50 676 THR A C 1
ATOM 5196 O O . THR A 1 676 ? 0.445 5.398 9.849 1.00 94.50 676 THR A O 1
ATOM 5199 N N . PRO A 1 677 ? -0.129 7.535 10.160 1.00 93.06 677 PRO A N 1
ATOM 5200 C CA . PRO A 1 677 ? -1.382 7.370 9.428 1.00 93.06 677 PRO A CA 1
ATOM 5201 C C . PRO A 1 677 ? -1.199 6.962 7.955 1.00 93.06 677 PRO A C 1
ATOM 5203 O O . PRO A 1 677 ? -2.117 6.427 7.347 1.00 93.06 677 PRO A O 1
ATOM 5206 N N . VAL A 1 678 ? -0.028 7.232 7.363 1.00 91.12 678 VAL A N 1
ATOM 5207 C CA . VAL A 1 678 ? 0.312 6.777 6.003 1.00 91.12 678 VAL A CA 1
ATOM 5208 C C . VAL A 1 678 ? 0.595 5.279 5.985 1.00 91.12 678 VAL A C 1
ATOM 5210 O O . VAL A 1 678 ? 0.170 4.614 5.045 1.00 91.12 678 VAL A O 1
ATOM 5213 N N . TRP A 1 679 ? 1.275 4.762 7.014 1.00 94.19 679 TRP A N 1
ATOM 5214 C CA . TRP A 1 679 ? 1.487 3.326 7.185 1.00 94.19 679 TRP A CA 1
ATOM 5215 C C . TRP A 1 679 ? 0.140 2.609 7.299 1.00 94.19 679 TRP A C 1
ATOM 5217 O O . TRP A 1 679 ? -0.134 1.737 6.489 1.00 94.19 679 TRP A O 1
ATOM 5227 N N . VAL A 1 680 ? -0.766 3.082 8.167 1.00 95.25 680 VAL A N 1
ATOM 5228 C CA . VAL A 1 680 ? -2.117 2.502 8.304 1.00 95.25 680 VAL A CA 1
ATOM 5229 C C . VAL A 1 680 ? -2.895 2.515 6.983 1.00 95.25 680 VAL A C 1
ATOM 5231 O O . VAL A 1 680 ? -3.518 1.515 6.636 1.00 95.25 680 VAL A O 1
ATOM 5234 N N . GLU A 1 681 ? -2.834 3.612 6.215 1.00 93.00 681 GLU A N 1
ATOM 5235 C CA . GLU A 1 681 ? -3.462 3.691 4.885 1.00 93.00 681 GLU A CA 1
ATOM 5236 C C . GLU A 1 681 ? -2.918 2.615 3.926 1.00 93.00 681 GLU A C 1
ATOM 5238 O O . GLU A 1 681 ? -3.698 2.035 3.172 1.00 93.00 681 GLU A O 1
ATOM 5243 N N . GLN A 1 682 ? -1.605 2.341 3.917 1.00 91.50 682 GLN A N 1
ATOM 5244 C CA . GLN A 1 682 ? -1.035 1.277 3.077 1.00 91.50 682 GLN A CA 1
ATOM 5245 C C . GLN A 1 682 ? -1.379 -0.115 3.611 1.00 91.50 682 GLN A C 1
ATOM 5247 O O . GLN A 1 682 ? -1.865 -0.942 2.843 1.00 91.50 682 GLN A O 1
ATOM 5252 N N . THR A 1 683 ? -1.230 -0.347 4.916 1.00 94.88 683 THR A N 1
ATOM 5253 C CA . THR A 1 683 ? -1.547 -1.629 5.553 1.00 94.88 683 THR A CA 1
ATOM 5254 C C . THR A 1 683 ? -3.005 -2.015 5.319 1.00 94.88 683 THR A C 1
ATOM 5256 O O . THR A 1 683 ? -3.270 -3.137 4.914 1.00 94.88 683 THR A O 1
ATOM 5259 N N . CYS A 1 684 ? -3.965 -1.090 5.435 1.00 95.38 684 CYS A N 1
ATOM 5260 C CA . CYS A 1 684 ? -5.371 -1.392 5.134 1.00 95.38 684 CYS A CA 1
ATOM 5261 C C . CYS A 1 684 ? -5.599 -1.795 3.669 1.00 95.38 684 CYS A C 1
ATOM 5263 O O . CYS A 1 684 ? -6.478 -2.604 3.384 1.00 95.38 684 CYS A O 1
ATOM 5265 N N . ARG A 1 685 ? -4.819 -1.250 2.725 1.00 91.56 685 ARG A N 1
ATOM 5266 C CA . ARG A 1 685 ? -4.897 -1.651 1.309 1.00 91.56 685 ARG A CA 1
ATOM 5267 C C . ARG A 1 685 ? -4.358 -3.059 1.089 1.00 91.56 685 ARG A C 1
ATOM 5269 O O . ARG A 1 685 ? -4.899 -3.758 0.239 1.00 91.56 685 ARG A O 1
ATOM 5276 N N . ILE A 1 686 ? -3.317 -3.442 1.826 1.00 93.69 686 ILE A N 1
ATOM 5277 C CA . ILE A 1 686 ? -2.768 -4.800 1.813 1.00 93.69 686 ILE A CA 1
ATOM 5278 C C . ILE A 1 686 ? -3.771 -5.761 2.463 1.00 93.69 686 ILE A C 1
ATOM 5280 O O . ILE A 1 686 ? -4.118 -6.769 1.862 1.00 93.69 686 ILE A O 1
ATOM 5284 N N . LEU A 1 687 ? -4.310 -5.420 3.637 1.00 95.12 687 LEU A N 1
ATOM 5285 C CA . LEU A 1 687 ? -5.218 -6.240 4.452 1.00 95.12 687 LEU A CA 1
ATOM 5286 C C . LEU A 1 687 ? -6.693 -6.154 4.014 1.00 95.12 687 LEU A C 1
ATOM 5288 O O . LEU A 1 687 ? -7.604 -6.059 4.837 1.00 95.12 687 LEU A O 1
ATOM 5292 N N . ASN A 1 688 ? -6.962 -6.175 2.709 1.00 92.31 688 ASN A N 1
ATOM 5293 C CA . ASN A 1 688 ? -8.311 -5.997 2.174 1.00 92.31 688 ASN A CA 1
ATOM 5294 C C . ASN A 1 688 ? -9.175 -7.268 2.316 1.00 92.31 688 ASN A C 1
ATOM 5296 O O . ASN A 1 688 ? -9.274 -8.082 1.403 1.00 92.31 688 ASN A O 1
ATOM 5300 N N . GLY A 1 689 ? -9.840 -7.419 3.460 1.00 95.19 689 GLY A N 1
ATOM 5301 C CA . GLY A 1 689 ? -10.554 -8.632 3.868 1.00 95.19 689 GLY A CA 1
ATOM 5302 C C . GLY A 1 689 ? -9.915 -9.330 5.070 1.00 95.19 689 GLY A C 1
ATOM 5303 O O . GLY A 1 689 ? -10.350 -10.418 5.426 1.00 95.19 689 GLY A O 1
ATOM 5304 N N . LEU A 1 690 ? -8.915 -8.707 5.701 1.00 97.81 690 LEU A N 1
ATOM 5305 C CA . LEU A 1 690 ? -8.234 -9.158 6.918 1.00 97.81 690 LEU A CA 1
ATOM 5306 C C . LEU A 1 690 ? -8.293 -8.049 7.984 1.00 97.81 690 LEU A C 1
ATOM 5308 O O . LEU A 1 690 ? -8.472 -6.883 7.619 1.00 97.81 690 LEU A O 1
ATOM 5312 N N . PRO A 1 691 ? -8.190 -8.363 9.288 1.00 98.25 691 PRO A N 1
ATOM 5313 C CA . PRO A 1 691 ? -8.256 -7.347 10.336 1.00 98.25 691 PRO A CA 1
ATOM 5314 C C . PRO A 1 691 ? -6.959 -6.538 10.428 1.00 98.25 691 PRO A C 1
ATOM 5316 O O . PRO A 1 691 ? -5.869 -7.077 10.247 1.00 98.25 691 PRO A O 1
ATOM 5319 N N . LEU A 1 692 ? -7.077 -5.259 10.786 1.00 98.25 692 LEU A N 1
ATOM 5320 C CA . LEU A 1 692 ? -5.961 -4.470 11.308 1.00 98.25 692 LEU A CA 1
ATOM 5321 C C . LEU A 1 692 ? -6.032 -4.504 12.837 1.00 98.25 692 LEU A C 1
ATOM 5323 O O . LEU A 1 692 ? -7.087 -4.219 13.394 1.00 98.25 692 LEU A O 1
ATOM 5327 N N . ILE A 1 693 ? -4.937 -4.830 13.523 1.00 98.56 693 ILE A N 1
ATOM 5328 C CA . ILE A 1 693 ? -4.939 -4.977 14.985 1.00 98.56 693 ILE A CA 1
ATOM 5329 C C . ILE A 1 693 ? -3.858 -4.079 15.585 1.00 98.56 693 ILE A C 1
ATOM 5331 O O . ILE A 1 693 ? -2.674 -4.270 15.305 1.00 98.56 693 ILE A O 1
ATOM 5335 N N . LEU A 1 694 ? -4.275 -3.089 16.380 1.00 97.75 694 LEU A N 1
ATOM 5336 C CA . LEU A 1 694 ? -3.401 -2.094 17.005 1.00 97.75 694 LEU A CA 1
ATOM 5337 C C . LEU A 1 694 ? -3.570 -2.095 18.532 1.00 97.75 694 LEU A C 1
ATOM 5339 O O . LEU A 1 694 ? -4.636 -1.761 19.051 1.00 97.75 694 LEU A O 1
ATOM 5343 N N . ASP A 1 695 ? -2.503 -2.437 19.249 1.00 95.94 695 ASP A N 1
ATOM 5344 C CA . ASP A 1 695 ? -2.455 -2.460 20.710 1.00 95.94 695 ASP A CA 1
ATOM 5345 C C . ASP A 1 695 ? -1.994 -1.122 21.289 1.00 95.94 695 ASP A C 1
ATOM 5347 O O . ASP A 1 695 ? -1.014 -0.522 20.831 1.00 95.94 695 ASP A O 1
ATOM 5351 N N . ASP A 1 696 ? -2.717 -0.693 22.320 1.00 90.56 696 ASP A N 1
ATOM 5352 C CA . ASP A 1 696 ? -2.414 0.410 23.226 1.00 90.56 696 ASP A CA 1
ATOM 5353 C C . ASP A 1 696 ? -2.358 1.806 22.581 1.00 90.56 696 ASP A C 1
ATOM 5355 O O . ASP A 1 696 ? -1.298 2.310 22.201 1.00 90.56 696 ASP A O 1
ATOM 5359 N N . THR A 1 697 ? -3.510 2.485 22.529 1.00 88.38 697 THR A N 1
ATOM 5360 C CA . THR A 1 697 ? -3.645 3.858 22.006 1.00 88.38 697 THR A CA 1
ATOM 5361 C C . THR A 1 697 ? -2.700 4.876 22.654 1.00 88.38 697 THR A C 1
ATOM 5363 O O . THR A 1 697 ? -2.362 5.865 21.998 1.00 88.38 697 THR A O 1
ATOM 5366 N N . LYS A 1 698 ? -2.199 4.651 23.883 1.00 83.12 698 LYS A N 1
ATOM 5367 C CA . LYS A 1 698 ? -1.223 5.552 24.531 1.00 83.12 698 LYS A CA 1
ATOM 5368 C C . LYS A 1 698 ? 0.132 5.575 23.816 1.00 83.12 698 LYS A C 1
ATOM 5370 O O . LYS A 1 698 ? 0.885 6.533 23.979 1.00 83.12 698 LYS A O 1
ATOM 5375 N N . ARG A 1 699 ? 0.442 4.567 22.992 1.00 87.81 699 ARG A N 1
ATOM 5376 C CA . ARG A 1 699 ? 1.668 4.521 22.175 1.00 87.81 699 ARG A CA 1
ATOM 5377 C C . ARG A 1 699 ? 1.585 5.359 20.903 1.00 87.81 699 ARG A C 1
ATOM 5379 O O . ARG A 1 699 ? 2.599 5.554 20.233 1.00 87.81 699 ARG A O 1
ATOM 5386 N N . ALA A 1 700 ? 0.407 5.876 20.556 1.00 88.25 700 ALA A N 1
ATOM 5387 C CA . ALA A 1 700 ? 0.274 6.781 19.426 1.00 88.25 700 ALA A CA 1
ATOM 5388 C C . ALA A 1 700 ? 1.098 8.056 19.660 1.00 88.25 700 ALA A C 1
ATOM 5390 O O . ALA A 1 700 ? 0.928 8.752 20.657 1.00 88.25 700 ALA A O 1
ATOM 5391 N N . ARG A 1 701 ? 1.939 8.428 18.685 1.00 82.62 701 ARG A N 1
ATOM 5392 C CA . ARG A 1 701 ? 2.814 9.618 18.785 1.00 82.62 701 ARG A CA 1
ATOM 5393 C C . ARG A 1 701 ? 2.077 10.915 19.111 1.00 82.62 701 ARG A C 1
ATOM 5395 O O . ARG A 1 701 ? 2.677 11.838 19.652 1.00 82.62 701 ARG A O 1
ATOM 5402 N N . ARG A 1 702 ? 0.822 11.029 18.665 1.00 79.44 702 ARG A N 1
ATOM 5403 C CA . ARG A 1 702 ? -0.053 12.187 18.883 1.00 79.44 702 ARG A CA 1
ATOM 5404 C C . ARG A 1 702 ? -1.510 11.724 18.980 1.00 79.44 702 ARG A C 1
ATOM 5406 O O . ARG A 1 702 ? -1.918 10.949 18.111 1.00 79.44 702 ARG A O 1
ATOM 5413 N N . PRO A 1 703 ? -2.316 12.272 19.907 1.00 74.19 703 PRO A N 1
ATOM 5414 C CA . PRO A 1 703 ? -3.760 12.024 19.991 1.00 74.19 703 PRO A CA 1
ATOM 5415 C C . PRO A 1 703 ? -4.498 12.194 18.651 1.00 74.19 703 PRO A C 1
ATOM 5417 O O . PRO A 1 703 ? -5.283 11.337 18.248 1.00 74.19 703 PRO A O 1
ATOM 5420 N N . ALA A 1 704 ? -4.160 13.238 17.886 1.00 76.69 704 ALA A N 1
ATOM 5421 C CA . ALA A 1 704 ? -4.750 13.506 16.570 1.00 76.69 704 ALA A CA 1
ATOM 5422 C C . ALA A 1 704 ? -4.526 12.380 15.536 1.00 76.69 704 ALA A C 1
ATOM 5424 O O . ALA A 1 704 ? -5.312 12.231 14.597 1.00 76.69 704 ALA A O 1
ATOM 5425 N N . ASN A 1 705 ? -3.473 11.565 15.691 1.00 88.31 705 ASN A N 1
ATOM 5426 C CA . ASN A 1 705 ? -3.252 10.419 14.809 1.00 88.31 705 ASN A CA 1
ATOM 5427 C C . ASN A 1 705 ? -4.301 9.331 15.041 1.00 88.31 705 ASN A C 1
ATOM 5429 O O . ASN A 1 705 ? -4.748 8.741 14.062 1.00 88.31 705 ASN A O 1
ATOM 5433 N N . VAL A 1 706 ? -4.715 9.104 16.294 1.00 87.31 706 VAL A N 1
ATOM 5434 C CA . VAL A 1 706 ? -5.759 8.128 16.639 1.00 87.31 706 VAL A CA 1
ATOM 5435 C C . VAL A 1 706 ? -7.060 8.516 15.943 1.00 87.31 706 VAL A C 1
ATOM 5437 O O . VAL A 1 706 ? -7.580 7.745 15.142 1.00 87.31 706 VAL A O 1
ATOM 5440 N N . ALA A 1 707 ? -7.508 9.762 16.128 1.00 81.94 707 ALA A N 1
ATOM 5441 C CA . ALA A 1 707 ? -8.714 10.310 15.500 1.00 81.94 707 ALA A CA 1
ATOM 5442 C C . ALA A 1 707 ? -8.735 10.110 13.977 1.00 81.94 707 ALA A C 1
ATOM 5444 O O . ALA A 1 707 ? -9.703 9.617 13.394 1.00 81.94 707 ALA A O 1
ATOM 5445 N N . LYS A 1 708 ? -7.621 10.466 13.334 1.00 88.56 708 LYS A N 1
ATOM 5446 C CA . LYS A 1 708 ? -7.443 10.354 11.890 1.00 88.56 708 LYS A CA 1
ATOM 5447 C C . LYS A 1 708 ? -7.446 8.899 11.417 1.00 88.56 708 LYS A C 1
ATOM 5449 O O . LYS A 1 708 ? -8.039 8.607 10.384 1.00 88.56 708 LYS A O 1
ATOM 5454 N N . ILE A 1 709 ? -6.764 8.006 12.133 1.00 94.88 709 ILE A N 1
ATOM 5455 C CA . ILE A 1 709 ? -6.708 6.576 11.805 1.00 94.88 709 ILE A CA 1
ATOM 5456 C C . ILE A 1 709 ? -8.107 5.961 11.891 1.00 94.88 709 ILE A C 1
ATOM 5458 O O . ILE A 1 709 ? -8.513 5.279 10.953 1.00 94.88 709 ILE A O 1
ATOM 5462 N N . LEU A 1 710 ? -8.870 6.259 12.949 1.00 92.38 710 LEU A N 1
ATOM 5463 C CA . LEU A 1 710 ? -10.255 5.795 13.089 1.00 92.38 710 LEU A CA 1
ATOM 5464 C C . LEU A 1 710 ? -11.118 6.244 11.903 1.00 92.38 710 LEU A C 1
ATOM 5466 O O . LEU A 1 710 ? -11.836 5.434 11.313 1.00 92.38 710 LEU A O 1
ATOM 5470 N N . TYR A 1 711 ? -11.014 7.518 11.514 1.00 90.19 711 TYR A N 1
ATOM 5471 C CA . TYR A 1 711 ? -11.732 8.047 10.355 1.00 90.19 711 TYR A CA 1
ATOM 5472 C C . TYR A 1 711 ? -11.327 7.330 9.057 1.00 90.19 711 TYR A C 1
ATOM 5474 O O . TYR A 1 711 ? -12.183 6.839 8.321 1.00 90.19 711 TYR A O 1
ATOM 5482 N N . ASP A 1 712 ? -10.024 7.230 8.779 1.00 91.62 712 ASP A N 1
ATOM 5483 C CA . ASP A 1 712 ? -9.526 6.637 7.538 1.00 91.62 712 ASP A CA 1
ATOM 5484 C C . ASP A 1 712 ? -9.968 5.169 7.423 1.00 91.62 712 ASP A C 1
ATOM 5486 O O . ASP A 1 712 ? -10.577 4.793 6.418 1.00 91.62 712 ASP A O 1
ATOM 5490 N N . VAL A 1 713 ? -9.749 4.353 8.461 1.00 95.00 713 VAL A N 1
ATOM 5491 C CA . VAL A 1 713 ? -10.112 2.926 8.462 1.00 95.00 713 VAL A CA 1
ATOM 5492 C C . VAL A 1 713 ? -11.607 2.735 8.204 1.00 95.00 713 VAL A C 1
ATOM 5494 O O . VAL A 1 713 ? -11.989 1.987 7.294 1.00 95.00 713 VAL A O 1
ATOM 5497 N N . THR A 1 714 ? -12.451 3.438 8.965 1.00 92.31 714 THR A N 1
ATOM 5498 C CA . THR A 1 714 ? -13.915 3.299 8.891 1.00 92.31 714 THR A CA 1
ATOM 5499 C C . THR A 1 714 ? -14.515 3.901 7.620 1.00 92.31 714 THR A C 1
ATOM 5501 O O . THR A 1 714 ? -15.645 3.575 7.257 1.00 92.31 714 THR A O 1
ATOM 5504 N N . SER A 1 715 ? -13.785 4.766 6.910 1.00 90.06 715 SER A N 1
ATOM 5505 C CA . SER A 1 715 ? -14.193 5.270 5.594 1.00 90.06 715 SER A CA 1
ATOM 5506 C C . SER A 1 715 ? -14.027 4.237 4.472 1.00 90.06 715 SER A C 1
ATOM 5508 O O . SER A 1 715 ? -14.683 4.352 3.436 1.00 90.06 715 SER A O 1
ATOM 5510 N N . GLY A 1 716 ? -13.144 3.245 4.657 1.00 89.06 716 GLY A N 1
ATOM 5511 C CA . GLY A 1 716 ? -12.859 2.204 3.664 1.00 89.06 716 GLY A CA 1
ATOM 5512 C C . GLY A 1 716 ? -12.177 2.701 2.390 1.00 89.06 716 GLY A C 1
ATOM 5513 O O . GLY A 1 716 ? -12.137 1.983 1.385 1.00 89.06 716 GLY A O 1
ATOM 5514 N N . ARG A 1 717 ? -11.666 3.938 2.385 1.00 86.38 717 ARG A N 1
ATOM 5515 C CA . ARG A 1 717 ? -11.108 4.570 1.192 1.00 86.38 717 ARG A CA 1
ATOM 5516 C C . ARG A 1 717 ? -9.856 5.375 1.515 1.00 86.38 717 ARG A C 1
ATOM 5518 O O . ARG A 1 717 ? -9.849 6.240 2.382 1.00 86.38 717 ARG A O 1
ATOM 5525 N N . GLY A 1 718 ? -8.815 5.143 0.723 1.00 80.00 718 GLY A N 1
ATOM 5526 C CA . GLY A 1 718 ? -7.586 5.923 0.762 1.00 80.00 718 GLY A CA 1
ATOM 5527 C C . GLY A 1 718 ? -7.783 7.347 0.258 1.00 80.00 718 GLY A C 1
ATOM 5528 O O . GLY A 1 718 ? -8.831 7.736 -0.265 1.00 80.00 718 GLY A O 1
ATOM 5529 N N . ARG A 1 719 ? -6.733 8.152 0.346 1.00 75.38 719 ARG A N 1
ATOM 5530 C CA . ARG A 1 719 ? -6.790 9.529 -0.142 1.00 75.38 719 ARG A CA 1
ATOM 5531 C C . ARG A 1 719 ? -6.712 9.565 -1.660 1.00 75.38 719 ARG A C 1
ATOM 5533 O O . ARG A 1 719 ? -5.883 8.899 -2.284 1.00 75.38 719 ARG A O 1
ATOM 5540 N N . GLY A 1 720 ? -7.545 10.406 -2.267 1.00 71.75 720 GLY A N 1
ATOM 5541 C CA . GLY A 1 720 ? -7.385 10.777 -3.668 1.00 71.75 720 GLY A CA 1
ATOM 5542 C C . GLY A 1 720 ? -6.035 11.463 -3.855 1.00 71.75 720 GLY A C 1
ATOM 5543 O O . GLY A 1 720 ? -5.782 12.509 -3.264 1.00 71.75 720 GLY A O 1
ATOM 5544 N N . ARG A 1 721 ? -5.150 10.870 -4.658 1.00 67.94 721 ARG A N 1
ATOM 5545 C CA . ARG A 1 721 ? -3.857 11.474 -4.992 1.00 67.94 721 ARG A CA 1
ATOM 5546 C C . ARG A 1 721 ? -3.856 11.841 -6.464 1.00 67.94 721 ARG A C 1
ATOM 5548 O O . ARG A 1 721 ? -4.164 11.010 -7.317 1.00 67.94 721 ARG A O 1
ATOM 5555 N N . GLY A 1 722 ? -3.489 13.079 -6.772 1.00 48.50 722 GLY A N 1
ATOM 5556 C CA . GLY A 1 722 ? -3.203 13.473 -8.146 1.00 48.50 722 GLY A CA 1
ATOM 5557 C C . GLY A 1 722 ? -2.044 12.650 -8.717 1.00 48.50 722 GLY A C 1
ATOM 5558 O O . GLY A 1 722 ? -1.141 12.212 -8.005 1.00 48.50 722 GLY A O 1
ATOM 5559 N N . SER A 1 723 ? -2.074 12.423 -10.021 1.00 40.56 723 SER A N 1
ATOM 5560 C CA . SER A 1 723 ? -0.963 11.890 -10.801 1.00 40.56 723 SER A CA 1
ATOM 5561 C C . SER A 1 723 ? -0.686 12.820 -11.976 1.00 40.56 723 SER A C 1
ATOM 5563 O O . SER A 1 723 ? -1.550 13.584 -12.399 1.00 40.56 723 SER A O 1
ATOM 5565 N N . LEU A 1 724 ? 0.493 12.690 -12.579 1.00 33.62 724 LEU A N 1
ATOM 5566 C CA . LEU A 1 724 ? 0.841 13.431 -13.794 1.00 33.62 724 LEU A CA 1
ATOM 5567 C C . LEU A 1 724 ? -0.095 13.120 -14.985 1.00 33.62 724 LEU A C 1
ATOM 5569 O O . LEU A 1 724 ? -0.164 13.913 -15.915 1.00 33.62 724 LEU A O 1
ATOM 5573 N N . LYS A 1 725 ? -0.821 11.987 -14.959 1.00 34.66 725 LYS A N 1
ATOM 5574 C CA . LYS A 1 725 ? -1.751 11.534 -16.014 1.00 34.66 725 LYS A CA 1
ATOM 5575 C C . LYS A 1 725 ? -3.239 11.708 -15.655 1.00 34.66 725 LYS A C 1
ATOM 5577 O O . LYS A 1 725 ? -4.092 11.227 -16.392 1.00 34.66 725 LYS A O 1
ATOM 5582 N N . GLY A 1 726 ? -3.565 12.352 -14.532 1.00 56.69 726 GLY A N 1
ATOM 5583 C CA . GLY A 1 726 ? -4.936 12.447 -14.017 1.00 56.69 726 GLY A CA 1
ATOM 5584 C C . GLY A 1 726 ? -4.986 12.125 -12.530 1.00 56.69 726 GLY A C 1
ATOM 5585 O O . GLY A 1 726 ? -4.178 12.626 -11.761 1.00 56.69 726 GLY A O 1
ATOM 5586 N N . MET A 1 727 ? -5.878 11.246 -12.097 1.00 49.69 727 MET A N 1
ATOM 5587 C CA . MET A 1 727 ? -5.971 10.835 -10.693 1.00 49.69 727 MET A CA 1
ATOM 5588 C C . MET A 1 727 ? -5.304 9.466 -10.511 1.00 49.69 727 MET A C 1
ATOM 5590 O O . MET A 1 727 ? -5.547 8.560 -11.308 1.00 49.69 727 MET A O 1
ATOM 5594 N N . ARG A 1 728 ? -4.451 9.293 -9.490 1.00 54.50 728 ARG A N 1
ATOM 5595 C CA . ARG A 1 728 ? -4.036 7.942 -9.082 1.00 54.50 728 ARG A CA 1
ATOM 5596 C C . ARG A 1 728 ? -5.280 7.207 -8.602 1.00 54.50 728 ARG A C 1
ATOM 5598 O O . ARG A 1 728 ? -6.127 7.803 -7.933 1.00 54.50 728 ARG A O 1
ATOM 5605 N N . ARG A 1 729 ? -5.377 5.916 -8.921 1.00 61.78 729 ARG A N 1
ATOM 5606 C CA . ARG A 1 729 ? -6.453 5.067 -8.410 1.00 61.78 729 ARG A CA 1
ATOM 5607 C C . ARG A 1 729 ? -6.435 5.136 -6.884 1.00 61.78 729 ARG A C 1
ATOM 5609 O O . ARG A 1 729 ? -5.417 4.852 -6.258 1.00 61.78 729 ARG A O 1
ATOM 5616 N N . THR A 1 730 ? -7.544 5.573 -6.302 1.00 73.38 730 THR A N 1
ATOM 5617 C CA . THR A 1 730 ? -7.715 5.566 -4.853 1.00 73.38 730 THR A CA 1
ATOM 5618 C C . THR A 1 730 ? -7.905 4.124 -4.407 1.00 73.38 730 THR A C 1
ATOM 5620 O O . THR A 1 730 ? -8.786 3.446 -4.933 1.00 73.38 730 THR A O 1
ATOM 5623 N N . GLY A 1 731 ? -7.068 3.650 -3.483 1.00 72.06 731 GLY A N 1
ATOM 5624 C CA . GLY A 1 731 ? -7.265 2.340 -2.868 1.00 72.06 731 GLY A CA 1
ATOM 5625 C C . GLY A 1 731 ? -8.555 2.324 -2.052 1.00 72.06 731 GLY A C 1
ATOM 5626 O O . GLY A 1 731 ? -8.915 3.332 -1.444 1.00 72.06 731 GLY A O 1
ATOM 5627 N N . THR A 1 732 ? -9.243 1.195 -2.052 1.00 87.12 732 THR A N 1
ATOM 5628 C CA . THR A 1 732 ? -10.374 0.912 -1.164 1.00 87.12 732 THR A CA 1
ATOM 5629 C C . THR A 1 732 ? -10.055 -0.349 -0.387 1.00 87.12 732 THR A C 1
ATOM 5631 O O . THR A 1 732 ? -9.331 -1.200 -0.904 1.00 87.12 732 THR A O 1
ATOM 5634 N N . TRP A 1 733 ? -10.601 -0.474 0.813 1.00 92.69 733 TRP A N 1
ATOM 5635 C CA . TRP A 1 733 ? -10.413 -1.649 1.652 1.00 92.69 733 TRP A CA 1
ATOM 5636 C C . TRP A 1 733 ? -11.671 -1.975 2.447 1.00 92.69 733 TRP A C 1
ATOM 5638 O O . TRP A 1 733 ? -12.456 -1.094 2.803 1.00 92.69 733 TRP A O 1
ATOM 5648 N N . SER A 1 734 ? -11.815 -3.258 2.746 1.00 94.81 734 SER A N 1
ATOM 5649 C CA . SER A 1 734 ? -12.855 -3.827 3.590 1.00 94.81 734 SER A CA 1
ATOM 5650 C C . SER A 1 734 ? -12.186 -4.461 4.806 1.00 94.81 734 SER A C 1
ATOM 5652 O O . SER A 1 734 ? -11.519 -5.482 4.670 1.00 94.81 734 SER A O 1
ATOM 5654 N N . THR A 1 735 ? -12.295 -3.845 5.982 1.00 97.38 735 THR A N 1
ATOM 5655 C CA . THR A 1 735 ? -11.575 -4.302 7.184 1.00 97.38 735 THR A CA 1
ATOM 5656 C C . THR A 1 735 ? -12.296 -3.914 8.475 1.00 97.38 735 THR A C 1
ATOM 5658 O O . THR A 1 735 ? -13.169 -3.043 8.480 1.00 97.38 735 THR A O 1
ATOM 5661 N N . VAL A 1 736 ? -11.890 -4.556 9.568 1.00 98.31 736 VAL A N 1
ATOM 5662 C CA . VAL A 1 736 ? -12.217 -4.186 10.946 1.00 98.31 736 VAL A CA 1
ATOM 5663 C C . VAL A 1 736 ? -10.909 -3.830 11.641 1.00 98.31 736 VAL A C 1
ATOM 5665 O O . VAL A 1 736 ? -9.956 -4.609 11.586 1.00 98.31 736 VAL A O 1
ATOM 5668 N N . LEU A 1 737 ? -10.862 -2.662 12.286 1.00 98.50 737 LEU A N 1
ATOM 5669 C CA . LEU A 1 737 ? -9.765 -2.333 13.196 1.00 98.50 737 LEU A CA 1
ATOM 5670 C C . LEU A 1 737 ? -10.111 -2.845 14.589 1.00 98.50 737 LEU A C 1
ATOM 5672 O O . LEU A 1 737 ? -11.125 -2.449 15.158 1.00 98.50 737 LEU A O 1
ATOM 5676 N N . LEU A 1 738 ? -9.254 -3.689 15.143 1.00 98.56 738 LEU A N 1
ATOM 5677 C CA . LEU A 1 738 ? -9.294 -4.057 16.546 1.00 98.56 738 LEU A CA 1
ATOM 5678 C C . LEU A 1 738 ? -8.277 -3.199 17.295 1.00 98.56 738 LEU A C 1
ATOM 5680 O O . LEU A 1 738 ? -7.109 -3.127 16.916 1.00 98.56 738 LEU A O 1
ATOM 5684 N N . SER A 1 739 ? -8.751 -2.516 18.327 1.00 97.38 739 SER A N 1
ATOM 5685 C CA . SER A 1 739 ? -8.001 -1.533 19.099 1.00 97.38 739 SER A CA 1
ATOM 5686 C C . SER A 1 739 ? -8.050 -1.877 20.580 1.00 97.38 739 SER A C 1
ATOM 5688 O O . SER A 1 739 ? -9.050 -2.410 21.067 1.00 97.38 739 SER A O 1
ATOM 5690 N N . SER A 1 740 ? -6.991 -1.538 21.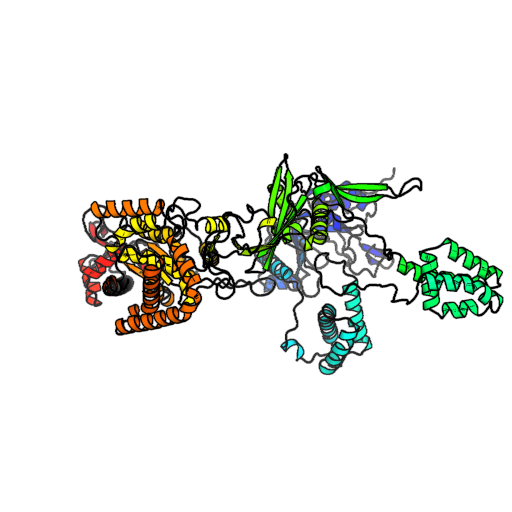309 1.00 94.69 740 SER A N 1
ATOM 5691 C CA . SER A 1 740 ? -7.013 -1.492 22.767 1.00 94.69 740 SER A CA 1
ATOM 5692 C C . SER A 1 740 ? -6.494 -0.152 23.287 1.00 94.69 740 SER A C 1
ATOM 5694 O O . SER A 1 740 ? -5.649 0.499 22.669 1.00 94.69 740 SER A O 1
ATOM 5696 N N . GLY A 1 741 ? -6.973 0.255 24.458 1.00 87.75 741 GLY A N 1
ATOM 5697 C CA . GLY A 1 741 ? -6.509 1.462 25.131 1.00 87.75 741 GLY A CA 1
ATOM 5698 C C . GLY A 1 741 ? -6.961 1.535 26.582 1.00 87.75 741 GLY A C 1
ATOM 5699 O O . GLY A 1 741 ? -7.836 0.790 27.024 1.00 87.75 741 GLY A O 1
ATOM 5700 N N . GLU A 1 742 ? -6.346 2.427 27.355 1.00 77.25 742 GLU A N 1
ATOM 5701 C CA . GLU A 1 742 ? -6.852 2.748 28.698 1.00 77.25 742 GLU A CA 1
ATOM 5702 C C . GLU A 1 742 ? -8.071 3.668 28.643 1.00 77.25 742 GLU A C 1
ATOM 5704 O O . GLU A 1 742 ? -9.045 3.460 29.363 1.00 77.25 742 GLU A O 1
ATOM 5709 N N . ALA A 1 743 ? -8.037 4.636 27.729 1.00 73.81 743 ALA A N 1
ATOM 5710 C CA . ALA A 1 743 ? -9.192 5.418 27.323 1.00 73.81 743 ALA A CA 1
ATOM 5711 C C . ALA A 1 743 ? -9.732 4.882 25.994 1.00 73.81 743 ALA A C 1
ATOM 5713 O O . ALA A 1 743 ? -8.984 4.324 25.186 1.00 73.81 743 ALA A O 1
ATOM 5714 N N . SER A 1 744 ? -11.025 5.089 25.754 1.00 81.75 744 SER A N 1
ATOM 5715 C CA . SER A 1 744 ? -11.630 4.709 24.481 1.00 81.75 744 SER A CA 1
ATOM 5716 C C . SER A 1 744 ? -11.041 5.490 23.317 1.00 81.75 744 SER A C 1
ATOM 5718 O O . SER A 1 744 ? -10.872 6.703 23.393 1.00 81.75 744 SER A O 1
ATOM 5720 N N . ALA A 1 745 ? -10.843 4.818 22.189 1.00 78.62 745 ALA A N 1
ATOM 5721 C CA . ALA A 1 745 ? -10.423 5.435 20.943 1.00 78.62 745 ALA A CA 1
ATOM 5722 C C . ALA A 1 745 ? -11.378 6.564 20.490 1.00 78.62 745 ALA A C 1
ATOM 5724 O O . ALA A 1 745 ? -10.937 7.544 19.887 1.00 78.62 745 ALA A O 1
ATOM 5725 N N . VAL A 1 746 ? -12.673 6.508 20.841 1.00 77.94 746 VAL A N 1
ATOM 5726 C CA . VAL A 1 746 ? -13.616 7.597 20.521 1.00 77.94 746 VAL A CA 1
ATOM 5727 C C . VAL A 1 746 ? -13.344 8.882 21.292 1.00 77.94 746 VAL A C 1
ATOM 5729 O O . VAL A 1 746 ? -13.780 9.944 20.850 1.00 77.94 746 VAL A O 1
ATOM 5732 N N . SER A 1 747 ? -12.611 8.831 22.413 1.00 70.50 747 SER A N 1
ATOM 5733 C CA . SER A 1 747 ? -12.246 10.046 23.143 1.00 70.50 747 SER A CA 1
ATOM 5734 C C . SER A 1 747 ? -11.294 10.925 22.346 1.00 70.50 747 SER A C 1
ATOM 5736 O O . SER A 1 747 ? -11.124 12.073 22.702 1.00 70.50 747 SER A O 1
ATOM 5738 N N . PHE A 1 748 ? -10.687 10.424 21.271 1.00 70.25 748 PHE A N 1
ATOM 5739 C CA . PHE A 1 748 ? -9.754 11.187 20.450 1.00 70.25 748 PHE A CA 1
ATOM 5740 C C . PHE A 1 748 ? -10.439 11.951 19.306 1.00 70.25 748 PHE A C 1
ATOM 5742 O O . PHE A 1 748 ? -9.774 12.718 18.620 1.00 70.25 748 PHE A O 1
ATOM 5749 N N . THR A 1 749 ? -11.742 11.750 19.062 1.00 67.31 749 THR A N 1
ATOM 5750 C CA . THR A 1 749 ? -12.458 12.350 17.923 1.00 67.31 749 THR A CA 1
ATOM 5751 C C . THR A 1 749 ? -13.817 12.939 18.305 1.00 67.31 749 THR A C 1
ATOM 5753 O O . THR A 1 749 ? -14.577 12.353 19.080 1.00 67.31 749 THR A O 1
ATOM 5756 N N . GLN A 1 750 ? -14.138 14.079 17.688 1.00 59.00 750 GLN A N 1
ATOM 5757 C CA . GLN A 1 750 ? -15.444 14.745 17.769 1.00 59.00 750 GLN A CA 1
ATOM 5758 C C . GLN A 1 750 ? -16.351 14.442 16.569 1.00 59.00 750 GLN A C 1
ATOM 5760 O O . GLN A 1 750 ? -17.519 14.830 16.554 1.00 59.00 750 GLN A O 1
ATOM 5765 N N . ASP A 1 751 ? -15.849 13.727 15.557 1.00 64.31 751 ASP A N 1
ATOM 5766 C CA . ASP A 1 751 ? -16.657 13.364 14.397 1.00 64.31 751 ASP A CA 1
ATOM 5767 C C . ASP A 1 751 ? -17.707 12.317 14.793 1.00 64.31 751 ASP A C 1
ATOM 5769 O O . ASP A 1 751 ? -17.408 11.132 14.967 1.00 64.31 751 ASP A O 1
ATOM 5773 N N . GLY A 1 752 ? -18.959 12.760 14.928 1.00 62.38 752 GLY A N 1
ATOM 5774 C CA . GLY A 1 752 ? -20.082 11.901 15.302 1.00 62.38 752 GLY A CA 1
ATOM 5775 C C . GLY A 1 752 ? -20.264 10.704 14.362 1.00 62.38 752 GLY A C 1
ATOM 5776 O O . GLY A 1 752 ? -20.702 9.644 14.809 1.00 62.38 752 GLY A O 1
ATOM 5777 N N . GLY A 1 753 ? -19.874 10.838 13.088 1.00 68.19 753 GLY A N 1
ATOM 5778 C CA . GLY A 1 753 ? -19.888 9.749 12.111 1.00 68.19 753 GLY A CA 1
ATOM 5779 C C . GLY A 1 753 ? -18.869 8.650 12.419 1.00 68.19 753 GLY A C 1
ATOM 5780 O O . GLY A 1 753 ? -19.212 7.472 12.365 1.00 68.19 753 GLY A O 1
ATOM 5781 N N . THR A 1 754 ? -17.643 9.022 12.780 1.00 75.12 754 THR A N 1
ATOM 5782 C CA . THR A 1 754 ? -16.570 8.108 13.193 1.00 75.12 754 THR A CA 1
ATOM 5783 C C . THR A 1 754 ? -16.919 7.457 14.520 1.00 75.12 754 THR A C 1
ATOM 5785 O O . THR A 1 754 ? -16.836 6.239 14.626 1.00 75.12 754 THR A O 1
ATOM 5788 N N . ARG A 1 755 ? -17.396 8.231 15.506 1.00 80.44 755 ARG A N 1
ATOM 5789 C CA . ARG A 1 755 ? -17.858 7.700 16.804 1.00 80.44 755 ARG A CA 1
ATOM 5790 C C . ARG A 1 755 ? -18.948 6.642 16.622 1.00 80.44 755 ARG A C 1
ATOM 5792 O O . ARG A 1 755 ? -18.896 5.596 17.251 1.00 80.44 755 ARG A O 1
ATOM 5799 N N . ALA A 1 756 ? -19.880 6.867 15.694 1.00 76.44 756 ALA A N 1
ATOM 5800 C CA . ALA A 1 756 ? -20.936 5.918 15.340 1.00 76.44 756 ALA A CA 1
ATOM 5801 C C . ALA A 1 756 ? -20.443 4.643 14.624 1.00 76.44 756 ALA A C 1
ATOM 5803 O O . ALA A 1 756 ? -21.251 3.765 14.338 1.00 76.44 756 ALA A O 1
ATOM 5804 N N . ARG A 1 757 ? -19.151 4.548 14.286 1.00 86.38 757 ARG A N 1
ATOM 5805 C CA . ARG A 1 757 ? -18.505 3.384 13.650 1.00 86.38 757 ARG A CA 1
ATOM 5806 C C . ARG A 1 757 ? -17.507 2.683 14.569 1.00 86.38 757 ARG A C 1
ATOM 5808 O O . ARG A 1 757 ? -16.829 1.756 14.128 1.00 86.38 757 ARG A O 1
ATOM 5815 N N . VAL A 1 758 ? -17.405 3.118 15.824 1.00 87.94 758 VAL A N 1
ATOM 5816 C CA . VAL A 1 758 ? -16.574 2.477 16.842 1.00 87.94 758 VAL A CA 1
ATOM 5817 C C . VAL A 1 758 ? -17.481 1.782 17.848 1.00 87.94 758 VAL A C 1
ATOM 5819 O O . VAL A 1 758 ? -18.245 2.420 18.567 1.00 87.94 758 VAL A O 1
ATOM 5822 N N . LEU A 1 759 ? -17.376 0.460 17.902 1.00 89.62 759 LEU A N 1
ATOM 5823 C CA . LEU A 1 759 ? -17.919 -0.360 18.967 1.00 89.62 759 LEU A CA 1
ATOM 5824 C C . LEU A 1 759 ? -16.918 -0.376 20.124 1.00 89.62 759 LEU A C 1
ATOM 5826 O O . LEU A 1 759 ? -15.942 -1.126 20.102 1.00 89.62 759 LEU A O 1
ATOM 5830 N N . THR A 1 760 ? -17.147 0.469 21.126 1.00 86.88 760 THR A N 1
ATOM 5831 C CA . THR A 1 760 ? -16.329 0.471 22.341 1.00 86.88 760 THR A CA 1
ATOM 5832 C C . THR A 1 760 ? -16.840 -0.569 23.329 1.00 86.88 760 THR A C 1
ATOM 5834 O O . THR A 1 760 ? -17.986 -0.521 23.765 1.00 86.88 760 THR A O 1
ATOM 5837 N N . LEU A 1 761 ? -15.959 -1.493 23.693 1.00 87.56 761 LEU A N 1
ATOM 5838 C CA . LEU A 1 761 ? -16.168 -2.532 24.686 1.00 87.56 761 LEU A CA 1
ATOM 5839 C C . LEU A 1 761 ? -15.473 -2.075 25.970 1.00 87.56 761 LEU A C 1
ATOM 5841 O O . LEU A 1 761 ? -14.262 -2.250 26.138 1.00 87.56 761 LEU A O 1
ATOM 5845 N N . TRP A 1 762 ? -16.234 -1.417 26.844 1.00 80.00 762 TRP A N 1
ATOM 5846 C CA . TRP A 1 762 ? -15.730 -0.979 28.142 1.00 80.00 762 TRP A CA 1
ATOM 5847 C C . TRP A 1 762 ? -15.556 -2.173 29.087 1.00 80.00 762 TRP A C 1
ATOM 5849 O O . TRP A 1 762 ? -15.961 -3.290 28.773 1.00 80.00 762 TRP A O 1
ATOM 5859 N N . GLY A 1 763 ? -14.911 -1.953 30.235 1.00 79.06 763 GLY A N 1
ATOM 5860 C CA . GLY A 1 763 ? -14.721 -2.930 31.316 1.00 79.06 763 GLY A CA 1
ATOM 5861 C C . GLY A 1 763 ? -13.658 -4.007 31.084 1.00 79.06 763 GLY A C 1
ATOM 5862 O O . GLY A 1 763 ? -13.069 -4.135 30.013 1.00 79.06 763 GLY A O 1
ATOM 5863 N N . ALA A 1 764 ? -13.374 -4.774 32.140 1.00 85.75 764 ALA A N 1
ATOM 5864 C CA . ALA A 1 764 ? -12.333 -5.795 32.113 1.00 85.75 764 ALA A CA 1
ATOM 5865 C C . ALA A 1 764 ? -12.768 -6.992 31.245 1.00 85.75 764 ALA A C 1
ATOM 5867 O O . ALA A 1 764 ? -13.760 -7.644 31.583 1.00 85.75 764 ALA A O 1
ATOM 5868 N N . PRO A 1 765 ? -12.029 -7.337 30.171 1.00 91.38 765 PRO A N 1
ATOM 5869 C CA . PRO A 1 765 ? -12.426 -8.422 29.275 1.00 91.38 765 PRO A CA 1
ATOM 5870 C C . PRO A 1 765 ? -12.554 -9.784 29.961 1.00 91.38 765 PRO A C 1
ATOM 5872 O O . PRO A 1 765 ? -13.413 -10.574 29.582 1.00 91.38 765 PRO A O 1
ATOM 5875 N N . PHE A 1 766 ? -11.729 -10.027 30.984 1.00 92.69 766 PHE A N 1
ATOM 5876 C CA . PHE A 1 766 ? -11.693 -11.268 31.761 1.00 92.69 766 PHE A CA 1
ATOM 5877 C C . PHE A 1 766 ? -12.290 -11.115 33.173 1.00 92.69 766 PHE A C 1
ATOM 5879 O O . PHE A 1 766 ? -12.000 -11.900 34.070 1.00 92.69 766 PHE A O 1
ATOM 5886 N N . GLY A 1 767 ? -13.116 -10.089 33.404 1.00 86.75 767 GLY A N 1
ATOM 5887 C CA . GLY A 1 767 ? -13.712 -9.840 34.718 1.00 86.75 767 GLY A CA 1
ATOM 5888 C C . GLY A 1 767 ? -12.699 -9.366 35.769 1.00 86.75 767 GLY A C 1
ATOM 5889 O O . GLY A 1 767 ? -11.778 -8.606 35.471 1.00 86.75 767 GLY A O 1
ATOM 5890 N N . ALA A 1 768 ? -12.900 -9.753 37.032 1.00 82.94 768 ALA A N 1
ATOM 5891 C CA . ALA A 1 768 ? -12.073 -9.277 38.140 1.00 82.94 768 ALA A CA 1
ATOM 5892 C C . ALA A 1 768 ? -10.621 -9.779 38.035 1.00 82.94 768 ALA A C 1
ATOM 5894 O O . ALA A 1 768 ? -10.369 -10.967 37.826 1.00 82.94 768 ALA A O 1
ATOM 5895 N N . ALA A 1 769 ? -9.666 -8.868 38.245 1.00 81.44 769 ALA A N 1
ATOM 5896 C CA . ALA A 1 769 ? -8.246 -9.194 38.295 1.00 81.44 769 ALA A CA 1
ATOM 5897 C C . ALA A 1 769 ? -7.922 -9.942 39.600 1.00 81.44 769 ALA A C 1
ATOM 5899 O O . ALA A 1 769 ? -7.820 -9.336 40.668 1.00 81.44 769 ALA A O 1
ATOM 5900 N N . ASN A 1 770 ? -7.791 -11.263 39.508 1.00 87.06 770 ASN A N 1
ATOM 5901 C CA . ASN A 1 770 ? -7.385 -12.154 40.591 1.00 87.06 770 ASN A CA 1
ATOM 5902 C C . ASN A 1 770 ? -6.415 -13.229 40.053 1.00 87.06 770 ASN A C 1
ATOM 5904 O O . ASN A 1 770 ? -6.152 -13.292 38.850 1.00 87.06 770 ASN A O 1
ATOM 5908 N N . GLU A 1 771 ? -5.848 -14.043 40.946 1.00 87.88 771 GLU A N 1
ATOM 5909 C CA . GLU A 1 771 ? -4.845 -15.055 40.585 1.00 87.88 771 GLU A CA 1
ATOM 5910 C C . GLU A 1 771 ? -5.397 -16.122 39.624 1.00 87.88 771 GLU A C 1
ATOM 5912 O O . GLU A 1 771 ? -4.725 -16.483 38.662 1.00 87.88 771 GLU A O 1
ATOM 5917 N N . GLU A 1 772 ? -6.640 -16.562 39.831 1.00 88.81 772 GLU A N 1
ATOM 5918 C CA . GLU A 1 772 ? -7.321 -17.553 38.988 1.00 88.81 772 GLU A CA 1
ATOM 5919 C C . GLU A 1 772 ? -7.505 -17.039 37.552 1.00 88.81 772 GLU A C 1
ATOM 5921 O O . GLU A 1 772 ? -7.055 -17.672 36.595 1.00 88.81 772 GLU A O 1
ATOM 5926 N N . THR A 1 773 ? -8.062 -15.836 37.395 1.00 90.00 773 THR A N 1
ATOM 5927 C CA . THR A 1 773 ? -8.178 -15.151 36.103 1.00 90.00 773 THR A CA 1
ATOM 5928 C C . THR A 1 773 ? -6.801 -14.959 35.464 1.00 90.00 773 THR A C 1
ATOM 5930 O O . THR A 1 773 ? -6.646 -15.164 34.263 1.00 90.00 773 THR A O 1
ATOM 5933 N N . GLY A 1 774 ? -5.779 -14.606 36.251 1.00 92.12 774 GLY A N 1
ATOM 5934 C CA . GLY A 1 774 ? -4.405 -14.458 35.766 1.00 92.12 774 GLY A CA 1
ATOM 5935 C C . GLY A 1 774 ? -3.839 -15.747 35.161 1.00 92.12 774 GLY A C 1
ATOM 5936 O O . GLY A 1 774 ? -3.230 -15.708 34.091 1.00 92.12 774 GLY A O 1
ATOM 5937 N N . GLN A 1 775 ? -4.087 -16.897 35.794 1.00 93.62 775 GLN A N 1
ATOM 5938 C CA . GLN A 1 775 ? -3.686 -18.207 35.271 1.00 93.62 775 GLN A CA 1
ATOM 5939 C C . GLN A 1 775 ? -4.430 -18.559 33.978 1.00 93.62 775 GLN A C 1
ATOM 5941 O O . GLN A 1 775 ? -3.805 -19.037 33.028 1.00 93.62 775 GLN A O 1
ATOM 5946 N N . VAL A 1 776 ? -5.735 -18.275 33.905 1.00 95.00 776 VAL A N 1
ATOM 5947 C CA . VAL A 1 776 ? -6.535 -18.480 32.686 1.00 95.00 776 VAL A CA 1
ATOM 5948 C C . VAL A 1 776 ? -5.997 -17.634 31.532 1.00 95.00 776 VAL A C 1
ATOM 5950 O O . VAL A 1 776 ? -5.742 -18.161 30.451 1.00 95.00 776 VAL A O 1
ATOM 5953 N N . VAL A 1 777 ? -5.760 -16.341 31.769 1.00 95.88 777 VAL A N 1
ATOM 5954 C CA . VAL A 1 777 ? -5.195 -15.405 30.783 1.00 95.88 777 VAL A CA 1
ATOM 5955 C C . VAL A 1 777 ? -3.840 -15.905 30.278 1.00 95.88 777 VAL A C 1
ATOM 5957 O O . VAL A 1 777 ? -3.632 -15.988 29.069 1.00 95.88 777 VAL A O 1
ATOM 5960 N N . GLN A 1 778 ? -2.943 -16.321 31.176 1.00 95.94 778 GLN A N 1
ATOM 5961 C CA . GLN A 1 778 ? -1.636 -16.862 30.794 1.00 95.94 778 GLN A CA 1
ATOM 5962 C C . GLN A 1 778 ? -1.750 -18.169 29.990 1.00 95.94 778 GLN A C 1
ATOM 5964 O O . GLN A 1 778 ? -0.988 -18.383 29.043 1.00 95.94 778 GLN A O 1
ATOM 5969 N N . GLY A 1 779 ? -2.697 -19.040 30.352 1.00 97.50 779 GLY A N 1
ATOM 5970 C CA . GLY A 1 779 ? -2.988 -20.277 29.629 1.00 97.50 779 GLY A CA 1
ATOM 5971 C C . GLY A 1 779 ? -3.458 -20.015 28.199 1.00 97.50 779 GLY A C 1
ATOM 5972 O O . GLY A 1 779 ? -2.924 -20.617 27.264 1.00 97.50 779 GLY A O 1
ATOM 5973 N N . ILE A 1 780 ? -4.381 -19.063 28.022 1.00 98.00 780 ILE A N 1
ATOM 5974 C CA . ILE A 1 780 ? -4.846 -18.613 26.703 1.00 98.00 780 ILE A CA 1
ATOM 5975 C C . ILE A 1 780 ? -3.662 -18.084 25.889 1.00 98.00 780 ILE A C 1
ATOM 5977 O O . ILE A 1 780 ? -3.463 -18.529 24.762 1.00 98.00 780 ILE A O 1
ATOM 5981 N N . GLU A 1 781 ? -2.842 -17.187 26.452 1.00 96.75 781 GLU A N 1
ATOM 5982 C CA . GLU A 1 781 ? -1.689 -16.598 25.753 1.00 96.75 781 GLU A CA 1
ATOM 5983 C C . GLU A 1 781 ? -0.709 -17.646 25.238 1.00 96.75 781 GLU A C 1
ATOM 5985 O O . GLU A 1 781 ? -0.313 -17.610 24.073 1.00 96.75 781 GLU A O 1
ATOM 5990 N N . ASN A 1 782 ? -0.336 -18.597 26.092 1.00 97.56 782 ASN A N 1
ATOM 5991 C CA . ASN A 1 782 ? 0.576 -19.668 25.712 1.00 97.56 782 ASN A CA 1
ATOM 5992 C C . ASN A 1 782 ? -0.045 -20.562 24.631 1.00 97.56 782 ASN A C 1
ATOM 5994 O O . ASN A 1 782 ? 0.626 -20.928 23.665 1.00 97.56 782 ASN A O 1
ATOM 5998 N N . GLY A 1 783 ? -1.334 -20.881 24.770 1.00 98.19 783 GLY A N 1
ATOM 5999 C CA . GLY A 1 783 ? -2.060 -21.723 23.828 1.00 98.19 783 GLY A CA 1
ATOM 6000 C C . GLY A 1 783 ? -2.182 -21.098 22.437 1.00 98.19 783 GLY A C 1
ATOM 6001 O O . GLY A 1 783 ? -1.898 -21.778 21.448 1.00 98.19 783 GLY A O 1
ATOM 6002 N N . VAL A 1 784 ? -2.528 -19.808 22.350 1.00 98.25 784 VAL A N 1
ATOM 6003 C CA . VAL A 1 784 ? -2.664 -19.100 21.064 1.00 98.25 784 VAL A CA 1
ATOM 6004 C C . VAL A 1 784 ? -1.317 -18.757 20.428 1.00 98.25 784 VAL A C 1
ATOM 6006 O O . VAL A 1 784 ? -1.212 -18.716 19.209 1.00 98.25 784 VAL A O 1
ATOM 6009 N N . LYS A 1 785 ? -0.248 -18.573 21.216 1.00 97.19 785 LYS A N 1
ATOM 6010 C CA . LYS A 1 785 ? 1.117 -18.447 20.671 1.00 97.19 785 LYS A CA 1
ATOM 6011 C C . LYS A 1 785 ? 1.639 -19.760 20.082 1.00 97.19 785 LYS A C 1
ATOM 6013 O O . LYS A 1 785 ? 2.460 -19.729 19.171 1.00 97.19 785 LYS A O 1
ATOM 6018 N N . ALA A 1 786 ? 1.164 -20.900 20.581 1.00 97.81 786 ALA A N 1
ATOM 6019 C CA . ALA A 1 786 ? 1.510 -22.219 20.053 1.00 97.81 786 ALA A CA 1
ATOM 6020 C C . ALA A 1 786 ? 0.611 -22.668 18.886 1.00 97.81 786 ALA A C 1
ATOM 6022 O O . ALA A 1 786 ? 1.031 -23.502 18.085 1.00 97.81 786 ALA A O 1
ATOM 6023 N N . ASN A 1 787 ? -0.614 -22.143 18.795 1.00 98.31 787 ASN A N 1
ATOM 6024 C CA . ASN A 1 787 ? -1.603 -22.522 17.788 1.00 98.31 787 ASN A CA 1
ATOM 6025 C C . ASN A 1 787 ? -2.269 -21.268 17.219 1.00 98.31 787 ASN A C 1
ATOM 6027 O O . ASN A 1 787 ? -3.031 -20.626 17.930 1.00 98.31 787 ASN A O 1
ATOM 6031 N N . TYR A 1 788 ? -2.015 -20.923 15.958 1.00 98.25 788 TYR A N 1
ATOM 6032 C CA . TYR A 1 788 ? -2.577 -19.734 15.311 1.00 98.25 788 TYR A CA 1
ATOM 6033 C C . TYR A 1 788 ? -2.710 -19.891 13.789 1.00 98.25 788 TYR A C 1
ATOM 6035 O O . TYR A 1 788 ? -2.147 -20.804 13.187 1.00 98.25 788 TYR A O 1
ATOM 6043 N N . GLY A 1 789 ? -3.472 -18.993 13.159 1.00 97.06 789 GLY A N 1
ATOM 6044 C CA . GLY A 1 789 ? -3.652 -18.867 11.708 1.00 97.06 789 GLY A CA 1
ATOM 6045 C C . GLY A 1 789 ? -4.672 -19.824 11.083 1.00 97.06 789 GLY A C 1
ATOM 6046 O O . GLY A 1 789 ? -5.242 -19.519 10.040 1.00 97.06 789 GLY A O 1
ATOM 6047 N N . GLU A 1 790 ? -4.960 -20.958 11.722 1.00 96.50 790 GLU A N 1
ATOM 6048 C CA . GLU A 1 790 ? -5.932 -21.943 11.222 1.00 96.50 790 GLU A CA 1
ATOM 6049 C C . GLU A 1 790 ? -7.406 -21.471 11.203 1.00 96.50 790 GLU A C 1
ATOM 6051 O O . GLU A 1 790 ? -8.095 -21.760 10.220 1.00 96.50 790 GLU A O 1
ATOM 6056 N N . PRO A 1 791 ? -7.937 -20.743 12.211 1.00 97.94 791 PRO A N 1
ATOM 6057 C CA . PRO A 1 791 ? -9.363 -20.398 12.254 1.00 97.94 791 PRO A CA 1
ATOM 6058 C C . PRO A 1 791 ? -9.844 -19.585 11.044 1.00 97.94 791 PRO A C 1
ATOM 6060 O O . PRO A 1 791 ? -10.825 -19.948 10.394 1.00 97.94 791 PRO A O 1
ATOM 6063 N N . GLY A 1 792 ? -9.136 -18.509 10.693 1.00 97.25 792 GLY A N 1
ATOM 6064 C CA . GLY A 1 792 ? -9.477 -17.653 9.558 1.00 97.25 792 GLY A CA 1
ATOM 6065 C C . GLY A 1 792 ? -9.429 -18.405 8.228 1.00 97.25 792 GLY A C 1
ATOM 6066 O O . GLY A 1 792 ? -10.338 -18.259 7.407 1.00 97.25 792 GLY A O 1
ATOM 6067 N N . LYS A 1 793 ? -8.434 -19.288 8.043 1.00 95.19 793 LYS A N 1
ATOM 6068 C CA . LYS A 1 793 ? -8.343 -20.158 6.860 1.00 95.19 793 LYS A CA 1
ATOM 6069 C C . LYS A 1 793 ? -9.577 -21.034 6.698 1.00 95.19 793 LYS A C 1
ATOM 6071 O O . LYS A 1 793 ? -10.195 -21.042 5.634 1.00 95.19 793 LYS A O 1
ATOM 6076 N N . VAL A 1 794 ? -9.932 -21.762 7.754 1.00 96.50 794 VAL A N 1
ATOM 6077 C CA . VAL A 1 794 ? -11.030 -22.734 7.731 1.00 96.50 794 VAL A CA 1
ATOM 6078 C C . VAL A 1 794 ? -12.366 -22.031 7.503 1.00 96.50 794 VAL A C 1
ATOM 6080 O O . VAL A 1 794 ? -13.175 -22.497 6.698 1.00 96.50 794 VAL A O 1
ATOM 6083 N N . LEU A 1 795 ? -12.574 -20.865 8.125 1.00 97.69 795 LEU A N 1
ATOM 6084 C CA . LEU A 1 795 ? -13.748 -20.027 7.885 1.00 97.69 795 LEU A CA 1
ATOM 6085 C C . LEU A 1 795 ? -13.858 -19.618 6.408 1.00 97.69 795 LEU A C 1
ATOM 6087 O O . LEU A 1 795 ? -14.914 -19.758 5.791 1.00 97.69 795 LEU A O 1
ATOM 6091 N N . VAL A 1 796 ? -12.768 -19.124 5.820 1.00 96.88 796 VAL A N 1
ATOM 6092 C CA . VAL A 1 796 ? -12.748 -18.667 4.425 1.00 96.88 796 VAL A CA 1
ATOM 6093 C C . VAL A 1 796 ? -12.950 -19.822 3.446 1.00 96.88 796 VAL A C 1
ATOM 6095 O O . VAL A 1 796 ? -13.712 -19.683 2.489 1.00 96.88 796 VAL A O 1
ATOM 6098 N N . GLN A 1 797 ? -12.330 -20.977 3.689 1.00 95.19 797 GLN A N 1
ATOM 6099 C CA . GLN A 1 797 ? -12.555 -22.184 2.889 1.00 95.19 797 GLN A CA 1
ATOM 6100 C C . GLN A 1 797 ? -14.019 -22.631 2.959 1.00 95.19 797 GLN A C 1
ATOM 6102 O O . GLN A 1 797 ? -14.618 -22.956 1.931 1.00 95.19 797 GLN A O 1
ATOM 6107 N N . TRP A 1 798 ? -14.639 -22.557 4.140 1.00 96.19 798 TRP A N 1
ATOM 6108 C CA . TRP A 1 798 ? -16.070 -22.808 4.290 1.00 96.19 798 TRP A CA 1
ATOM 6109 C C . TRP A 1 798 ? -16.908 -21.811 3.478 1.00 96.19 798 TRP A C 1
ATOM 6111 O O . TRP A 1 798 ? -17.815 -22.229 2.756 1.00 96.19 798 TRP A O 1
ATOM 6121 N N . LEU A 1 799 ? -16.589 -20.511 3.517 1.00 96.12 799 LEU A N 1
ATOM 6122 C CA . LEU A 1 799 ? -17.285 -19.486 2.725 1.00 96.12 799 LEU A CA 1
ATOM 6123 C C . LEU A 1 799 ? -17.149 -19.732 1.218 1.00 96.12 799 LEU A C 1
ATOM 6125 O O . LEU A 1 799 ? -18.129 -19.586 0.485 1.00 96.12 799 LEU A O 1
ATOM 6129 N N . LEU A 1 800 ? -15.956 -20.113 0.758 1.00 94.44 800 LEU A N 1
ATOM 6130 C CA . LEU A 1 800 ? -15.666 -20.446 -0.637 1.00 94.44 800 LEU A CA 1
ATOM 6131 C C . LEU A 1 800 ? -16.470 -21.667 -1.101 1.00 94.44 800 LEU A C 1
ATOM 6133 O O . LEU A 1 800 ? -17.104 -21.621 -2.156 1.00 94.44 800 LEU A O 1
ATOM 6137 N N . LYS A 1 801 ? -16.504 -22.730 -0.291 1.00 94.69 801 LYS A N 1
ATOM 6138 C CA . LYS A 1 801 ? -17.278 -23.948 -0.566 1.00 94.69 801 LYS A CA 1
ATOM 6139 C C . LYS A 1 801 ? -18.787 -23.694 -0.572 1.00 94.69 801 LYS A C 1
ATOM 6141 O O . LYS A 1 801 ? -19.510 -24.266 -1.383 1.00 94.69 801 LYS A O 1
ATOM 6146 N N . ASN A 1 802 ? -19.259 -22.791 0.285 1.00 94.81 802 ASN A N 1
ATOM 6147 C CA . ASN A 1 802 ? -20.672 -22.441 0.432 1.00 94.81 802 ASN A CA 1
ATOM 6148 C C . ASN A 1 802 ? -21.053 -21.147 -0.304 1.00 94.81 802 ASN A C 1
ATOM 6150 O O . ASN A 1 802 ? -22.028 -20.484 0.051 1.00 94.81 802 ASN A O 1
ATOM 6154 N N . ARG A 1 803 ? -20.334 -20.792 -1.377 1.00 93.25 803 ARG A N 1
ATOM 6155 C CA . ARG A 1 803 ? -20.619 -19.604 -2.198 1.00 93.25 803 ARG A CA 1
ATOM 6156 C C . ARG A 1 803 ? -22.086 -19.467 -2.648 1.00 93.25 803 ARG A C 1
ATOM 6158 O O . ARG A 1 803 ? -22.606 -18.351 -2.584 1.00 93.25 803 ARG A O 1
ATOM 6165 N N . PRO A 1 804 ? -22.809 -20.542 -3.033 1.00 94.88 804 PRO A N 1
ATOM 6166 C CA . PRO A 1 804 ? -24.238 -20.448 -3.351 1.00 94.88 804 PRO A CA 1
ATOM 6167 C C . PRO A 1 804 ? -25.123 -19.941 -2.197 1.00 94.88 804 PRO A C 1
ATOM 6169 O O . PRO A 1 804 ? -26.231 -19.470 -2.447 1.00 94.88 804 PRO A O 1
ATOM 6172 N N . MET A 1 805 ? -24.660 -20.012 -0.942 1.00 95.06 805 MET A N 1
ATOM 6173 C CA . MET A 1 805 ? -25.392 -19.534 0.238 1.00 95.06 805 MET A CA 1
ATOM 6174 C C . MET A 1 805 ? -25.189 -18.044 0.533 1.00 95.06 805 MET A C 1
ATOM 6176 O O . MET A 1 805 ? -25.934 -17.492 1.340 1.00 95.06 805 MET A O 1
ATOM 6180 N N . TRP A 1 806 ? -24.242 -17.360 -0.115 1.00 95.31 806 TRP A N 1
ATOM 6181 C CA . TRP A 1 806 ? -23.945 -15.947 0.162 1.00 95.31 806 TRP A CA 1
ATOM 6182 C C . TRP A 1 806 ? -25.166 -15.010 0.091 1.00 95.31 806 TRP A C 1
ATOM 6184 O O . TRP A 1 806 ? -25.289 -14.154 0.969 1.00 95.31 806 TRP A O 1
ATOM 6194 N N . PRO A 1 807 ? -26.116 -15.162 -0.859 1.00 96.56 807 PRO A N 1
ATOM 6195 C CA . PRO A 1 807 ? -27.338 -14.357 -0.855 1.00 96.56 807 PRO A CA 1
ATOM 6196 C C . PRO A 1 807 ? -28.177 -14.536 0.417 1.00 96.56 807 PRO A C 1
ATOM 6198 O O . PRO A 1 807 ? -28.686 -13.552 0.945 1.00 96.56 807 PRO A O 1
ATOM 6201 N N . LYS A 1 808 ? -28.267 -15.767 0.943 1.00 96.75 808 LYS A N 1
ATOM 6202 C CA . LYS A 1 808 ? -28.985 -16.068 2.192 1.00 96.75 808 LYS A CA 1
ATOM 6203 C C . LYS A 1 808 ? -28.256 -15.511 3.411 1.00 96.75 808 LYS A C 1
ATOM 6205 O O . LYS A 1 808 ? -28.892 -14.964 4.298 1.00 96.75 808 LYS A O 1
ATOM 6210 N N . ILE A 1 809 ? -26.925 -15.592 3.431 1.00 96.75 809 ILE A N 1
ATOM 6211 C CA . ILE A 1 809 ? -26.097 -14.989 4.488 1.00 96.75 809 ILE A CA 1
ATOM 6212 C C . ILE A 1 809 ? -26.313 -13.465 4.529 1.00 96.75 809 ILE A C 1
ATOM 6214 O O . ILE A 1 809 ? -26.484 -12.874 5.592 1.00 96.75 809 ILE A O 1
ATOM 6218 N N . LYS A 1 810 ? -26.389 -12.823 3.359 1.00 96.81 810 LYS A N 1
ATOM 6219 C CA . LYS A 1 810 ? -26.695 -11.392 3.245 1.00 96.81 810 LYS A CA 1
ATOM 6220 C C . LYS A 1 810 ? -28.114 -11.042 3.702 1.00 96.81 810 LYS A C 1
ATOM 6222 O O . LYS A 1 810 ? -28.334 -9.957 4.233 1.00 96.81 810 LYS A O 1
ATOM 6227 N N . GLU A 1 811 ? -29.078 -11.926 3.477 1.00 97.25 811 GLU A N 1
ATOM 6228 C CA . GLU A 1 811 ? -30.444 -11.773 3.982 1.00 97.25 811 GLU A CA 1
ATOM 6229 C C . GLU A 1 811 ? -30.503 -11.922 5.509 1.00 97.25 811 GLU A C 1
ATOM 6231 O O . GLU A 1 811 ? -31.084 -11.067 6.173 1.00 97.25 811 GLU A O 1
ATOM 6236 N N . ALA A 1 812 ? -29.813 -12.920 6.071 1.00 96.56 812 ALA A N 1
ATOM 6237 C CA . ALA A 1 812 ? -29.681 -13.101 7.517 1.00 96.56 812 ALA A CA 1
ATOM 6238 C C . ALA A 1 812 ? -29.092 -11.854 8.196 1.00 96.56 812 ALA A C 1
ATOM 6240 O O . ALA A 1 812 ? -29.628 -11.392 9.198 1.00 96.56 812 ALA A O 1
ATOM 6241 N N . TYR A 1 813 ? -28.074 -11.236 7.588 1.00 97.50 813 TYR A N 1
ATOM 6242 C CA . TYR A 1 813 ? -27.521 -9.962 8.055 1.00 97.50 813 TYR A CA 1
ATOM 6243 C C . TYR A 1 813 ? -28.553 -8.829 8.103 1.00 97.50 813 TYR A C 1
ATOM 6245 O O . TYR A 1 813 ? -28.630 -8.110 9.096 1.00 97.50 813 TYR A O 1
ATOM 6253 N N . LYS A 1 814 ? -29.375 -8.672 7.058 1.00 97.12 814 LYS A N 1
ATOM 6254 C CA . LYS A 1 814 ? -30.432 -7.647 7.045 1.00 97.12 814 LYS A CA 1
ATOM 6255 C C . LYS A 1 814 ? -31.481 -7.894 8.127 1.00 97.12 814 LYS A C 1
ATOM 6257 O O . LYS A 1 814 ? -31.941 -6.938 8.745 1.00 97.12 814 LYS A O 1
ATOM 6262 N N . ASN A 1 815 ? -31.838 -9.156 8.359 1.00 96.25 815 ASN A N 1
ATOM 6263 C CA . ASN A 1 815 ? -32.803 -9.530 9.389 1.00 96.25 815 ASN A CA 1
ATOM 6264 C C . ASN A 1 815 ? -32.246 -9.262 10.794 1.00 96.25 815 ASN A C 1
ATOM 6266 O O . ASN A 1 815 ? -32.920 -8.622 11.594 1.00 96.25 815 ASN A O 1
ATOM 6270 N N . ALA A 1 816 ? -30.998 -9.658 11.061 1.00 94.31 816 ALA A N 1
ATOM 6271 C CA . ALA A 1 816 ? -30.312 -9.358 12.319 1.00 94.31 816 ALA A CA 1
ATOM 6272 C C . ALA A 1 816 ? -30.177 -7.843 12.551 1.00 94.31 816 ALA A C 1
ATOM 6274 O O . ALA A 1 816 ? -30.408 -7.347 13.649 1.00 94.31 816 ALA A O 1
ATOM 6275 N N . GLN A 1 817 ? -29.865 -7.075 11.501 1.00 93.69 817 GLN A N 1
ATOM 6276 C CA . GLN A 1 817 ? -29.800 -5.616 11.590 1.00 93.69 817 GLN A CA 1
ATOM 6277 C C . GLN A 1 817 ? -31.154 -5.005 11.972 1.00 93.69 817 GLN A C 1
ATOM 6279 O O . GLN A 1 817 ? -31.191 -4.085 12.788 1.00 93.69 817 GLN A O 1
ATOM 6284 N N . ALA A 1 818 ? -32.251 -5.497 11.389 1.00 92.50 818 ALA A N 1
ATOM 6285 C CA . ALA A 1 818 ? -33.597 -5.043 11.723 1.00 92.50 818 ALA A CA 1
ATOM 6286 C C . ALA A 1 818 ? -33.972 -5.387 13.174 1.00 92.50 818 ALA A C 1
ATOM 6288 O O . ALA A 1 818 ? -34.517 -4.535 13.867 1.00 92.50 818 ALA A O 1
ATOM 6289 N N . ASP A 1 819 ? -33.617 -6.584 13.644 1.00 91.62 819 ASP A N 1
ATOM 6290 C CA . ASP A 1 819 ? -33.854 -7.026 15.022 1.00 91.62 819 ASP A CA 1
ATOM 6291 C C . ASP A 1 819 ? -33.105 -6.153 16.043 1.00 91.62 819 ASP A C 1
ATOM 6293 O O . ASP A 1 819 ? -33.719 -5.592 16.947 1.00 91.62 819 ASP A O 1
ATOM 6297 N N . TYR A 1 820 ? -31.801 -5.904 15.865 1.00 89.81 820 TYR A N 1
ATOM 6298 C CA . TYR A 1 820 ? -31.074 -4.995 16.765 1.00 89.81 820 TYR A CA 1
ATOM 6299 C C . TYR A 1 820 ? -31.574 -3.548 16.703 1.00 89.81 820 TYR A C 1
ATOM 6301 O O . TYR A 1 820 ? -31.508 -2.830 17.704 1.00 89.81 820 TYR A O 1
ATOM 6309 N N . LEU A 1 821 ? -32.069 -3.098 15.546 1.00 88.25 821 LEU A N 1
ATOM 6310 C CA . LEU A 1 821 ? -32.677 -1.777 15.432 1.00 88.25 821 LEU A CA 1
ATOM 6311 C C . LEU A 1 821 ? -33.994 -1.703 16.216 1.00 88.25 821 LEU A C 1
ATOM 6313 O O . LEU A 1 821 ? -34.222 -0.703 16.893 1.00 88.25 821 LEU A O 1
ATOM 6317 N N . ASP A 1 822 ? -34.816 -2.751 16.181 1.00 87.69 822 ASP A N 1
ATOM 6318 C CA . ASP A 1 822 ? -36.051 -2.839 16.968 1.00 87.69 822 ASP A CA 1
ATOM 6319 C C . ASP A 1 822 ? -35.746 -2.878 18.474 1.00 87.69 822 ASP A C 1
ATOM 6321 O O . ASP A 1 822 ? -36.235 -2.040 19.236 1.00 87.69 822 ASP A O 1
ATOM 6325 N N . ARG A 1 823 ? -34.798 -3.734 18.890 1.00 84.38 823 ARG A N 1
ATOM 6326 C CA . ARG A 1 823 ? -34.305 -3.815 20.279 1.00 84.38 823 ARG A CA 1
ATOM 6327 C C . ARG A 1 823 ? -33.755 -2.489 20.802 1.00 84.38 823 ARG A C 1
ATOM 6329 O O . ARG A 1 823 ? -33.799 -2.245 22.006 1.00 84.38 823 ARG A O 1
ATOM 6336 N N . SER A 1 824 ? -33.259 -1.610 19.925 1.00 80.00 824 SER A N 1
ATOM 6337 C CA . SER A 1 824 ? -32.757 -0.292 20.331 1.00 80.00 824 SER A CA 1
ATOM 6338 C C . SER A 1 824 ? -33.849 0.618 20.902 1.00 80.00 824 SER A C 1
ATOM 6340 O O . SER A 1 824 ? -33.520 1.587 21.579 1.00 80.00 824 SER A O 1
ATOM 6342 N N . SER A 1 825 ? -35.136 0.335 20.657 1.00 76.81 825 SER A N 1
ATOM 6343 C CA . SER A 1 825 ? -36.272 1.113 21.181 1.00 76.81 825 SER A CA 1
ATOM 6344 C C . SER A 1 825 ? -36.166 2.627 20.918 1.00 76.81 825 SER A C 1
ATOM 6346 O O . SER A 1 825 ? -36.623 3.444 21.714 1.00 76.81 825 SER A O 1
ATOM 6348 N N . GLY A 1 826 ? -35.525 3.029 19.812 1.00 64.62 826 GLY A N 1
ATOM 6349 C CA . GLY A 1 826 ? -35.298 4.440 19.470 1.00 64.62 826 GLY A CA 1
ATOM 6350 C C . GLY A 1 826 ? -34.063 5.082 20.119 1.00 64.62 826 GLY A C 1
ATOM 6351 O O . GLY A 1 826 ? -33.812 6.270 19.906 1.00 64.62 826 GLY A O 1
ATOM 6352 N N . ASN A 1 827 ? -33.255 4.320 20.861 1.00 72.25 827 ASN A N 1
ATOM 6353 C CA . ASN A 1 827 ? -31.963 4.765 21.369 1.00 72.25 827 ASN A CA 1
ATOM 6354 C C . ASN A 1 827 ? -31.012 5.084 20.206 1.00 72.25 827 ASN A C 1
ATOM 6356 O O . ASN A 1 827 ? -30.592 4.208 19.446 1.00 72.25 827 ASN A O 1
ATOM 6360 N N . SER A 1 828 ? -30.649 6.362 20.081 1.00 68.62 828 SER A N 1
ATOM 6361 C CA . SER A 1 828 ? -29.847 6.850 18.957 1.00 68.62 828 SER A CA 1
ATOM 6362 C C . SER A 1 828 ? -28.426 6.273 18.902 1.00 68.62 828 SER A C 1
ATOM 6364 O O . SER A 1 828 ? -27.861 6.190 17.812 1.00 68.62 828 SER A O 1
ATOM 6366 N N . ILE A 1 829 ? -27.852 5.861 20.038 1.00 68.31 829 ILE A N 1
ATOM 6367 C CA . ILE A 1 829 ? -26.521 5.243 20.120 1.00 68.31 829 ILE A CA 1
ATOM 6368 C C . ILE A 1 829 ? -26.621 3.774 19.706 1.00 68.31 829 ILE A C 1
ATOM 6370 O O . ILE A 1 829 ? -25.927 3.347 18.783 1.00 68.31 829 ILE A O 1
ATOM 6374 N N . ALA A 1 830 ? -27.540 3.018 20.310 1.00 71.38 830 ALA A N 1
ATOM 6375 C CA . ALA A 1 830 ? -27.735 1.603 19.994 1.00 71.38 830 ALA A CA 1
ATOM 6376 C C . ALA A 1 830 ? -28.178 1.385 18.535 1.00 71.38 830 ALA A C 1
ATOM 6378 O O . ALA A 1 830 ? -27.656 0.504 17.850 1.00 71.38 830 ALA A O 1
ATOM 6379 N N . GLY A 1 831 ? -29.051 2.251 18.005 1.00 75.38 831 GLY A N 1
ATOM 6380 C CA . GLY A 1 831 ? -29.475 2.204 16.603 1.00 75.38 831 GLY A CA 1
ATOM 6381 C C . GLY A 1 831 ? -28.327 2.411 15.605 1.00 75.38 831 GLY A C 1
ATOM 6382 O O . GLY A 1 831 ? -28.349 1.842 14.514 1.00 75.38 831 GLY A O 1
ATOM 6383 N N . ARG A 1 832 ? -27.280 3.165 15.976 1.00 74.69 832 ARG A N 1
ATOM 6384 C CA . ARG A 1 832 ? -26.067 3.333 15.149 1.00 74.69 832 ARG A CA 1
ATOM 6385 C C . ARG A 1 832 ? -25.169 2.094 15.163 1.00 74.69 832 ARG A C 1
ATOM 6387 O O . ARG A 1 832 ? -24.466 1.858 14.184 1.00 74.69 832 ARG A O 1
ATOM 6394 N N . LEU A 1 833 ? -25.203 1.310 16.241 1.00 84.31 833 LEU A N 1
ATOM 6395 C CA . LEU A 1 833 ? -24.372 0.116 16.419 1.00 84.31 833 LEU A CA 1
ATOM 6396 C C . LEU A 1 833 ? -25.017 -1.172 15.882 1.00 84.31 833 LEU A C 1
ATOM 6398 O O . LEU A 1 833 ? -24.302 -2.138 15.614 1.00 84.31 833 LEU A O 1
ATOM 6402 N N . ALA A 1 834 ? -26.336 -1.175 15.654 1.00 88.12 834 ALA A N 1
ATOM 6403 C CA . ALA A 1 834 ? -27.109 -2.323 15.163 1.00 88.12 834 ALA A CA 1
ATOM 6404 C C . ALA A 1 834 ? -26.481 -3.017 13.942 1.00 88.12 834 ALA A C 1
ATOM 6406 O O . ALA A 1 834 ? -26.445 -4.244 13.862 1.00 88.12 834 ALA A O 1
ATOM 6407 N N . ALA A 1 835 ? -25.925 -2.237 13.008 1.00 91.31 835 ALA A N 1
ATOM 6408 C CA . ALA A 1 835 ? -25.266 -2.773 11.822 1.00 91.31 835 ALA A CA 1
ATOM 6409 C C . ALA A 1 835 ? -24.032 -3.630 12.149 1.00 91.31 835 ALA A C 1
ATOM 6411 O O . ALA A 1 835 ? -23.790 -4.604 11.445 1.00 91.31 835 ALA A O 1
ATOM 6412 N N . TYR A 1 836 ? -23.254 -3.290 13.179 1.00 92.81 836 TYR A N 1
ATOM 6413 C CA . TYR A 1 836 ? -22.043 -4.032 13.553 1.00 92.81 836 TYR A CA 1
ATOM 6414 C C . TYR A 1 836 ? -22.378 -5.229 14.431 1.00 92.81 836 TYR A C 1
ATOM 6416 O O . TYR A 1 836 ? -21.794 -6.293 14.255 1.00 92.81 836 TYR A O 1
ATOM 6424 N N . PHE A 1 837 ? -23.370 -5.093 15.310 1.00 92.81 837 PHE A N 1
ATOM 6425 C CA . PHE A 1 837 ? -23.888 -6.219 16.080 1.00 92.81 837 PHE A CA 1
ATOM 6426 C C . PHE A 1 837 ? -24.437 -7.319 15.171 1.00 92.81 837 PHE A C 1
ATOM 6428 O O . PHE A 1 837 ? -24.075 -8.481 15.329 1.00 92.81 837 PHE A O 1
ATOM 6435 N N . ALA A 1 838 ? -25.179 -6.942 14.128 1.00 95.06 838 ALA A N 1
ATOM 6436 C CA . ALA A 1 838 ? -25.634 -7.875 13.104 1.00 95.06 838 ALA A CA 1
ATOM 6437 C C . ALA A 1 838 ? -24.478 -8.554 12.349 1.00 95.06 838 ALA A C 1
ATOM 6439 O O . ALA A 1 838 ? -24.580 -9.733 12.017 1.00 95.06 838 ALA A O 1
ATOM 6440 N N . VAL A 1 839 ? -23.365 -7.849 12.090 1.00 97.19 839 VAL A N 1
ATOM 6441 C CA . VAL A 1 839 ? -22.160 -8.489 11.528 1.00 97.19 839 VAL A CA 1
ATOM 6442 C C . VAL A 1 839 ? -21.617 -9.530 12.504 1.00 97.19 839 VAL A C 1
ATOM 6444 O O . VAL A 1 839 ? -21.375 -10.659 12.093 1.00 97.19 839 VAL A O 1
ATOM 6447 N N . LEU A 1 840 ? -21.445 -9.178 13.780 1.00 96.75 840 LEU A N 1
ATOM 6448 C CA . LEU A 1 840 ? -20.886 -10.080 14.792 1.00 96.75 840 LEU A CA 1
ATOM 6449 C C . LEU A 1 840 ? -21.754 -11.327 15.001 1.00 96.75 840 LEU A C 1
ATOM 6451 O O . LEU A 1 840 ? -21.205 -12.422 15.092 1.00 96.75 840 LEU A O 1
ATOM 6455 N N . GLN A 1 841 ? -23.081 -11.183 14.999 1.00 95.56 841 GLN A N 1
ATOM 6456 C CA . GLN A 1 841 ? -24.012 -12.310 15.069 1.00 95.56 841 GLN A CA 1
ATOM 6457 C C . GLN A 1 841 ? -23.858 -13.245 13.863 1.00 95.56 841 GLN A C 1
ATOM 6459 O O . GLN A 1 841 ? -23.629 -14.435 14.042 1.00 95.56 841 GLN A O 1
ATOM 6464 N N . VAL A 1 842 ? -23.897 -12.713 12.635 1.00 96.88 842 VAL A N 1
ATOM 6465 C CA . VAL A 1 842 ? -23.760 -13.538 11.418 1.00 96.88 842 VAL A CA 1
ATOM 6466 C C . VAL A 1 842 ? -22.389 -14.212 11.340 1.00 96.88 842 VAL A C 1
ATOM 6468 O O . VAL A 1 842 ? -22.270 -15.346 10.875 1.00 96.88 842 VAL A O 1
ATOM 6471 N N . VAL A 1 843 ? -21.334 -13.531 11.792 1.00 97.56 843 VAL A N 1
ATOM 6472 C CA . VAL A 1 843 ? -19.998 -14.129 11.887 1.00 97.56 843 VAL A CA 1
ATOM 6473 C C . VAL A 1 843 ? -19.993 -15.262 12.905 1.00 97.56 843 VAL A C 1
ATOM 6475 O O . VAL A 1 843 ? -19.411 -16.301 12.611 1.00 97.56 843 VAL A O 1
ATOM 6478 N N . ALA A 1 844 ? -20.647 -15.100 14.057 1.00 96.31 844 ALA A N 1
ATOM 6479 C CA . ALA A 1 844 ? -20.765 -16.159 15.052 1.00 96.31 844 ALA A CA 1
ATOM 6480 C C . ALA A 1 844 ? -21.551 -17.367 14.528 1.00 96.31 844 ALA A C 1
ATOM 6482 O O . ALA A 1 844 ? -21.062 -18.482 14.678 1.00 96.31 844 ALA A O 1
ATOM 6483 N N . ASP A 1 845 ? -22.676 -17.157 13.833 1.00 94.94 845 ASP A N 1
ATOM 6484 C CA . ASP A 1 845 ? -23.462 -18.231 13.201 1.00 94.94 845 ASP A CA 1
ATOM 6485 C C . ASP A 1 845 ? -22.588 -19.089 12.272 1.00 94.94 845 ASP A C 1
ATOM 6487 O O . ASP A 1 845 ? -22.620 -20.320 12.281 1.00 94.94 845 ASP A O 1
ATOM 6491 N N . ILE A 1 846 ? -21.784 -18.425 11.439 1.00 96.75 846 ILE A N 1
ATOM 6492 C CA . ILE A 1 846 ? -20.939 -19.100 10.454 1.00 96.75 846 ILE A CA 1
ATOM 6493 C C . ILE A 1 846 ? -19.721 -19.731 11.129 1.00 96.75 846 ILE A C 1
ATOM 6495 O O . ILE A 1 846 ? -19.345 -20.850 10.778 1.00 96.75 846 ILE A O 1
ATOM 6499 N N . ALA A 1 847 ? -19.101 -19.036 12.081 1.00 96.69 847 ALA A N 1
ATOM 6500 C CA . ALA A 1 847 ? -17.941 -19.529 12.810 1.00 96.69 847 ALA A CA 1
ATOM 6501 C C . ALA A 1 847 ? -18.288 -20.757 13.658 1.00 96.69 847 ALA A C 1
ATOM 6503 O O . ALA A 1 847 ? -17.489 -21.686 13.697 1.00 96.69 847 ALA A O 1
ATOM 6504 N N . ASP A 1 848 ? -19.473 -20.816 14.264 1.00 95.44 848 ASP A N 1
ATOM 6505 C CA . ASP A 1 848 ? -19.937 -21.987 15.009 1.00 95.44 848 ASP A CA 1
ATOM 6506 C C . ASP A 1 848 ? -19.953 -23.244 14.127 1.00 95.44 848 ASP A C 1
ATOM 6508 O O . ASP A 1 848 ? -19.320 -24.254 14.439 1.00 95.44 848 ASP A O 1
ATOM 6512 N N . VAL A 1 849 ? -20.556 -23.146 12.939 1.00 94.62 849 VAL A N 1
ATOM 6513 C CA . VAL A 1 849 ? -20.647 -24.272 11.999 1.00 94.62 849 VAL A CA 1
ATOM 6514 C C . VAL A 1 849 ? -19.297 -24.593 11.350 1.00 94.62 849 VAL A C 1
ATOM 6516 O O . VAL A 1 849 ? -18.921 -25.762 11.229 1.00 94.62 849 VAL A O 1
ATOM 6519 N N . ALA A 1 850 ? -18.568 -23.573 10.894 1.00 95.94 850 ALA A N 1
ATOM 6520 C CA . ALA A 1 850 ? -17.318 -23.748 10.158 1.00 95.94 850 ALA A CA 1
ATOM 6521 C C . ALA A 1 850 ? -16.172 -24.194 11.073 1.00 95.94 850 ALA A C 1
ATOM 6523 O O . ALA A 1 850 ? -15.385 -25.072 10.711 1.00 95.94 850 ALA A O 1
ATOM 6524 N N . LEU A 1 851 ? -16.081 -23.593 12.259 1.00 96.44 851 LEU A N 1
ATOM 6525 C CA . LEU A 1 851 ? -14.984 -23.782 13.197 1.00 96.44 851 LEU A CA 1
ATOM 6526 C C . LEU A 1 851 ? -15.336 -24.695 14.355 1.00 96.44 851 LEU A C 1
ATOM 6528 O O . LEU A 1 851 ? -14.401 -25.009 15.080 1.00 96.44 851 LEU A O 1
ATOM 6532 N N . LYS A 1 852 ? -16.583 -25.155 14.530 1.00 95.56 852 LYS A N 1
ATOM 6533 C CA . LYS A 1 852 ? -17.006 -26.006 15.662 1.00 95.56 852 LYS A CA 1
ATOM 6534 C C . LYS A 1 852 ? -16.451 -25.467 16.976 1.00 95.56 852 LYS A C 1
ATOM 6536 O O . LYS A 1 852 ? -15.542 -26.060 17.567 1.00 95.56 852 LYS A O 1
ATOM 6541 N N . LEU A 1 853 ? -16.895 -24.263 17.320 1.00 94.69 853 LEU A N 1
ATOM 6542 C CA . LEU A 1 853 ? -16.367 -23.524 18.458 1.00 94.69 853 LEU A CA 1
ATOM 6543 C C . LEU A 1 853 ? -16.554 -24.332 19.758 1.00 94.69 853 LEU A C 1
ATOM 6545 O O . LEU A 1 853 ? -17.475 -25.139 19.858 1.00 94.69 853 LEU A O 1
ATOM 6549 N N . PRO A 1 854 ? -15.662 -24.167 20.749 1.00 92.50 854 PRO A N 1
ATOM 6550 C CA . PRO A 1 854 ? -15.662 -24.984 21.966 1.00 92.50 854 PRO A CA 1
ATOM 6551 C C . PRO A 1 854 ? -16.720 -24.551 23.000 1.00 92.50 854 PRO A C 1
ATOM 6553 O O . PRO A 1 854 ? -16.666 -24.991 24.146 1.00 92.50 854 PRO A O 1
ATOM 6556 N N . TRP A 1 855 ? -17.648 -23.674 22.622 1.00 93.44 855 TRP A N 1
ATOM 6557 C CA . TRP A 1 855 ? -18.727 -23.160 23.460 1.00 93.44 855 TRP A CA 1
ATOM 6558 C C . TRP A 1 855 ? -20.059 -23.292 22.731 1.00 93.44 855 TRP A C 1
ATOM 6560 O O . TRP A 1 855 ? -20.099 -23.313 21.502 1.00 93.44 855 TRP A O 1
ATOM 6570 N N . ASP A 1 856 ? -21.147 -23.355 23.494 1.00 89.75 856 ASP A N 1
ATOM 6571 C CA . ASP A 1 856 ? -22.486 -23.432 22.923 1.00 89.75 856 ASP A CA 1
ATOM 6572 C C . ASP A 1 856 ? -22.830 -22.143 22.176 1.00 89.75 856 ASP A C 1
ATOM 6574 O O . ASP A 1 856 ? -22.618 -21.032 22.675 1.00 89.75 856 ASP A O 1
ATOM 6578 N N . PHE A 1 857 ? -23.396 -22.298 20.981 1.00 87.94 857 PHE A N 1
ATOM 6579 C CA . PHE A 1 857 ? -23.823 -21.166 20.182 1.00 87.94 857 PHE A CA 1
ATOM 6580 C C . PHE A 1 857 ? -24.910 -20.355 20.898 1.00 87.94 857 PHE A C 1
ATOM 6582 O O . PHE A 1 857 ? -25.969 -20.870 21.266 1.00 87.94 857 PHE A O 1
ATOM 6589 N N . GLN A 1 858 ? -24.655 -19.056 21.034 1.00 84.56 858 GLN A N 1
ATOM 6590 C CA . GLN A 1 858 ? -25.611 -18.045 21.466 1.00 84.56 858 GLN A CA 1
ATOM 6591 C C . GLN A 1 858 ? -25.338 -16.752 20.694 1.00 84.56 858 GLN A C 1
ATOM 6593 O O . GLN A 1 858 ? -24.232 -16.556 20.186 1.00 84.56 858 GLN A O 1
ATOM 6598 N N . ASP A 1 859 ? -26.325 -15.851 20.643 1.00 85.81 859 ASP A N 1
ATOM 6599 C CA . ASP A 1 859 ? -26.099 -14.484 20.163 1.00 85.81 859 ASP A CA 1
ATOM 6600 C C . ASP A 1 859 ? -24.947 -13.862 20.986 1.00 85.81 859 ASP A C 1
ATOM 6602 O O . ASP A 1 859 ? -25.100 -13.647 22.196 1.00 85.81 859 ASP A O 1
ATOM 6606 N N . PRO A 1 860 ? -23.789 -13.578 20.356 1.00 84.88 860 PRO A N 1
ATOM 6607 C CA . PRO A 1 860 ? -22.584 -13.179 21.074 1.00 84.88 860 PRO A CA 1
ATOM 6608 C C . PRO A 1 860 ? -22.691 -11.766 21.657 1.00 84.88 860 PRO A C 1
ATOM 6610 O O . PRO A 1 860 ? -21.922 -11.404 22.547 1.00 84.88 860 PRO A O 1
ATOM 6613 N N . VAL A 1 861 ? -23.626 -10.956 21.156 1.00 86.94 861 VAL A N 1
ATOM 6614 C CA . VAL A 1 861 ? -23.861 -9.590 21.619 1.00 86.94 861 VAL A CA 1
ATOM 6615 C C . VAL A 1 861 ? -24.947 -9.572 22.688 1.00 86.94 861 VAL A C 1
ATOM 6617 O O . VAL A 1 861 ? -24.836 -8.782 23.621 1.00 86.94 861 VAL A O 1
ATOM 6620 N N . ALA A 1 862 ? -25.965 -10.436 22.607 1.00 84.75 862 ALA A N 1
ATOM 6621 C CA . ALA A 1 862 ? -27.099 -10.429 23.539 1.00 84.75 862 ALA A CA 1
ATOM 6622 C C . ALA A 1 862 ? -26.675 -10.426 25.016 1.00 84.75 862 ALA A C 1
ATOM 6624 O O . ALA A 1 862 ? -27.239 -9.681 25.813 1.00 84.75 862 ALA A O 1
ATOM 6625 N N . GLN A 1 863 ? -25.645 -11.199 25.374 1.00 79.88 863 GLN A N 1
ATOM 6626 C CA . GLN A 1 863 ? -25.157 -11.296 26.755 1.00 79.88 863 GLN A CA 1
ATOM 6627 C C . GLN A 1 863 ? -24.506 -10.010 27.282 1.00 79.88 863 GLN A C 1
ATOM 6629 O O . GLN A 1 863 ? -24.456 -9.787 28.490 1.00 79.88 863 GLN A O 1
ATOM 6634 N N . VAL A 1 864 ? -23.976 -9.174 26.388 1.00 83.88 864 VAL A N 1
ATOM 6635 C CA . VAL A 1 864 ? -23.286 -7.926 26.742 1.00 83.88 864 VAL A CA 1
ATOM 6636 C C . VAL A 1 864 ? -24.067 -6.685 26.319 1.00 83.88 864 VAL A C 1
ATOM 6638 O O . VAL A 1 864 ? -23.669 -5.582 26.667 1.00 83.88 864 VAL A O 1
ATOM 6641 N N . TRP A 1 865 ? -25.190 -6.846 25.617 1.00 82.81 865 TRP A N 1
ATOM 6642 C CA . TRP A 1 865 ? -25.977 -5.771 25.014 1.00 82.81 865 TRP A CA 1
ATOM 6643 C C . TRP A 1 865 ? -26.329 -4.656 26.000 1.00 82.81 865 TRP A C 1
ATOM 6645 O O . TRP A 1 865 ? -25.961 -3.503 25.777 1.00 82.81 865 TRP A O 1
ATOM 6655 N N . GLU A 1 866 ? -26.993 -4.999 27.109 1.00 78.00 866 GLU A N 1
ATOM 6656 C CA . GLU A 1 866 ? -27.403 -4.012 28.116 1.00 78.00 866 GLU A CA 1
ATOM 6657 C C . GLU A 1 866 ? -26.194 -3.291 28.712 1.00 78.00 866 GLU A C 1
ATOM 6659 O O . GLU A 1 866 ? -26.207 -2.075 28.878 1.00 78.00 866 GLU A O 1
ATOM 6664 N N . GLN A 1 867 ? -25.116 -4.032 28.979 1.00 77.00 867 GLN A N 1
ATOM 6665 C CA . GLN A 1 867 ? -23.892 -3.469 29.538 1.00 77.00 867 GLN A CA 1
ATOM 6666 C C . GLN A 1 867 ? -23.235 -2.494 28.556 1.00 77.00 867 GLN A C 1
ATOM 6668 O O . GLN A 1 867 ? -22.881 -1.391 28.951 1.00 77.00 867 GLN A O 1
ATOM 6673 N N . LEU A 1 868 ? -23.129 -2.863 27.277 1.00 77.81 868 LEU A N 1
ATOM 6674 C CA . LEU A 1 868 ? -22.510 -2.028 26.247 1.00 77.81 868 LEU A CA 1
ATOM 6675 C C . LEU A 1 868 ? -23.292 -0.740 25.993 1.00 77.81 868 LEU A C 1
ATOM 6677 O O . LEU A 1 868 ? -22.681 0.313 25.819 1.00 77.81 868 LEU A O 1
ATOM 6681 N N . ILE A 1 869 ? -24.626 -0.807 25.984 1.00 76.00 869 ILE A N 1
ATOM 6682 C CA . ILE A 1 869 ? -25.465 0.386 25.818 1.00 76.00 869 ILE A CA 1
ATOM 6683 C C . ILE A 1 869 ? -25.334 1.298 27.033 1.00 76.00 869 ILE A C 1
ATOM 6685 O O . ILE A 1 869 ? -25.037 2.480 26.863 1.00 76.00 869 ILE A O 1
ATOM 6689 N N . ASN A 1 870 ? -25.483 0.752 28.242 1.00 73.62 870 ASN A N 1
ATOM 6690 C CA . ASN A 1 870 ? -25.397 1.539 29.471 1.00 73.62 870 ASN A CA 1
ATOM 6691 C C . ASN A 1 870 ? -24.015 2.197 29.618 1.00 73.62 870 ASN A C 1
ATOM 6693 O O . ASN A 1 870 ? -23.922 3.388 29.904 1.00 73.62 870 ASN A O 1
ATOM 6697 N N . GLU A 1 871 ? -22.932 1.461 29.355 1.00 70.38 871 GLU A N 1
ATOM 6698 C CA . GLU A 1 871 ? -21.560 1.983 29.423 1.00 70.38 871 GLU A CA 1
ATOM 6699 C C . GLU A 1 871 ? -21.297 3.069 28.361 1.00 70.38 871 GLU A C 1
ATOM 6701 O O . GLU A 1 871 ? -20.598 4.053 28.628 1.00 70.38 871 GLU A O 1
ATOM 6706 N N . ALA A 1 872 ? -21.869 2.929 27.160 1.00 66.38 872 ALA A N 1
ATOM 6707 C CA . ALA A 1 872 ? -21.775 3.947 26.116 1.00 66.38 872 ALA A CA 1
ATOM 6708 C C . ALA A 1 872 ? -22.525 5.236 26.499 1.00 66.38 872 ALA A C 1
ATOM 6710 O O . ALA A 1 872 ? -21.989 6.331 26.305 1.00 66.38 872 ALA A O 1
ATOM 6711 N N . GLU A 1 873 ? -23.721 5.118 27.081 1.00 67.62 873 GLU A N 1
ATOM 6712 C CA . GLU A 1 873 ? -24.517 6.252 27.565 1.00 67.62 873 GLU A CA 1
ATOM 6713 C C . GLU A 1 873 ? -23.868 6.968 28.755 1.00 67.62 873 GLU A C 1
ATOM 6715 O O . GLU A 1 873 ? -23.700 8.192 28.725 1.00 67.62 873 GLU A O 1
ATOM 6720 N N . GLU A 1 874 ? -23.453 6.222 29.786 1.00 66.38 874 GLU A N 1
ATOM 6721 C CA . GLU A 1 874 ? -22.744 6.766 30.954 1.00 66.38 874 GLU A CA 1
ATOM 6722 C C . GLU A 1 874 ? -21.468 7.496 30.526 1.00 66.38 874 GLU A C 1
ATOM 6724 O O . GLU A 1 874 ? -21.140 8.580 31.020 1.00 66.38 874 GLU A O 1
ATOM 6729 N N . GLY A 1 875 ? -20.768 6.921 29.551 1.00 63.84 875 GLY A N 1
ATOM 6730 C CA . GLY A 1 875 ? -19.568 7.486 28.980 1.00 63.84 875 GLY A CA 1
ATOM 6731 C C . GLY A 1 875 ? -19.767 8.822 28.264 1.00 63.84 875 GLY A C 1
ATOM 6732 O O . GLY A 1 875 ? -18.923 9.716 28.396 1.00 63.84 875 GLY A O 1
ATOM 6733 N N . ASP A 1 876 ? -20.842 8.965 27.493 1.00 65.12 876 ASP A N 1
ATOM 6734 C CA . ASP A 1 876 ? -21.162 10.214 26.793 1.00 65.12 876 ASP A CA 1
ATOM 6735 C C . ASP A 1 876 ? -21.608 11.288 27.796 1.00 65.12 876 ASP A C 1
ATOM 6737 O O . ASP A 1 876 ? -21.077 12.402 27.804 1.00 65.12 876 ASP A O 1
ATOM 6741 N N . ARG A 1 877 ? -22.461 10.908 28.760 1.00 70.50 877 ARG A N 1
ATOM 6742 C CA . ARG A 1 877 ? -22.933 11.795 29.835 1.00 70.50 877 ARG A CA 1
ATOM 6743 C C . ARG A 1 877 ? -21.787 12.336 30.688 1.00 70.50 877 ARG A C 1
ATOM 6745 O O . ARG A 1 877 ? -21.769 13.527 31.001 1.00 70.50 877 ARG A O 1
ATOM 6752 N N . ALA A 1 878 ? -20.810 11.495 31.031 1.00 75.69 878 ALA A N 1
ATOM 6753 C CA . ALA A 1 878 ? -19.631 11.920 31.776 1.00 75.69 878 ALA A CA 1
ATOM 6754 C C . ALA A 1 878 ? -18.758 12.902 30.978 1.00 75.69 878 ALA A C 1
ATOM 6756 O O . ALA A 1 878 ? -18.204 13.827 31.571 1.00 75.69 878 ALA A O 1
ATOM 6757 N N . LYS A 1 879 ? -18.638 12.753 29.648 1.00 75.00 879 LYS A N 1
ATOM 6758 C CA . LYS A 1 879 ? -17.903 13.728 28.822 1.00 75.00 879 LYS A CA 1
ATOM 6759 C C . LYS A 1 879 ? -18.626 15.072 28.781 1.00 75.00 879 LYS A C 1
ATOM 6761 O O . LYS A 1 879 ? -17.995 16.092 29.033 1.00 75.00 879 LYS A O 1
ATOM 6766 N N . SER A 1 880 ? -19.942 15.073 28.562 1.00 73.75 880 SER A N 1
ATOM 6767 C CA . SER A 1 880 ? -20.736 16.309 28.588 1.00 73.75 880 SER A CA 1
ATOM 6768 C C . SER A 1 880 ? -20.635 17.030 29.932 1.00 73.75 880 SER A C 1
ATOM 6770 O O . SER A 1 880 ? -20.498 18.250 29.972 1.00 73.75 880 SER A O 1
ATOM 6772 N N . ALA A 1 881 ? -20.642 16.281 31.039 1.00 83.94 881 ALA A N 1
ATOM 6773 C CA . ALA A 1 881 ? -20.440 16.847 32.366 1.00 83.94 881 ALA A CA 1
ATOM 6774 C C . ALA A 1 881 ? -19.070 17.536 32.498 1.00 83.94 881 ALA A C 1
ATOM 6776 O O . ALA A 1 881 ? -18.971 18.602 33.100 1.00 83.94 881 ALA A O 1
ATOM 6777 N N . LEU A 1 882 ? -18.016 16.948 31.920 1.00 86.44 882 LEU A N 1
ATOM 6778 C CA . LEU A 1 882 ? -16.665 17.504 31.969 1.00 86.44 882 LEU A CA 1
ATOM 6779 C C . LEU A 1 882 ? -16.580 18.823 31.188 1.00 86.44 882 LEU A C 1
ATOM 6781 O O . LEU A 1 882 ? -16.063 19.813 31.705 1.00 86.44 882 LEU A O 1
ATOM 6785 N N . ASP A 1 883 ? -17.144 18.849 29.979 1.00 79.25 883 ASP A N 1
ATOM 6786 C CA . ASP A 1 883 ? -17.156 20.032 29.111 1.00 79.25 883 ASP A CA 1
ATOM 6787 C C . ASP A 1 883 ? -17.980 21.179 29.732 1.00 79.25 883 ASP A C 1
ATOM 6789 O O . ASP A 1 883 ? -17.596 22.352 29.659 1.00 79.25 883 ASP A O 1
ATOM 6793 N N . ASN A 1 884 ? -19.071 20.851 30.430 1.00 83.81 884 ASN A N 1
ATOM 6794 C CA . ASN A 1 884 ? -19.888 21.830 31.147 1.00 83.81 884 ASN A CA 1
ATOM 6795 C C . ASN A 1 884 ? -19.205 22.360 32.417 1.00 83.81 884 ASN A C 1
ATOM 6797 O O . ASN A 1 884 ? -19.289 23.558 32.705 1.00 83.81 884 ASN A O 1
ATOM 6801 N N . VAL A 1 885 ? -18.483 21.511 33.156 1.00 91.31 885 VAL A N 1
ATOM 6802 C CA . VAL A 1 885 ? -17.656 21.945 34.294 1.00 91.31 885 VAL A CA 1
ATOM 6803 C C . VAL A 1 885 ? -16.519 22.854 33.831 1.00 91.31 885 VAL A C 1
ATOM 6805 O O . VAL A 1 885 ? -16.245 23.865 34.480 1.00 91.31 885 VAL A O 1
ATOM 6808 N N . PHE A 1 886 ? -15.892 22.558 32.693 1.00 90.69 886 PHE A N 1
ATOM 6809 C CA . PHE A 1 886 ? -14.873 23.428 32.113 1.00 90.69 886 PHE A CA 1
ATOM 6810 C C . PHE A 1 886 ? -15.443 24.766 31.646 1.00 90.69 886 PHE A C 1
ATOM 6812 O O . PHE A 1 886 ? -14.918 25.813 32.023 1.00 90.69 886 PHE A O 1
ATOM 6819 N N . SER A 1 887 ? -16.559 24.749 30.914 1.00 81.69 887 SER A N 1
ATOM 6820 C CA . SER A 1 887 ? -17.266 25.968 30.500 1.00 81.69 887 SER A CA 1
ATOM 6821 C C . SER A 1 887 ? -17.625 26.842 31.705 1.00 81.69 887 SER A C 1
ATOM 6823 O O . SER A 1 887 ? -17.409 28.057 31.695 1.00 81.69 887 SER A O 1
ATOM 6825 N N . TRP A 1 888 ? -18.098 26.217 32.789 1.00 92.69 888 TRP A N 1
ATOM 6826 C CA . TRP A 1 888 ? -18.348 26.901 34.054 1.00 92.69 888 TRP A CA 1
ATOM 6827 C C . TRP A 1 888 ? -17.065 27.493 34.647 1.00 92.69 888 TRP A C 1
ATOM 6829 O O . TRP A 1 888 ? -17.066 28.655 35.054 1.00 92.69 888 TRP A O 1
ATOM 6839 N N . ALA A 1 889 ? -15.963 26.740 34.676 1.00 90.44 889 ALA A N 1
ATOM 6840 C CA . ALA A 1 889 ? -14.692 27.216 35.214 1.00 90.44 889 ALA A CA 1
ATOM 6841 C C . ALA A 1 889 ? -14.163 28.422 34.427 1.00 90.44 889 ALA A C 1
ATOM 6843 O O . ALA A 1 889 ? -13.803 29.428 35.038 1.00 90.44 889 ALA A O 1
ATOM 6844 N N . VAL A 1 890 ? -14.188 28.372 33.090 1.00 87.00 890 VAL A N 1
ATOM 6845 C CA . VAL A 1 890 ? -13.787 29.480 32.205 1.00 87.00 890 VAL A CA 1
ATOM 6846 C C . VAL A 1 890 ? -14.609 30.741 32.487 1.00 87.00 890 VAL A C 1
ATOM 6848 O O . VAL A 1 890 ? -14.037 31.825 32.608 1.00 87.00 890 VAL A O 1
ATOM 6851 N N . ALA A 1 891 ? -15.926 30.612 32.667 1.00 86.69 891 ALA A N 1
ATOM 6852 C CA . ALA A 1 891 ? -16.790 31.736 33.035 1.00 86.69 891 ALA A CA 1
ATOM 6853 C C . ALA A 1 891 ? -16.515 32.275 34.456 1.00 86.69 891 ALA A C 1
ATOM 6855 O O . ALA A 1 891 ? -16.804 33.435 34.751 1.00 86.69 891 ALA A O 1
ATOM 6856 N N . ASN A 1 892 ? -15.922 31.457 35.332 1.00 89.88 892 ASN A N 1
ATOM 6857 C CA . ASN A 1 892 ? -15.686 31.752 36.745 1.00 89.88 892 ASN A CA 1
ATOM 6858 C C . ASN A 1 892 ? -14.193 31.784 37.120 1.00 89.88 892 ASN A C 1
ATOM 6860 O O . ASN A 1 892 ? -13.850 31.544 38.275 1.00 89.88 892 ASN A O 1
ATOM 6864 N N . GLN A 1 893 ? -13.293 32.137 36.192 1.00 86.62 893 GLN A N 1
ATOM 6865 C CA . GLN A 1 893 ? -11.832 32.128 36.416 1.00 86.62 893 GLN A CA 1
ATOM 6866 C C . GLN A 1 893 ? -11.384 32.866 37.688 1.00 86.62 893 GLN A C 1
ATOM 6868 O O . GLN A 1 893 ? -10.444 32.446 38.359 1.00 86.62 893 GLN A O 1
ATOM 6873 N N . ARG A 1 894 ? -12.085 33.942 38.071 1.00 84.50 894 ARG A N 1
ATOM 6874 C CA . ARG A 1 894 ? -11.793 34.712 39.294 1.00 84.50 894 ARG A CA 1
ATOM 6875 C C . ARG A 1 894 ? -12.015 33.921 40.590 1.00 84.50 894 ARG A C 1
ATOM 6877 O O . ARG A 1 894 ? -11.489 34.326 41.618 1.00 84.50 894 ARG A O 1
ATOM 6884 N N . GLN A 1 895 ? -12.767 32.820 40.550 1.00 87.56 895 GLN A N 1
ATOM 6885 C CA . GLN A 1 895 ? -13.010 31.926 41.688 1.00 87.56 895 GLN A CA 1
ATOM 6886 C C . GLN A 1 895 ? -11.929 30.847 41.845 1.00 87.56 895 GLN A C 1
ATOM 6888 O O . GLN A 1 895 ? -12.085 29.944 42.664 1.00 87.56 895 GLN A O 1
ATOM 6893 N N . PHE A 1 896 ? -10.827 30.910 41.096 1.00 89.38 896 PHE A N 1
ATOM 6894 C CA . PHE A 1 896 ? -9.722 29.966 41.232 1.00 89.38 896 PHE A CA 1
ATOM 6895 C C . PHE A 1 896 ? -8.452 30.669 41.704 1.00 89.38 896 PHE A C 1
ATOM 6897 O O . PHE A 1 896 ? -7.998 31.649 41.100 1.00 89.38 896 PHE A O 1
ATOM 6904 N N . CYS A 1 897 ? -7.836 30.144 42.766 1.00 81.44 897 CYS A N 1
ATOM 6905 C CA . CYS A 1 897 ? -6.512 30.609 43.174 1.00 81.44 897 CYS A CA 1
ATOM 6906 C C . CYS A 1 897 ? -5.525 30.336 42.018 1.00 81.44 897 CYS A C 1
ATOM 6908 O O . CYS A 1 897 ? -5.600 29.288 41.377 1.00 81.44 897 CYS A O 1
ATOM 6910 N N . GLY A 1 898 ? -4.665 31.307 41.688 1.00 77.75 898 GLY A N 1
ATOM 6911 C CA . GLY A 1 898 ? -3.810 31.296 40.484 1.00 77.75 898 GLY A CA 1
ATOM 6912 C C . GLY A 1 898 ? -4.343 32.106 39.288 1.00 77.75 898 GLY A C 1
ATOM 6913 O O . GLY A 1 898 ? -3.556 32.477 38.419 1.00 77.75 898 GLY A O 1
ATOM 6914 N N . ARG A 1 899 ? -5.645 32.437 39.262 1.00 77.25 899 ARG A N 1
ATOM 6915 C CA . ARG A 1 899 ? -6.291 33.301 38.244 1.00 77.25 899 ARG A CA 1
ATOM 6916 C C . ARG A 1 899 ? -7.041 34.498 38.839 1.00 77.25 899 ARG A C 1
ATOM 6918 O O . ARG A 1 899 ? -7.374 35.436 38.116 1.00 77.25 899 ARG A O 1
ATOM 6925 N N . ALA A 1 900 ? -7.307 34.484 40.144 1.00 69.81 900 ALA A N 1
ATOM 6926 C CA . ALA A 1 900 ? -7.843 35.636 40.856 1.00 69.81 900 ALA A CA 1
ATOM 6927 C C . ALA A 1 900 ? -6.860 36.828 40.807 1.00 69.81 900 ALA A C 1
ATOM 6929 O O . ALA A 1 900 ? -5.654 36.626 40.965 1.00 69.81 900 ALA A O 1
ATOM 6930 N N . PRO A 1 901 ? -7.342 38.068 40.594 1.00 59.44 901 PRO A N 1
ATOM 6931 C CA . PRO A 1 901 ? -6.481 39.244 40.539 1.00 59.44 901 PRO A CA 1
ATOM 6932 C C . PRO A 1 901 ? -5.787 39.484 41.887 1.00 59.44 901 PRO A C 1
ATOM 6934 O O . PRO A 1 901 ? -6.437 39.706 42.911 1.00 59.44 901 PRO A O 1
ATOM 6937 N N . THR A 1 902 ? -4.456 39.475 41.877 1.00 54.53 902 THR A N 1
ATOM 6938 C CA . THR A 1 902 ? -3.616 39.908 42.996 1.00 54.53 902 THR A CA 1
ATOM 6939 C C . THR A 1 902 ? -3.552 41.434 43.022 1.00 54.53 902 THR A C 1
ATOM 6941 O O . THR A 1 902 ? -3.088 42.069 42.077 1.00 54.53 902 THR A O 1
ATOM 6944 N N . GLY A 1 903 ? -4.040 42.048 44.102 1.00 53.28 903 GLY A N 1
ATOM 6945 C CA . GLY A 1 903 ? -3.850 43.480 44.338 1.00 53.28 903 GLY A CA 1
ATOM 6946 C C . GLY A 1 903 ? -2.415 43.800 44.775 1.00 53.28 903 GLY A C 1
ATOM 6947 O O . GLY A 1 903 ? -1.681 42.915 45.215 1.00 53.28 903 GLY A O 1
ATOM 6948 N N . LEU A 1 904 ? -2.043 45.087 44.736 1.00 45.91 904 LEU A N 1
ATOM 6949 C CA . LEU A 1 904 ? -0.741 45.624 45.185 1.00 45.91 904 LEU A CA 1
ATOM 6950 C C . LEU A 1 904 ? -0.374 45.302 46.655 1.00 45.91 904 LEU A C 1
ATOM 6952 O O . LEU A 1 904 ? 0.766 45.526 47.048 1.00 45.91 904 LEU A O 1
ATOM 6956 N N . TYR A 1 905 ? -1.305 44.758 47.451 1.00 44.72 905 TYR A N 1
ATOM 6957 C CA . TYR A 1 905 ? -1.124 44.417 48.870 1.00 44.72 905 TYR A CA 1
ATOM 6958 C C . TYR A 1 905 ? -1.543 42.975 49.241 1.00 44.72 905 TYR A C 1
ATOM 6960 O O . TYR A 1 905 ? -1.733 42.680 50.418 1.00 44.72 905 TYR A O 1
ATOM 6968 N N . GLY A 1 906 ? -1.666 42.059 48.271 1.00 54.22 906 GLY A N 1
ATOM 6969 C CA . GLY A 1 906 ? -2.072 40.664 48.517 1.00 54.22 906 GLY A CA 1
ATOM 6970 C C . GLY A 1 906 ? -3.538 40.362 48.156 1.00 54.22 906 GLY A C 1
ATOM 6971 O O . GLY A 1 906 ? -4.203 41.209 47.550 1.00 54.22 906 GLY A O 1
ATOM 6972 N N . PRO A 1 907 ? -4.032 39.135 48.437 1.00 51.56 907 PRO A N 1
ATOM 6973 C CA . PRO A 1 907 ? -5.349 38.678 47.993 1.00 51.56 907 PRO A CA 1
ATOM 6974 C C . PRO A 1 907 ? -6.465 39.569 48.551 1.00 51.56 907 PRO A C 1
ATOM 6976 O O . PRO A 1 907 ? -6.484 39.912 49.732 1.00 51.56 907 PRO A O 1
ATOM 6979 N N . THR A 1 908 ? -7.407 39.950 47.685 1.00 52.16 908 THR A N 1
ATOM 6980 C CA . THR A 1 908 ? -8.597 40.708 48.079 1.00 52.16 908 THR A CA 1
ATOM 6981 C C . THR A 1 908 ? -9.449 39.831 48.995 1.00 52.16 908 THR A C 1
ATOM 6983 O O . THR A 1 908 ? -9.931 38.765 48.613 1.00 52.16 908 THR A O 1
ATOM 6986 N N . SER A 1 909 ? -9.601 40.250 50.249 1.00 50.66 909 SER A N 1
ATOM 6987 C CA . SER A 1 909 ? -10.378 39.543 51.263 1.00 50.66 909 SER A CA 1
ATOM 6988 C C . SER A 1 909 ? -11.868 39.589 50.902 1.00 50.66 909 SER A C 1
ATOM 6990 O O . SER A 1 909 ? -12.527 40.563 51.255 1.00 50.66 909 SER A O 1
ATOM 6992 N N . ASN A 1 910 ? -12.352 38.614 50.117 1.00 57.44 910 ASN A N 1
ATOM 6993 C CA . ASN A 1 910 ? -13.748 38.118 50.047 1.00 57.44 910 ASN A CA 1
ATOM 6994 C C . ASN A 1 910 ? -14.025 37.155 48.861 1.00 57.44 910 ASN A C 1
ATOM 6996 O O . ASN A 1 910 ? -15.183 36.939 48.507 1.00 57.44 910 ASN A O 1
ATOM 7000 N N . ILE A 1 911 ? -13.014 36.551 48.221 1.00 62.34 911 ILE A N 1
ATOM 7001 C CA . ILE A 1 911 ? -13.256 35.583 47.135 1.00 62.34 911 ILE A CA 1
ATOM 7002 C C . ILE A 1 911 ? -13.459 34.176 47.722 1.00 62.34 911 ILE A C 1
ATOM 7004 O O . ILE A 1 911 ? -12.547 33.604 48.315 1.00 62.34 911 ILE A O 1
ATOM 7008 N N . SER A 1 912 ? -14.657 33.605 47.548 1.00 74.62 912 SER A N 1
ATOM 7009 C CA . SER A 1 912 ? -14.898 32.176 47.794 1.00 74.62 912 SER A CA 1
ATOM 7010 C C . SER A 1 912 ? -14.320 31.372 46.633 1.00 74.62 912 SER A C 1
ATOM 7012 O O . SER A 1 912 ? -14.796 31.475 45.502 1.00 74.62 912 SER A O 1
ATOM 7014 N N . TYR A 1 913 ? -13.260 30.612 46.898 1.00 84.75 913 TYR A N 1
ATOM 7015 C CA . TYR A 1 913 ? -12.597 29.824 45.866 1.00 84.75 913 TYR A CA 1
ATOM 7016 C C . TYR A 1 913 ? -13.362 28.529 45.561 1.00 84.75 913 TYR A C 1
ATOM 7018 O O . TYR A 1 913 ? -13.655 27.740 46.458 1.00 84.75 913 TYR A O 1
ATOM 7026 N N . ALA A 1 914 ? -13.610 28.274 44.278 1.00 87.94 914 ALA A N 1
ATOM 7027 C CA . ALA A 1 914 ? -14.069 26.988 43.758 1.00 87.94 914 ALA A CA 1
ATOM 7028 C C . ALA A 1 914 ? -12.932 25.950 43.713 1.00 87.94 914 ALA A C 1
ATOM 7030 O O . ALA A 1 914 ? -13.177 24.744 43.788 1.00 87.94 914 ALA A O 1
ATOM 7031 N N . GLY A 1 915 ? -11.681 26.421 43.660 1.00 91.56 915 GLY A N 1
ATOM 7032 C CA . GLY A 1 915 ? -10.481 25.597 43.728 1.00 91.56 915 GLY A CA 1
ATOM 7033 C C . GLY A 1 915 ? -9.221 26.339 43.274 1.00 91.56 915 GLY A C 1
ATOM 7034 O O . GLY A 1 915 ? -9.082 27.540 43.518 1.00 91.56 915 GLY A O 1
ATOM 7035 N N . ARG A 1 916 ? -8.295 25.625 42.628 1.00 90.56 916 ARG A N 1
ATOM 7036 C CA . ARG A 1 916 ? -7.036 26.153 42.081 1.00 90.56 916 ARG A CA 1
ATOM 7037 C C . ARG A 1 916 ? -6.971 25.928 40.579 1.00 90.56 916 ARG A C 1
ATOM 7039 O O . ARG A 1 916 ? -7.178 24.813 40.130 1.00 90.56 916 ARG A O 1
ATOM 7046 N N . TRP A 1 917 ? -6.597 26.949 39.826 1.00 91.12 917 TRP A N 1
ATOM 7047 C CA . TRP A 1 917 ? -6.259 26.802 38.415 1.00 91.12 917 TRP A CA 1
ATOM 7048 C C . TRP A 1 917 ? -4.754 26.947 38.283 1.00 91.12 917 TRP A C 1
ATOM 7050 O O . TRP A 1 917 ? -4.165 27.866 38.863 1.00 91.12 917 TRP A O 1
ATOM 7060 N N . ASP A 1 918 ? -4.131 26.032 37.556 1.00 87.81 918 ASP A N 1
ATOM 7061 C CA . ASP A 1 918 ? -2.724 26.168 37.231 1.00 87.81 918 ASP A CA 1
ATOM 7062 C C . ASP A 1 918 ? -2.427 27.494 36.489 1.00 87.81 918 ASP A C 1
ATOM 7064 O O . ASP A 1 918 ? -3.229 28.008 35.699 1.00 87.81 918 ASP A O 1
ATOM 7068 N N . SER A 1 919 ? -1.312 28.124 36.849 1.00 77.56 919 SER A N 1
ATOM 7069 C CA . SER A 1 919 ? -1.005 29.515 36.491 1.00 77.56 919 SER A CA 1
ATOM 7070 C C . SER A 1 919 ? -0.288 29.621 35.142 1.00 77.56 919 SER A C 1
ATOM 7072 O O . SER A 1 919 ? 0.561 28.793 34.845 1.00 77.56 919 SER A O 1
ATOM 7074 N N . GLY A 1 920 ? -0.544 30.689 34.375 1.00 71.50 920 GLY A N 1
ATOM 7075 C CA . GLY A 1 920 ? 0.111 30.952 33.079 1.00 71.50 920 GLY A CA 1
ATOM 7076 C C . GLY A 1 920 ? -0.753 30.606 31.856 1.00 71.50 920 GLY A C 1
ATOM 7077 O O . GLY A 1 920 ? -1.854 30.073 31.989 1.00 71.50 920 GLY A O 1
ATOM 7078 N N . SER A 1 921 ? -0.300 30.950 30.647 1.00 70.56 921 SER A N 1
ATOM 7079 C CA . SER A 1 921 ? -0.964 30.541 29.391 1.00 70.56 921 SER A CA 1
ATOM 7080 C C . SER A 1 921 ? -0.898 29.023 29.167 1.00 70.56 921 SER A C 1
ATOM 7082 O O . SER A 1 921 ? -1.823 28.432 28.610 1.00 70.56 921 SER A O 1
ATOM 7084 N N . ASP A 1 922 ? 0.139 28.387 29.708 1.00 78.38 922 ASP A N 1
ATOM 7085 C CA . ASP A 1 922 ? 0.492 26.981 29.484 1.00 78.38 922 ASP A CA 1
ATOM 7086 C C . ASP A 1 922 ? 0.029 26.081 30.646 1.00 78.38 922 ASP A C 1
ATOM 7088 O O . ASP A 1 922 ? 0.687 25.109 30.987 1.00 78.38 922 ASP A O 1
ATOM 7092 N N . TRP A 1 923 ? -1.089 26.433 31.291 1.00 85.94 923 TRP A N 1
ATOM 7093 C CA . TRP A 1 923 ? -1.664 25.683 32.418 1.00 85.94 923 TRP A CA 1
ATOM 7094 C C . TRP A 1 923 ? -1.852 24.198 32.076 1.00 85.94 923 TRP A C 1
ATOM 7096 O O . TRP A 1 923 ? -2.197 23.894 30.941 1.00 85.94 923 TRP A O 1
ATOM 7106 N N . GLU A 1 924 ? -1.686 23.285 33.036 1.00 87.31 924 GLU A N 1
ATOM 7107 C CA . GLU A 1 924 ? -1.794 21.832 32.784 1.00 87.31 924 GLU A CA 1
ATOM 7108 C C . GLU A 1 924 ? -3.028 21.174 33.424 1.00 87.31 924 GLU A C 1
ATOM 7110 O O . GLU A 1 924 ? -3.427 20.076 33.035 1.00 87.31 924 GLU A O 1
ATOM 7115 N N . TRP A 1 925 ? -3.662 21.824 34.403 1.00 91.44 925 TRP A N 1
ATOM 7116 C CA . TRP A 1 925 ? -4.803 21.261 35.132 1.00 91.44 925 TRP A CA 1
ATOM 7117 C C . TRP A 1 925 ? -5.663 22.326 35.835 1.00 91.44 925 TRP A C 1
ATOM 7119 O O . TRP A 1 925 ? -5.240 23.461 36.080 1.00 91.44 925 TRP A O 1
ATOM 7129 N N . ILE A 1 926 ? -6.883 21.927 36.205 1.00 93.62 926 ILE A N 1
ATOM 7130 C CA . ILE A 1 926 ? -7.819 22.692 37.037 1.00 93.62 926 ILE A CA 1
ATOM 7131 C C . ILE A 1 926 ? -8.235 21.825 38.226 1.00 93.62 926 ILE A C 1
ATOM 7133 O O . ILE A 1 926 ? -8.810 20.751 38.075 1.00 93.62 926 ILE A O 1
ATOM 7137 N N . GLY A 1 927 ? -7.943 22.290 39.433 1.00 93.44 927 GLY A N 1
ATOM 7138 C CA . GLY A 1 927 ? -8.326 21.648 40.680 1.00 93.44 927 GLY A CA 1
ATOM 7139 C C . GLY A 1 927 ? -9.588 22.258 41.267 1.00 93.44 927 GLY A C 1
ATOM 7140 O O . GLY A 1 927 ? -9.662 23.470 41.439 1.00 93.44 927 GLY A O 1
ATOM 7141 N N . PHE A 1 928 ? -10.546 21.423 41.653 1.00 94.88 928 PHE A N 1
ATOM 7142 C CA . PHE A 1 928 ? -11.777 21.842 42.322 1.00 94.88 928 PHE A CA 1
ATOM 7143 C C . PHE A 1 928 ? -11.828 21.310 43.750 1.00 94.88 928 PHE A C 1
ATOM 7145 O O . PHE A 1 928 ? -11.447 20.164 44.018 1.00 94.88 928 PHE A O 1
ATOM 7152 N N . PHE A 1 929 ? -12.365 22.098 44.682 1.00 93.56 929 PHE A N 1
ATOM 7153 C CA . PHE A 1 929 ? -12.759 21.538 45.971 1.00 93.56 929 PHE A CA 1
ATOM 7154 C C . PHE A 1 929 ? -13.872 20.500 45.755 1.00 93.56 929 PHE A C 1
ATOM 7156 O O . PHE A 1 929 ? -14.828 20.798 45.038 1.00 93.56 929 PHE A O 1
ATOM 7163 N N . PRO A 1 930 ? -13.810 19.309 46.386 1.00 92.62 930 PRO A N 1
ATOM 7164 C CA . PRO A 1 930 ? -14.762 18.235 46.097 1.00 92.62 930 PRO A CA 1
ATOM 7165 C C . PRO A 1 930 ? -16.228 18.655 46.247 1.00 92.62 930 PRO A C 1
ATOM 7167 O O . PRO A 1 930 ? -17.028 18.395 45.359 1.00 92.62 930 PRO A O 1
ATOM 7170 N N . HIS A 1 931 ? -16.571 19.365 47.328 1.00 92.31 931 HIS A N 1
ATOM 7171 C CA . HIS A 1 931 ? -17.939 19.842 47.556 1.00 92.31 931 HIS A CA 1
ATOM 7172 C C . HIS A 1 931 ? -18.401 20.856 46.496 1.00 92.31 931 HIS A C 1
ATOM 7174 O O . HIS A 1 931 ? -19.558 20.819 46.098 1.00 92.31 931 HIS A O 1
ATOM 7180 N N . LYS A 1 932 ? -17.497 21.713 45.997 1.00 93.56 932 LYS A N 1
ATOM 7181 C CA . LYS A 1 932 ? -17.806 22.686 44.940 1.00 93.56 932 LYS A CA 1
ATOM 7182 C C . LYS A 1 932 ? -18.018 22.012 43.596 1.00 93.56 932 LYS A C 1
ATOM 7184 O O . LYS A 1 932 ? -18.958 22.355 42.896 1.00 93.56 932 LYS A O 1
ATOM 7189 N N . LEU A 1 933 ? -17.187 21.029 43.250 1.00 94.06 933 LEU A N 1
ATOM 7190 C CA . LEU A 1 933 ? -17.375 20.276 42.013 1.00 94.06 933 LEU A CA 1
ATOM 7191 C C . LEU A 1 933 ? -18.703 19.511 42.010 1.00 94.06 933 LEU A C 1
ATOM 7193 O O . LEU A 1 933 ? -19.410 19.534 41.008 1.00 94.06 933 LEU A O 1
ATOM 7197 N N . LYS A 1 934 ? -19.060 18.878 43.136 1.00 93.12 934 LYS A N 1
ATOM 7198 C CA . LYS A 1 934 ? -20.356 18.202 43.286 1.00 93.12 934 LYS A CA 1
ATOM 7199 C C . LYS A 1 934 ? -21.525 19.169 43.109 1.00 93.12 934 LYS A C 1
ATOM 7201 O O . LYS A 1 934 ? -22.400 18.896 42.300 1.00 93.12 934 LYS A O 1
ATOM 7206 N N . GLU A 1 935 ? -21.472 20.323 43.774 1.00 92.81 935 GLU A N 1
ATOM 7207 C CA . GLU A 1 935 ? -22.471 21.390 43.637 1.00 92.81 935 GLU A CA 1
ATOM 7208 C C . GLU A 1 935 ? -22.623 21.854 42.175 1.00 92.81 935 GLU A C 1
ATOM 7210 O O . GLU A 1 935 ? -23.740 21.989 41.685 1.00 92.81 935 GLU A O 1
ATOM 7215 N N . ILE A 1 936 ? -21.515 22.060 41.449 1.00 93.25 936 ILE A N 1
ATOM 7216 C CA . ILE A 1 936 ? -21.544 22.464 40.030 1.00 93.25 936 ILE A CA 1
ATOM 7217 C C . ILE A 1 936 ? -22.221 21.391 39.168 1.00 93.25 936 ILE A C 1
ATOM 7219 O O . ILE A 1 936 ? -23.073 21.720 38.345 1.00 93.25 936 ILE A O 1
ATOM 7223 N N . LEU A 1 937 ? -21.853 20.123 39.360 1.00 89.75 937 LEU A N 1
ATOM 7224 C CA . LEU A 1 937 ? -22.411 18.995 38.614 1.00 89.75 937 LEU A CA 1
ATOM 7225 C C . LEU A 1 937 ? -23.913 18.825 38.883 1.00 89.75 937 LEU A C 1
ATOM 7227 O O . LEU A 1 937 ? -24.702 18.717 37.945 1.00 89.75 937 LEU A O 1
ATOM 7231 N N . GLU A 1 938 ? -24.316 18.864 40.149 1.00 90.44 938 GLU A N 1
ATOM 7232 C CA . GLU A 1 938 ? -25.709 18.684 40.572 1.00 90.44 938 GLU A CA 1
ATOM 7233 C C . GLU A 1 938 ? -26.602 19.834 40.087 1.00 90.44 938 GLU A C 1
ATOM 7235 O O . GLU A 1 938 ? -27.686 19.588 39.558 1.00 90.44 938 GLU A O 1
ATOM 7240 N N . ASN A 1 939 ? -26.114 21.080 40.138 1.00 88.94 939 ASN A N 1
ATOM 7241 C CA . ASN A 1 939 ? -26.818 22.245 39.586 1.00 88.94 939 ASN A CA 1
ATOM 7242 C C . ASN A 1 939 ? -27.023 22.169 38.063 1.00 88.94 939 ASN A C 1
ATOM 7244 O O . ASN A 1 939 ? -27.898 22.845 37.524 1.00 88.94 939 ASN A O 1
ATOM 7248 N N . GLN A 1 940 ? -26.223 21.362 37.366 1.00 85.81 940 GLN A N 1
ATOM 7249 C CA . GLN A 1 940 ? -26.331 21.121 35.927 1.00 85.81 940 GLN A CA 1
ATOM 7250 C C . GLN A 1 940 ? -27.090 19.821 35.594 1.00 85.81 940 GLN A C 1
ATOM 7252 O O . GLN A 1 940 ? -27.145 19.425 34.431 1.00 85.81 940 GLN A O 1
ATOM 7257 N N . GLY A 1 941 ? -27.697 19.160 36.587 1.00 78.50 941 GLY A N 1
ATOM 7258 C CA . GLY A 1 941 ? -28.498 17.945 36.391 1.00 78.50 941 GLY A CA 1
ATOM 7259 C C . GLY A 1 941 ? -27.683 16.650 36.280 1.00 78.50 941 GLY A C 1
ATOM 7260 O O . GLY A 1 941 ? -28.182 15.639 35.769 1.00 78.50 941 GLY A O 1
ATOM 7261 N N . TYR A 1 942 ? -26.430 16.655 36.740 1.00 81.81 942 TYR A N 1
ATOM 7262 C CA . TYR A 1 942 ? -25.584 15.465 36.798 1.00 81.81 942 TYR A CA 1
ATOM 7263 C C . TYR A 1 942 ? -25.555 14.857 38.199 1.00 81.81 942 TYR A C 1
ATOM 7265 O O . TYR A 1 942 ? -25.438 15.559 39.200 1.00 81.81 942 TYR A O 1
ATOM 7273 N N . GLU A 1 943 ? -25.571 13.527 38.265 1.00 77.81 943 GLU A N 1
ATOM 7274 C CA . GLU A 1 943 ? -25.237 12.807 39.491 1.00 77.81 943 GLU A CA 1
ATOM 7275 C C . GLU A 1 943 ? -23.718 12.826 39.680 1.00 77.81 943 GLU A C 1
ATOM 7277 O O . GLU A 1 943 ? -22.963 12.297 38.859 1.00 77.81 943 GLU A O 1
ATOM 7282 N N . SER A 1 944 ? -23.257 13.472 40.750 1.00 83.12 944 SER A N 1
ATOM 7283 C CA . SER A 1 944 ? -21.851 13.844 40.897 1.00 83.12 944 SER A CA 1
ATOM 7284 C C . SER A 1 944 ? -20.910 12.646 41.098 1.00 83.12 944 SER A C 1
ATOM 7286 O O . SER A 1 944 ? -19.872 12.560 40.441 1.00 83.12 944 SER A O 1
ATOM 7288 N N . ASP A 1 945 ? -21.266 11.686 41.956 1.00 80.38 945 ASP A N 1
ATOM 7289 C CA . ASP A 1 945 ? -20.404 10.538 42.280 1.00 80.38 945 ASP A CA 1
ATOM 7290 C C . ASP A 1 945 ? -20.186 9.554 41.107 1.00 80.38 945 ASP A C 1
ATOM 7292 O O . ASP A 1 945 ? -19.029 9.189 40.863 1.00 80.38 945 ASP A O 1
ATOM 7296 N N . PRO A 1 946 ? -21.218 9.146 40.336 1.00 73.44 946 PRO A N 1
ATOM 7297 C CA . PRO A 1 946 ? -21.028 8.335 39.131 1.00 73.44 946 PRO A CA 1
ATOM 7298 C C . PRO A 1 946 ? -20.158 9.034 38.082 1.00 73.44 946 PRO A C 1
ATOM 7300 O O . PRO A 1 946 ? -19.232 8.427 37.548 1.00 73.44 946 PRO A O 1
ATOM 7303 N N . VAL A 1 947 ? -20.389 10.328 37.838 1.00 81.44 947 VAL A N 1
ATOM 7304 C CA . VAL A 1 947 ? -19.623 11.111 36.856 1.00 81.44 947 VAL A CA 1
ATOM 7305 C C . VAL A 1 947 ? -18.145 11.191 37.237 1.00 81.44 947 VAL A C 1
ATOM 7307 O O . VAL A 1 947 ? -17.279 10.884 36.419 1.00 81.44 947 VAL A O 1
ATOM 7310 N N . ILE A 1 948 ? -17.840 11.535 38.491 1.00 84.50 948 ILE A N 1
ATOM 7311 C CA . ILE A 1 948 ? -16.453 11.642 38.969 1.00 84.50 948 ILE A CA 1
ATOM 7312 C C . ILE A 1 948 ? -15.762 10.268 38.950 1.00 84.50 948 ILE A C 1
ATOM 7314 O O . ILE A 1 948 ? -14.571 10.181 38.638 1.00 84.50 948 ILE A O 1
ATOM 7318 N N . ARG A 1 949 ? -16.497 9.178 39.220 1.00 78.31 949 ARG A N 1
ATOM 7319 C CA . ARG A 1 949 ? -15.978 7.809 39.078 1.00 78.31 949 ARG A CA 1
ATOM 7320 C C . ARG A 1 949 ? -15.575 7.506 37.640 1.00 78.31 949 ARG A C 1
ATOM 7322 O O . ARG A 1 949 ? -14.464 7.022 37.431 1.00 78.31 949 ARG A O 1
ATOM 7329 N N . VAL A 1 950 ? -16.430 7.838 36.674 1.00 73.50 950 VAL A N 1
ATOM 7330 C CA . VAL A 1 950 ? -16.133 7.661 35.247 1.00 73.50 950 VAL A CA 1
ATOM 7331 C C . VAL A 1 950 ? -14.932 8.519 34.838 1.00 73.50 950 VAL A C 1
ATOM 7333 O O . VAL A 1 950 ? -14.051 8.036 34.133 1.00 73.50 950 VAL A O 1
ATOM 7336 N N . TRP A 1 951 ? -14.820 9.761 35.322 1.00 84.50 951 TRP A N 1
ATOM 7337 C CA . TRP A 1 951 ? -13.649 10.610 35.048 1.00 84.50 951 TRP A CA 1
ATOM 7338 C C . TRP A 1 951 ? -12.348 10.005 35.572 1.00 84.50 951 TRP A C 1
ATOM 7340 O O . TRP A 1 951 ? -11.326 10.067 34.892 1.00 84.50 951 TRP A O 1
ATOM 7350 N N . ARG A 1 952 ? -12.382 9.378 36.752 1.00 80.94 952 ARG A N 1
ATOM 7351 C CA . ARG A 1 952 ? -11.234 8.638 37.291 1.00 80.94 952 ARG A CA 1
ATOM 7352 C C . ARG A 1 952 ? -10.881 7.440 36.419 1.00 80.94 952 ARG A C 1
ATOM 7354 O O . ARG A 1 952 ? -9.718 7.237 36.102 1.00 80.94 952 ARG A O 1
ATOM 7361 N N . GLU A 1 953 ? -11.873 6.631 36.063 1.00 68.75 953 GLU A N 1
ATOM 7362 C CA . GLU A 1 953 ? -11.682 5.435 35.230 1.00 68.75 953 GLU A CA 1
ATOM 7363 C C . GLU A 1 953 ? -11.146 5.774 33.837 1.00 68.75 953 GLU A C 1
ATOM 7365 O O . GLU A 1 953 ? -10.456 4.958 33.234 1.00 68.75 953 GLU A O 1
ATOM 7370 N N . ARG A 1 954 ? -11.406 6.996 33.366 1.00 69.12 954 ARG A N 1
ATOM 7371 C CA . ARG A 1 954 ? -10.898 7.541 32.106 1.00 69.12 954 ARG A CA 1
ATOM 7372 C C . ARG A 1 954 ? -9.571 8.291 32.221 1.00 69.12 954 ARG A C 1
ATOM 7374 O O . ARG A 1 954 ? -9.141 8.871 31.229 1.00 69.12 954 ARG A O 1
ATOM 7381 N N . ASP A 1 955 ? -8.938 8.295 33.396 1.00 72.75 955 ASP A N 1
ATOM 7382 C CA . ASP A 1 955 ? -7.680 9.014 33.656 1.00 72.75 955 ASP A CA 1
ATOM 7383 C C . ASP A 1 955 ? -7.779 10.530 33.358 1.00 72.75 955 ASP A C 1
ATOM 7385 O O . ASP A 1 955 ? -6.793 11.197 33.052 1.00 72.75 955 ASP A O 1
ATOM 7389 N N . TRP A 1 956 ? -8.992 11.094 33.437 1.00 83.62 956 TRP A N 1
ATOM 7390 C CA . TRP A 1 956 ? -9.253 12.526 33.234 1.00 83.62 956 TRP A CA 1
ATOM 7391 C C . TRP A 1 956 ? -8.966 13.359 34.479 1.00 83.62 956 TRP A C 1
ATOM 7393 O O . TRP A 1 956 ? -8.838 14.584 34.395 1.00 83.62 956 TRP A O 1
ATOM 7403 N N . ILE A 1 957 ? -8.879 12.698 35.636 1.00 88.06 957 ILE A N 1
ATOM 7404 C CA . ILE A 1 957 ? -8.516 13.326 36.899 1.00 88.06 957 ILE A CA 1
ATOM 7405 C C . ILE A 1 957 ? -7.256 12.709 37.497 1.00 88.06 957 ILE A C 1
ATOM 7407 O O . ILE A 1 957 ? -7.065 11.497 37.448 1.00 88.06 957 ILE A O 1
ATOM 7411 N N . GLU A 1 958 ? -6.422 13.535 38.122 1.00 85.81 958 GLU A N 1
ATOM 7412 C CA . GLU A 1 958 ? -5.227 13.067 38.821 1.00 85.81 958 GLU A CA 1
ATOM 7413 C C . GLU A 1 958 ? -5.532 12.642 40.263 1.00 85.81 958 GLU A C 1
ATOM 7415 O O . GLU A 1 958 ? -6.280 13.301 40.996 1.00 85.81 958 GLU A O 1
ATOM 7420 N N . THR A 1 959 ? -4.865 11.580 40.714 1.00 80.44 959 THR A N 1
ATOM 7421 C CA . THR A 1 959 ? -4.952 11.060 42.087 1.00 80.44 959 THR A CA 1
ATOM 7422 C C . THR A 1 959 ? -3.565 10.962 42.736 1.00 80.44 959 THR A C 1
ATOM 7424 O O . THR A 1 959 ? -2.556 10.867 42.039 1.00 80.44 959 THR A O 1
ATOM 7427 N N . ASP A 1 960 ? -3.482 10.986 44.074 1.00 76.06 960 ASP A N 1
ATOM 7428 C CA . ASP A 1 960 ? -2.221 10.695 44.787 1.00 76.06 960 ASP A CA 1
ATOM 7429 C C . ASP A 1 960 ? -1.763 9.241 44.492 1.00 76.06 960 ASP A C 1
ATOM 7431 O O . ASP A 1 960 ? -2.595 8.336 44.443 1.00 76.06 960 ASP A O 1
ATOM 7435 N N . ALA A 1 961 ? -0.455 8.993 44.340 1.00 52.16 961 ALA A N 1
ATOM 7436 C CA . ALA A 1 961 ? 0.087 7.644 44.127 1.00 52.16 961 ALA A CA 1
ATOM 7437 C C . ALA A 1 961 ? 0.040 6.793 45.418 1.00 52.16 961 ALA A C 1
ATOM 7439 O O . ALA A 1 961 ? 0.558 7.208 46.457 1.00 52.16 961 ALA A O 1
ATOM 7440 N N . GLY A 1 962 ? -0.569 5.602 45.348 1.00 53.47 962 GLY A N 1
ATOM 7441 C CA . GLY A 1 962 ? -0.671 4.620 46.440 1.00 53.47 962 GLY A CA 1
ATOM 7442 C C . GLY A 1 962 ? -2.023 3.886 46.467 1.00 53.47 962 GLY A C 1
ATOM 7443 O O . GLY A 1 962 ? -3.029 4.432 46.027 1.00 53.47 962 GLY A O 1
ATOM 7444 N N . GLU A 1 963 ? -2.058 2.659 47.003 1.00 40.12 963 GLU A N 1
ATOM 7445 C CA . GLU A 1 963 ? -3.158 1.662 46.921 1.00 40.12 963 GLU A CA 1
ATOM 7446 C C . GLU A 1 963 ? -4.530 2.051 47.529 1.00 40.12 963 GLU A C 1
ATOM 7448 O O . GLU A 1 963 ? -5.417 1.212 47.676 1.00 40.12 963 GLU A O 1
ATOM 7453 N N . ASN A 1 964 ? -4.783 3.319 47.860 1.00 45.12 964 ASN A N 1
ATOM 7454 C CA . ASN A 1 964 ? -6.043 3.746 48.468 1.00 45.12 964 ASN A CA 1
ATOM 7455 C C . ASN A 1 964 ? -6.888 4.629 47.539 1.00 45.12 964 ASN A C 1
ATOM 7457 O O . ASN A 1 964 ? -6.656 5.831 47.460 1.00 45.12 964 ASN A O 1
ATOM 7461 N N . LYS A 1 965 ? -7.908 3.996 46.928 1.00 55.06 965 LYS A N 1
ATOM 7462 C CA . LYS A 1 965 ? -9.217 4.414 46.341 1.00 55.06 965 LYS A CA 1
ATOM 7463 C C . LYS A 1 965 ? -9.692 5.896 46.388 1.00 55.06 965 LYS A C 1
ATOM 7465 O O . LYS A 1 965 ? -10.899 6.139 46.395 1.00 55.06 965 LYS A O 1
ATOM 7470 N N . ARG A 1 966 ? -8.837 6.918 46.435 1.00 68.06 966 ARG A N 1
ATOM 7471 C CA . ARG A 1 966 ? -9.244 8.326 46.620 1.00 68.06 966 ARG A CA 1
ATOM 7472 C C . ARG A 1 966 ? -9.236 9.093 45.298 1.00 68.06 966 ARG A C 1
ATOM 7474 O O . ARG A 1 966 ? -8.220 9.160 44.628 1.00 68.06 966 ARG A O 1
ATOM 7481 N N . MET A 1 967 ? -10.351 9.754 44.984 1.00 81.06 967 MET A N 1
ATOM 7482 C CA . MET A 1 967 ? -10.560 10.557 43.759 1.00 81.06 967 MET A CA 1
ATOM 7483 C C . MET A 1 967 ? -9.929 11.966 43.837 1.00 81.06 967 MET A C 1
ATOM 7485 O O . MET A 1 967 ? -10.343 12.873 43.128 1.00 81.06 967 MET A O 1
ATOM 7489 N N . THR A 1 968 ? -9.006 12.200 44.777 1.00 86.44 968 THR A N 1
ATOM 7490 C CA . THR A 1 968 ? -8.470 13.540 45.083 1.00 86.44 968 THR A CA 1
ATOM 7491 C C . THR A 1 968 ? -6.954 13.512 45.200 1.00 86.44 968 THR A C 1
ATOM 7493 O O . THR A 1 968 ? -6.391 12.542 45.715 1.00 86.44 968 THR A O 1
ATOM 7496 N N . LYS A 1 969 ? -6.312 14.617 44.822 1.00 88.44 969 LYS A N 1
ATOM 7497 C CA . LYS A 1 969 ? -4.870 14.856 44.947 1.00 88.44 969 LYS A CA 1
ATOM 7498 C C . LYS A 1 969 ? -4.607 16.045 45.870 1.00 88.44 969 LYS A C 1
ATOM 7500 O O . LYS A 1 969 ? -5.427 16.964 45.971 1.00 88.44 969 LYS A O 1
ATOM 7505 N N . ARG A 1 970 ? -3.490 16.017 46.603 1.00 87.44 970 ARG A N 1
ATOM 7506 C CA . ARG A 1 970 ? -3.067 17.148 47.450 1.00 87.44 970 ARG A CA 1
ATOM 7507 C C . ARG A 1 970 ? -2.367 18.219 46.616 1.00 87.44 970 ARG A C 1
ATOM 7509 O O . ARG A 1 970 ? -1.343 17.953 45.999 1.00 87.44 970 ARG A O 1
ATOM 7516 N N . VAL A 1 971 ? -2.879 19.446 46.662 1.00 86.81 971 VAL A N 1
ATOM 7517 C CA . VAL A 1 971 ? -2.354 20.603 45.929 1.00 86.81 971 VAL A CA 1
ATOM 7518 C C . VAL A 1 971 ? -2.308 21.820 46.851 1.00 86.81 971 VAL A C 1
ATOM 7520 O O . VAL A 1 971 ? -3.171 22.005 47.709 1.00 86.81 971 VAL A O 1
ATOM 7523 N N . ARG A 1 972 ? -1.271 22.655 46.720 1.00 83.56 972 ARG A N 1
ATOM 7524 C CA . ARG A 1 972 ? -1.150 23.891 47.509 1.00 83.56 972 ARG A CA 1
ATOM 7525 C C . ARG A 1 972 ? -2.096 24.962 46.942 1.00 83.56 972 ARG A C 1
ATOM 7527 O O . ARG A 1 972 ? -2.075 25.173 45.743 1.00 83.56 972 ARG A O 1
ATOM 7534 N N . CYS A 1 973 ? -2.893 25.662 47.735 1.00 81.56 973 CYS A N 1
ATOM 7535 C CA . CYS A 1 973 ? -3.705 26.812 47.308 1.00 81.56 973 CYS A CA 1
ATOM 7536 C C . CYS A 1 973 ? -3.623 27.876 48.405 1.00 81.56 973 CYS A C 1
ATOM 7538 O O . CYS A 1 973 ? -3.800 27.541 49.576 1.00 81.56 973 CYS A O 1
ATOM 7540 N N . GLU A 1 974 ? -3.272 29.119 48.048 1.00 76.44 974 GLU A N 1
ATOM 7541 C CA . GLU A 1 974 ? -3.057 30.219 49.013 1.00 76.44 974 GLU A CA 1
ATOM 7542 C C . GLU A 1 974 ? -2.125 29.814 50.179 1.00 76.44 974 GLU A C 1
ATOM 7544 O O . GLU A 1 974 ? -2.420 30.009 51.354 1.00 76.44 974 GLU A O 1
ATOM 7549 N N . GLY A 1 975 ? -1.016 29.133 49.862 1.00 74.44 975 GLY A N 1
ATOM 7550 C CA . GLY A 1 975 ? -0.035 28.661 50.852 1.00 74.44 975 GLY A CA 1
ATOM 7551 C C . GLY A 1 975 ? -0.397 27.365 51.599 1.00 74.44 975 GLY A C 1
ATOM 7552 O O . GLY A 1 975 ? 0.507 26.691 52.093 1.00 74.44 975 GLY A O 1
ATOM 7553 N N . ASN A 1 976 ? -1.664 26.940 51.602 1.00 80.69 976 ASN A N 1
ATOM 7554 C CA . ASN A 1 976 ? -2.138 25.753 52.326 1.00 80.69 976 ASN A CA 1
ATOM 7555 C C . ASN A 1 976 ? -2.190 24.505 51.439 1.00 80.69 976 ASN A C 1
ATOM 7557 O O . ASN A 1 976 ? -2.590 24.583 50.283 1.00 80.69 976 ASN A O 1
ATOM 7561 N N . LEU A 1 977 ? -1.827 23.334 51.969 1.00 87.00 977 LEU A N 1
ATOM 7562 C CA . LEU A 1 977 ? -1.953 22.063 51.248 1.00 87.00 977 LEU A CA 1
ATOM 7563 C C . LEU A 1 977 ? -3.367 21.489 51.433 1.00 87.00 977 LEU A C 1
ATOM 7565 O O . LEU A 1 977 ? -3.729 21.084 52.535 1.00 87.00 977 LEU A O 1
ATOM 7569 N N . VAL A 1 978 ? -4.155 21.428 50.360 1.00 89.00 978 VAL A N 1
ATOM 7570 C CA . VAL A 1 978 ? -5.569 21.016 50.379 1.00 89.00 978 VAL A CA 1
ATOM 7571 C C . VAL A 1 978 ? -5.837 19.887 49.383 1.00 89.00 978 VAL A C 1
ATOM 7573 O O . VAL A 1 978 ? -5.079 19.688 48.439 1.00 89.00 978 VAL A O 1
ATOM 7576 N N . ARG A 1 979 ? -6.899 19.101 49.603 1.00 89.38 979 ARG A N 1
ATOM 7577 C CA . ARG A 1 979 ? -7.313 18.036 48.675 1.00 89.38 979 ARG A CA 1
ATOM 7578 C C . ARG A 1 979 ? -8.319 18.570 47.667 1.00 89.38 979 ARG A C 1
ATOM 7580 O O . ARG A 1 979 ? -9.332 19.147 48.056 1.00 89.38 979 ARG A O 1
ATOM 7587 N N . MET A 1 980 ? -8.045 18.324 46.396 1.00 92.88 980 MET A N 1
ATOM 7588 C CA . MET A 1 980 ? -8.879 18.748 45.278 1.00 92.88 980 MET A CA 1
ATOM 7589 C C . MET A 1 980 ? -9.061 17.597 44.288 1.00 92.88 980 MET A C 1
ATOM 7591 O O . MET A 1 980 ? -8.256 16.664 44.257 1.00 92.88 980 MET A O 1
ATOM 7595 N N . ILE A 1 981 ? -10.130 17.659 43.499 1.00 93.12 981 ILE A N 1
ATOM 7596 C CA . ILE A 1 981 ? -10.303 16.829 42.305 1.00 93.12 981 ILE A CA 1
ATOM 7597 C C . ILE A 1 981 ? -9.610 17.578 41.172 1.00 93.12 981 ILE A C 1
ATOM 7599 O O . ILE A 1 981 ? -10.003 18.700 40.858 1.00 93.12 981 ILE A O 1
ATOM 7603 N N . ILE A 1 982 ? -8.536 17.002 40.638 1.00 92.81 982 ILE A N 1
ATOM 7604 C CA . ILE A 1 982 ? -7.664 17.666 39.667 1.00 92.81 982 ILE A CA 1
ATOM 7605 C C . ILE A 1 982 ? -8.039 17.186 38.280 1.00 92.81 982 ILE A C 1
ATOM 7607 O O . ILE A 1 982 ? -7.698 16.068 37.931 1.00 92.81 982 ILE A O 1
ATOM 7611 N N . VAL A 1 983 ? -8.742 18.011 37.514 1.00 92.38 983 VAL A N 1
ATOM 7612 C CA . VAL A 1 983 ? -9.062 17.754 36.109 1.00 92.38 983 VAL A CA 1
ATOM 7613 C C . VAL A 1 983 ? -7.861 18.139 35.256 1.00 92.38 983 VAL A C 1
ATOM 7615 O O . VAL A 1 983 ? -7.381 19.271 35.341 1.00 92.38 983 VAL A O 1
ATOM 7618 N N . ARG A 1 984 ? -7.373 17.210 34.437 1.00 87.75 984 ARG A N 1
ATOM 7619 C CA . ARG A 1 984 ? -6.240 17.455 33.540 1.00 87.75 984 ARG A CA 1
ATOM 7620 C C . ARG A 1 984 ? -6.676 18.270 32.325 1.00 87.75 984 ARG A C 1
ATOM 7622 O O . ARG A 1 984 ? -7.790 18.107 31.830 1.00 87.75 984 ARG A O 1
ATOM 7629 N N . ARG A 1 985 ? -5.794 19.133 31.820 1.00 83.31 985 ARG A N 1
ATOM 7630 C CA . ARG A 1 985 ? -6.049 19.935 30.618 1.00 83.31 985 ARG A CA 1
ATOM 7631 C C . ARG A 1 985 ? -6.243 19.080 29.373 1.00 83.31 985 ARG A C 1
ATOM 7633 O O . ARG A 1 985 ? -7.135 19.362 28.593 1.00 83.31 985 ARG A O 1
ATOM 7640 N N . ASP A 1 986 ? -5.477 18.010 29.203 1.00 76.38 986 ASP A N 1
ATOM 7641 C CA . ASP A 1 986 ? -5.598 17.104 28.051 1.00 76.38 986 ASP A CA 1
ATOM 7642 C C . ASP A 1 986 ? -6.959 16.387 27.967 1.00 76.38 986 ASP A C 1
ATOM 7644 O O . ASP A 1 986 ? -7.402 16.046 26.875 1.00 76.38 986 ASP A O 1
ATOM 7648 N N . ALA A 1 987 ? -7.667 16.221 29.088 1.00 75.00 987 ALA A N 1
ATOM 7649 C CA . ALA A 1 987 ? -9.049 15.738 29.107 1.00 75.00 987 ALA A CA 1
ATOM 7650 C C . ALA A 1 987 ? -10.067 16.779 28.580 1.00 75.00 987 ALA A C 1
ATOM 7652 O O . ALA A 1 987 ? -11.178 16.418 28.166 1.00 75.00 987 ALA A O 1
ATOM 7653 N N . LEU A 1 988 ? -9.685 18.062 28.592 1.00 71.94 988 LEU A N 1
ATOM 7654 C CA . LEU A 1 988 ? -10.467 19.232 28.172 1.00 71.94 988 LEU A CA 1
ATOM 7655 C C . LEU A 1 988 ? -10.117 19.667 26.735 1.00 71.94 988 LEU A C 1
ATOM 7657 O O . LEU A 1 988 ? -11.016 19.915 25.934 1.00 71.94 988 LEU A O 1
ATOM 7661 N N . ASP A 1 989 ? -8.828 19.642 26.386 1.00 56.59 989 ASP A N 1
ATOM 7662 C CA . ASP A 1 989 ? -8.230 20.099 25.118 1.00 56.59 989 ASP A CA 1
ATOM 7663 C C . ASP A 1 989 ? -8.400 19.122 23.942 1.00 56.59 989 ASP A C 1
ATOM 7665 O O . ASP A 1 989 ? -7.927 19.371 22.835 1.00 56.59 989 ASP A O 1
ATOM 7669 N N . ILE A 1 990 ? -9.171 18.049 24.119 1.00 48.88 990 ILE A N 1
ATOM 7670 C CA . ILE A 1 990 ? -9.660 17.209 23.009 1.00 48.88 990 ILE A CA 1
ATOM 7671 C C . ILE A 1 990 ? -10.460 18.054 21.981 1.00 48.88 990 ILE A C 1
ATOM 7673 O O . 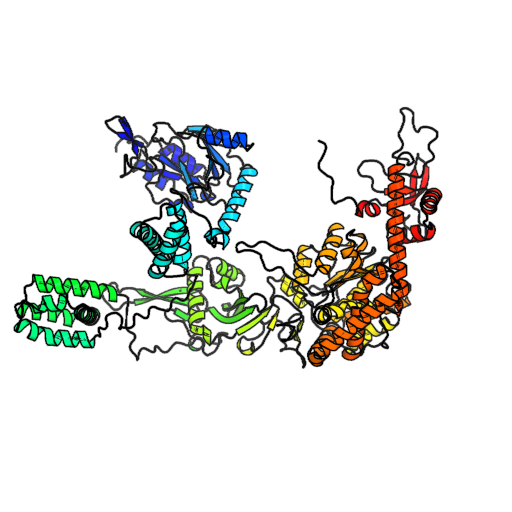ILE A 1 990 ? -10.720 17.600 20.867 1.00 48.88 990 ILE A O 1
ATOM 7677 N N . ASN A 1 991 ? -10.821 19.295 22.334 1.00 41.84 991 ASN A N 1
ATOM 7678 C CA . ASN A 1 991 ? -11.693 20.178 21.568 1.00 41.84 991 ASN A CA 1
ATOM 7679 C C . ASN A 1 991 ? -11.036 21.389 20.874 1.00 41.84 991 ASN A C 1
ATOM 7681 O O . ASN A 1 991 ? -11.691 21.926 19.986 1.00 41.84 991 ASN A O 1
ATOM 7685 N N . ASP A 1 992 ? -9.794 21.798 21.174 1.00 30.12 992 ASP A N 1
ATOM 7686 C CA . ASP A 1 992 ? -9.299 23.125 20.726 1.00 30.12 992 ASP A CA 1
ATOM 7687 C C . ASP A 1 992 ? -8.092 23.136 19.764 1.00 30.12 992 ASP A C 1
ATOM 7689 O O . ASP A 1 992 ? -7.732 24.192 19.248 1.00 30.12 992 ASP A O 1
ATOM 7693 N N . ASP A 1 993 ? -7.509 21.989 19.398 1.00 30.89 993 ASP A N 1
ATOM 7694 C CA . ASP A 1 993 ? -6.315 21.965 18.523 1.00 30.89 993 ASP A CA 1
ATOM 7695 C C . ASP A 1 993 ? -6.620 21.912 17.006 1.00 30.89 993 ASP A C 1
ATOM 7697 O O . ASP A 1 993 ? -5.784 21.524 16.182 1.00 30.89 993 ASP A O 1
ATOM 7701 N N . ILE A 1 994 ? -7.826 22.327 16.597 1.00 33.62 994 ILE A N 1
ATOM 7702 C CA . ILE A 1 994 ? -8.173 22.559 15.185 1.00 33.62 994 ILE A CA 1
ATOM 7703 C C . ILE A 1 994 ? -8.896 23.903 15.048 1.00 33.62 994 ILE A C 1
ATOM 7705 O O . ILE A 1 994 ? -10.101 23.967 14.825 1.00 33.62 994 ILE A O 1
ATOM 7709 N N . GLY A 1 995 ? -8.125 24.987 15.114 1.00 31.52 995 GLY A N 1
ATOM 7710 C CA . GLY A 1 995 ? -8.529 26.272 14.545 1.00 31.52 995 GLY A CA 1
ATOM 7711 C C . GLY A 1 995 ? -8.524 27.439 15.517 1.00 31.52 995 GLY A C 1
ATOM 7712 O O . GLY A 1 995 ? -9.583 27.907 15.906 1.00 31.52 995 GLY A O 1
ATOM 7713 N N . ASN A 1 996 ? -7.339 27.963 15.830 1.00 29.81 996 ASN A N 1
ATOM 7714 C CA . ASN A 1 996 ? -7.086 29.405 15.912 1.00 29.81 996 ASN A CA 1
ATOM 7715 C C . ASN A 1 996 ? -5.615 29.640 16.257 1.00 29.81 996 ASN A C 1
ATOM 7717 O O . ASN A 1 996 ? -5.229 29.630 17.416 1.00 29.81 996 ASN A O 1
ATOM 7721 N N . ASN A 1 997 ? -4.798 29.866 15.234 1.00 28.02 997 ASN A N 1
ATOM 7722 C CA . ASN A 1 997 ? -3.564 30.635 15.363 1.00 28.02 997 ASN A CA 1
ATOM 7723 C C . ASN A 1 997 ? -3.365 31.384 14.048 1.00 28.02 997 ASN A C 1
ATOM 7725 O O . ASN A 1 997 ? -2.676 30.915 13.152 1.00 28.02 997 ASN A O 1
ATOM 7729 N N . ASP A 1 998 ? -4.095 32.489 13.926 1.00 33.94 998 ASP A N 1
ATOM 7730 C CA . ASP A 1 998 ? -3.716 33.678 13.166 1.00 33.94 998 ASP A CA 1
ATOM 7731 C C . ASP A 1 998 ? -4.716 34.778 13.543 1.00 33.94 998 ASP A C 1
ATOM 7733 O O . ASP A 1 998 ? -5.854 34.753 13.082 1.00 33.94 998 ASP A O 1
ATOM 7737 N N . ILE A 1 999 ? -4.303 35.677 14.444 1.00 30.17 999 ILE A N 1
ATOM 7738 C CA . ILE A 1 999 ? -4.647 37.110 14.548 1.00 30.17 999 ILE A CA 1
ATOM 7739 C C . ILE A 1 999 ? -4.016 37.638 15.859 1.00 30.17 999 ILE A C 1
ATOM 7741 O O . ILE A 1 999 ? -4.319 37.118 16.931 1.00 30.17 999 ILE A O 1
ATOM 7745 N N . LEU A 1 1000 ? -3.209 38.710 15.728 1.00 27.31 1000 LEU A N 1
ATOM 7746 C CA . LEU A 1 1000 ? -2.399 39.454 16.728 1.00 27.31 1000 LEU A CA 1
ATOM 7747 C C . LEU A 1 1000 ? -1.001 38.819 16.926 1.00 27.31 1000 LEU A C 1
ATOM 7749 O O . LEU A 1 1000 ? -0.866 37.851 17.662 1.00 27.31 1000 LEU A O 1
ATOM 7753 N N . ASP A 1 1001 ? 0.050 39.196 16.190 1.00 28.19 1001 ASP A N 1
ATOM 7754 C CA . ASP A 1 1001 ? 0.710 40.512 16.084 1.00 28.19 1001 ASP A CA 1
ATOM 7755 C C . ASP A 1 1001 ? 1.662 40.548 14.867 1.00 28.19 1001 ASP A C 1
ATOM 7757 O O . ASP A 1 1001 ? 2.266 39.490 14.559 1.00 28.19 1001 ASP A O 1
#

pLDDT: mean 81.85, std 16.6, range [24.28, 98.62]

Foldseek 3Di:
DDPPDQQPCLVVQVVLVVLQWAKAWWFAWDADPVRAIFTPDPCTNNDPARLFHGPDDCVVSLVAHDDSVSSSVVCVVPSRTFMKTAAAPSRQKKKKWAFAPVSVVFCVVVVPDDPDFWWKDDPGGIIQIAGHPDDDQDADPDDVPDALTVRIHIRYRRGMDTAPQGADSVGDGTGTPHHCVRGPRHHGDPSVVVSSVVVVLVVLLPDDDDDDPVNLPAAAEPPCLLVVLLSQLLNVVVPDPLVVSLVVSQVSQVVHYVVGDDSVSSSCSNCVNNVVVVPDDDDPPDDDDPDPPPPPVPPLPADLVNLVVCLVCLLVVCLVPVACSLVVCVVRSSNLLNVLSCCLPPVPSSVVSLVSSVVSPHDPVSSVVSVVSSVVNNVVCPPDDDDDPPPPDDFAFPCVAAPPDLAFRPQGQFPQWDFHQQFIWGWDWADDPVNDHTDTDTHTQFRWGKAWHAKEAEPVPGWIWTKMWTDDPNDIDIDIDGPVQLQDLVNVCVCVVVVGRHDSVRSVVSSVRHVSSCVRCVVRHAYAYEHLAFAQDDDVSLLATHALFWGFALVGIPDDDNDPSVDRSVPRPSHYGYDHPDVVSNLQSLQQDWFDDLVLLLVLCLVCLVQLLLVLLQLQQLLQNCCSLLVFFEFEEEEAFDPPLCLLLSLLNSQQLGGQSPQPDSNHLAHELCDALVVLLSSQLRQASGEREYEEPVNNPDLLRLQSSLVNRRVQWADFDADSVGIDDIRGGRYYYYYYYNATSCLSDPPPLSVLRYQYRYDRSQPDDDPVSVVSSVSSNVSSNRTGRPLSSLLRSLCNNVVVCSVVLSVQLVVQLVVQCVVCVPVPSSNSCSNVLSSSQSSLVSSCVRSVRSHDDDSSCVVCVVVSSVCVVLLVVLLVLVLQVVVVCVVVVCLAFQRNDADPVGDDPDRNHQYHWAHDPPTWKDWGDLVSSCVSQVVVVHRRPSSLVSCVRNVQWDDDDDDDPDQWDFDAGPNDTDTTTIGTVVSNCSPPPPDDDDDDD

Secondary structure (DSSP, 8-state):
----PPPTTHHHHHHHHHTT-EEEEEP-EEE-TTS-EEESSTTGGG-SSTT-SBSS--SGGGTSPPPHHHHHHHHHH-TTPEEEEE-BTTTTEEEEEE-HHHHHHHHHHTT----S-EEEE-SSSEEEEEE--SS--B--TTSTT--SBTTEEEE-BT-EEEETT-B-TTSPBPEEEE-TTTS--EEPPHHHHHHHHHHHHHHTT-SPPPPPGGGGS--EETTTHHHHHHHHHHHHHTTS-HHHHHHHHHHHHHHHEESPPPHHHHHHHHHHHHHHHHTSPPPTT-----------TTSS---HHHHHHHHHHHHHHHHH-TTTHHHHHHH-HHHHHHHHHHHHH-HHHHHHHHHHHHHTT--HHHHHHHHHHHHHHHGGGTT-PPPPTT----PPBHHHHSTT-SS-TT-BPPTTEEEETTEEEEEEEE--TTSSSPEEEEEEEESS-EEEEEEEEETTT--EEEEEEEEETTEEEEEEEEHHHHT-TTTGGGGGGGT----TTTHHHHHHHHHHHHHHHTTTS-EEEEES--EEESGGGTTEEEETTEEEETTEES-S-S-TTTS-GGG-TT-EEE--SSHHHHHHHHTS--BS-HHHHHHHHGGGGG-HHHHHHHHHHH-HHHHHHHTPPPEEEEEE--TTSSHHHHHHHHHHTTS---TTSTT-S-EES---HHHHHHHHHHSTTS-EEEE-GGGSSSHHHHHHHHHHHHHTB----EETTEEPPPPB---EEEEEESS-GGGG---HHHHTTEEEEES-TTSS--HHHHHHHHHHHHHHHHSBSHHHHHHHHHHHHTGGGHHHHHHHHHHHHHHHHHHTTT-HHHHHHHHHHHHHHHHHHHHHHHH--SS----TTTTTHHHHHHHHHHHHHHHHHHHHHHHHHHHTGGGEETTSPEETTEE-TT----EEE--STT--EEEE-HHHHHHHHHHTT--HHHHHHHHHHTT-EE--SSSS--S-EEEEETTEEEEEEEEEGGGTGGGTSSS------